Protein AF-A0A7C5MA13-F1 (afdb_monomer)

Structure (mmCIF, N/CA/C/O backbone):
data_AF-A0A7C5MA13-F1
#
_entry.id   AF-A0A7C5MA13-F1
#
loop_
_atom_site.group_PDB
_atom_site.id
_atom_site.type_symbol
_atom_site.label_atom_id
_atom_site.label_alt_id
_atom_site.label_comp_id
_atom_site.label_asym_id
_atom_site.label_entity_id
_atom_site.label_seq_id
_atom_site.pdbx_PDB_ins_code
_atom_site.Cartn_x
_atom_site.Cartn_y
_atom_site.Cartn_z
_atom_site.occupancy
_atom_site.B_iso_or_equiv
_atom_site.auth_seq_id
_atom_site.auth_comp_id
_atom_site.auth_asym_id
_atom_site.auth_atom_id
_atom_site.pdbx_PDB_model_num
ATOM 1 N N . MET A 1 1 ? 4.875 -17.430 -33.909 1.00 28.69 1 MET A N 1
ATOM 2 C CA . MET A 1 1 ? 5.566 -17.852 -35.147 1.00 28.69 1 MET A CA 1
ATOM 3 C C . MET A 1 1 ? 5.713 -16.626 -36.033 1.00 28.69 1 MET A C 1
ATOM 5 O O . MET A 1 1 ? 4.739 -16.219 -36.643 1.00 28.69 1 MET A O 1
ATOM 9 N N . ALA A 1 2 ? 6.877 -15.980 -36.012 1.00 22.02 2 ALA A N 1
ATOM 10 C CA . ALA A 1 2 ? 7.184 -14.814 -36.837 1.00 22.02 2 ALA A CA 1
ATOM 11 C C . ALA A 1 2 ? 8.686 -14.849 -37.143 1.00 22.02 2 ALA A C 1
ATOM 13 O O . ALA A 1 2 ? 9.499 -14.950 -36.224 1.00 22.02 2 ALA A O 1
ATOM 14 N N . SER A 1 3 ? 9.036 -14.857 -38.428 1.00 22.98 3 SER A N 1
ATOM 15 C CA . SER A 1 3 ? 10.414 -14.858 -38.910 1.00 22.98 3 SER A CA 1
ATOM 16 C C . SER A 1 3 ? 11.067 -13.516 -38.585 1.00 22.98 3 SER A C 1
ATOM 18 O O . SER A 1 3 ? 10.696 -12.493 -39.160 1.00 22.98 3 SER A O 1
ATOM 20 N N . ARG A 1 4 ? 12.030 -13.508 -37.660 1.00 25.77 4 ARG A N 1
ATOM 21 C CA . ARG A 1 4 ? 12.893 -12.346 -37.427 1.00 25.77 4 ARG A CA 1
ATOM 22 C C . ARG A 1 4 ? 13.859 -12.235 -38.603 1.00 25.77 4 ARG A C 1
ATOM 24 O O . ARG A 1 4 ? 14.727 -13.087 -38.772 1.00 25.77 4 ARG A O 1
ATOM 31 N N . HIS A 1 5 ? 13.693 -11.203 -39.425 1.00 23.02 5 HIS A N 1
ATOM 32 C CA . HIS A 1 5 ? 14.754 -10.752 -40.316 1.00 23.02 5 HIS A CA 1
ATOM 33 C C . HIS A 1 5 ? 15.848 -10.129 -39.451 1.00 23.02 5 HIS A C 1
ATOM 35 O O . HIS A 1 5 ? 15.813 -8.946 -39.131 1.00 23.02 5 HIS A O 1
ATOM 41 N N . HIS A 1 6 ? 16.795 -10.964 -39.024 1.00 24.28 6 HIS A N 1
ATOM 42 C CA . HIS A 1 6 ? 18.094 -10.483 -38.597 1.00 24.28 6 HIS A CA 1
ATOM 43 C C . HIS A 1 6 ? 18.766 -9.864 -39.820 1.00 24.28 6 HIS A C 1
ATOM 45 O O . HIS A 1 6 ? 19.098 -10.566 -40.775 1.00 24.28 6 HIS A O 1
ATOM 51 N N . VAL A 1 7 ? 18.967 -8.548 -39.789 1.00 26.59 7 VAL A N 1
ATOM 52 C CA . VAL A 1 7 ? 20.072 -7.944 -40.529 1.00 26.59 7 VAL A CA 1
ATOM 53 C C . VAL A 1 7 ? 21.319 -8.329 -39.747 1.00 26.59 7 VAL A C 1
ATOM 55 O O . VAL A 1 7 ? 21.828 -7.579 -38.925 1.00 26.59 7 VAL A O 1
ATOM 58 N N . THR A 1 8 ? 21.752 -9.571 -39.941 1.00 25.64 8 THR A N 1
ATOM 59 C CA . THR A 1 8 ? 23.139 -9.937 -39.716 1.00 25.64 8 THR A CA 1
ATOM 60 C C . THR A 1 8 ? 23.905 -9.012 -40.654 1.00 25.64 8 THR A C 1
ATOM 62 O O . THR A 1 8 ? 23.776 -9.134 -41.876 1.00 25.64 8 THR A O 1
ATOM 65 N N . LEU A 1 9 ? 24.656 -8.051 -40.110 1.00 28.41 9 LEU A N 1
ATOM 66 C CA . LEU A 1 9 ? 25.892 -7.658 -40.769 1.00 28.41 9 LEU A CA 1
ATOM 67 C C . LEU A 1 9 ? 26.631 -8.978 -40.905 1.00 28.41 9 LEU A C 1
ATOM 69 O O . LEU A 1 9 ? 27.165 -9.507 -39.938 1.00 28.41 9 LEU A O 1
ATOM 73 N N . VAL A 1 10 ? 26.491 -9.608 -42.070 1.00 24.98 10 VAL A N 1
ATOM 74 C CA . VAL A 1 10 ? 27.318 -10.740 -42.431 1.00 24.98 10 VAL A CA 1
ATOM 75 C C . VAL A 1 10 ? 28.715 -10.210 -42.172 1.00 24.98 10 VAL A C 1
ATOM 77 O O . VAL A 1 10 ? 29.118 -9.250 -42.831 1.00 24.98 10 VAL A O 1
ATOM 80 N N . SER A 1 11 ? 29.414 -10.778 -41.187 1.00 30.91 11 SER A N 1
ATOM 81 C CA . SER A 1 11 ? 30.868 -10.776 -41.148 1.00 30.91 11 SER A CA 1
ATOM 82 C C . SER A 1 11 ? 31.302 -11.429 -42.456 1.00 30.91 11 SER A C 1
ATOM 84 O O . SER A 1 11 ? 31.596 -12.620 -42.534 1.00 30.91 11 SER A O 1
ATOM 86 N N . MET A 1 12 ? 31.204 -10.671 -43.545 1.00 26.16 12 MET A N 1
ATOM 87 C CA . MET A 1 12 ? 31.807 -10.993 -44.809 1.00 26.16 12 MET A CA 1
ATOM 88 C C . MET A 1 12 ? 33.268 -10.846 -44.474 1.00 26.16 12 MET A C 1
ATOM 90 O O . MET A 1 12 ? 33.753 -9.741 -44.255 1.00 26.16 12 MET A O 1
ATOM 94 N N . ALA A 1 13 ? 33.898 -12.000 -44.293 1.00 32.81 13 ALA A N 1
ATOM 95 C CA . ALA A 1 13 ? 35.306 -12.143 -44.036 1.00 32.81 13 ALA A CA 1
ATOM 96 C C . ALA A 1 13 ? 36.091 -11.148 -44.898 1.00 32.81 13 ALA A C 1
ATOM 98 O O . ALA A 1 13 ? 36.323 -11.390 -46.081 1.00 32.81 13 ALA A O 1
ATOM 99 N N . ILE A 1 14 ? 36.549 -10.055 -44.290 1.00 33.94 14 ILE A N 1
ATOM 100 C CA . ILE A 1 14 ? 37.737 -9.357 -44.760 1.00 33.94 14 ILE A CA 1
ATOM 101 C C . ILE A 1 14 ? 38.908 -10.080 -44.088 1.00 33.94 14 ILE A C 1
ATOM 103 O O . ILE A 1 14 ? 39.575 -9.583 -43.195 1.00 33.94 14 ILE A O 1
ATOM 107 N N . LEU A 1 15 ? 39.106 -11.326 -44.526 1.00 32.91 15 LEU A N 1
ATOM 108 C CA . LEU A 1 15 ? 40.394 -12.021 -44.502 1.00 32.91 15 LEU A CA 1
ATOM 109 C C . LEU A 1 15 ? 41.157 -11.740 -45.813 1.00 32.91 15 LEU A C 1
ATOM 111 O O . LEU A 1 15 ? 42.029 -12.503 -46.211 1.00 32.91 15 LEU A O 1
ATOM 115 N N . ALA A 1 16 ? 40.822 -10.658 -46.521 1.00 30.41 16 ALA A N 1
ATOM 116 C CA . ALA A 1 16 ? 41.568 -10.197 -47.684 1.00 30.41 16 ALA A CA 1
ATOM 117 C C . ALA A 1 16 ? 42.665 -9.233 -47.210 1.00 30.41 16 ALA A C 1
ATOM 119 O O . ALA A 1 16 ? 42.507 -8.020 -47.290 1.00 30.41 16 ALA A O 1
ATOM 120 N N . GLY A 1 17 ? 43.742 -9.784 -46.646 1.00 32.41 17 GLY A N 1
ATOM 121 C CA . GLY A 1 17 ? 44.906 -8.999 -46.220 1.00 32.41 17 GLY A CA 1
ATOM 122 C C . GLY A 1 17 ? 46.042 -9.813 -45.598 1.00 32.41 17 GLY A C 1
ATOM 123 O O . GLY A 1 17 ? 47.199 -9.441 -45.748 1.00 32.41 17 GLY A O 1
ATOM 124 N N . CYS A 1 18 ? 45.750 -10.959 -44.978 1.00 35.47 18 CYS A N 1
ATOM 125 C CA . CYS A 1 18 ? 46.782 -11.853 -44.447 1.00 35.47 18 CYS A CA 1
ATOM 126 C C . CYS A 1 18 ? 46.838 -13.132 -45.295 1.00 35.47 18 CYS A C 1
ATOM 128 O O . CYS A 1 18 ? 46.172 -14.127 -45.011 1.00 35.47 18 CYS A O 1
ATOM 130 N N . ASP A 1 19 ? 47.594 -13.057 -46.398 1.00 29.73 19 ASP A N 1
ATOM 131 C CA . ASP A 1 19 ? 47.860 -14.179 -47.303 1.00 29.73 19 ASP A CA 1
ATOM 132 C C . ASP A 1 19 ? 48.514 -15.344 -46.544 1.00 29.73 19 ASP A C 1
ATOM 134 O O . ASP A 1 19 ? 49.588 -15.224 -45.950 1.00 29.73 19 ASP A O 1
ATOM 138 N N . ALA A 1 20 ? 47.866 -16.507 -46.601 1.00 29.86 20 ALA A N 1
ATOM 139 C CA . ALA A 1 20 ? 48.425 -17.761 -46.128 1.00 29.86 20 ALA A CA 1
ATOM 140 C C . ALA A 1 20 ? 49.632 -18.168 -46.993 1.00 29.86 20 ALA A C 1
ATOM 142 O O . ALA A 1 20 ? 49.561 -18.234 -48.222 1.00 29.86 20 ALA A O 1
ATOM 143 N N . VAL A 1 21 ? 50.746 -18.497 -46.345 1.00 27.47 21 VAL A N 1
ATOM 144 C CA . VAL A 1 21 ? 51.958 -18.996 -47.003 1.00 27.47 21 VAL A CA 1
ATOM 145 C C . VAL A 1 21 ? 51.719 -20.409 -47.577 1.00 27.47 21 VAL A C 1
ATOM 147 O O . VAL A 1 21 ? 51.646 -21.377 -46.823 1.00 27.47 21 VAL A O 1
ATOM 150 N N . GLY A 1 22 ? 51.684 -20.546 -48.912 1.00 27.47 22 GLY A N 1
ATOM 151 C CA . GLY A 1 22 ? 52.005 -21.788 -49.654 1.00 27.47 22 GLY A CA 1
ATOM 152 C C . GLY A 1 22 ? 50.878 -22.441 -50.495 1.00 27.47 22 GLY A C 1
ATOM 153 O O . GLY A 1 22 ? 49.710 -22.364 -50.124 1.00 27.47 22 GLY A O 1
ATOM 154 N N . PRO A 1 23 ? 51.195 -23.106 -51.636 1.00 29.58 23 PRO A N 1
ATOM 155 C CA . PRO A 1 23 ? 50.203 -23.533 -52.630 1.00 29.58 23 PRO A CA 1
ATOM 156 C C . PRO A 1 23 ? 49.520 -24.865 -52.267 1.00 29.58 23 PRO A C 1
ATOM 158 O O . PRO A 1 23 ? 50.173 -25.819 -51.846 1.00 29.58 23 PRO A O 1
ATOM 161 N N . ALA A 1 24 ? 48.207 -24.963 -52.501 1.00 26.47 24 ALA A N 1
ATOM 162 C CA . ALA A 1 24 ? 47.429 -26.194 -52.330 1.00 26.47 24 ALA A CA 1
ATOM 163 C C . ALA A 1 24 ? 47.463 -27.095 -53.589 1.00 26.47 24 ALA A C 1
ATOM 165 O O . ALA A 1 24 ? 47.398 -26.575 -54.707 1.00 26.47 24 ALA A O 1
ATOM 166 N N . PRO A 1 25 ? 47.504 -28.439 -53.455 1.00 30.27 25 PRO A N 1
ATOM 167 C CA . PRO A 1 25 ? 47.326 -29.355 -54.576 1.00 30.27 25 PRO A CA 1
ATOM 168 C C . PRO A 1 25 ? 45.838 -29.594 -54.887 1.00 30.27 25 PRO A C 1
ATOM 170 O O . PRO A 1 25 ? 44.974 -29.593 -54.013 1.00 30.27 25 PRO A O 1
ATOM 173 N N . HIS A 1 26 ? 45.562 -29.818 -56.170 1.00 31.23 26 HIS A N 1
ATOM 174 C CA . HIS A 1 26 ? 44.250 -30.061 -56.768 1.00 31.23 26 HIS A CA 1
ATOM 175 C C . HIS A 1 26 ? 43.435 -31.211 -56.141 1.00 31.23 26 HIS A C 1
ATOM 177 O O . HIS A 1 26 ? 43.958 -32.305 -55.940 1.00 31.23 26 HIS A O 1
ATOM 183 N N . GLY A 1 27 ? 42.108 -31.023 -56.067 1.00 31.20 27 GLY A N 1
ATOM 184 C CA . GLY A 1 27 ? 41.141 -32.092 -56.351 1.00 31.20 27 GLY A CA 1
ATOM 185 C C . GLY A 1 27 ? 39.973 -32.269 -55.372 1.00 31.20 27 GLY A C 1
ATOM 186 O O . GLY A 1 27 ? 40.173 -32.465 -54.183 1.00 31.20 27 GLY A O 1
ATOM 187 N N . VAL A 1 28 ? 38.774 -32.391 -55.963 1.00 26.89 28 VAL A N 1
ATOM 188 C CA . VAL A 1 28 ? 37.491 -32.911 -55.430 1.00 26.89 28 VAL A CA 1
ATOM 189 C C . VAL A 1 28 ? 36.529 -31.875 -54.823 1.00 26.89 28 VAL A C 1
ATOM 191 O O . VAL A 1 28 ? 36.749 -31.314 -53.758 1.00 26.89 28 VAL A O 1
ATOM 194 N N . GLY A 1 29 ? 35.400 -31.672 -55.514 1.00 37.69 29 GLY A N 1
ATOM 195 C CA . GLY A 1 29 ? 34.286 -30.835 -55.066 1.00 37.69 29 GLY A CA 1
ATOM 196 C C . GLY A 1 29 ? 33.321 -31.527 -54.093 1.00 37.69 29 GLY A C 1
ATOM 197 O O . GLY A 1 29 ? 33.104 -32.739 -54.166 1.00 37.69 29 GLY A O 1
ATOM 198 N N . ARG A 1 30 ? 32.702 -30.722 -53.215 1.00 25.41 30 ARG A N 1
ATOM 199 C CA . ARG A 1 30 ? 31.493 -31.036 -52.427 1.00 25.41 30 ARG A CA 1
ATOM 200 C C . ARG A 1 30 ? 30.780 -29.748 -51.954 1.00 25.41 30 ARG A C 1
ATOM 202 O O . ARG A 1 30 ? 31.384 -28.686 -51.920 1.00 25.41 30 ARG A O 1
ATOM 209 N N . ALA A 1 31 ? 29.483 -29.889 -51.664 1.00 26.91 31 ALA A N 1
ATOM 210 C CA . ALA A 1 31 ? 28.424 -28.884 -51.445 1.00 26.91 31 ALA A CA 1
ATOM 211 C C . ALA A 1 31 ? 28.589 -27.951 -50.205 1.00 26.91 31 ALA A C 1
ATOM 213 O O . ALA A 1 31 ? 29.413 -28.254 -49.343 1.00 26.91 31 ALA A O 1
ATOM 214 N N . PRO A 1 32 ? 27.809 -26.843 -50.080 1.00 33.72 32 PRO A N 1
ATOM 215 C CA . PRO A 1 32 ? 28.081 -25.750 -49.146 1.00 33.72 32 PRO A CA 1
ATOM 216 C C . PRO A 1 32 ? 27.565 -26.058 -47.733 1.00 33.72 32 PRO A C 1
ATOM 218 O O . PRO A 1 32 ? 26.365 -26.047 -47.466 1.00 33.72 32 PRO A O 1
ATOM 221 N N . GLY A 1 33 ? 28.500 -26.315 -46.825 1.00 26.80 33 GLY A N 1
ATOM 222 C CA . GLY A 1 33 ? 28.317 -26.296 -45.377 1.00 26.80 33 GLY A CA 1
ATOM 223 C C . GLY A 1 33 ? 29.443 -25.460 -44.775 1.00 26.80 33 GLY A C 1
ATOM 224 O O . GLY A 1 33 ? 30.565 -25.515 -45.274 1.00 26.80 33 GLY A O 1
ATOM 225 N N . ALA A 1 34 ? 29.123 -24.649 -43.767 1.00 33.19 34 ALA A N 1
ATOM 226 C CA . ALA A 1 34 ? 30.021 -23.690 -43.129 1.00 33.19 34 ALA A CA 1
ATOM 227 C C . ALA A 1 34 ? 31.401 -24.295 -42.808 1.00 33.19 34 ALA A C 1
ATOM 229 O O . ALA A 1 34 ? 31.542 -25.127 -41.912 1.00 33.19 34 ALA A O 1
ATOM 230 N N . LEU A 1 35 ? 32.420 -23.860 -43.549 1.00 27.38 35 LEU A N 1
ATOM 231 C CA . LEU A 1 35 ? 33.816 -24.055 -43.185 1.00 27.38 35 LEU A CA 1
ATOM 232 C C . LEU A 1 35 ? 34.147 -23.003 -42.124 1.00 27.38 35 LEU A C 1
ATOM 234 O O . LEU A 1 35 ? 34.286 -21.825 -42.440 1.00 27.38 35 LEU A O 1
ATOM 238 N N . ALA A 1 36 ? 34.243 -23.423 -40.864 1.00 31.95 36 ALA A N 1
ATOM 239 C CA . ALA A 1 36 ? 34.918 -22.628 -39.850 1.00 31.95 36 ALA A CA 1
ATOM 240 C C . ALA A 1 36 ? 36.408 -22.574 -40.218 1.00 31.95 36 ALA A C 1
ATOM 242 O O . ALA A 1 36 ? 37.079 -23.608 -40.239 1.00 31.95 36 ALA A O 1
ATOM 243 N N . CYS A 1 37 ? 36.927 -21.391 -40.544 1.00 31.14 37 CYS A N 1
ATOM 244 C CA . CYS A 1 37 ? 38.364 -21.180 -40.689 1.00 31.14 37 CYS A CA 1
ATOM 245 C C . CYS A 1 37 ? 39.030 -21.363 -39.316 1.00 31.14 37 CYS A C 1
ATOM 247 O O . CYS A 1 37 ? 39.034 -20.454 -38.498 1.00 31.14 37 CYS A O 1
ATOM 249 N N . THR A 1 38 ? 39.588 -22.542 -39.043 1.00 39.16 38 THR A N 1
ATOM 250 C CA . THR A 1 38 ? 40.362 -22.848 -37.824 1.00 39.16 38 THR A CA 1
ATOM 251 C C . THR A 1 38 ? 41.844 -22.483 -37.965 1.00 39.16 38 THR A C 1
ATOM 253 O O . THR A 1 38 ? 42.713 -23.255 -37.557 1.00 39.16 38 THR A O 1
ATOM 256 N N . VAL A 1 39 ? 42.161 -21.339 -38.574 1.00 50.12 39 VAL A N 1
ATOM 257 C CA . VAL A 1 39 ? 43.541 -20.828 -38.604 1.00 50.12 39 VAL A CA 1
ATOM 258 C C . VAL A 1 39 ? 43.689 -19.820 -37.458 1.00 50.12 39 VAL A C 1
ATOM 260 O O . VAL A 1 39 ? 42.862 -18.915 -37.372 1.00 50.12 39 VAL A O 1
ATOM 263 N N . PRO A 1 40 ? 44.677 -19.969 -36.552 1.00 58.16 40 PRO A N 1
ATOM 264 C CA . PRO A 1 40 ? 44.955 -18.962 -35.530 1.00 58.16 40 PRO A CA 1
ATOM 265 C C . PRO A 1 40 ? 45.240 -17.606 -36.184 1.00 58.16 40 PRO A C 1
ATOM 267 O O . PRO A 1 40 ? 45.978 -17.561 -37.168 1.00 58.16 40 PRO A O 1
ATOM 270 N N . PHE A 1 41 ? 44.691 -16.521 -35.636 1.00 69.62 41 PHE A N 1
ATOM 271 C CA . PHE A 1 41 ? 45.044 -15.168 -36.065 1.00 69.62 41 PHE A CA 1
ATOM 272 C C . PHE A 1 41 ? 46.544 -14.942 -35.848 1.00 69.62 41 PHE A C 1
ATOM 274 O O . PHE A 1 41 ? 47.059 -15.200 -34.755 1.00 69.62 41 PHE A O 1
ATOM 281 N N . ASP A 1 42 ? 47.245 -14.482 -36.884 1.00 73.88 42 ASP A N 1
ATOM 282 C CA . ASP A 1 42 ? 48.660 -14.141 -36.772 1.00 73.88 42 ASP A CA 1
ATOM 283 C C . ASP A 1 42 ? 48.791 -12.840 -35.953 1.00 73.88 42 ASP A C 1
ATOM 285 O O . ASP A 1 42 ? 48.273 -11.807 -36.376 1.00 73.88 42 ASP A O 1
ATOM 289 N N . PRO A 1 43 ? 49.444 -12.850 -34.775 1.00 66.50 43 PRO A N 1
ATOM 290 C CA . PRO A 1 43 ? 49.593 -11.658 -33.935 1.00 66.50 43 PRO A CA 1
ATOM 291 C C . PRO A 1 43 ? 50.377 -10.509 -34.601 1.00 66.50 43 PRO A C 1
ATOM 293 O O . PRO A 1 43 ? 50.319 -9.373 -34.106 1.00 66.50 43 PRO A O 1
ATOM 296 N N . ASP A 1 44 ? 51.081 -10.797 -35.700 1.00 69.06 44 ASP A N 1
ATOM 297 C CA . ASP A 1 44 ? 51.777 -9.835 -36.554 1.00 69.06 44 ASP A CA 1
ATOM 298 C C . ASP A 1 44 ? 50.965 -9.404 -37.791 1.00 69.06 44 ASP A C 1
ATOM 300 O O . ASP A 1 44 ? 51.435 -8.566 -38.559 1.00 69.06 44 ASP A O 1
ATOM 304 N N . CYS A 1 45 ? 49.736 -9.904 -37.962 1.00 78.31 45 CYS A N 1
ATOM 305 C CA . CYS A 1 45 ? 48.811 -9.457 -39.003 1.00 78.31 45 CYS A CA 1
ATOM 306 C C . CYS A 1 45 ? 48.368 -8.007 -38.749 1.00 78.31 45 CYS A C 1
ATOM 308 O O . CYS A 1 45 ? 47.948 -7.645 -37.641 1.00 78.31 45 CYS A O 1
ATOM 310 N N . THR A 1 46 ? 48.437 -7.196 -39.804 1.00 84.88 46 THR A N 1
ATOM 311 C CA . THR A 1 46 ? 47.926 -5.824 -39.829 1.00 84.88 46 THR A CA 1
ATOM 312 C C . THR A 1 46 ? 46.609 -5.785 -40.600 1.00 84.88 46 THR A C 1
ATOM 314 O O . THR A 1 46 ? 46.536 -6.267 -41.729 1.00 84.88 46 THR A O 1
ATOM 317 N N . VAL A 1 47 ? 45.562 -5.230 -39.988 1.00 88.69 47 VAL A N 1
ATOM 318 C CA . VAL A 1 47 ? 44.225 -5.091 -40.585 1.00 88.69 47 VAL A CA 1
ATOM 319 C C . VAL A 1 47 ? 44.026 -3.686 -41.156 1.00 88.69 47 VAL A C 1
ATOM 321 O O . VAL A 1 47 ? 44.497 -2.708 -40.581 1.00 88.69 47 VAL A O 1
ATOM 324 N N . SER A 1 48 ? 43.327 -3.573 -42.284 1.00 88.00 48 SER A N 1
ATOM 325 C CA . SER A 1 48 ? 43.035 -2.285 -42.931 1.00 88.00 48 SER A CA 1
ATOM 326 C C . SER A 1 48 ? 41.755 -1.639 -42.394 1.00 88.00 48 SER A C 1
ATOM 328 O O . SER A 1 48 ? 40.883 -2.319 -41.852 1.00 88.00 48 SER A O 1
ATOM 330 N N . LEU A 1 49 ? 41.613 -0.328 -42.604 1.00 89.25 49 LEU A N 1
ATOM 331 C CA . LEU A 1 49 ? 40.375 0.399 -42.326 1.00 89.25 49 LEU A CA 1
ATOM 332 C C . LEU A 1 49 ? 39.288 0.160 -43.405 1.00 89.25 49 LEU A C 1
ATOM 334 O O . LEU A 1 49 ? 39.611 -0.055 -44.578 1.00 89.25 49 LEU A O 1
ATOM 338 N N . PRO A 1 50 ? 37.995 0.274 -43.043 1.00 91.56 50 PRO A N 1
ATOM 339 C CA . PRO A 1 50 ? 37.493 0.301 -41.671 1.00 91.56 50 PRO A CA 1
ATOM 340 C C . PRO A 1 50 ? 37.588 -1.090 -41.027 1.00 91.56 50 PRO A C 1
ATOM 342 O O . PRO A 1 50 ? 37.298 -2.104 -41.664 1.00 91.56 50 PRO A O 1
ATOM 345 N N . TRP A 1 51 ? 37.960 -1.135 -39.750 1.00 91.81 51 TRP A N 1
ATOM 346 C CA . TRP A 1 51 ? 38.018 -2.358 -38.953 1.00 91.81 51 TRP A CA 1
ATOM 347 C C . TRP A 1 51 ? 36.911 -2.356 -37.897 1.00 91.81 51 TRP A C 1
ATOM 349 O O . TRP A 1 51 ? 36.687 -1.349 -37.228 1.00 91.81 51 TRP A O 1
ATOM 359 N N . ALA A 1 52 ? 36.222 -3.486 -37.745 1.00 91.00 52 ALA A N 1
ATOM 360 C CA . ALA A 1 52 ? 35.186 -3.690 -36.741 1.00 91.00 52 ALA A CA 1
ATOM 361 C C . ALA A 1 52 ? 35.291 -5.096 -36.156 1.00 91.00 52 ALA A C 1
ATOM 363 O O . ALA A 1 52 ? 35.405 -6.064 -36.908 1.00 91.00 52 ALA A O 1
ATOM 364 N N . GLU A 1 53 ? 35.183 -5.204 -34.838 1.00 90.81 53 GLU A N 1
ATOM 365 C CA . GLU A 1 53 ? 35.143 -6.468 -34.116 1.00 90.81 53 GLU A CA 1
ATOM 366 C C . GLU A 1 53 ? 33.928 -6.504 -33.186 1.00 90.81 53 GLU A C 1
ATOM 368 O O . GLU A 1 53 ? 33.853 -5.735 -32.227 1.00 90.81 53 GLU A O 1
ATOM 373 N N . GLY A 1 54 ? 32.995 -7.408 -33.493 1.00 86.62 54 GLY A N 1
ATOM 374 C CA . GLY A 1 54 ? 31.800 -7.699 -32.689 1.00 86.62 54 GLY A CA 1
ATOM 375 C C . GLY A 1 54 ? 31.871 -9.045 -31.960 1.00 86.62 54 GLY A C 1
ATOM 376 O O . GLY A 1 54 ? 30.874 -9.518 -31.445 1.00 86.62 54 GLY A O 1
ATOM 377 N N . PHE A 1 55 ? 33.023 -9.726 -31.975 1.00 88.75 55 PHE A N 1
ATOM 378 C CA . PHE A 1 55 ? 33.360 -10.927 -31.198 1.00 88.75 55 PHE A CA 1
ATOM 379 C C . PHE A 1 55 ? 32.530 -12.203 -31.451 1.00 88.75 55 PHE A C 1
ATOM 381 O O . PHE A 1 55 ? 32.908 -13.288 -30.994 1.00 88.75 55 PHE A O 1
ATOM 388 N N . ASP A 1 56 ? 31.461 -12.127 -32.239 1.00 83.69 56 ASP A N 1
ATOM 389 C CA . ASP A 1 56 ? 30.545 -13.216 -32.591 1.00 83.69 56 ASP A CA 1
ATOM 390 C C . ASP A 1 56 ? 31.232 -14.504 -33.055 1.00 83.69 56 ASP A C 1
ATOM 392 O O . ASP A 1 56 ? 30.986 -15.615 -32.553 1.00 83.69 56 ASP A O 1
ATOM 396 N N . ALA A 1 57 ? 32.123 -14.344 -34.034 1.00 79.44 57 ALA A N 1
ATOM 397 C CA . ALA A 1 57 ? 32.797 -15.443 -34.707 1.00 79.44 57 ALA A CA 1
ATOM 398 C C . ALA A 1 57 ? 33.962 -16.026 -33.884 1.00 79.44 57 ALA A C 1
ATOM 400 O O . ALA A 1 57 ? 34.432 -17.125 -34.188 1.00 79.44 57 ALA A O 1
ATOM 401 N N . ALA A 1 58 ? 34.413 -15.336 -32.829 1.00 83.06 58 ALA A N 1
ATOM 402 C CA . ALA A 1 58 ? 35.568 -15.736 -32.032 1.00 83.06 58 ALA A CA 1
ATOM 403 C C . ALA A 1 58 ? 35.227 -16.889 -31.074 1.00 83.06 58 ALA A C 1
ATOM 405 O O . ALA A 1 58 ? 34.193 -16.874 -30.403 1.00 83.06 58 ALA A O 1
ATOM 406 N N . SER A 1 59 ? 36.092 -17.900 -30.953 1.00 84.62 59 SER A N 1
ATOM 407 C CA . SER A 1 59 ? 35.966 -18.922 -29.895 1.00 84.62 59 SER A CA 1
ATOM 408 C C . SER A 1 59 ? 36.817 -18.578 -28.669 1.00 84.62 59 SER A C 1
ATOM 410 O O . SER A 1 59 ? 36.481 -18.955 -27.548 1.00 84.62 59 SER A O 1
ATOM 412 N N . LYS A 1 60 ? 37.900 -17.829 -28.872 1.00 86.81 60 LYS A N 1
ATOM 413 C CA . LYS A 1 60 ? 38.758 -17.217 -27.850 1.00 86.81 60 LYS A CA 1
ATOM 414 C C . LYS A 1 60 ? 39.253 -15.858 -28.351 1.00 86.81 60 LYS A C 1
ATOM 416 O O . LYS A 1 60 ? 39.334 -15.637 -29.552 1.00 86.81 60 LYS A O 1
ATOM 421 N N . LEU A 1 61 ? 39.662 -14.979 -27.436 1.00 87.81 61 LEU A N 1
ATOM 422 C CA . LEU A 1 61 ? 40.149 -13.624 -27.756 1.00 87.81 61 LEU A CA 1
ATOM 423 C C . LEU A 1 61 ? 41.303 -13.618 -28.781 1.00 87.81 61 LEU A C 1
ATOM 425 O O . LEU A 1 61 ? 41.350 -12.775 -29.670 1.00 87.81 61 LEU A O 1
ATOM 429 N N . ALA A 1 62 ? 42.188 -14.615 -28.715 1.00 85.62 62 ALA A N 1
ATOM 430 C CA . ALA A 1 62 ? 43.294 -14.751 -29.660 1.00 85.62 62 ALA A CA 1
ATOM 431 C C . ALA A 1 62 ? 42.855 -15.080 -31.102 1.00 85.62 62 ALA A C 1
ATOM 433 O O . ALA A 1 62 ? 43.647 -14.874 -32.012 1.00 85.62 62 ALA A O 1
ATOM 434 N N . ASP A 1 63 ? 41.632 -15.578 -31.334 1.00 84.31 63 ASP A N 1
ATOM 435 C CA . ASP A 1 63 ? 41.128 -15.864 -32.692 1.00 84.31 63 ASP A CA 1
ATOM 436 C C . ASP A 1 63 ? 40.858 -14.584 -33.495 1.00 84.31 63 ASP A C 1
ATOM 438 O O . ASP A 1 63 ? 40.775 -14.632 -34.717 1.00 84.31 63 ASP A O 1
ATOM 442 N N . VAL A 1 64 ? 40.734 -13.451 -32.805 1.00 85.00 64 VAL A N 1
ATOM 443 C CA . VAL A 1 64 ? 40.459 -12.125 -33.378 1.00 85.00 64 VAL A CA 1
ATOM 444 C C . VAL A 1 64 ? 41.579 -11.127 -33.065 1.00 85.00 64 VAL A C 1
ATOM 446 O O . VAL A 1 64 ? 41.392 -9.915 -33.066 1.00 85.00 64 VAL A O 1
ATOM 449 N N . GLY A 1 65 ? 42.775 -11.639 -32.757 1.00 87.00 65 GLY A N 1
ATOM 450 C CA . GLY A 1 65 ? 43.971 -10.820 -32.554 1.00 87.00 65 GLY A CA 1
ATOM 451 C C . GLY A 1 65 ? 44.041 -10.069 -31.224 1.00 87.00 65 GLY A C 1
ATOM 452 O O . GLY A 1 65 ? 44.958 -9.267 -31.046 1.00 87.00 65 GLY A O 1
ATOM 453 N N . PHE A 1 66 ? 43.134 -10.341 -30.278 1.00 91.25 66 PHE A N 1
ATOM 454 C CA . PHE A 1 66 ? 43.171 -9.723 -28.955 1.00 91.25 66 PHE A CA 1
ATOM 455 C C . PHE A 1 66 ? 44.166 -10.412 -28.017 1.00 91.25 66 PHE A C 1
ATOM 457 O O . PHE A 1 66 ? 44.218 -11.640 -27.905 1.00 91.25 66 PHE A O 1
ATOM 464 N N . GLN A 1 67 ? 44.939 -9.599 -27.301 1.00 90.75 67 GLN A N 1
ATOM 465 C CA . GLN A 1 67 ? 45.991 -10.020 -26.378 1.00 90.75 67 GLN A CA 1
ATOM 466 C C . GLN A 1 67 ? 45.871 -9.272 -25.050 1.00 90.75 67 GLN A C 1
ATOM 468 O O . GLN A 1 67 ? 45.368 -8.152 -25.005 1.00 90.75 67 GLN A O 1
ATOM 473 N N . VAL A 1 68 ? 46.360 -9.876 -23.965 1.00 92.38 68 VAL A N 1
ATOM 474 C CA . VAL A 1 68 ? 46.369 -9.267 -22.626 1.00 92.38 68 VAL A CA 1
ATOM 475 C C . VAL A 1 68 ? 47.804 -9.056 -22.161 1.00 92.38 68 VAL A C 1
ATOM 477 O O . VAL A 1 68 ? 48.659 -9.925 -22.338 1.00 92.38 68 VAL A O 1
ATOM 480 N N . LYS A 1 69 ? 48.058 -7.912 -21.528 1.00 92.12 69 LYS A N 1
ATOM 481 C CA . LYS A 1 69 ? 49.331 -7.562 -20.903 1.00 92.12 69 LYS A CA 1
ATOM 482 C C . LYS A 1 69 ? 49.094 -7.050 -19.487 1.00 92.12 69 LYS A C 1
ATOM 484 O O . LYS A 1 69 ? 48.410 -6.048 -19.285 1.00 92.12 69 LYS A O 1
ATOM 489 N N . ASP A 1 70 ? 49.716 -7.714 -18.522 1.00 92.88 70 ASP A N 1
ATOM 490 C CA . ASP A 1 70 ? 49.683 -7.328 -17.114 1.00 92.88 70 ASP A CA 1
ATOM 491 C C . ASP A 1 70 ? 50.934 -6.509 -16.758 1.00 92.88 70 ASP A C 1
ATOM 493 O O . ASP A 1 70 ? 52.054 -6.858 -17.131 1.00 92.88 70 ASP A O 1
ATOM 497 N N . PHE A 1 71 ? 50.744 -5.408 -16.031 1.00 87.94 71 PHE A N 1
ATOM 498 C CA . PHE A 1 71 ? 51.815 -4.520 -15.547 1.00 87.94 71 PHE A CA 1
ATOM 499 C C . PHE A 1 71 ? 52.053 -4.671 -14.035 1.00 87.94 71 PHE A C 1
ATOM 501 O O . PHE A 1 71 ? 52.907 -3.989 -13.470 1.00 87.94 71 PHE A O 1
ATOM 508 N N . GLY A 1 72 ? 51.288 -5.552 -13.386 1.00 78.06 72 GLY A N 1
ATOM 509 C CA . GLY A 1 72 ? 51.327 -5.846 -11.956 1.00 78.06 72 GLY A CA 1
ATOM 510 C C . GLY A 1 72 ? 51.002 -7.315 -11.689 1.00 78.06 72 GLY A C 1
ATOM 511 O O . GLY A 1 72 ? 51.504 -8.197 -12.384 1.00 78.06 72 GLY A O 1
ATOM 512 N N . ASN A 1 73 ? 50.165 -7.590 -10.685 1.00 85.31 73 ASN A N 1
ATOM 513 C CA . ASN A 1 73 ? 49.718 -8.960 -10.421 1.00 85.31 73 ASN A CA 1
ATOM 514 C C . ASN A 1 73 ? 48.894 -9.516 -11.602 1.00 85.31 73 ASN A C 1
ATOM 516 O O . ASN A 1 73 ? 48.140 -8.746 -12.205 1.00 85.31 73 ASN A O 1
ATOM 520 N N . PRO A 1 74 ? 49.006 -10.823 -11.925 1.00 84.88 74 PRO A N 1
ATOM 521 C CA . PRO A 1 74 ? 48.329 -11.401 -13.082 1.00 84.88 74 PRO A CA 1
ATOM 522 C C . PRO A 1 74 ? 46.807 -11.246 -13.008 1.00 84.88 74 PRO A C 1
ATOM 524 O O . PRO A 1 74 ? 46.197 -11.631 -12.009 1.00 84.88 74 PRO A O 1
ATOM 527 N N . ALA A 1 75 ? 46.207 -10.738 -14.082 1.00 87.31 75 ALA A N 1
ATOM 528 C CA . ALA A 1 75 ? 44.760 -10.588 -14.248 1.00 87.31 75 ALA A CA 1
ATOM 529 C C . ALA A 1 75 ? 44.268 -11.142 -15.598 1.00 87.31 75 ALA A C 1
ATOM 531 O O . ALA A 1 75 ? 43.113 -10.954 -15.971 1.00 87.31 75 ALA A O 1
ATOM 532 N N . LEU A 1 76 ? 45.120 -11.882 -16.321 1.00 89.38 76 LEU A N 1
ATOM 533 C CA . LEU A 1 76 ? 44.766 -12.566 -17.569 1.00 89.38 76 LEU A CA 1
ATOM 534 C C . LEU A 1 76 ? 43.456 -13.366 -17.476 1.00 89.38 76 LEU A C 1
ATOM 536 O O . LEU A 1 76 ? 42.641 -13.308 -18.388 1.00 89.38 76 LEU A O 1
ATOM 540 N N . ALA A 1 77 ? 43.241 -14.093 -16.375 1.00 90.12 77 ALA A N 1
ATOM 541 C CA . ALA A 1 77 ? 42.053 -14.928 -16.185 1.00 90.12 77 ALA A CA 1
ATOM 542 C C . ALA A 1 77 ? 40.756 -14.127 -15.955 1.00 90.12 77 ALA A C 1
ATOM 544 O O . ALA A 1 77 ? 39.671 -14.703 -16.009 1.00 90.12 77 ALA A O 1
ATOM 545 N N . ASN A 1 78 ? 40.861 -12.824 -15.681 1.00 94.50 78 ASN A N 1
ATOM 546 C CA . ASN A 1 78 ? 39.721 -11.937 -15.469 1.00 94.50 78 ASN A CA 1
ATOM 547 C C . ASN A 1 78 ? 39.152 -11.409 -16.789 1.00 94.50 78 ASN A C 1
ATOM 549 O O . ASN A 1 78 ? 37.966 -11.086 -16.840 1.00 94.50 78 ASN A O 1
ATOM 553 N N . TRP A 1 79 ? 39.967 -11.356 -17.848 1.00 94.50 79 TRP A N 1
ATOM 554 C CA . TRP A 1 79 ? 39.527 -11.044 -19.205 1.00 94.50 79 TRP A CA 1
ATOM 555 C C . TRP A 1 79 ? 38.995 -12.295 -19.891 1.00 94.50 79 TRP A C 1
ATOM 557 O O . TRP A 1 79 ? 39.726 -13.256 -20.133 1.00 94.50 79 TRP A O 1
ATOM 567 N N . VAL A 1 80 ? 37.714 -12.276 -20.234 1.00 91.81 80 VAL A N 1
ATOM 568 C CA . VAL A 1 80 ? 37.044 -13.401 -20.880 1.00 91.81 80 VAL A CA 1
ATOM 569 C C . VAL A 1 80 ? 36.240 -12.936 -22.081 1.00 91.81 80 VAL A C 1
ATOM 571 O O . VAL A 1 80 ? 35.712 -11.826 -22.113 1.00 91.81 80 VAL A O 1
ATOM 574 N N . LEU A 1 81 ? 36.121 -13.831 -23.055 1.00 91.56 81 LEU A N 1
ATOM 575 C CA . LEU A 1 81 ? 35.111 -13.740 -24.096 1.00 91.56 81 LEU A CA 1
ATOM 576 C C . LEU A 1 81 ? 33.817 -14.327 -23.526 1.00 91.56 81 LEU A C 1
ATOM 578 O O . LEU A 1 81 ? 33.736 -15.537 -23.302 1.00 91.56 81 LEU A O 1
ATOM 582 N N . ALA A 1 82 ? 32.847 -13.476 -23.208 1.00 88.56 82 ALA A N 1
ATOM 583 C CA . ALA A 1 82 ? 31.602 -13.905 -22.584 1.00 88.56 82 ALA A CA 1
ATOM 584 C C . ALA A 1 82 ? 30.527 -14.139 -23.657 1.00 88.56 82 ALA A C 1
ATOM 586 O O . ALA A 1 82 ? 30.320 -13.252 -24.476 1.00 88.56 82 ALA A O 1
ATOM 587 N N . PRO A 1 83 ? 29.833 -15.294 -23.661 1.00 81.50 83 PRO A N 1
ATOM 588 C CA . PRO A 1 83 ? 28.671 -15.533 -24.521 1.00 81.50 83 PRO A CA 1
ATOM 589 C C . PRO A 1 83 ? 27.365 -14.988 -23.919 1.00 81.50 83 PRO A C 1
ATOM 591 O O . PRO A 1 83 ? 26.299 -15.173 -24.496 1.00 81.50 83 PRO A O 1
ATOM 594 N N . ASP A 1 84 ? 27.437 -14.433 -22.707 1.00 70.44 84 ASP A N 1
ATOM 595 C CA . ASP A 1 84 ? 26.302 -14.042 -21.888 1.00 70.44 84 ASP A CA 1
ATOM 596 C C . ASP A 1 84 ? 26.572 -12.738 -21.120 1.00 70.44 84 ASP A C 1
ATOM 598 O O . ASP A 1 84 ? 27.555 -12.596 -20.377 1.00 70.44 84 ASP A O 1
ATOM 602 N N . GLY A 1 85 ? 25.657 -11.781 -21.267 1.00 68.94 85 GLY A N 1
ATOM 603 C CA . GLY A 1 85 ? 25.676 -10.507 -20.561 1.00 68.94 85 GLY A CA 1
ATOM 604 C C . GLY A 1 85 ? 24.610 -9.555 -21.056 1.00 68.94 85 GLY A C 1
ATOM 605 O O . GLY A 1 85 ? 23.555 -9.971 -21.521 1.00 68.94 85 GLY A O 1
ATOM 606 N N . GLU A 1 86 ? 24.867 -8.269 -20.862 1.00 72.25 86 GLU A N 1
ATOM 607 C CA . GLU A 1 86 ? 23.855 -7.241 -21.055 1.00 72.25 86 GLU A CA 1
ATOM 608 C C . GLU A 1 86 ? 24.046 -6.481 -22.361 1.00 72.25 86 GLU A C 1
ATOM 610 O O . GLU A 1 86 ? 23.054 -5.927 -22.809 1.00 72.25 86 GLU A O 1
ATOM 615 N N . LEU A 1 87 ? 25.239 -6.491 -22.973 1.00 80.50 87 LEU A N 1
ATOM 616 C CA . LEU A 1 87 ? 25.541 -5.787 -24.230 1.00 80.50 87 LEU A CA 1
ATOM 617 C C . LEU A 1 87 ? 25.014 -6.441 -25.517 1.00 80.50 87 LEU A C 1
ATOM 619 O O . LEU A 1 87 ? 25.155 -5.838 -26.572 1.00 80.50 87 LEU A O 1
ATOM 623 N N . GLY A 1 88 ? 24.332 -7.584 -25.442 1.00 61.94 88 GLY A N 1
ATOM 624 C CA . GLY A 1 88 ? 23.686 -8.178 -26.608 1.00 61.94 88 GLY A CA 1
ATOM 625 C C . GLY A 1 88 ? 23.476 -9.689 -26.481 1.00 61.94 88 GLY A C 1
ATOM 626 O O . GLY A 1 88 ? 23.786 -10.277 -25.440 1.00 61.94 88 GLY A O 1
ATOM 627 N N . PRO A 1 89 ? 22.853 -10.328 -27.488 1.00 59.41 89 PRO A N 1
ATOM 628 C CA . PRO A 1 89 ? 22.755 -11.785 -27.590 1.00 59.41 89 PRO A CA 1
ATOM 629 C C . PRO A 1 89 ? 24.036 -12.443 -28.151 1.00 59.41 89 PRO A C 1
ATOM 631 O O . PRO A 1 89 ? 24.083 -13.670 -28.264 1.00 59.41 89 PRO A O 1
ATOM 634 N N . ASP A 1 90 ? 25.010 -11.628 -28.548 1.00 70.94 90 ASP A N 1
ATOM 635 C CA . ASP A 1 90 ? 26.318 -11.928 -29.122 1.00 70.94 90 ASP A CA 1
ATOM 636 C C . ASP A 1 90 ? 27.425 -12.002 -28.059 1.00 70.94 90 ASP A C 1
ATOM 638 O O . ASP A 1 90 ? 27.217 -11.751 -26.867 1.00 70.94 90 ASP A O 1
ATOM 642 N N . LYS A 1 91 ? 28.608 -12.471 -28.471 1.00 87.88 91 LYS A N 1
ATOM 643 C CA . LYS A 1 91 ? 29.766 -12.523 -27.570 1.00 87.88 91 LYS A CA 1
ATOM 644 C C . LYS A 1 91 ? 30.355 -11.132 -27.428 1.00 87.88 91 LYS A C 1
ATOM 646 O O . LYS A 1 91 ? 30.345 -10.373 -28.374 1.00 87.88 91 LYS A O 1
ATOM 651 N N . PHE A 1 92 ? 30.975 -10.858 -26.289 1.00 91.12 92 PHE A N 1
ATOM 652 C CA . PHE A 1 92 ? 31.650 -9.584 -26.052 1.00 91.12 92 PHE A CA 1
ATOM 653 C C . PHE A 1 92 ? 32.835 -9.756 -25.094 1.00 91.12 92 PHE A C 1
ATOM 655 O O . PHE A 1 92 ? 33.009 -10.791 -24.430 1.00 91.12 92 PHE A O 1
ATOM 662 N N . LEU A 1 93 ? 33.669 -8.724 -25.007 1.00 94.06 93 LEU A N 1
ATOM 663 C CA . LEU A 1 93 ? 34.799 -8.665 -24.093 1.00 94.06 93 LEU A CA 1
ATOM 664 C C . LEU A 1 93 ? 34.321 -8.329 -22.675 1.00 94.06 93 LEU A C 1
ATOM 666 O O . LEU A 1 93 ? 33.678 -7.306 -22.444 1.00 94.06 93 LEU A O 1
ATOM 670 N N . ARG A 1 94 ? 34.681 -9.156 -21.691 1.00 94.00 94 ARG A N 1
ATOM 671 C CA . ARG A 1 94 ? 34.267 -8.966 -20.299 1.00 94.00 94 ARG A CA 1
ATOM 672 C C . ARG A 1 94 ? 35.440 -9.049 -19.333 1.00 94.00 94 ARG A C 1
ATOM 674 O O . ARG A 1 94 ? 36.210 -10.004 -19.386 1.00 94.00 94 ARG A O 1
ATOM 681 N N . PHE A 1 95 ? 35.526 -8.103 -18.401 1.00 95.56 95 PHE A N 1
ATOM 682 C CA . PHE A 1 95 ? 36.375 -8.220 -17.216 1.00 95.56 95 PHE A CA 1
ATOM 683 C C . PHE A 1 95 ? 35.517 -8.628 -16.016 1.00 95.56 95 PHE A C 1
ATOM 685 O O . PHE A 1 95 ? 34.624 -7.884 -15.604 1.00 95.56 95 PHE A O 1
ATOM 692 N N . ARG A 1 96 ? 35.766 -9.818 -15.462 1.00 91.38 96 ARG A N 1
ATOM 693 C CA . ARG A 1 96 ? 35.061 -10.352 -14.285 1.00 91.38 96 ARG A CA 1
ATOM 694 C C . ARG A 1 96 ? 35.944 -10.254 -13.046 1.00 91.38 96 ARG A C 1
ATOM 696 O O . ARG A 1 96 ? 37.156 -10.431 -13.124 1.00 91.38 96 ARG A O 1
ATOM 703 N N . TRP A 1 97 ? 35.342 -10.072 -11.874 1.00 90.56 97 TRP A N 1
ATOM 704 C CA . TRP A 1 97 ? 36.101 -10.002 -10.621 1.00 90.56 97 TRP A CA 1
ATOM 705 C C . TRP A 1 97 ? 36.763 -11.321 -10.194 1.00 90.56 97 TRP A C 1
ATOM 707 O O . TRP A 1 97 ? 37.715 -11.290 -9.413 1.00 90.56 97 TRP A O 1
ATOM 717 N N . THR A 1 98 ? 36.272 -12.472 -10.673 1.00 88.00 98 THR A N 1
ATOM 718 C CA . THR A 1 98 ? 36.817 -13.803 -10.354 1.00 88.00 98 THR A CA 1
ATOM 719 C C . THR A 1 98 ? 37.779 -14.300 -11.437 1.00 88.00 98 THR A C 1
ATOM 721 O O . THR A 1 98 ? 37.421 -14.247 -12.613 1.00 88.00 98 THR A O 1
ATOM 724 N N . PRO A 1 99 ? 38.957 -14.846 -11.065 1.00 90.12 99 PRO A N 1
ATOM 725 C CA . PRO A 1 99 ? 39.502 -14.966 -9.704 1.00 90.12 99 PRO A CA 1
ATOM 726 C C . PRO A 1 99 ? 39.935 -13.613 -9.112 1.00 90.12 99 PRO A C 1
ATOM 728 O O . PRO A 1 99 ? 40.272 -12.689 -9.846 1.00 90.12 99 PRO A O 1
ATOM 731 N N . THR A 1 100 ? 39.936 -13.490 -7.781 1.00 91.50 100 THR A N 1
ATOM 732 C CA . THR A 1 100 ? 40.327 -12.237 -7.119 1.00 91.50 100 THR A CA 1
ATOM 733 C C . THR A 1 100 ? 41.839 -12.018 -7.162 1.00 91.50 100 THR A C 1
ATOM 735 O O . THR A 1 100 ? 42.595 -12.868 -6.691 1.00 91.50 100 THR A O 1
ATOM 738 N N . ALA A 1 101 ? 42.276 -10.855 -7.646 1.00 90.75 101 ALA A N 1
ATOM 739 C CA . ALA A 1 101 ? 43.665 -10.399 -7.582 1.00 90.75 101 ALA A CA 1
ATOM 740 C C . ALA A 1 101 ? 43.741 -8.977 -7.005 1.00 90.75 101 ALA A C 1
ATOM 742 O O . ALA A 1 101 ? 42.840 -8.172 -7.216 1.00 90.75 101 ALA A O 1
ATOM 743 N N . ASN A 1 102 ? 44.809 -8.664 -6.265 1.00 92.44 102 ASN A N 1
ATOM 744 C CA . ASN A 1 102 ? 45.026 -7.345 -5.651 1.00 92.44 102 ASN A CA 1
ATOM 745 C C . ASN A 1 102 ? 46.074 -6.545 -6.430 1.00 92.44 102 ASN A C 1
ATOM 747 O O . ASN A 1 102 ? 46.985 -7.142 -6.991 1.00 92.44 102 ASN A O 1
ATOM 751 N N . GLY A 1 103 ? 46.000 -5.214 -6.424 1.00 90.81 103 GLY A N 1
ATOM 752 C CA . GLY A 1 103 ? 46.952 -4.336 -7.115 1.00 90.81 103 GLY A CA 1
ATOM 753 C C . GLY A 1 103 ? 47.004 -4.615 -8.616 1.00 90.81 103 GLY A C 1
ATOM 754 O O . GLY A 1 103 ? 48.068 -4.920 -9.159 1.00 90.81 103 GLY A O 1
ATOM 755 N N . VAL A 1 104 ? 45.839 -4.594 -9.260 1.00 92.69 104 VAL A N 1
ATOM 756 C CA . VAL A 1 104 ? 45.687 -4.994 -10.657 1.00 92.69 104 VAL A CA 1
ATOM 757 C C . VAL A 1 104 ? 45.885 -3.801 -11.567 1.00 92.69 104 VAL A C 1
ATOM 759 O O . VAL A 1 104 ? 45.264 -2.758 -11.381 1.00 92.69 104 VAL A O 1
ATOM 762 N N . LYS A 1 105 ? 46.735 -3.993 -12.576 1.00 94.94 105 LYS A N 1
ATOM 763 C CA . LYS A 1 105 ? 46.889 -3.101 -13.720 1.00 94.94 105 LYS A CA 1
ATOM 764 C C . LYS A 1 105 ? 47.110 -3.947 -14.964 1.00 94.94 105 LYS A C 1
ATOM 766 O O . LYS A 1 105 ? 48.163 -4.568 -15.112 1.00 94.94 105 LYS A O 1
ATOM 771 N N . THR A 1 106 ? 46.112 -3.984 -15.832 1.00 95.56 106 THR A N 1
ATOM 772 C CA . THR A 1 106 ? 46.059 -4.894 -16.982 1.00 95.56 106 THR A CA 1
ATOM 773 C C . THR A 1 106 ? 45.472 -4.191 -18.195 1.00 95.56 106 THR A C 1
ATOM 775 O O . THR A 1 106 ? 44.588 -3.349 -18.042 1.00 95.56 106 THR A O 1
ATOM 778 N N . ILE A 1 107 ? 45.977 -4.511 -19.384 1.00 95.25 107 ILE A N 1
ATOM 779 C CA . ILE A 1 107 ? 45.479 -4.016 -20.670 1.00 95.25 107 ILE A CA 1
ATOM 780 C C . ILE A 1 107 ? 45.087 -5.216 -21.521 1.00 95.25 107 ILE A C 1
ATOM 782 O O . ILE A 1 107 ? 45.884 -6.140 -21.672 1.00 95.25 107 ILE A O 1
ATOM 786 N N . ILE A 1 108 ? 43.911 -5.162 -22.136 1.00 95.38 108 ILE A N 1
ATOM 787 C CA . ILE A 1 108 ? 43.552 -6.011 -23.272 1.00 95.38 108 ILE A CA 1
ATOM 788 C C . ILE A 1 108 ? 43.526 -5.171 -24.543 1.00 95.38 108 ILE A C 1
ATOM 790 O O . ILE A 1 108 ? 42.983 -4.071 -24.535 1.00 95.38 108 ILE A O 1
ATOM 794 N N . PHE A 1 109 ? 44.138 -5.645 -25.621 1.00 94.06 109 PHE A N 1
ATOM 795 C CA . PHE A 1 109 ? 44.304 -4.864 -26.843 1.00 94.06 109 PHE A CA 1
ATOM 796 C C . PHE A 1 109 ? 44.165 -5.705 -28.104 1.00 94.06 109 PHE A C 1
ATOM 798 O O . PHE A 1 109 ? 44.466 -6.895 -28.085 1.00 94.06 109 PHE A O 1
ATOM 805 N N . GLY A 1 110 ? 43.706 -5.065 -29.177 1.00 91.19 110 GLY A N 1
ATOM 806 C CA . GLY A 1 110 ? 43.435 -5.687 -30.472 1.00 91.19 110 GLY A CA 1
ATOM 807 C C . GLY A 1 110 ? 44.660 -5.824 -31.397 1.00 91.19 110 GLY A C 1
ATOM 808 O O . GLY A 1 110 ? 45.803 -5.576 -30.980 1.00 91.19 110 GLY A O 1
ATOM 809 N N . PRO A 1 111 ? 44.433 -6.212 -32.667 1.00 90.94 111 PRO A N 1
ATOM 810 C CA . PRO A 1 111 ? 45.484 -6.401 -33.671 1.00 90.94 111 PRO A CA 1
ATOM 811 C C . PRO A 1 111 ? 46.173 -5.085 -34.071 1.00 90.94 111 PRO A C 1
ATOM 813 O O . PRO A 1 111 ? 45.815 -4.012 -33.585 1.00 90.94 111 PRO A O 1
ATOM 816 N N . ARG A 1 112 ? 47.189 -5.167 -34.947 1.00 90.06 112 ARG A N 1
ATOM 817 C CA . ARG A 1 112 ? 47.751 -3.970 -35.597 1.00 90.06 112 ARG A CA 1
ATOM 818 C C . ARG A 1 112 ? 46.765 -3.476 -36.645 1.00 90.06 112 ARG A C 1
ATOM 820 O O . ARG A 1 112 ? 46.255 -4.288 -37.408 1.00 90.06 112 ARG A O 1
ATOM 827 N N . ILE A 1 113 ? 46.524 -2.176 -36.695 1.00 91.12 113 ILE A N 1
ATOM 828 C CA . ILE A 1 113 ? 45.596 -1.529 -37.617 1.00 91.12 113 ILE A CA 1
ATOM 829 C C . ILE A 1 113 ? 46.394 -0.538 -38.463 1.00 91.12 113 ILE A C 1
ATOM 831 O O . ILE A 1 113 ? 47.065 0.341 -37.918 1.00 91.12 113 ILE A O 1
ATOM 835 N N . ASP A 1 114 ? 46.318 -0.687 -39.783 1.00 90.38 114 ASP A N 1
ATOM 836 C CA . ASP A 1 114 ? 46.918 0.242 -40.735 1.00 90.38 114 ASP A CA 1
ATOM 837 C C . ASP A 1 114 ? 45.964 1.403 -41.012 1.00 90.38 114 ASP A C 1
ATOM 839 O O . ASP A 1 114 ? 45.027 1.297 -41.812 1.00 90.38 114 ASP A O 1
ATOM 843 N N . CYS A 1 115 ? 46.224 2.532 -40.356 1.00 91.38 115 CYS A N 1
ATOM 844 C CA . CYS A 1 115 ? 45.469 3.755 -40.565 1.00 91.38 115 CYS A CA 1
ATOM 845 C C . CYS A 1 115 ? 46.033 4.633 -41.694 1.00 91.38 115 CYS A C 1
ATOM 847 O O . CYS A 1 115 ? 45.471 5.697 -41.944 1.00 91.38 115 CYS A O 1
ATOM 849 N N . HIS A 1 116 ? 47.106 4.236 -42.394 1.00 90.06 116 HIS A N 1
ATOM 850 C CA . HIS A 1 116 ? 47.688 5.031 -43.487 1.00 90.06 116 HIS A CA 1
ATOM 851 C C . HIS A 1 116 ? 46.657 5.356 -44.574 1.00 90.06 116 HIS A C 1
ATOM 853 O O . HIS A 1 116 ? 46.588 6.485 -45.056 1.00 90.06 116 HIS A O 1
ATOM 859 N N . THR A 1 117 ? 45.798 4.383 -44.884 1.00 88.88 117 THR A N 1
ATOM 860 C CA . THR A 1 117 ? 44.718 4.511 -45.873 1.00 88.88 117 THR A CA 1
ATOM 861 C C . THR A 1 117 ? 43.679 5.583 -45.524 1.00 88.88 117 THR A C 1
ATOM 863 O O . THR A 1 117 ? 42.952 6.010 -46.412 1.00 88.88 117 THR A O 1
ATOM 866 N N . ALA A 1 118 ? 43.619 6.081 -44.282 1.00 90.81 118 ALA A N 1
ATOM 867 C CA . ALA A 1 118 ? 42.756 7.209 -43.923 1.00 90.81 118 ALA A CA 1
ATOM 868 C C . ALA A 1 118 ? 43.302 8.572 -44.381 1.00 90.81 118 ALA A C 1
ATOM 870 O O . ALA A 1 118 ? 42.540 9.537 -44.386 1.00 90.81 118 ALA A O 1
ATOM 871 N N . ASP A 1 119 ? 44.595 8.688 -44.717 1.00 92.75 119 ASP A N 1
ATOM 872 C CA . ASP A 1 119 ? 45.227 9.956 -45.102 1.00 92.75 119 ASP A CA 1
ATOM 873 C C . ASP A 1 119 ? 44.796 10.378 -46.514 1.00 92.75 119 ASP A C 1
ATOM 875 O O . ASP A 1 119 ? 45.248 9.766 -47.478 1.00 92.75 119 ASP A O 1
ATOM 879 N N . PRO A 1 120 ? 44.002 11.453 -46.698 1.00 89.00 120 PRO A N 1
ATOM 880 C CA . PRO A 1 120 ? 43.544 11.873 -48.023 1.00 89.00 120 PRO A CA 1
ATOM 881 C C . PRO A 1 120 ? 44.684 12.295 -48.965 1.00 89.00 120 PRO A C 1
ATOM 883 O O . PRO A 1 120 ? 44.443 12.497 -50.156 1.00 89.00 120 PRO A O 1
ATOM 886 N N . MET A 1 121 ? 45.903 12.494 -48.448 1.00 89.44 121 MET A N 1
ATOM 887 C CA . MET A 1 121 ? 47.091 12.845 -49.229 1.00 89.44 121 MET A CA 1
ATOM 888 C C . MET A 1 121 ? 47.942 11.624 -49.621 1.00 89.44 121 MET A C 1
ATOM 890 O O . MET A 1 121 ? 48.885 11.779 -50.404 1.00 89.44 121 MET A O 1
ATOM 894 N N . ALA A 1 122 ? 47.645 10.430 -49.096 1.00 87.38 122 ALA A N 1
ATOM 895 C CA . ALA A 1 122 ? 48.344 9.202 -49.460 1.00 87.38 122 ALA A CA 1
ATOM 896 C C . ALA A 1 122 ? 47.946 8.715 -50.873 1.00 87.38 122 ALA A C 1
ATOM 898 O O . ALA A 1 122 ? 46.826 8.973 -51.321 1.00 87.38 122 ALA A O 1
ATOM 899 N N . PRO A 1 123 ? 48.829 8.004 -51.606 1.00 85.00 123 PRO A N 1
ATOM 900 C CA . PRO A 1 123 ? 48.539 7.526 -52.965 1.00 85.00 123 PRO A CA 1
ATOM 901 C C . PRO A 1 123 ? 47.320 6.593 -53.070 1.00 85.00 123 PRO A C 1
ATOM 903 O O . PRO A 1 123 ? 46.644 6.579 -54.097 1.00 85.00 123 PRO A O 1
ATOM 906 N N . ASP A 1 124 ? 47.060 5.820 -52.020 1.00 85.00 124 ASP A N 1
ATOM 907 C CA . ASP A 1 124 ? 45.932 4.905 -51.815 1.00 85.00 124 ASP A CA 1
ATOM 908 C C . ASP A 1 124 ? 44.971 5.397 -50.715 1.00 85.00 124 ASP A C 1
ATOM 910 O O . ASP A 1 124 ? 44.138 4.642 -50.212 1.00 85.00 124 ASP A O 1
ATOM 914 N N . GLY A 1 125 ? 45.097 6.674 -50.357 1.00 84.38 125 GLY A N 1
ATOM 915 C CA . GLY A 1 125 ? 44.412 7.320 -49.253 1.00 84.38 125 GLY A CA 1
ATOM 916 C C . GLY A 1 125 ? 42.947 7.668 -49.494 1.00 84.38 125 GLY A C 1
ATOM 917 O O . GLY A 1 125 ? 42.486 7.840 -50.629 1.00 84.38 125 GLY A O 1
ATOM 918 N N . ASP A 1 126 ? 42.204 7.825 -48.402 1.00 87.56 126 ASP A N 1
ATOM 919 C CA . ASP A 1 126 ? 40.780 8.113 -48.444 1.00 87.56 126 ASP A CA 1
ATOM 920 C C . ASP A 1 126 ? 40.483 9.587 -48.741 1.00 87.56 126 ASP A C 1
ATOM 922 O O . ASP A 1 126 ? 40.439 10.449 -47.862 1.00 87.56 126 ASP A O 1
ATOM 926 N N . SER A 1 127 ? 40.209 9.888 -50.011 1.00 86.75 127 SER A N 1
ATOM 927 C CA . SER A 1 127 ? 39.836 11.240 -50.439 1.00 86.75 127 SER A CA 1
ATOM 928 C C . SER A 1 127 ? 38.514 11.761 -49.844 1.00 86.75 127 SER A C 1
ATOM 930 O O . SER A 1 127 ? 38.241 12.964 -49.966 1.00 86.75 127 SER A O 1
ATOM 932 N N . TYR A 1 128 ? 37.692 10.902 -49.228 1.00 86.44 128 TYR A N 1
ATOM 933 C CA . TYR A 1 128 ? 36.421 11.254 -48.590 1.00 86.44 128 TYR A CA 1
ATOM 934 C C . TYR A 1 128 ? 36.573 11.592 -47.101 1.00 86.44 128 TYR A C 1
ATOM 936 O O . TYR A 1 128 ? 35.714 12.295 -46.576 1.00 86.44 128 TYR A O 1
ATOM 944 N N . ASN A 1 129 ? 37.694 11.246 -46.460 1.00 89.25 129 ASN A N 1
ATOM 945 C CA . ASN A 1 129 ? 38.012 11.643 -45.084 1.00 89.25 129 ASN A CA 1
ATOM 946 C C . ASN A 1 129 ? 38.419 13.128 -44.982 1.00 89.25 129 ASN A C 1
ATOM 948 O O . ASN A 1 129 ? 39.593 13.481 -44.843 1.00 89.25 129 ASN A O 1
ATOM 952 N N . LYS A 1 130 ? 37.448 14.043 -45.084 1.00 86.50 130 LYS A N 1
ATOM 953 C CA . LYS A 1 130 ? 37.709 15.497 -45.132 1.00 86.50 130 LYS A CA 1
ATOM 954 C C . LYS A 1 130 ? 38.237 16.086 -43.830 1.00 86.50 130 LYS A C 1
ATOM 956 O O . LYS A 1 130 ? 38.874 17.138 -43.867 1.00 86.50 130 LYS A O 1
ATOM 961 N N . LEU A 1 131 ? 37.971 15.427 -42.707 1.00 89.56 131 LEU A N 1
ATOM 962 C CA . LEU A 1 131 ? 38.450 15.855 -41.398 1.00 89.56 131 LEU A CA 1
ATOM 963 C C . LEU A 1 131 ? 39.881 15.394 -41.111 1.00 89.56 131 LEU A C 1
ATOM 965 O O . LEU A 1 131 ? 40.439 15.819 -40.101 1.00 89.56 131 LEU A O 1
ATOM 969 N N . SER A 1 132 ? 40.478 14.573 -41.987 1.00 92.00 132 SER A N 1
ATOM 970 C CA . SER A 1 132 ? 41.819 14.010 -41.799 1.00 92.00 132 SER A CA 1
ATOM 971 C C . SER A 1 132 ? 41.958 13.384 -40.410 1.00 92.00 132 SER A C 1
ATOM 973 O O . SER A 1 132 ? 42.845 13.739 -39.634 1.00 92.00 132 SER A O 1
ATOM 975 N N . THR A 1 133 ? 41.007 12.514 -40.068 1.00 93.19 133 THR A N 1
ATOM 976 C CA . THR A 1 133 ? 40.929 11.874 -38.755 1.00 93.19 133 THR A CA 1
ATOM 977 C C . THR A 1 133 ? 40.491 10.421 -38.877 1.00 93.19 133 THR A C 1
ATOM 979 O O . THR A 1 133 ? 39.860 10.020 -39.851 1.00 93.19 133 THR A O 1
ATOM 982 N N . THR A 1 134 ? 40.819 9.642 -37.861 1.00 94.69 134 THR A N 1
ATOM 983 C CA . THR A 1 134 ? 40.407 8.255 -37.668 1.00 94.69 134 THR A CA 1
ATOM 984 C C . THR A 1 134 ? 39.877 8.188 -36.252 1.00 94.69 134 THR A C 1
ATOM 986 O O . THR A 1 134 ? 40.473 8.772 -35.346 1.00 94.69 134 THR A O 1
ATOM 989 N N . THR A 1 135 ? 38.764 7.502 -36.044 1.00 96.06 135 THR A N 1
ATOM 990 C CA . THR A 1 135 ? 38.095 7.438 -34.744 1.00 96.06 135 THR A CA 1
ATOM 991 C C . THR A 1 135 ? 38.032 6.003 -34.253 1.00 96.06 135 THR A C 1
ATOM 993 O O . THR A 1 135 ? 37.788 5.079 -35.025 1.00 96.06 135 THR A O 1
ATOM 996 N N . VAL A 1 136 ? 38.247 5.820 -32.950 1.00 96.88 136 VAL A N 1
ATOM 997 C CA . VAL A 1 136 ? 37.959 4.564 -32.251 1.00 96.88 136 VAL A CA 1
ATOM 998 C C . VAL A 1 136 ? 36.579 4.680 -31.621 1.00 96.88 136 VAL A C 1
ATOM 1000 O O . VAL A 1 136 ? 36.325 5.639 -30.894 1.00 96.88 136 VAL A O 1
ATOM 1003 N N . GLN A 1 137 ? 35.703 3.711 -31.858 1.00 97.56 137 GLN A N 1
ATOM 1004 C CA . GLN A 1 137 ? 34.378 3.628 -31.253 1.00 97.56 137 GLN A CA 1
ATOM 1005 C C . GLN A 1 137 ? 34.163 2.254 -30.616 1.00 97.56 137 GLN A C 1
ATOM 1007 O O . GLN A 1 137 ? 34.665 1.260 -31.121 1.00 97.56 137 GLN A O 1
ATOM 1012 N N . TRP A 1 138 ? 33.443 2.190 -29.498 1.00 96.00 138 TRP A N 1
ATOM 1013 C CA . TRP A 1 138 ? 33.071 0.927 -28.860 1.00 96.00 138 TRP A CA 1
ATOM 1014 C C . TRP A 1 138 ? 31.818 1.088 -28.000 1.00 96.00 138 TRP A C 1
ATOM 1016 O O . TRP A 1 138 ? 31.480 2.191 -27.559 1.00 96.00 138 TRP A O 1
ATOM 1026 N N . ARG A 1 139 ? 31.142 -0.023 -27.721 1.00 94.62 139 ARG A N 1
ATOM 1027 C CA . ARG A 1 139 ? 30.088 -0.115 -26.706 1.00 94.62 139 ARG A CA 1
ATOM 1028 C C . ARG A 1 139 ? 30.709 -0.461 -25.366 1.00 94.62 139 ARG A C 1
ATOM 1030 O O . ARG A 1 139 ? 31.601 -1.302 -25.296 1.00 94.62 139 ARG A O 1
ATOM 1037 N N . MET A 1 140 ? 30.246 0.171 -24.290 1.00 94.50 140 MET A N 1
ATOM 1038 C CA . MET A 1 140 ? 30.742 -0.134 -22.946 1.00 94.50 140 MET A CA 1
ATOM 1039 C C . MET A 1 140 ? 29.660 -0.010 -21.883 1.00 94.50 140 MET A C 1
ATOM 1041 O O . MET A 1 140 ? 28.780 0.848 -21.950 1.00 94.50 140 MET A O 1
ATOM 1045 N N . ARG A 1 141 ? 29.788 -0.850 -20.856 1.00 93.31 141 ARG A N 1
ATOM 1046 C CA . ARG A 1 141 ? 29.110 -0.717 -19.568 1.00 93.31 141 ARG A CA 1
ATOM 1047 C C . ARG A 1 141 ? 30.075 -1.087 -18.444 1.00 93.31 141 ARG A C 1
ATOM 1049 O O . ARG A 1 141 ? 30.794 -2.077 -18.557 1.00 93.31 141 ARG A O 1
ATOM 1056 N N . PHE A 1 142 ? 30.014 -0.361 -17.330 1.00 95.31 142 PHE A N 1
ATOM 1057 C CA . PHE A 1 142 ? 30.735 -0.703 -16.104 1.00 95.31 142 PHE A CA 1
ATOM 1058 C C . PHE A 1 142 ? 29.795 -0.740 -14.896 1.00 95.31 142 PHE A C 1
ATOM 1060 O O . PHE A 1 142 ? 29.003 0.179 -14.698 1.00 95.31 142 PHE A O 1
ATOM 1067 N N . ARG A 1 143 ? 29.905 -1.786 -14.075 1.00 94.69 143 ARG A N 1
ATOM 1068 C CA . ARG A 1 143 ? 29.313 -1.879 -12.740 1.00 94.69 143 ARG A CA 1
ATOM 1069 C C . ARG A 1 143 ? 30.411 -1.869 -11.686 1.00 94.69 143 ARG A C 1
ATOM 1071 O O . ARG A 1 143 ? 31.330 -2.693 -11.729 1.00 94.69 143 ARG A O 1
ATOM 1078 N N . HIS A 1 144 ? 30.274 -0.976 -10.718 1.00 95.56 144 HIS A N 1
ATOM 1079 C CA . HIS A 1 144 ? 31.154 -0.899 -9.559 1.00 95.56 144 HIS A CA 1
ATOM 1080 C C . HIS A 1 144 ? 30.679 -1.858 -8.459 1.00 95.56 144 HIS A C 1
ATOM 1082 O O . HIS A 1 144 ? 29.479 -2.098 -8.301 1.00 95.56 144 HIS A O 1
ATOM 1088 N N . ALA A 1 145 ? 31.606 -2.459 -7.712 1.00 92.75 145 ALA A N 1
ATOM 1089 C CA . ALA A 1 145 ? 31.235 -3.347 -6.615 1.00 92.75 145 ALA A CA 1
ATOM 1090 C C . ALA A 1 145 ? 30.697 -2.551 -5.420 1.00 92.75 145 ALA A C 1
ATOM 1092 O O . ALA A 1 145 ? 31.321 -1.599 -4.956 1.00 92.75 145 ALA A O 1
ATOM 1093 N N . THR A 1 146 ? 29.551 -2.956 -4.866 1.00 89.06 146 THR A N 1
ATOM 1094 C CA . THR A 1 146 ? 28.945 -2.264 -3.719 1.00 89.06 146 THR A CA 1
ATOM 1095 C C . THR A 1 146 ? 29.911 -2.223 -2.528 1.00 89.06 146 THR A C 1
ATOM 1097 O O . THR A 1 146 ? 30.256 -3.259 -1.966 1.00 89.06 146 THR A O 1
ATOM 1100 N N . GLY A 1 147 ? 30.339 -1.019 -2.132 1.00 87.44 147 GLY A N 1
ATOM 1101 C CA . GLY A 1 147 ? 31.322 -0.817 -1.058 1.00 87.44 147 GLY A CA 1
ATOM 1102 C C . GLY A 1 147 ? 32.786 -1.061 -1.458 1.00 87.44 147 GLY A C 1
ATOM 1103 O O . GLY A 1 147 ? 33.646 -1.085 -0.578 1.00 87.44 147 GLY A O 1
ATOM 1104 N N . GLY A 1 148 ? 33.074 -1.246 -2.751 1.00 89.94 148 GLY A N 1
ATOM 1105 C CA . GLY A 1 148 ? 34.424 -1.408 -3.294 1.00 89.94 148 G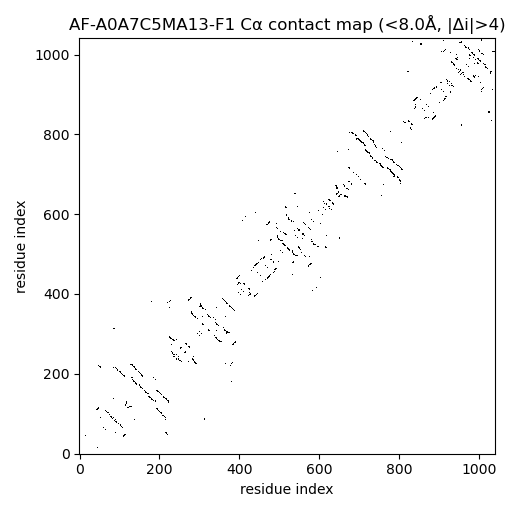LY A CA 1
ATOM 1106 C C . GLY A 1 148 ? 35.245 -0.113 -3.292 1.00 89.94 148 GLY A C 1
ATOM 1107 O O . GLY A 1 148 ? 34.727 0.987 -3.089 1.00 89.94 148 GLY A O 1
ATOM 1108 N N . LYS A 1 149 ? 36.553 -0.237 -3.527 1.00 96.00 149 LYS A N 1
ATOM 1109 C CA . LYS A 1 149 ? 37.464 0.908 -3.690 1.00 96.00 149 LYS A CA 1
ATOM 1110 C C . LYS A 1 149 ? 37.348 1.524 -5.091 1.00 96.00 149 LYS A C 1
ATOM 1112 O O . LYS A 1 149 ? 36.834 0.869 -5.997 1.00 96.00 149 LYS A O 1
ATOM 1117 N N . PRO A 1 150 ? 37.824 2.766 -5.293 1.00 96.56 150 PRO A N 1
ATOM 1118 C CA . PRO A 1 150 ? 37.809 3.384 -6.611 1.00 96.56 150 PRO A CA 1
ATOM 1119 C C . PRO A 1 150 ? 38.569 2.572 -7.674 1.00 96.56 150 PRO A C 1
ATOM 1121 O O . PRO A 1 150 ? 39.628 2.002 -7.398 1.00 96.56 150 PRO A O 1
ATOM 1124 N N . VAL A 1 151 ? 38.029 2.541 -8.894 1.00 96.88 151 VAL A N 1
ATOM 1125 C CA . VAL A 1 151 ? 38.582 1.847 -10.071 1.00 96.88 151 VAL A CA 1
ATOM 1126 C C . VAL A 1 151 ? 38.935 2.871 -11.145 1.00 96.88 151 VAL A C 1
ATOM 1128 O O . VAL A 1 151 ? 38.212 3.839 -11.337 1.00 96.88 151 VAL A O 1
ATOM 1131 N N . THR A 1 152 ? 40.018 2.661 -11.888 1.00 97.69 152 THR A N 1
ATOM 1132 C CA . THR A 1 152 ? 40.335 3.477 -13.066 1.00 97.69 152 THR A CA 1
ATOM 1133 C C . THR A 1 152 ? 40.263 2.660 -14.348 1.00 97.69 152 THR A C 1
ATOM 1135 O O . THR A 1 152 ? 40.898 1.610 -14.462 1.00 97.69 152 THR A O 1
ATOM 1138 N N . LEU A 1 153 ? 39.520 3.168 -15.333 1.00 98.00 153 LEU A N 1
ATOM 1139 C CA . LEU A 1 153 ? 39.424 2.595 -16.679 1.00 98.00 153 LEU A CA 1
ATOM 1140 C C . LEU A 1 153 ? 40.060 3.537 -17.699 1.00 98.00 153 LEU A C 1
ATOM 1142 O O . LEU A 1 153 ? 39.920 4.755 -17.576 1.00 98.00 153 LEU A O 1
ATOM 1146 N N . ARG A 1 154 ? 40.748 3.002 -18.714 1.00 97.44 154 ARG A N 1
ATOM 1147 C CA . ARG A 1 154 ? 41.346 3.827 -19.779 1.00 97.44 154 ARG A CA 1
ATOM 1148 C C . ARG A 1 154 ? 41.194 3.207 -21.161 1.00 97.44 154 ARG A C 1
ATOM 1150 O O . ARG A 1 154 ? 41.365 1.999 -21.309 1.00 97.44 154 ARG A O 1
ATOM 1157 N N . LEU A 1 155 ? 40.979 4.058 -22.162 1.00 97.00 155 LEU A N 1
ATOM 1158 C CA . LEU A 1 155 ? 41.336 3.756 -23.546 1.00 97.00 155 LEU A CA 1
ATOM 1159 C C . LEU A 1 155 ? 42.812 4.107 -23.727 1.00 97.00 155 LEU A C 1
ATOM 1161 O O . LEU A 1 155 ? 43.227 5.237 -23.453 1.00 97.00 155 LEU A O 1
ATOM 1165 N N . VAL A 1 156 ? 43.600 3.146 -24.186 1.00 95.69 156 VAL A N 1
ATOM 1166 C CA . VAL A 1 156 ? 45.034 3.294 -24.425 1.00 95.69 156 VAL A CA 1
ATOM 1167 C C . VAL A 1 156 ? 45.355 2.957 -25.871 1.00 95.69 156 VAL A C 1
ATOM 1169 O O . VAL A 1 156 ? 44.774 2.043 -26.451 1.00 95.69 156 VAL A O 1
ATOM 1172 N N . LEU A 1 157 ? 46.302 3.687 -26.447 1.00 94.06 157 LEU A N 1
ATOM 1173 C CA . LEU A 1 157 ? 46.775 3.465 -27.807 1.00 94.06 157 LEU A CA 1
ATOM 1174 C C . LEU A 1 157 ? 48.262 3.146 -27.815 1.00 94.06 157 LEU A C 1
ATOM 1176 O O . LEU A 1 157 ? 49.009 3.584 -26.938 1.00 94.06 157 LEU A O 1
ATOM 1180 N N . SER A 1 158 ? 48.687 2.428 -28.842 1.00 90.69 158 SER A N 1
ATOM 1181 C CA . SER A 1 158 ? 50.089 2.187 -29.161 1.00 90.69 158 SER A CA 1
ATOM 1182 C C . SER A 1 158 ? 50.278 2.385 -30.664 1.00 90.69 158 SER A C 1
ATOM 1184 O O . SER A 1 158 ? 49.425 1.985 -31.449 1.00 90.69 158 SER A O 1
ATOM 1186 N N . SER A 1 159 ? 51.369 3.040 -31.054 1.00 85.06 159 SER A N 1
ATOM 1187 C CA . SER A 1 159 ? 51.806 3.185 -32.452 1.00 85.06 159 SER A CA 1
ATOM 1188 C C . SER A 1 159 ? 53.057 2.348 -32.742 1.00 85.06 159 SER A C 1
ATOM 1190 O O . SER A 1 159 ? 53.842 2.680 -33.627 1.00 85.06 159 SER A O 1
ATOM 1192 N N . ASP A 1 160 ? 53.316 1.352 -31.895 1.00 79.44 160 ASP A N 1
ATOM 1193 C CA . ASP A 1 160 ? 54.442 0.429 -31.978 1.00 79.44 160 ASP A CA 1
ATOM 1194 C C . ASP A 1 160 ? 53.935 -1.015 -31.804 1.00 79.44 160 ASP A C 1
ATOM 1196 O O . ASP A 1 160 ? 52.739 -1.299 -31.867 1.00 79.44 160 ASP A O 1
ATOM 1200 N N . SER A 1 161 ? 54.829 -1.973 -31.562 1.00 69.75 161 SER A N 1
ATOM 1201 C CA . SER A 1 161 ? 54.469 -3.379 -31.332 1.00 69.75 161 SER A CA 1
ATOM 1202 C C . SER A 1 161 ? 53.698 -3.648 -30.016 1.00 69.75 161 SER A C 1
ATOM 1204 O O . SER A 1 161 ? 53.775 -4.754 -29.487 1.00 69.75 161 SER A O 1
ATOM 1206 N N . GLY A 1 162 ? 52.984 -2.674 -29.436 1.00 73.31 162 GLY A N 1
ATOM 1207 C CA . GLY A 1 162 ? 52.321 -2.797 -28.128 1.00 73.31 162 GLY A CA 1
ATOM 1208 C C . GLY A 1 162 ? 53.292 -2.685 -26.944 1.00 73.31 162 GLY A C 1
ATOM 1209 O O . GLY A 1 162 ? 53.046 -3.204 -25.841 1.00 73.31 162 GLY A O 1
ATOM 1210 N N . THR A 1 163 ? 54.439 -2.040 -27.162 1.00 77.94 163 THR A N 1
ATOM 1211 C CA . THR A 1 163 ? 55.471 -1.818 -26.144 1.00 77.94 163 THR A CA 1
ATOM 1212 C C . THR A 1 163 ? 55.203 -0.560 -25.334 1.00 77.94 163 THR A C 1
ATOM 1214 O O . THR A 1 163 ? 55.329 -0.613 -24.107 1.00 77.94 163 THR A O 1
ATOM 1217 N N . THR A 1 164 ? 54.744 0.507 -25.986 1.00 86.50 164 THR A N 1
ATOM 1218 C CA . THR A 1 164 ? 54.434 1.797 -25.360 1.00 86.50 164 THR A CA 1
ATOM 1219 C C . THR A 1 164 ? 52.937 2.069 -25.441 1.00 86.50 164 THR A C 1
ATOM 1221 O O . THR A 1 164 ? 52.362 1.999 -26.521 1.00 86.50 164 THR A O 1
ATOM 1224 N N . TRP A 1 165 ? 52.310 2.387 -24.304 1.00 91.19 165 TRP A N 1
ATOM 1225 C CA . TRP A 1 165 ? 50.868 2.634 -24.209 1.00 91.19 165 TRP A CA 1
ATOM 1226 C C . TRP A 1 165 ? 50.599 4.054 -23.723 1.00 91.19 165 TRP A C 1
ATOM 1228 O O . TRP A 1 165 ? 51.038 4.436 -22.637 1.00 91.19 165 TRP A O 1
ATOM 1238 N N . THR A 1 166 ? 49.860 4.823 -24.515 1.00 91.38 166 THR A N 1
ATOM 1239 C CA . THR A 1 166 ? 49.457 6.191 -24.190 1.00 91.38 166 THR A CA 1
ATOM 1240 C C . THR A 1 166 ? 47.964 6.218 -23.875 1.00 91.38 166 THR A C 1
ATOM 1242 O O . THR A 1 166 ? 47.168 5.842 -24.736 1.00 91.38 166 THR A O 1
ATOM 1245 N N . PRO A 1 167 ? 47.550 6.641 -22.668 1.00 92.19 167 PRO A N 1
ATOM 1246 C CA . PRO A 1 167 ? 46.140 6.821 -22.361 1.00 92.19 167 PRO A CA 1
ATOM 1247 C C . PRO A 1 167 ? 45.593 8.023 -23.124 1.00 92.19 167 PRO A C 1
ATOM 1249 O O . PRO A 1 167 ? 46.197 9.095 -23.126 1.00 92.19 167 PRO A O 1
ATOM 1252 N N . VAL A 1 168 ? 44.452 7.830 -23.776 1.00 91.69 168 VAL A N 1
ATOM 1253 C CA . VAL A 1 168 ? 43.800 8.866 -24.585 1.00 91.69 168 VAL A CA 1
ATOM 1254 C C . VAL A 1 168 ? 42.397 9.209 -24.084 1.00 91.69 168 VAL A C 1
ATOM 1256 O O . VAL A 1 168 ? 41.969 10.352 -24.207 1.00 91.69 168 VAL A O 1
ATOM 1259 N N . ALA A 1 169 ? 41.728 8.269 -23.412 1.00 93.25 169 ALA A N 1
ATOM 1260 C CA . ALA A 1 169 ? 40.538 8.532 -22.608 1.00 93.25 169 ALA A CA 1
ATOM 1261 C C . ALA A 1 169 ? 40.674 7.842 -21.246 1.00 93.25 169 ALA A C 1
ATOM 1263 O O . ALA A 1 169 ? 41.221 6.741 -21.159 1.00 93.25 169 ALA A O 1
ATOM 1264 N N . GLU A 1 170 ? 40.184 8.483 -20.186 1.00 95.06 170 GLU A N 1
ATOM 1265 C CA . GLU A 1 170 ? 40.332 8.007 -18.810 1.00 95.06 170 GLU A CA 1
ATOM 1266 C C . GLU A 1 170 ? 39.072 8.284 -17.985 1.00 95.06 170 GLU A C 1
ATOM 1268 O O . GLU A 1 170 ? 38.524 9.385 -18.014 1.00 95.06 170 GLU A O 1
ATOM 1273 N N . TRP A 1 171 ? 38.659 7.278 -17.214 1.00 95.88 171 TRP A N 1
ATOM 1274 C CA . TRP A 1 171 ? 37.662 7.366 -16.153 1.00 95.88 171 TRP A CA 1
ATOM 1275 C C . TRP A 1 171 ? 38.362 7.081 -14.821 1.00 95.88 171 TRP A C 1
ATOM 1277 O O . TRP A 1 171 ? 38.465 5.912 -14.432 1.00 95.88 171 TRP A O 1
ATOM 1287 N N . PRO A 1 172 ? 38.913 8.112 -14.159 1.00 95.50 172 PRO A N 1
ATOM 1288 C CA . PRO A 1 172 ? 39.672 7.943 -12.930 1.00 95.50 172 PRO A CA 1
ATOM 1289 C C . PRO A 1 172 ? 38.744 7.840 -11.718 1.00 95.50 172 PRO A C 1
ATOM 1291 O O . PRO A 1 172 ? 37.673 8.446 -11.697 1.00 95.50 172 PRO A O 1
ATOM 1294 N N . GLU A 1 173 ? 39.191 7.121 -10.686 1.00 93.06 173 GLU A N 1
ATOM 1295 C CA . GLU A 1 173 ? 38.550 7.094 -9.359 1.00 93.06 173 GLU A CA 1
ATOM 1296 C C . GLU A 1 173 ? 37.038 6.746 -9.380 1.00 93.06 173 GLU A C 1
ATOM 1298 O O . GLU A 1 173 ? 36.239 7.281 -8.605 1.00 93.06 173 GLU A O 1
ATOM 1303 N N . LEU A 1 174 ? 36.620 5.826 -10.257 1.00 95.19 174 LEU A N 1
ATOM 1304 C CA . LEU A 1 174 ? 35.234 5.367 -10.356 1.00 95.19 174 LEU A CA 1
ATOM 1305 C C . LEU A 1 174 ? 34.798 4.667 -9.071 1.00 95.19 174 LEU A C 1
ATOM 1307 O O . LEU A 1 174 ? 35.320 3.613 -8.713 1.00 95.19 174 LEU A O 1
ATOM 1311 N N . SER A 1 175 ? 33.785 5.237 -8.428 1.00 93.00 175 SER A N 1
ATOM 1312 C CA . SER A 1 175 ? 33.096 4.706 -7.243 1.00 93.00 175 SER A CA 1
ATOM 1313 C C . SER A 1 175 ? 31.620 4.390 -7.520 1.00 93.00 175 SER A C 1
ATOM 1315 O O . SER A 1 175 ? 30.836 4.160 -6.602 1.00 93.00 175 SER A O 1
ATOM 1317 N N . GLY A 1 176 ? 31.233 4.403 -8.797 1.00 92.31 176 GLY A N 1
ATOM 1318 C CA . GLY A 1 176 ? 29.884 4.136 -9.276 1.00 92.31 176 GLY A CA 1
ATOM 1319 C C . GLY A 1 176 ? 29.903 3.625 -10.715 1.00 92.31 176 GLY A C 1
ATOM 1320 O O . GLY A 1 176 ? 30.953 3.565 -11.357 1.00 92.31 176 GLY A O 1
ATOM 1321 N N . ASP A 1 177 ? 28.730 3.236 -11.199 1.00 94.19 177 ASP A N 1
ATOM 1322 C CA . ASP A 1 177 ? 28.554 2.609 -12.508 1.00 94.19 177 ASP A CA 1
ATOM 1323 C C . ASP A 1 177 ? 28.798 3.590 -13.667 1.00 94.19 177 ASP A C 1
ATOM 1325 O O . ASP A 1 177 ? 28.438 4.767 -13.590 1.00 94.19 177 ASP A O 1
ATOM 1329 N N . ILE A 1 178 ? 29.326 3.076 -14.784 1.00 93.06 178 ILE A N 1
ATOM 1330 C CA . ILE A 1 178 ? 29.211 3.745 -16.085 1.00 93.06 178 ILE A CA 1
ATOM 1331 C C . ILE A 1 178 ? 28.035 3.108 -16.805 1.00 93.06 178 ILE A C 1
ATOM 1333 O O . ILE A 1 178 ? 28.020 1.904 -17.086 1.00 93.06 178 ILE A O 1
ATOM 1337 N N . GLU A 1 179 ? 27.040 3.937 -17.097 1.00 90.06 179 GLU A N 1
ATOM 1338 C CA . GLU A 1 179 ? 25.858 3.509 -17.821 1.00 90.06 179 GLU A CA 1
ATOM 1339 C C . GLU A 1 179 ? 26.208 3.001 -19.225 1.00 90.06 179 GLU A C 1
ATOM 1341 O O . GLU A 1 179 ? 27.163 3.464 -19.846 1.00 90.06 179 GLU A O 1
ATOM 1346 N N . TYR A 1 180 ? 25.394 2.082 -19.745 1.00 91.75 180 TYR A N 1
ATOM 1347 C CA . TYR A 1 180 ? 25.534 1.607 -21.113 1.00 91.75 180 TYR A CA 1
ATOM 1348 C C . TYR A 1 180 ? 25.488 2.763 -22.131 1.00 91.75 180 TYR A C 1
ATOM 1350 O O . TYR A 1 180 ? 24.592 3.623 -22.093 1.00 91.75 180 TYR A O 1
ATOM 1358 N N . GLY A 1 181 ? 26.448 2.754 -23.056 1.00 92.62 181 GLY A N 1
ATOM 1359 C CA . GLY A 1 181 ? 26.522 3.702 -24.158 1.00 92.62 181 GLY A CA 1
ATOM 1360 C C . GLY A 1 181 ? 27.514 3.303 -25.250 1.00 92.62 181 GLY A C 1
ATOM 1361 O O . GLY A 1 181 ? 28.270 2.339 -25.106 1.00 92.62 181 GLY A O 1
ATOM 1362 N N . ILE A 1 182 ? 27.503 4.091 -26.328 1.00 94.12 182 ILE A N 1
ATOM 1363 C CA . ILE A 1 182 ? 28.506 4.073 -27.396 1.00 94.12 182 ILE A CA 1
ATOM 1364 C C . ILE A 1 182 ? 29.491 5.210 -27.125 1.00 94.12 182 ILE A C 1
ATOM 1366 O O . ILE A 1 182 ? 29.091 6.364 -26.969 1.00 94.12 182 ILE A O 1
ATOM 1370 N N . PHE A 1 183 ? 30.773 4.878 -27.054 1.00 95.31 183 PHE A N 1
ATOM 1371 C CA . PHE A 1 183 ? 31.865 5.804 -26.777 1.00 95.31 183 PHE A CA 1
ATOM 1372 C C . PHE A 1 183 ? 32.700 5.969 -28.036 1.00 95.31 183 PHE A C 1
ATOM 1374 O O . PHE A 1 183 ? 32.898 5.013 -28.780 1.00 95.31 183 PHE A O 1
ATOM 1381 N N . SER A 1 184 ? 33.166 7.182 -28.314 1.00 95.56 184 SER A N 1
ATOM 1382 C CA . SER A 1 184 ? 33.967 7.470 -29.504 1.00 95.56 184 SER A CA 1
ATOM 1383 C C . SER A 1 184 ? 35.084 8.440 -29.172 1.00 95.56 184 SER A C 1
ATOM 1385 O O . SER A 1 184 ? 34.892 9.374 -28.393 1.00 95.56 184 SER A O 1
ATOM 1387 N N . TYR A 1 185 ? 36.254 8.203 -29.753 1.00 95.94 185 TYR A N 1
ATOM 1388 C CA . TYR A 1 185 ? 37.447 8.994 -29.514 1.00 95.94 185 TYR A CA 1
ATOM 1389 C C . TYR A 1 185 ? 38.224 9.215 -30.823 1.00 95.94 185 TYR A C 1
ATOM 1391 O O . TYR A 1 185 ? 38.853 8.274 -31.323 1.00 95.94 185 TYR A O 1
ATOM 1399 N N . PRO A 1 186 ? 38.181 10.434 -31.393 1.00 95.25 186 PRO A N 1
ATOM 1400 C CA . PRO A 1 186 ? 39.015 10.808 -32.531 1.00 95.25 186 PRO A CA 1
ATOM 1401 C C . PRO A 1 186 ? 40.500 10.765 -32.161 1.00 95.25 186 PRO A C 1
ATOM 1403 O O . PRO A 1 186 ? 40.911 11.282 -31.120 1.00 95.25 186 PRO A O 1
ATOM 1406 N N . LEU A 1 187 ? 41.316 10.140 -33.005 1.00 92.88 187 LEU A N 1
ATOM 1407 C CA . LEU A 1 187 ? 42.731 9.916 -32.732 1.00 92.88 187 LEU A CA 1
ATOM 1408 C C . LEU A 1 187 ? 43.545 11.226 -32.814 1.00 92.88 187 LEU A C 1
ATOM 1410 O O . LEU A 1 187 ? 43.412 11.973 -33.783 1.00 92.88 187 LEU A O 1
ATOM 1414 N N . PRO A 1 188 ? 44.420 11.522 -31.833 1.00 87.56 188 PRO A N 1
ATOM 1415 C CA . PRO A 1 188 ? 45.132 12.792 -31.760 1.00 87.56 188 PRO A CA 1
ATOM 1416 C C . PRO A 1 188 ? 46.432 12.779 -32.578 1.00 87.56 188 PRO A C 1
ATOM 1418 O O . PRO A 1 188 ? 47.041 11.734 -32.816 1.00 87.56 188 PRO A O 1
ATOM 1421 N N . GLY A 1 189 ? 46.926 13.971 -32.926 1.00 86.12 189 GLY A N 1
ATOM 1422 C CA . GLY A 1 189 ? 48.243 14.143 -33.551 1.00 86.12 189 GLY A CA 1
ATOM 1423 C C . GLY A 1 189 ? 48.344 13.454 -34.913 1.00 86.12 189 GLY A C 1
ATOM 1424 O O . GLY A 1 189 ? 47.458 13.616 -35.739 1.00 86.12 189 GLY A O 1
ATOM 1425 N N . ASP A 1 190 ? 49.416 12.694 -35.148 1.00 86.00 190 ASP A N 1
ATOM 1426 C CA . ASP A 1 190 ? 49.601 11.891 -36.369 1.00 86.00 190 ASP A CA 1
ATOM 1427 C C . ASP A 1 190 ? 49.141 10.425 -36.200 1.00 86.00 190 ASP A C 1
ATOM 1429 O O . ASP A 1 190 ? 49.303 9.620 -37.117 1.00 86.00 190 ASP A O 1
ATOM 1433 N N . LEU A 1 191 ? 48.550 10.051 -35.051 1.00 88.69 191 LEU A N 1
ATOM 1434 C CA . LEU A 1 191 ? 48.123 8.666 -34.791 1.00 88.69 191 LEU A CA 1
ATOM 1435 C C . LEU A 1 191 ? 46.979 8.209 -35.698 1.00 88.69 191 LEU A C 1
ATOM 1437 O O . LEU A 1 191 ? 46.854 7.019 -35.974 1.00 88.69 191 LEU A O 1
ATOM 1441 N N . TRP A 1 192 ? 46.159 9.140 -36.183 1.00 90.88 192 TRP A N 1
ATOM 1442 C CA . TRP A 1 192 ? 45.038 8.825 -37.064 1.00 90.88 192 TRP A CA 1
ATOM 1443 C C . TRP A 1 192 ? 45.456 8.269 -38.431 1.00 90.88 192 TRP A C 1
ATOM 1445 O O . TRP A 1 192 ? 44.621 7.679 -39.106 1.00 90.88 192 TRP A O 1
ATOM 1455 N N . LYS A 1 193 ? 46.728 8.423 -38.817 1.00 91.75 193 LYS A N 1
ATOM 1456 C CA . LYS A 1 193 ? 47.332 7.871 -40.042 1.00 91.75 193 LYS A CA 1
ATOM 1457 C C . LYS A 1 193 ? 48.500 6.918 -39.752 1.00 91.75 193 LYS A C 1
ATOM 1459 O O . LYS A 1 193 ? 49.347 6.683 -40.612 1.00 91.75 193 LYS A O 1
ATOM 1464 N N . ALA A 1 194 ? 48.601 6.423 -38.516 1.00 90.44 194 ALA A N 1
ATOM 1465 C CA . ALA A 1 194 ? 49.676 5.525 -38.115 1.00 90.44 194 ALA A CA 1
ATOM 1466 C C . ALA A 1 194 ? 49.527 4.149 -38.798 1.00 90.44 194 ALA A C 1
ATOM 1468 O O . ALA A 1 194 ? 48.434 3.587 -38.766 1.00 90.44 194 ALA A O 1
ATOM 1469 N N . PRO A 1 195 ? 50.607 3.571 -39.352 1.00 87.44 195 PRO A N 1
ATOM 1470 C CA . PRO A 1 195 ? 50.556 2.275 -40.035 1.00 87.44 195 PRO A CA 1
ATOM 1471 C C . PRO A 1 195 ? 50.488 1.069 -39.078 1.00 87.44 195 PRO A C 1
ATOM 1473 O O . PRO A 1 195 ? 50.186 -0.040 -39.502 1.00 87.44 195 PRO A O 1
ATOM 1476 N N . ASP A 1 196 ? 50.778 1.277 -37.789 1.00 87.62 196 ASP A N 1
ATOM 1477 C CA . ASP A 1 196 ? 50.849 0.232 -36.757 1.00 87.62 196 ASP A CA 1
ATOM 1478 C C . ASP A 1 196 ? 50.048 0.638 -35.501 1.00 87.62 196 ASP A C 1
ATOM 1480 O O . ASP A 1 196 ? 50.561 0.616 -34.380 1.00 87.62 196 ASP A O 1
ATOM 1484 N N . LEU A 1 197 ? 48.793 1.070 -35.661 1.00 92.81 197 LEU A N 1
ATOM 1485 C CA . LEU A 1 197 ? 47.951 1.435 -34.519 1.00 92.81 197 LEU A CA 1
ATOM 1486 C C . LEU A 1 197 ? 47.471 0.184 -33.768 1.00 92.81 197 LEU A C 1
ATOM 1488 O O . LEU A 1 197 ? 46.987 -0.770 -34.368 1.00 92.81 197 LEU A O 1
ATOM 1492 N N . ARG A 1 198 ? 47.505 0.212 -32.436 1.00 92.50 198 ARG A N 1
ATOM 1493 C CA . ARG A 1 198 ? 46.788 -0.736 -31.574 1.00 92.50 198 ARG A CA 1
ATOM 1494 C C . ARG A 1 198 ? 45.876 0.001 -30.611 1.00 92.50 198 ARG A C 1
ATOM 1496 O O . ARG A 1 198 ? 46.270 1.000 -30.008 1.00 92.50 198 ARG A O 1
ATOM 1503 N N . VAL A 1 199 ? 44.681 -0.551 -30.425 1.00 95.06 199 VAL A N 1
ATOM 1504 C CA . VAL A 1 199 ? 43.669 -0.067 -29.481 1.00 95.06 199 VAL A CA 1
ATOM 1505 C C . VAL A 1 199 ? 43.598 -1.020 -28.296 1.00 95.06 199 VAL A C 1
ATOM 1507 O O . VAL A 1 199 ? 43.472 -2.229 -28.489 1.00 95.06 199 VAL A O 1
ATOM 1510 N N . GLY A 1 200 ? 43.670 -0.487 -27.077 1.00 95.69 200 GLY A N 1
ATOM 1511 C CA . GLY A 1 200 ? 43.565 -1.267 -25.852 1.00 95.69 200 GLY A CA 1
ATOM 1512 C C . GLY A 1 200 ? 42.679 -0.637 -24.784 1.00 95.69 200 GLY A C 1
ATOM 1513 O O . GLY A 1 200 ? 42.500 0.577 -24.720 1.00 95.69 200 GLY A O 1
ATOM 1514 N N . PHE A 1 201 ? 42.161 -1.491 -23.909 1.00 97.75 201 PHE A N 1
ATOM 1515 C CA . PHE A 1 201 ? 41.347 -1.142 -22.755 1.00 97.75 201 PHE A CA 1
ATOM 1516 C C . PHE A 1 201 ? 42.083 -1.551 -21.485 1.00 97.75 201 PHE A C 1
ATOM 1518 O O . PHE A 1 201 ? 42.449 -2.715 -21.313 1.00 97.75 201 PHE A O 1
ATOM 1525 N N . GLN A 1 202 ? 42.319 -0.585 -20.602 1.00 96.81 202 GLN A N 1
ATOM 1526 C CA . GLN A 1 202 ? 43.048 -0.791 -19.357 1.00 96.81 202 GLN A CA 1
ATOM 1527 C C . GLN A 1 202 ? 42.104 -0.791 -18.156 1.00 96.81 202 GLN A C 1
ATOM 1529 O O . GLN A 1 202 ? 41.275 0.109 -18.024 1.00 96.81 202 GLN A O 1
ATOM 1534 N N . VAL A 1 203 ? 42.321 -1.732 -17.237 1.00 97.00 203 VAL A N 1
ATOM 1535 C CA . VAL A 1 203 ? 41.725 -1.750 -15.896 1.00 97.00 203 VAL A CA 1
ATOM 1536 C C . VAL A 1 203 ? 42.830 -1.569 -14.861 1.00 97.00 203 VAL A C 1
ATOM 1538 O O . VAL A 1 203 ? 43.828 -2.294 -14.872 1.00 97.00 203 VAL A O 1
ATOM 1541 N N . GLU A 1 204 ? 42.650 -0.606 -13.961 1.00 96.00 204 GLU A N 1
ATOM 1542 C CA . GLU A 1 204 ? 43.492 -0.395 -12.786 1.00 96.00 204 GLU A CA 1
ATOM 1543 C C . GLU A 1 204 ? 42.623 -0.348 -11.522 1.00 96.00 204 GLU A C 1
ATOM 1545 O O . GLU A 1 204 ? 41.723 0.483 -11.412 1.00 96.00 204 GLU A O 1
ATOM 1550 N N . ALA A 1 205 ? 42.859 -1.264 -10.582 1.00 95.38 205 ALA A N 1
ATOM 1551 C CA . ALA A 1 205 ? 42.051 -1.404 -9.372 1.00 95.38 205 ALA A CA 1
ATOM 1552 C C . ALA A 1 205 ? 42.880 -1.924 -8.191 1.00 95.38 205 ALA A C 1
ATOM 1554 O O . ALA A 1 205 ? 43.828 -2.701 -8.355 1.00 95.38 205 ALA A O 1
ATOM 1555 N N . ALA A 1 206 ? 42.489 -1.540 -6.973 1.00 95.25 206 ALA A N 1
ATOM 1556 C CA . ALA A 1 206 ? 43.103 -2.070 -5.759 1.00 95.25 206 ALA A CA 1
ATOM 1557 C C . ALA A 1 206 ? 42.848 -3.580 -5.607 1.00 95.25 206 ALA A C 1
ATOM 1559 O O . ALA A 1 206 ? 43.723 -4.300 -5.121 1.00 95.25 206 ALA A O 1
ATOM 1560 N N . SER A 1 207 ? 41.692 -4.063 -6.057 1.00 94.75 207 SER A N 1
ATOM 1561 C CA . SER A 1 207 ? 41.349 -5.471 -6.208 1.00 94.75 207 SER A CA 1
ATOM 1562 C C . SER A 1 207 ? 40.422 -5.673 -7.405 1.00 94.75 207 SER A C 1
ATOM 1564 O O . SER A 1 207 ? 39.585 -4.821 -7.689 1.00 94.75 207 SER A O 1
ATOM 1566 N N . THR A 1 208 ? 40.483 -6.821 -8.084 1.00 94.62 208 THR A N 1
ATOM 1567 C CA . THR A 1 208 ? 39.458 -7.164 -9.088 1.00 94.62 208 THR A CA 1
ATOM 1568 C C . THR A 1 208 ? 38.063 -7.268 -8.474 1.00 94.62 208 THR A C 1
ATOM 1570 O O . THR A 1 208 ? 37.089 -7.074 -9.188 1.00 94.62 208 THR A O 1
ATOM 1573 N N . ALA A 1 209 ? 37.954 -7.513 -7.160 1.00 93.88 209 ALA A N 1
ATOM 1574 C CA . ALA A 1 209 ? 36.691 -7.491 -6.422 1.00 93.88 209 ALA A CA 1
ATOM 1575 C C . ALA A 1 209 ? 36.035 -6.100 -6.356 1.00 93.88 209 ALA A C 1
ATOM 1577 O O . ALA A 1 209 ? 34.851 -6.023 -6.050 1.00 93.88 209 ALA A O 1
ATOM 1578 N N . ASP A 1 210 ? 36.769 -5.022 -6.659 1.00 95.38 210 ASP A N 1
ATOM 1579 C CA . ASP A 1 210 ? 36.217 -3.665 -6.757 1.00 95.38 210 ASP A CA 1
ATOM 1580 C C . ASP A 1 210 ? 35.445 -3.446 -8.080 1.00 95.38 210 ASP A C 1
ATOM 1582 O O . ASP A 1 210 ? 34.635 -2.525 -8.197 1.00 95.38 210 ASP A O 1
ATOM 1586 N N . VAL A 1 211 ? 35.667 -4.312 -9.077 1.00 94.50 211 VAL A N 1
ATOM 1587 C CA . VAL A 1 211 ? 34.995 -4.293 -10.383 1.00 94.50 211 VAL A CA 1
ATOM 1588 C C . VAL A 1 211 ? 33.906 -5.353 -10.396 1.00 94.50 211 VAL A C 1
ATOM 1590 O O . VAL A 1 211 ? 34.197 -6.524 -10.604 1.00 94.50 211 VAL A O 1
ATOM 1593 N N . GLN A 1 212 ? 32.641 -4.971 -10.228 1.00 93.06 212 GLN A N 1
ATOM 1594 C CA . GLN A 1 212 ? 31.553 -5.947 -10.321 1.00 93.06 212 GLN A CA 1
ATOM 1595 C C . GLN A 1 212 ? 31.488 -6.549 -11.729 1.00 93.06 212 GLN A C 1
ATOM 1597 O O . GLN A 1 212 ? 31.352 -7.766 -11.876 1.00 93.06 212 GLN A O 1
ATOM 1602 N N . ASP A 1 213 ? 31.557 -5.690 -12.750 1.00 90.75 213 ASP A N 1
ATOM 1603 C CA . ASP A 1 213 ? 31.477 -6.099 -14.148 1.00 90.75 213 ASP A CA 1
ATOM 1604 C C . ASP A 1 213 ? 31.950 -4.983 -15.095 1.00 90.75 213 ASP A C 1
ATOM 1606 O O . ASP A 1 213 ? 31.492 -3.850 -14.978 1.00 90.75 213 ASP A O 1
ATOM 1610 N N . LEU A 1 214 ? 32.814 -5.284 -16.065 1.00 95.31 214 LEU A N 1
ATOM 1611 C CA . LEU A 1 214 ? 33.084 -4.405 -17.214 1.00 95.31 214 LEU A CA 1
ATOM 1612 C C . LEU A 1 214 ? 32.796 -5.189 -18.489 1.00 95.31 214 LEU A C 1
ATOM 1614 O O . LEU A 1 214 ? 33.349 -6.272 -18.673 1.00 95.31 214 LEU A O 1
ATOM 1618 N N . GLN A 1 215 ? 31.954 -4.638 -19.356 1.00 94.75 215 GLN A N 1
ATOM 1619 C CA . GLN A 1 215 ? 31.612 -5.214 -20.655 1.00 94.75 215 GLN A CA 1
ATOM 1620 C C . GLN A 1 215 ? 31.990 -4.216 -21.750 1.00 94.75 215 GLN A C 1
ATOM 1622 O O . GLN A 1 215 ? 31.705 -3.023 -21.615 1.00 94.75 215 GLN A O 1
ATOM 1627 N N . ILE A 1 216 ? 32.641 -4.705 -22.804 1.00 94.81 216 ILE A N 1
ATOM 1628 C CA . ILE A 1 216 ? 33.071 -3.949 -23.980 1.00 94.81 216 ILE A CA 1
ATOM 1629 C C . ILE A 1 216 ? 32.693 -4.751 -25.216 1.00 94.81 216 ILE A C 1
ATOM 1631 O O . ILE A 1 216 ? 32.951 -5.952 -25.267 1.00 94.81 216 ILE A O 1
ATOM 1635 N N . ASP A 1 217 ? 32.125 -4.087 -26.209 1.00 91.81 217 ASP A N 1
ATOM 1636 C CA . ASP A 1 217 ? 31.703 -4.735 -27.444 1.00 91.81 217 ASP A CA 1
ATOM 1637 C C . ASP A 1 217 ? 31.827 -3.796 -28.645 1.00 91.81 217 ASP A C 1
ATOM 1639 O O . ASP A 1 217 ? 32.044 -2.592 -28.466 1.00 91.81 217 ASP A O 1
ATOM 1643 N N . ASP A 1 218 ? 31.661 -4.334 -29.853 1.00 90.75 218 ASP A N 1
ATOM 1644 C CA . ASP A 1 218 ? 31.522 -3.564 -31.089 1.00 90.75 218 ASP A CA 1
ATOM 1645 C C . ASP A 1 218 ? 32.664 -2.547 -31.288 1.00 90.75 218 ASP A C 1
ATOM 1647 O O . ASP A 1 218 ? 32.448 -1.351 -31.512 1.00 90.75 218 ASP A O 1
ATOM 1651 N N . VAL A 1 219 ? 33.913 -3.007 -31.165 1.00 94.38 219 VAL A N 1
ATOM 1652 C CA . VAL A 1 219 ? 35.087 -2.135 -31.294 1.00 94.38 219 VAL A CA 1
ATOM 1653 C C . VAL A 1 219 ? 35.306 -1.812 -32.768 1.00 94.38 219 VAL A C 1
ATOM 1655 O O . VAL A 1 219 ? 35.505 -2.704 -33.586 1.00 94.38 219 VAL A O 1
ATOM 1658 N N . ARG A 1 220 ? 35.287 -0.527 -33.112 1.00 94.94 220 ARG A N 1
ATOM 1659 C CA . ARG A 1 220 ? 35.377 -0.007 -34.478 1.00 94.94 220 ARG A CA 1
ATOM 1660 C C . ARG A 1 220 ? 36.506 0.999 -34.589 1.00 94.94 220 ARG A C 1
ATOM 1662 O O . ARG A 1 220 ? 36.676 1.845 -33.714 1.00 94.94 220 ARG A O 1
ATOM 1669 N N . VAL A 1 221 ? 37.247 0.929 -35.684 1.00 95.19 221 VAL A N 1
ATOM 1670 C CA . VAL A 1 221 ? 38.246 1.922 -36.073 1.00 95.19 221 VAL A CA 1
ATOM 1671 C C . VAL A 1 221 ? 38.050 2.227 -37.549 1.00 95.19 221 VAL A C 1
ATOM 1673 O O . VAL A 1 221 ? 38.141 1.333 -38.387 1.00 95.19 221 VAL A O 1
ATOM 1676 N N . ALA A 1 222 ? 37.750 3.478 -37.871 1.00 93.88 222 ALA A N 1
ATOM 1677 C CA . ALA A 1 222 ? 37.496 3.915 -39.241 1.00 93.88 222 ALA A CA 1
ATOM 1678 C C . ALA A 1 222 ? 37.901 5.378 -39.440 1.00 93.88 222 ALA A C 1
ATOM 1680 O O . ALA A 1 222 ? 38.057 6.124 -38.469 1.00 93.88 222 ALA A O 1
ATOM 1681 N N . ALA A 1 223 ? 38.088 5.770 -40.698 1.00 91.81 223 ALA A N 1
ATOM 1682 C CA . ALA A 1 223 ? 38.246 7.169 -41.068 1.00 91.81 223 ALA A CA 1
ATOM 1683 C C . ALA A 1 223 ? 36.960 7.945 -40.734 1.00 91.81 223 ALA A C 1
ATOM 1685 O O . ALA A 1 223 ? 35.870 7.385 -40.844 1.00 91.81 223 ALA A O 1
ATOM 1686 N N . GLY A 1 224 ? 37.094 9.207 -40.322 1.00 91.88 224 GLY A N 1
ATOM 1687 C CA . GLY A 1 224 ? 35.946 10.066 -40.027 1.00 91.88 224 GLY A CA 1
ATOM 1688 C C . GLY A 1 224 ? 35.510 10.112 -38.563 1.00 91.88 224 GLY A C 1
ATOM 1689 O O . GLY A 1 224 ? 36.254 9.709 -37.656 1.00 91.88 224 GLY A O 1
ATOM 1690 N N . VAL A 1 225 ? 34.311 10.644 -38.313 1.00 93.00 225 VAL A N 1
ATOM 1691 C CA . VAL A 1 225 ? 33.697 10.745 -36.975 1.00 93.00 225 VAL A CA 1
ATOM 1692 C C . VAL A 1 225 ? 32.220 10.321 -37.003 1.00 93.00 225 VAL A C 1
ATOM 1694 O O . VAL A 1 225 ? 31.599 10.327 -38.053 1.00 93.00 225 VAL A O 1
ATOM 1697 N N . PRO A 1 226 ? 31.605 9.952 -35.863 1.00 93.38 226 PRO A N 1
ATOM 1698 C CA . PRO A 1 226 ? 30.179 9.637 -35.835 1.00 93.38 226 PRO A CA 1
ATOM 1699 C C . PRO A 1 226 ? 29.299 10.861 -36.131 1.00 93.38 226 PRO A C 1
ATOM 1701 O O . PRO A 1 226 ? 29.593 11.973 -35.676 1.00 93.38 226 PRO A O 1
ATOM 1704 N N . ASN A 1 227 ? 28.151 10.628 -36.775 1.00 90.56 227 ASN A N 1
ATOM 1705 C CA . ASN A 1 227 ? 27.092 11.631 -36.907 1.00 90.56 227 ASN A CA 1
ATOM 1706 C C . ASN A 1 227 ? 26.598 12.137 -35.536 1.00 90.56 227 ASN A C 1
ATOM 1708 O O . ASN A 1 227 ? 26.631 11.429 -34.532 1.00 90.56 227 ASN A O 1
ATOM 1712 N N . GLN A 1 228 ? 26.110 13.371 -35.470 1.00 90.00 228 GLN A N 1
ATOM 1713 C CA . GLN A 1 228 ? 25.726 14.028 -34.220 1.00 90.00 228 GLN A CA 1
ATOM 1714 C C . GLN A 1 228 ? 24.237 14.353 -34.205 1.00 90.00 228 GLN A C 1
ATOM 1716 O O . GLN A 1 228 ? 23.722 14.947 -35.149 1.00 90.00 228 GLN A O 1
ATOM 1721 N N . LEU A 1 229 ? 23.536 14.016 -33.115 1.00 90.12 229 LEU A N 1
ATOM 1722 C CA . LEU A 1 229 ? 22.158 14.472 -32.919 1.00 90.12 229 LEU A CA 1
ATOM 1723 C C . LEU A 1 229 ? 22.163 15.976 -32.624 1.00 90.12 229 LEU A C 1
ATOM 1725 O O . LEU A 1 229 ? 22.656 16.410 -31.584 1.00 90.12 229 LEU A O 1
ATOM 1729 N N . VAL A 1 230 ? 21.570 16.766 -33.516 1.00 87.69 230 VAL A N 1
ATOM 1730 C CA . VAL A 1 230 ? 21.498 18.228 -33.378 1.00 87.69 230 VAL A CA 1
ATOM 1731 C C . VAL A 1 230 ? 20.199 18.664 -32.711 1.00 87.69 230 VAL A C 1
ATOM 1733 O O . VAL A 1 230 ? 20.169 19.642 -31.960 1.00 87.69 230 VAL A O 1
ATOM 1736 N N . LYS A 1 231 ? 19.095 17.984 -33.038 1.00 86.69 231 LYS A N 1
ATOM 1737 C CA . LYS A 1 231 ? 17.746 18.420 -32.667 1.00 86.69 231 LYS A CA 1
ATOM 1738 C C . LYS A 1 231 ? 16.746 17.270 -32.744 1.00 86.69 231 LYS A C 1
ATOM 1740 O O . LYS A 1 231 ? 16.912 16.368 -33.555 1.00 86.69 231 LYS A O 1
ATOM 1745 N N . SER A 1 232 ? 15.690 17.316 -31.942 1.00 89.69 232 SER A N 1
ATOM 1746 C CA . SER A 1 232 ? 14.635 16.296 -31.907 1.00 89.69 232 SER A CA 1
ATOM 1747 C C . SER A 1 232 ? 13.259 16.902 -31.594 1.00 89.69 232 SER A C 1
ATOM 1749 O O . SER A 1 232 ? 13.166 17.916 -30.902 1.00 89.69 232 SER A O 1
ATOM 1751 N N . PHE A 1 233 ? 12.185 16.294 -32.109 1.00 86.56 233 PHE A N 1
ATOM 1752 C CA . PHE A 1 233 ? 10.801 16.768 -31.963 1.00 86.56 233 PHE A CA 1
ATOM 1753 C C . PHE A 1 233 ? 9.828 15.626 -31.710 1.00 86.56 233 PHE A C 1
ATOM 1755 O O . PHE A 1 233 ? 9.953 14.560 -32.313 1.00 86.56 233 PHE A O 1
ATOM 1762 N N . LEU A 1 234 ? 8.789 15.897 -30.922 1.00 91.62 234 LEU A N 1
ATOM 1763 C CA . LEU A 1 234 ? 7.665 14.981 -30.737 1.00 91.62 234 LEU A CA 1
ATOM 1764 C C . LEU A 1 234 ? 6.433 15.472 -31.487 1.00 91.62 234 LEU A C 1
ATOM 1766 O O . LEU A 1 234 ? 5.946 16.578 -31.246 1.00 91.62 234 LEU A O 1
ATOM 1770 N N . LEU A 1 235 ? 5.908 14.619 -32.363 1.00 91.50 235 LEU A N 1
ATOM 1771 C CA . LEU A 1 235 ? 4.669 14.844 -33.095 1.00 91.50 235 LEU A CA 1
ATOM 1772 C C . LEU A 1 235 ? 3.612 13.857 -32.598 1.00 91.50 235 LEU A C 1
ATOM 1774 O O . LEU A 1 235 ? 3.851 12.648 -32.593 1.00 91.50 235 LEU A O 1
ATOM 1778 N N . ARG A 1 236 ? 2.438 14.353 -32.204 1.00 94.62 236 ARG A N 1
ATOM 1779 C CA . ARG A 1 236 ? 1.272 13.517 -31.889 1.00 94.62 236 ARG A CA 1
ATOM 1780 C C . ARG A 1 236 ? 0.415 13.398 -33.140 1.00 94.62 236 ARG A C 1
ATOM 1782 O O . ARG A 1 236 ? -0.110 14.398 -33.617 1.00 94.62 236 ARG A O 1
ATOM 1789 N N . CYS A 1 237 ? 0.274 12.195 -33.676 1.00 94.81 237 CYS A N 1
ATOM 1790 C CA . CYS A 1 237 ? -0.533 11.963 -34.869 1.00 94.81 237 CYS A CA 1
ATOM 1791 C C . CYS A 1 237 ? -2.025 12.093 -34.531 1.00 94.81 237 CYS A C 1
ATOM 1793 O O . CYS A 1 237 ? -2.481 11.571 -33.513 1.00 94.81 237 CYS A O 1
ATOM 1795 N N . HIS A 1 238 ? -2.811 12.733 -35.403 1.00 93.00 238 HIS A N 1
ATOM 1796 C CA . HIS A 1 238 ? -4.263 12.876 -35.198 1.00 93.00 238 HIS A CA 1
ATOM 1797 C C . HIS A 1 238 ? -5.029 11.557 -35.359 1.00 93.00 238 HIS A C 1
ATOM 1799 O O . HIS A 1 238 ? -6.147 11.422 -34.867 1.00 93.00 238 HIS A O 1
ATOM 1805 N N . SER A 1 239 ? -4.438 10.582 -36.056 1.00 86.50 239 SER A N 1
ATOM 1806 C CA . SER A 1 239 ? -5.047 9.284 -36.337 1.00 86.50 239 SER A CA 1
ATOM 1807 C C . SER A 1 239 ? -4.123 8.125 -35.973 1.00 86.50 239 SER A C 1
ATOM 1809 O O . SER A 1 239 ? -2.913 8.157 -36.207 1.00 86.50 239 SER A O 1
ATOM 1811 N N . GLN A 1 240 ? -4.737 7.043 -35.491 1.00 84.19 240 GLN A N 1
ATOM 1812 C CA . GLN A 1 240 ? -4.099 5.743 -35.264 1.00 84.19 240 GLN A CA 1
ATOM 1813 C C . GLN A 1 240 ? -3.616 5.068 -36.558 1.00 84.19 240 GLN A C 1
ATOM 1815 O O . GLN A 1 240 ? -2.761 4.188 -36.518 1.00 84.19 240 GLN A O 1
ATOM 1820 N N . THR A 1 241 ? -4.163 5.459 -37.712 1.00 78.94 241 THR A N 1
ATOM 1821 C CA . THR A 1 241 ? -3.826 4.899 -39.031 1.00 78.94 241 THR A CA 1
ATOM 1822 C C . THR A 1 241 ? -3.716 6.002 -40.088 1.00 78.94 241 THR A C 1
ATOM 1824 O O . THR A 1 241 ? -4.335 7.055 -39.951 1.00 78.94 241 THR A O 1
ATOM 1827 N N . GLY A 1 242 ? -2.953 5.775 -41.159 1.00 79.88 242 GLY A N 1
ATOM 1828 C CA . GLY A 1 242 ? -2.806 6.747 -42.252 1.00 79.88 242 GLY A CA 1
ATOM 1829 C C . GLY A 1 242 ? -1.648 7.733 -42.063 1.00 79.88 242 GLY A C 1
ATOM 1830 O O . GLY A 1 242 ? -0.698 7.441 -41.333 1.00 79.88 242 GLY A O 1
ATOM 1831 N N . ASP A 1 243 ? -1.712 8.868 -42.765 1.00 79.81 243 ASP A N 1
ATOM 1832 C CA . ASP A 1 243 ? -0.625 9.854 -42.832 1.00 79.81 243 ASP A CA 1
ATOM 1833 C C . ASP A 1 243 ? -0.331 10.501 -41.465 1.00 79.81 243 ASP A C 1
ATOM 1835 O O . ASP A 1 243 ? -1.243 10.839 -40.716 1.00 79.81 243 ASP A O 1
ATOM 1839 N N . CYS A 1 244 ? 0.958 10.652 -41.162 1.00 84.88 244 CYS A N 1
ATOM 1840 C CA . CYS A 1 244 ? 1.496 11.432 -40.044 1.00 84.88 244 CYS A CA 1
ATOM 1841 C C . CYS A 1 244 ? 2.814 12.105 -40.479 1.00 84.88 244 CYS A C 1
ATOM 1843 O O . CYS A 1 244 ? 3.850 12.033 -39.813 1.00 84.88 244 CYS A O 1
ATOM 1845 N N . SER A 1 245 ? 2.813 12.667 -41.689 1.00 76.50 245 SER A N 1
ATOM 1846 C CA . SER A 1 245 ? 3.976 13.319 -42.304 1.00 76.50 245 SER A CA 1
ATOM 1847 C C . SER A 1 245 ? 3.723 14.773 -42.705 1.00 76.50 245 SER A C 1
ATOM 1849 O O . SER A 1 245 ? 4.675 15.511 -42.952 1.00 76.50 245 SER A O 1
ATOM 1851 N N . SER A 1 246 ? 2.463 15.215 -42.725 1.00 80.19 246 SER A N 1
ATOM 1852 C CA . SER A 1 246 ? 2.073 16.585 -43.069 1.00 80.19 246 SER A CA 1
ATOM 1853 C C . SER A 1 246 ? 1.564 17.351 -41.849 1.00 80.19 246 SER A C 1
ATOM 1855 O O . SER A 1 246 ? 0.926 16.775 -40.971 1.00 80.19 246 SER A O 1
ATOM 1857 N N . SER A 1 247 ? 1.780 18.667 -41.794 1.00 78.69 247 SER A N 1
ATOM 1858 C CA . SER A 1 247 ? 1.348 19.512 -40.663 1.00 78.69 247 SER A CA 1
ATOM 1859 C C . SER A 1 247 ? -0.168 19.549 -40.429 1.00 78.69 247 SER A C 1
ATOM 1861 O O . SER A 1 247 ? -0.610 20.019 -39.389 1.00 78.69 247 SER A O 1
ATOM 1863 N N . ALA A 1 248 ? -0.972 19.042 -41.369 1.00 85.44 248 ALA A N 1
ATOM 1864 C CA . ALA A 1 248 ? -2.413 18.852 -41.207 1.00 85.44 248 ALA A CA 1
ATOM 1865 C C . ALA A 1 248 ? -2.790 17.523 -40.515 1.00 85.44 248 ALA A C 1
ATOM 1867 O O . ALA A 1 248 ? -3.970 17.285 -40.281 1.00 85.44 248 ALA A O 1
ATOM 1868 N N . SER A 1 249 ? -1.814 16.651 -40.237 1.00 88.81 249 SER A N 1
ATOM 1869 C CA . SER A 1 249 ? -2.013 15.277 -39.742 1.00 88.81 249 SER A CA 1
ATOM 1870 C C . SER A 1 249 ? -1.406 15.012 -38.355 1.00 88.81 249 SER A C 1
ATOM 1872 O O . SER A 1 249 ? -1.511 13.896 -37.835 1.00 88.81 249 SER A O 1
ATOM 1874 N N . TYR A 1 250 ? -0.774 16.022 -37.747 1.00 92.25 250 TYR A N 1
ATOM 1875 C CA . TYR A 1 250 ? -0.157 15.926 -36.426 1.00 92.25 250 TYR A CA 1
ATOM 1876 C C . TYR A 1 250 ? -0.220 17.246 -35.648 1.00 92.25 250 TYR A C 1
ATOM 1878 O O . TYR A 1 250 ? -0.287 18.325 -36.234 1.00 92.25 250 TYR A O 1
ATOM 1886 N N . ASP A 1 251 ? -0.087 17.146 -34.326 1.00 91.81 251 ASP A N 1
ATOM 1887 C CA . ASP A 1 251 ? 0.226 18.264 -33.435 1.00 91.81 251 ASP A CA 1
ATOM 1888 C C . ASP A 1 251 ? 1.714 18.227 -33.056 1.00 91.81 251 ASP A C 1
ATOM 1890 O O . ASP A 1 251 ? 2.226 17.193 -32.616 1.00 91.81 251 ASP A O 1
ATOM 1894 N N . LEU A 1 252 ? 2.429 19.346 -33.224 1.00 90.50 252 LEU A N 1
ATOM 1895 C CA . LEU A 1 252 ? 3.796 19.493 -32.713 1.00 90.50 252 LEU A CA 1
ATOM 1896 C C . LEU A 1 252 ? 3.728 19.674 -31.193 1.00 90.50 252 LEU A C 1
ATOM 1898 O O . LEU A 1 252 ? 3.289 20.716 -30.710 1.00 90.50 252 LEU A O 1
ATOM 1902 N N . VAL A 1 253 ? 4.153 18.657 -30.446 1.00 91.56 253 VAL A N 1
ATOM 1903 C CA . VAL A 1 253 ? 4.067 18.638 -28.980 1.00 91.56 253 VAL A CA 1
ATOM 1904 C C . VAL A 1 253 ? 5.187 19.460 -28.364 1.00 91.56 253 VAL A C 1
ATOM 1906 O O . VAL A 1 253 ? 4.941 20.285 -27.485 1.00 91.56 253 VAL A O 1
ATOM 1909 N N . CYS A 1 254 ? 6.418 19.234 -28.820 1.00 90.38 254 CYS A N 1
ATOM 1910 C CA . CYS A 1 254 ? 7.581 19.968 -28.352 1.00 90.38 254 CYS A CA 1
ATOM 1911 C C . CYS A 1 254 ? 8.762 19.857 -29.323 1.00 90.38 254 CYS A C 1
ATOM 1913 O O . CYS A 1 254 ? 8.806 18.990 -30.202 1.00 90.38 254 CYS A O 1
ATOM 1915 N N . ASP A 1 255 ? 9.737 20.730 -29.100 1.00 88.56 255 ASP A N 1
ATOM 1916 C CA . ASP A 1 255 ? 11.022 20.803 -29.785 1.00 88.56 255 ASP A CA 1
ATOM 1917 C C . ASP A 1 255 ? 12.152 20.816 -28.733 1.00 88.56 255 ASP A C 1
ATOM 1919 O O . ASP A 1 255 ? 12.073 21.560 -27.757 1.00 88.56 255 ASP A O 1
ATOM 1923 N N . SER A 1 256 ? 13.204 20.001 -28.866 1.00 86.81 256 SER A N 1
ATOM 1924 C CA . SER A 1 256 ? 14.320 19.998 -27.901 1.00 86.81 256 SER A CA 1
ATOM 1925 C C . SER A 1 256 ? 15.205 21.250 -27.980 1.00 86.81 256 SER A C 1
ATOM 1927 O O . SER A 1 256 ? 15.799 21.668 -26.978 1.00 86.81 256 SER A O 1
ATOM 1929 N N . ASN A 1 257 ? 15.244 21.922 -29.131 1.00 84.06 257 ASN A N 1
ATOM 1930 C CA . ASN A 1 257 ? 16.003 23.150 -29.344 1.00 84.06 257 ASN A CA 1
ATOM 1931 C C . ASN A 1 257 ? 15.242 24.161 -30.237 1.00 84.06 257 ASN A C 1
ATOM 1933 O O . ASN A 1 257 ? 15.663 24.427 -31.373 1.00 84.06 257 ASN A O 1
ATOM 1937 N N . PRO A 1 258 ? 14.116 24.725 -29.751 1.00 82.31 258 PRO A N 1
ATOM 1938 C CA . PRO A 1 258 ? 13.297 25.651 -30.525 1.00 82.31 258 PRO A CA 1
ATOM 1939 C C . PRO A 1 258 ? 14.035 26.967 -30.745 1.00 82.31 258 PRO A C 1
ATOM 1941 O O . PRO A 1 258 ? 14.701 27.477 -29.837 1.00 82.31 258 PRO A O 1
ATOM 1944 N N . LYS A 1 259 ? 13.896 27.566 -31.936 1.00 77.69 259 LYS A N 1
ATOM 1945 C CA . LYS A 1 259 ? 14.378 28.939 -32.116 1.00 77.69 259 LYS A CA 1
ATOM 1946 C C . LYS A 1 259 ? 13.475 29.873 -31.305 1.00 77.69 259 LYS A C 1
ATOM 1948 O O . LYS A 1 259 ? 12.272 29.622 -31.213 1.00 77.69 259 LYS A O 1
ATOM 1953 N N . PRO A 1 260 ? 13.996 31.001 -30.788 1.00 76.25 260 PRO A N 1
ATOM 1954 C CA . PRO A 1 260 ? 13.174 31.978 -30.070 1.00 76.25 260 PRO A CA 1
ATOM 1955 C C . PRO A 1 260 ? 11.947 32.473 -30.858 1.00 76.25 260 PRO A C 1
ATOM 1957 O O . PRO A 1 260 ? 10.959 32.887 -30.261 1.00 76.25 260 PRO A O 1
ATOM 1960 N N . SER A 1 261 ? 12.000 32.421 -32.194 1.00 75.19 261 SER A N 1
ATOM 1961 C CA . SER A 1 261 ? 10.911 32.799 -33.099 1.00 75.19 261 SER A CA 1
ATOM 1962 C C . SER A 1 261 ? 9.760 31.797 -33.181 1.00 75.19 261 SER A C 1
ATOM 1964 O O . SER A 1 261 ? 8.672 32.186 -33.594 1.00 75.19 261 SER A O 1
ATOM 1966 N N . ASP A 1 262 ? 9.983 30.526 -32.837 1.00 73.94 262 ASP A N 1
ATOM 1967 C CA . ASP A 1 262 ? 9.094 29.435 -33.257 1.00 73.94 262 ASP A CA 1
ATOM 1968 C C . ASP A 1 262 ? 7.864 29.279 -32.339 1.00 73.94 262 ASP A C 1
ATOM 1970 O O . ASP A 1 262 ? 6.899 28.629 -32.721 1.00 73.94 262 ASP A O 1
ATOM 1974 N N . GLN A 1 263 ? 7.866 29.897 -31.147 1.00 80.69 263 GLN A N 1
ATOM 1975 C CA . GLN A 1 263 ? 6.792 29.802 -30.136 1.00 80.69 263 GLN A CA 1
ATOM 1976 C C . GLN A 1 263 ? 6.359 28.354 -29.800 1.00 80.69 263 GLN A C 1
ATOM 1978 O O . GLN A 1 263 ? 5.216 28.112 -29.417 1.00 80.69 263 GLN A O 1
ATOM 1983 N N . VAL A 1 264 ? 7.276 27.387 -29.907 1.00 82.00 264 VAL A N 1
ATOM 1984 C CA . VAL A 1 264 ? 7.034 25.965 -29.603 1.00 82.00 264 VAL A CA 1
ATOM 1985 C C . VAL A 1 264 ? 7.519 25.631 -28.184 1.00 82.00 264 VAL A C 1
ATOM 1987 O O . VAL A 1 264 ? 8.588 26.108 -27.789 1.00 82.00 264 VAL A O 1
ATOM 1990 N N . PRO A 1 265 ? 6.791 24.802 -27.407 1.00 88.50 265 PRO A N 1
ATOM 1991 C CA . PRO A 1 265 ? 7.268 24.306 -26.117 1.00 88.50 265 PRO A CA 1
ATOM 1992 C C . PRO A 1 265 ? 8.605 23.564 -26.234 1.00 88.50 265 PRO A C 1
ATOM 1994 O O . PRO A 1 265 ? 8.795 22.744 -27.136 1.00 88.50 265 PRO A O 1
ATOM 1997 N N . ARG A 1 266 ? 9.522 23.808 -25.290 1.00 88.44 266 ARG A N 1
ATOM 1998 C CA . ARG A 1 266 ? 10.772 23.045 -25.210 1.00 88.44 266 ARG A CA 1
ATOM 1999 C C . ARG A 1 266 ? 10.500 21.649 -24.652 1.00 88.44 266 ARG A C 1
ATOM 2001 O O . ARG A 1 266 ? 9.798 21.534 -23.651 1.00 88.44 266 ARG A O 1
ATOM 2008 N N . CYS A 1 267 ? 11.056 20.609 -25.268 1.00 87.06 267 CYS A N 1
ATOM 2009 C CA . CYS A 1 267 ? 10.912 19.252 -24.751 1.00 87.06 267 CYS A CA 1
ATOM 2010 C C . CYS A 1 267 ? 11.629 19.061 -23.410 1.00 87.06 267 CYS A C 1
ATOM 2012 O O . CYS A 1 267 ? 12.725 19.586 -23.197 1.00 87.06 267 CYS A O 1
ATOM 2014 N N . GLU A 1 268 ? 11.037 18.235 -22.549 1.00 82.38 268 GLU A N 1
ATOM 2015 C CA . GLU A 1 268 ? 11.717 17.689 -21.378 1.00 82.38 268 GLU A CA 1
ATOM 2016 C C . GLU A 1 268 ? 12.695 16.603 -21.836 1.00 82.38 268 GLU A C 1
ATOM 2018 O O . GLU A 1 268 ? 12.322 15.649 -22.520 1.00 82.38 268 GLU A O 1
ATOM 2023 N N . VAL A 1 269 ? 13.967 16.793 -21.496 1.00 79.94 269 VAL A N 1
ATOM 2024 C CA . VAL A 1 269 ? 15.062 15.884 -21.830 1.00 79.94 269 VAL A CA 1
ATOM 2025 C C . VAL A 1 269 ? 15.769 15.536 -20.532 1.00 79.94 269 VAL A C 1
ATOM 2027 O O . VAL A 1 269 ? 16.132 16.425 -19.754 1.00 79.94 269 VAL A O 1
ATOM 2030 N N . LYS A 1 270 ? 15.958 14.241 -20.289 1.00 76.31 270 LYS A N 1
ATOM 2031 C CA . LYS A 1 270 ? 16.641 13.761 -19.092 1.00 76.31 270 LYS A CA 1
ATOM 2032 C C . LYS A 1 270 ? 18.090 14.279 -19.064 1.00 76.31 270 LYS A C 1
ATOM 2034 O O . LYS A 1 270 ? 18.744 14.299 -20.108 1.00 76.31 270 LYS A O 1
ATOM 2039 N N . PRO A 1 271 ? 18.634 14.679 -17.898 1.00 70.38 271 PRO A N 1
ATOM 2040 C CA . PRO A 1 271 ? 20.026 15.112 -17.802 1.00 70.38 271 PRO A CA 1
ATOM 2041 C C . PRO A 1 271 ? 20.992 14.070 -18.384 1.00 70.38 271 PRO A C 1
ATOM 2043 O O . PRO A 1 271 ? 20.969 12.910 -17.980 1.00 70.38 271 PRO A O 1
ATOM 2046 N N . GLY A 1 272 ? 21.839 14.492 -19.328 1.00 66.31 272 GLY A N 1
ATOM 2047 C CA . GLY A 1 272 ? 22.795 13.616 -20.016 1.00 66.31 272 GLY A CA 1
ATOM 2048 C C . GLY A 1 272 ? 22.232 12.842 -21.217 1.00 66.31 272 GLY A C 1
ATOM 2049 O O . GLY A 1 272 ? 22.991 12.134 -21.872 1.00 66.31 272 GLY A O 1
ATOM 2050 N N . GLU A 1 273 ? 20.944 12.985 -21.534 1.00 76.69 273 GLU A N 1
ATOM 2051 C CA . GLU A 1 273 ? 20.324 12.471 -22.761 1.00 76.69 273 GLU A CA 1
ATOM 2052 C C . GLU A 1 273 ? 19.993 13.635 -23.718 1.00 76.69 273 GLU A C 1
ATOM 2054 O O . GLU A 1 273 ? 20.105 14.811 -23.365 1.00 76.69 273 GLU A O 1
ATOM 2059 N N . SER A 1 274 ? 19.650 13.314 -24.965 1.00 74.19 274 SER A N 1
ATOM 2060 C CA . SER A 1 274 ? 19.444 14.286 -26.053 1.00 74.19 274 SER A CA 1
ATOM 2061 C C . SER A 1 274 ? 18.105 14.109 -26.787 1.00 74.19 274 SER A C 1
ATOM 2063 O O . SER A 1 274 ? 17.727 14.934 -27.624 1.00 74.19 274 SER A O 1
ATOM 2065 N N . MET A 1 275 ? 17.353 13.060 -26.443 1.00 87.06 275 MET A N 1
ATOM 2066 C CA . MET A 1 275 ? 16.005 12.803 -26.946 1.00 87.06 275 MET A CA 1
ATOM 2067 C C . MET A 1 275 ? 14.953 13.089 -25.868 1.00 87.06 275 MET A C 1
ATOM 2069 O O . MET A 1 275 ? 15.225 12.919 -24.679 1.00 87.06 275 MET A O 1
ATOM 2073 N N . PRO A 1 276 ? 13.754 13.532 -26.274 1.00 87.94 276 PRO A N 1
ATOM 2074 C CA . PRO A 1 276 ? 12.689 13.874 -25.349 1.00 87.94 276 PRO A CA 1
ATOM 2075 C C . PRO A 1 276 ? 12.045 12.629 -24.739 1.00 87.94 276 PRO A C 1
ATOM 2077 O O . PRO A 1 276 ? 11.863 11.616 -25.419 1.00 87.94 276 PRO A O 1
ATOM 2080 N N . GLU A 1 277 ? 11.651 12.724 -23.470 1.00 88.94 277 GLU A N 1
ATOM 2081 C CA . GLU A 1 277 ? 10.819 11.691 -22.852 1.00 88.94 277 GLU A CA 1
ATOM 2082 C C . GLU A 1 277 ? 9.401 11.736 -23.436 1.00 88.94 277 GLU A C 1
ATOM 2084 O O . GLU A 1 277 ? 8.842 12.805 -23.695 1.00 88.94 277 GLU A O 1
ATOM 2089 N N . LEU A 1 278 ? 8.803 10.562 -23.653 1.00 92.00 278 LEU A N 1
ATOM 2090 C CA . LEU A 1 278 ? 7.458 10.436 -24.207 1.00 92.00 278 LEU A CA 1
ATOM 2091 C C . LEU A 1 278 ? 6.540 9.764 -23.192 1.00 92.00 278 LEU A C 1
ATOM 2093 O O . LEU A 1 278 ? 6.744 8.612 -22.828 1.00 92.00 278 LEU A O 1
ATOM 2097 N N . THR A 1 279 ? 5.485 10.465 -22.786 1.00 93.69 279 THR A N 1
ATOM 2098 C CA . THR A 1 279 ? 4.345 9.865 -22.084 1.00 93.69 279 THR A CA 1
ATOM 2099 C C . THR A 1 279 ? 3.125 9.940 -22.987 1.00 93.69 279 THR A C 1
ATOM 2101 O O . THR A 1 279 ? 2.777 11.026 -23.448 1.00 93.69 279 THR A O 1
ATOM 2104 N N . MET A 1 280 ? 2.486 8.800 -23.235 1.00 94.19 280 MET A N 1
ATOM 2105 C CA . MET A 1 280 ? 1.352 8.690 -24.154 1.00 94.19 280 MET A CA 1
ATOM 2106 C C . MET A 1 280 ? 0.324 7.666 -23.675 1.00 94.19 280 MET A C 1
ATOM 2108 O O . MET A 1 280 ? 0.659 6.757 -22.923 1.00 94.19 280 MET A O 1
ATOM 2112 N N . GLY A 1 281 ? -0.919 7.786 -24.127 1.00 94.88 281 GLY A N 1
ATOM 2113 C CA . GLY A 1 281 ? -1.946 6.755 -24.000 1.00 94.88 281 GLY A CA 1
ATOM 2114 C C . GLY A 1 281 ? -1.716 5.585 -24.961 1.00 94.88 281 GLY A C 1
ATOM 2115 O O . GLY A 1 281 ? -1.143 5.738 -26.041 1.00 94.88 281 GLY A O 1
ATOM 2116 N N . VAL A 1 282 ? -2.185 4.394 -24.594 1.00 94.94 282 VAL A N 1
ATOM 2117 C CA . VAL A 1 282 ? -2.061 3.174 -25.412 1.00 94.94 282 VAL A CA 1
ATOM 2118 C C . VAL A 1 282 ? -2.820 3.278 -26.742 1.00 94.94 282 VAL A C 1
ATOM 2120 O O . VAL A 1 282 ? -2.487 2.598 -27.714 1.00 94.94 282 VAL A O 1
ATOM 2123 N N . CYS A 1 283 ? -3.816 4.162 -26.807 1.00 93.44 283 CYS A N 1
ATOM 2124 C CA . CYS A 1 283 ? -4.570 4.487 -28.013 1.00 93.44 283 CYS A CA 1
ATOM 2125 C C . CYS A 1 283 ? -4.068 5.745 -28.729 1.00 93.44 283 CYS A C 1
ATOM 2127 O O . CYS A 1 283 ? -4.777 6.294 -29.574 1.00 93.44 283 CYS A O 1
ATOM 2129 N N . GLU A 1 284 ? -2.862 6.218 -28.419 1.00 94.75 284 GLU A N 1
ATOM 2130 C CA . GLU A 1 284 ? -2.216 7.328 -29.118 1.00 94.75 284 GLU A CA 1
ATOM 2131 C C . GLU A 1 284 ? -1.137 6.827 -30.084 1.00 94.75 284 GLU A C 1
ATOM 2133 O O . GLU A 1 284 ? -0.736 5.663 -30.056 1.00 94.75 284 GLU A O 1
ATOM 2138 N N . ARG A 1 285 ? -0.729 7.683 -31.020 1.00 95.12 285 ARG A N 1
ATOM 2139 C CA . ARG A 1 285 ? 0.328 7.399 -31.994 1.00 95.12 285 ARG A CA 1
ATOM 2140 C C . ARG A 1 285 ? 1.218 8.622 -32.083 1.00 95.12 285 ARG A C 1
ATOM 2142 O O . ARG A 1 285 ? 0.720 9.736 -32.244 1.00 95.12 285 ARG A O 1
ATOM 2149 N N . TYR A 1 286 ? 2.517 8.404 -31.960 1.00 95.06 286 TYR A N 1
ATOM 2150 C CA . TYR A 1 286 ? 3.509 9.467 -31.991 1.00 95.06 286 TYR A CA 1
ATOM 2151 C C . TYR A 1 286 ? 4.560 9.189 -33.048 1.00 95.06 286 TYR A C 1
ATOM 2153 O O . TYR A 1 286 ? 4.884 8.039 -33.344 1.00 95.06 286 TYR A O 1
ATOM 2161 N N . ARG A 1 287 ? 5.122 10.272 -33.572 1.00 91.75 287 ARG A N 1
ATOM 2162 C CA . ARG A 1 287 ? 6.317 10.253 -34.401 1.00 91.75 287 ARG A CA 1
ATOM 2163 C C . ARG A 1 287 ? 7.382 11.109 -33.733 1.00 91.75 287 ARG A C 1
ATOM 2165 O O . ARG A 1 287 ? 7.192 12.308 -33.532 1.00 91.75 287 ARG A O 1
ATOM 2172 N N . LEU A 1 288 ? 8.496 10.482 -33.381 1.00 91.12 288 LEU A N 1
ATOM 2173 C CA . LEU A 1 288 ? 9.698 11.154 -32.909 1.00 91.12 288 LEU A CA 1
ATOM 2174 C C . LEU A 1 288 ? 10.597 11.416 -34.110 1.00 91.12 288 LEU A C 1
ATOM 2176 O O . LEU A 1 288 ? 10.986 10.487 -34.814 1.00 91.12 288 LEU A O 1
ATOM 2180 N N . VAL A 1 289 ? 10.918 12.681 -34.348 1.00 89.38 289 VAL A N 1
ATOM 2181 C CA . VAL A 1 289 ? 11.771 13.107 -35.459 1.00 89.38 289 VAL A CA 1
ATOM 2182 C C . VAL A 1 289 ? 13.100 13.578 -34.891 1.00 89.38 289 VAL A C 1
ATOM 2184 O O . VAL A 1 289 ? 13.112 14.409 -33.988 1.00 89.38 289 VAL A O 1
ATOM 2187 N N . ALA A 1 290 ? 14.207 13.071 -35.421 1.00 90.06 290 ALA A N 1
ATOM 2188 C CA . ALA A 1 290 ? 15.558 13.395 -34.986 1.00 90.06 290 ALA A CA 1
ATOM 2189 C C . ALA A 1 290 ? 16.389 13.913 -36.169 1.00 90.06 290 ALA A C 1
ATOM 2191 O O . ALA A 1 290 ? 16.492 13.255 -37.205 1.00 90.06 290 ALA A O 1
ATOM 2192 N N . CYS A 1 291 ? 16.949 15.111 -36.014 1.00 89.25 291 CYS A N 1
ATOM 2193 C CA . CYS A 1 291 ? 17.859 15.740 -36.962 1.00 89.25 291 CYS A CA 1
ATOM 2194 C C . CYS A 1 291 ? 19.297 15.420 -36.572 1.00 89.25 291 CYS A C 1
ATOM 2196 O O . CYS A 1 291 ? 19.736 15.790 -35.477 1.00 89.25 291 CYS A O 1
ATOM 2198 N N . TYR A 1 292 ? 20.034 14.836 -37.499 1.00 89.75 292 TYR A N 1
ATOM 2199 C CA . TYR A 1 292 ? 21.449 14.558 -37.349 1.00 89.75 292 TYR A CA 1
ATOM 2200 C C . TYR A 1 292 ? 22.265 15.403 -38.323 1.00 89.75 292 TYR A C 1
ATOM 2202 O O . TYR A 1 292 ? 21.765 15.828 -39.367 1.00 89.75 292 TYR A O 1
ATOM 2210 N N . ASP A 1 293 ? 23.513 15.643 -37.953 1.00 89.25 293 ASP A N 1
ATOM 2211 C CA . ASP A 1 293 ? 24.536 16.226 -38.810 1.00 89.25 293 ASP A CA 1
ATOM 2212 C C . ASP A 1 293 ? 25.718 15.264 -38.848 1.00 89.25 293 ASP A C 1
ATOM 2214 O O . ASP A 1 293 ? 26.246 14.890 -37.803 1.00 89.25 293 ASP A O 1
ATOM 2218 N N . ASP A 1 294 ? 26.075 14.816 -40.043 1.00 88.81 294 ASP A N 1
ATOM 2219 C CA . ASP A 1 294 ? 27.305 14.083 -40.330 1.00 88.81 294 ASP A CA 1
ATOM 2220 C C . ASP A 1 294 ? 28.422 15.121 -40.587 1.00 88.81 294 ASP A C 1
ATOM 2222 O O . ASP A 1 294 ? 28.370 15.827 -41.604 1.00 88.81 294 ASP A O 1
ATOM 2226 N N . PRO A 1 295 ? 29.383 15.299 -39.653 1.00 88.00 295 PRO A N 1
ATOM 2227 C CA . PRO A 1 295 ? 30.384 16.363 -39.741 1.00 88.00 295 PRO A CA 1
ATOM 2228 C C . PRO A 1 295 ? 31.373 16.205 -40.903 1.00 88.00 295 PRO A C 1
ATOM 2230 O O . PRO A 1 295 ? 31.995 17.192 -41.308 1.00 88.00 295 PRO A O 1
ATOM 2233 N N . ASP A 1 296 ? 31.548 14.990 -41.415 1.00 85.12 296 ASP A N 1
ATOM 2234 C CA . ASP A 1 296 ? 32.470 14.644 -42.495 1.00 85.12 296 ASP A CA 1
ATOM 2235 C C . ASP A 1 296 ? 31.786 14.246 -43.809 1.00 85.12 296 ASP A C 1
ATOM 2237 O O . ASP A 1 296 ? 32.475 14.103 -44.826 1.00 85.12 296 ASP A O 1
ATOM 2241 N N . ALA A 1 297 ? 30.450 14.220 -43.849 1.00 81.62 297 ALA A N 1
ATOM 2242 C CA . ALA A 1 297 ? 29.680 14.124 -45.086 1.00 81.62 297 ALA A CA 1
ATOM 2243 C C . ALA A 1 297 ? 30.157 15.116 -46.157 1.00 81.62 297 ALA A C 1
ATOM 2245 O O . ALA A 1 297 ? 30.237 16.336 -45.958 1.00 81.62 297 ALA A O 1
ATOM 2246 N N . CYS A 1 298 ? 30.336 14.615 -47.381 1.00 74.31 298 CYS A N 1
ATOM 2247 C CA . CYS A 1 298 ? 30.523 15.453 -48.563 1.00 74.31 298 CYS A CA 1
ATOM 2248 C C . CYS A 1 298 ? 29.612 15.006 -49.716 1.00 74.31 298 CYS A C 1
ATOM 2250 O O . CYS A 1 298 ? 29.164 13.866 -49.754 1.00 74.31 298 CYS A O 1
ATOM 2252 N N . TYR A 1 299 ? 29.350 15.898 -50.687 1.00 60.91 299 TYR A N 1
ATOM 2253 C CA . TYR A 1 299 ? 28.287 15.813 -51.723 1.00 60.91 299 TYR A CA 1
ATOM 2254 C C . TYR A 1 299 ? 28.182 14.492 -52.524 1.00 60.91 299 TYR A C 1
ATOM 2256 O O . TYR A 1 299 ? 27.234 14.299 -53.284 1.00 60.91 299 TYR A O 1
ATOM 2264 N N . SER A 1 300 ? 29.158 13.593 -52.404 1.00 68.69 300 SER A N 1
ATOM 2265 C CA . SER A 1 300 ? 29.184 12.297 -53.081 1.00 68.69 300 SER A CA 1
ATOM 2266 C C . SER A 1 300 ? 29.443 11.095 -52.168 1.00 68.69 300 SER A C 1
ATOM 2268 O O . SER A 1 300 ? 29.219 9.980 -52.632 1.00 68.69 300 SER A O 1
ATOM 2270 N N . SER A 1 301 ? 29.841 11.267 -50.900 1.00 76.88 301 SER A N 1
ATOM 2271 C CA . SER A 1 301 ? 30.222 10.137 -50.036 1.00 76.88 301 SER A CA 1
ATOM 2272 C C . SER A 1 301 ? 29.040 9.189 -49.793 1.00 76.88 301 SER A C 1
ATOM 2274 O O . SER A 1 301 ? 29.145 7.992 -50.058 1.00 76.88 301 SER A O 1
ATOM 2276 N N . TRP A 1 302 ? 27.842 9.727 -49.545 1.00 80.94 302 TRP A N 1
ATOM 2277 C CA . TRP A 1 302 ? 26.617 8.923 -49.430 1.00 80.94 302 TRP A CA 1
ATOM 2278 C C . TRP A 1 302 ? 26.205 8.205 -50.735 1.00 80.94 302 TRP A C 1
ATOM 2280 O O . TRP A 1 302 ? 25.582 7.138 -50.710 1.00 80.94 302 TRP A O 1
ATOM 2290 N N . ASN A 1 303 ? 26.590 8.731 -51.906 1.00 81.50 303 ASN A N 1
ATOM 2291 C CA . ASN A 1 303 ? 26.374 8.038 -53.183 1.00 81.50 303 ASN A CA 1
ATOM 2292 C C . ASN A 1 303 ? 27.315 6.835 -53.342 1.00 81.50 303 ASN A C 1
ATOM 2294 O O . ASN A 1 303 ? 26.914 5.837 -53.947 1.00 81.50 303 ASN A O 1
ATOM 2298 N N . PHE A 1 304 ? 28.532 6.905 -52.799 1.00 82.00 304 PHE A N 1
ATOM 2299 C CA . PHE A 1 304 ? 29.551 5.860 -52.923 1.00 82.00 304 PHE A CA 1
ATOM 2300 C C . PHE A 1 304 ? 29.493 4.799 -51.824 1.00 82.00 304 PHE A C 1
ATOM 2302 O O . PHE A 1 304 ? 29.702 3.626 -52.134 1.00 82.00 304 PHE A O 1
ATOM 2309 N N . PHE A 1 305 ? 29.171 5.185 -50.590 1.00 86.25 305 PHE A N 1
ATOM 2310 C CA . PHE A 1 305 ? 29.245 4.305 -49.417 1.00 86.25 305 PHE A CA 1
ATOM 2311 C C . PHE A 1 305 ? 27.873 3.954 -48.838 1.00 86.25 305 PHE A C 1
ATOM 2313 O O . PHE A 1 305 ? 27.678 2.838 -48.374 1.00 86.25 305 PHE A O 1
ATOM 2320 N N . GLY A 1 306 ? 26.878 4.828 -49.006 1.00 86.94 306 GLY A N 1
ATOM 2321 C CA . GLY A 1 306 ? 25.507 4.573 -48.567 1.00 86.94 306 GLY A CA 1
ATOM 2322 C C . GLY A 1 306 ? 24.889 5.761 -47.847 1.00 86.94 306 GLY A C 1
ATOM 2323 O O . GLY A 1 306 ? 25.593 6.638 -47.362 1.00 86.94 306 GLY A O 1
ATOM 2324 N N . PHE A 1 307 ? 23.559 5.804 -47.806 1.00 86.75 307 PHE A N 1
ATOM 2325 C CA . PHE A 1 307 ? 22.841 6.846 -47.076 1.00 86.75 307 PHE A CA 1
ATOM 2326 C C . PHE A 1 307 ? 22.723 6.438 -45.597 1.00 86.75 307 PHE A C 1
ATOM 2328 O O . PHE A 1 307 ? 22.481 5.257 -45.346 1.00 86.75 307 PHE A O 1
ATOM 2335 N N . PRO A 1 308 ? 22.847 7.360 -44.622 1.00 88.06 308 PRO A N 1
ATOM 2336 C CA . PRO A 1 308 ? 22.678 7.025 -43.210 1.00 88.06 308 PRO A CA 1
ATOM 2337 C C . PRO A 1 308 ? 21.389 6.242 -42.931 1.00 88.06 308 PRO A C 1
ATOM 2339 O O . PRO A 1 308 ? 20.352 6.459 -43.562 1.00 88.06 308 PRO A O 1
ATOM 2342 N N . ALA A 1 309 ? 21.434 5.336 -41.960 1.00 88.44 309 ALA A N 1
ATOM 2343 C CA . ALA A 1 309 ? 20.295 4.502 -41.583 1.00 88.44 309 ALA A CA 1
ATOM 2344 C C . ALA A 1 309 ? 19.997 4.608 -40.087 1.00 88.44 309 ALA A C 1
ATOM 2346 O O . ALA A 1 309 ? 20.805 5.104 -39.309 1.00 88.44 309 ALA A O 1
ATOM 2347 N N . SER A 1 310 ? 18.825 4.128 -39.666 1.00 89.94 310 SER A N 1
ATOM 2348 C CA . SER A 1 310 ? 18.473 4.033 -38.248 1.00 89.94 310 SER A CA 1
ATOM 2349 C C . SER A 1 310 ? 17.907 2.665 -37.897 1.00 89.94 310 SER A C 1
ATOM 2351 O O . SER A 1 310 ? 17.228 2.024 -38.702 1.00 89.94 310 SER A O 1
ATOM 2353 N N . LYS A 1 311 ? 18.194 2.223 -36.675 1.00 91.00 311 LYS A N 1
ATOM 2354 C CA . LYS A 1 311 ? 17.671 0.995 -36.072 1.00 91.00 311 LYS A CA 1
ATOM 2355 C C . LYS A 1 311 ? 17.369 1.223 -34.592 1.00 91.00 311 LYS A C 1
ATOM 2357 O O . LYS A 1 311 ? 17.860 2.178 -33.990 1.00 91.00 311 LYS A O 1
ATOM 2362 N N . LEU A 1 312 ? 16.565 0.339 -34.007 1.00 91.62 312 LEU A N 1
ATOM 2363 C CA . LEU A 1 312 ? 16.480 0.251 -32.552 1.00 91.62 312 LEU A CA 1
ATOM 2364 C C . LEU A 1 312 ? 17.655 -0.556 -32.018 1.00 91.62 312 LEU A C 1
ATOM 2366 O O . LEU A 1 312 ? 18.082 -1.528 -32.644 1.00 91.62 312 LEU A O 1
ATOM 2370 N N . ASP A 1 313 ? 18.151 -0.138 -30.863 1.00 90.75 313 ASP A N 1
ATOM 2371 C CA . ASP A 1 313 ? 19.209 -0.839 -30.162 1.00 90.75 313 ASP A CA 1
ATOM 2372 C C . ASP A 1 313 ? 18.697 -2.103 -29.455 1.00 90.75 313 ASP A C 1
ATOM 2374 O O . ASP A 1 313 ? 17.501 -2.263 -29.189 1.00 90.75 313 ASP A O 1
ATOM 2378 N N . GLY A 1 314 ? 19.620 -3.020 -29.176 1.00 83.88 314 GLY A N 1
ATOM 2379 C CA . GLY A 1 314 ? 19.358 -4.250 -28.436 1.00 83.88 314 GLY A CA 1
ATOM 2380 C C . GLY A 1 314 ? 19.548 -4.100 -26.926 1.00 83.88 314 GLY A C 1
ATOM 2381 O O . GLY A 1 314 ? 19.710 -2.997 -26.402 1.00 83.88 314 GLY A O 1
ATOM 2382 N N . SER A 1 315 ? 19.560 -5.247 -26.235 1.00 82.56 315 SER A N 1
ATOM 2383 C CA . SER A 1 315 ? 19.926 -5.328 -24.814 1.00 82.56 315 SER A CA 1
ATOM 2384 C C . SER A 1 315 ? 21.218 -4.537 -24.557 1.00 82.56 315 SER A C 1
ATOM 2386 O O . SER A 1 315 ? 22.146 -4.664 -25.354 1.00 82.56 315 SER A O 1
ATOM 2388 N N . PRO A 1 316 ? 21.298 -3.727 -23.481 1.00 84.25 316 PRO A N 1
ATOM 2389 C CA . PRO A 1 316 ? 20.384 -3.660 -22.334 1.00 84.25 316 PRO A CA 1
ATOM 2390 C C . PRO A 1 316 ? 19.204 -2.698 -22.519 1.00 84.25 316 PRO A C 1
ATOM 2392 O O . PRO A 1 316 ? 18.446 -2.480 -21.573 1.00 84.25 316 PRO A O 1
ATOM 2395 N N . LEU A 1 317 ? 19.067 -2.095 -23.699 1.00 89.62 317 LEU A N 1
ATOM 2396 C CA . LEU A 1 317 ? 17.915 -1.283 -24.067 1.00 89.62 317 LEU A CA 1
ATOM 2397 C C . LEU A 1 317 ? 16.824 -2.158 -24.694 1.00 89.62 317 LEU A C 1
ATOM 2399 O O . LEU A 1 317 ? 17.026 -3.320 -25.056 1.00 89.62 317 LEU A O 1
ATOM 2403 N N . GLU A 1 318 ? 15.628 -1.598 -24.781 1.00 91.00 318 GLU A N 1
ATOM 2404 C CA . GLU A 1 318 ? 14.447 -2.299 -25.258 1.00 91.00 318 GLU A CA 1
ATOM 2405 C C . GLU A 1 318 ? 14.172 -1.960 -26.726 1.00 91.00 318 GLU A C 1
ATOM 2407 O O . GLU A 1 318 ? 14.251 -0.804 -27.143 1.00 91.00 318 GLU A O 1
ATOM 2412 N N . SER A 1 319 ? 13.761 -2.969 -27.500 1.00 91.00 319 SER A N 1
ATOM 2413 C CA . SER A 1 319 ? 13.296 -2.830 -28.890 1.00 91.00 319 SER A CA 1
ATOM 2414 C C . SER A 1 319 ? 11.868 -3.375 -29.061 1.00 91.00 319 SER A C 1
ATOM 2416 O O . SER A 1 319 ? 11.655 -4.429 -29.671 1.00 91.00 319 SER A O 1
ATOM 2418 N N . PRO A 1 320 ? 10.849 -2.699 -28.494 1.00 92.06 320 PRO A N 1
ATOM 2419 C CA . PRO A 1 320 ? 9.468 -3.153 -28.575 1.00 92.06 320 PRO A CA 1
ATOM 2420 C C . PRO A 1 320 ? 8.952 -3.114 -30.021 1.00 92.06 320 PRO A C 1
ATOM 2422 O O . PRO A 1 320 ? 9.198 -2.144 -30.733 1.00 92.06 320 PRO A O 1
ATOM 2425 N N . PRO A 1 321 ? 8.164 -4.106 -30.470 1.00 90.75 321 PRO A N 1
ATOM 2426 C CA . PRO A 1 321 ? 7.736 -4.210 -31.869 1.00 90.75 321 PRO A CA 1
ATOM 2427 C C . PRO A 1 321 ? 6.747 -3.120 -32.315 1.00 90.75 321 PRO A C 1
ATOM 2429 O O . PRO A 1 321 ? 6.500 -2.976 -33.508 1.00 90.75 321 PRO A O 1
ATOM 2432 N N . PHE A 1 322 ? 6.151 -2.384 -31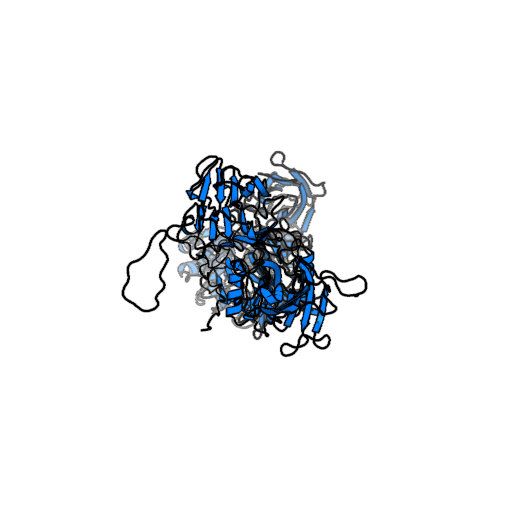.373 1.00 93.19 322 PHE A N 1
ATOM 2433 C CA . PHE A 1 322 ? 5.264 -1.249 -31.653 1.00 93.19 322 PHE A CA 1
ATOM 2434 C C . PHE A 1 322 ? 6.023 0.073 -31.842 1.00 93.19 322 PHE A C 1
ATOM 2436 O O . PHE A 1 322 ? 5.403 1.114 -32.063 1.00 93.19 322 PHE A O 1
ATOM 2443 N N . ILE A 1 323 ? 7.352 0.025 -31.726 1.00 94.25 323 ILE A N 1
ATOM 2444 C CA . ILE A 1 323 ? 8.264 1.128 -31.986 1.00 94.25 323 ILE A CA 1
ATOM 2445 C C . ILE A 1 323 ? 9.036 0.768 -33.249 1.00 94.25 323 ILE A C 1
ATOM 2447 O O . ILE A 1 323 ? 9.727 -0.249 -33.296 1.00 94.25 323 ILE A O 1
ATOM 2451 N N . THR A 1 324 ? 8.898 1.573 -34.295 1.00 91.12 324 THR A N 1
ATOM 2452 C CA . THR A 1 324 ? 9.442 1.244 -35.616 1.00 91.12 324 THR A CA 1
ATOM 2453 C C . THR A 1 324 ? 10.203 2.427 -36.206 1.00 91.12 324 THR A C 1
ATOM 2455 O O . THR A 1 324 ? 9.604 3.485 -36.407 1.00 91.12 324 THR A O 1
ATOM 2458 N N . PRO A 1 325 ? 11.501 2.276 -36.524 1.00 88.25 325 PRO A N 1
ATOM 2459 C CA . PRO A 1 325 ? 12.229 3.252 -37.328 1.00 88.25 325 PRO A CA 1
ATOM 2460 C C . PRO A 1 325 ? 11.618 3.343 -38.734 1.00 88.25 325 PRO A C 1
ATOM 2462 O O . PRO A 1 325 ? 11.405 2.321 -39.384 1.00 88.25 325 PRO A O 1
ATOM 2465 N N . GLU A 1 326 ? 11.356 4.555 -39.220 1.00 84.69 326 GLU A N 1
ATOM 2466 C CA . GLU A 1 326 ? 10.780 4.803 -40.556 1.00 84.69 326 GLU A CA 1
ATOM 2467 C C . GLU A 1 326 ? 11.854 5.040 -41.639 1.00 84.69 326 GLU A C 1
ATOM 2469 O O . GLU A 1 326 ? 11.536 5.363 -42.784 1.00 84.69 326 GLU A O 1
ATOM 2474 N N . GLY A 1 327 ? 13.132 4.868 -41.289 1.00 78.50 327 GLY A N 1
ATOM 2475 C CA . GLY A 1 327 ? 14.275 5.174 -42.147 1.00 78.50 327 GLY A CA 1
ATOM 2476 C C . GLY A 1 327 ? 14.747 6.623 -42.014 1.00 78.50 327 GLY A C 1
ATOM 2477 O O . GLY A 1 327 ? 14.180 7.423 -41.263 1.00 78.50 327 GLY A O 1
ATOM 2478 N N . CYS A 1 328 ? 15.829 6.943 -42.722 1.00 85.50 328 CYS A N 1
ATOM 2479 C CA . CYS A 1 328 ? 16.421 8.275 -42.728 1.00 85.50 328 CYS A CA 1
ATOM 2480 C C . CYS A 1 328 ? 16.345 8.896 -44.127 1.00 85.50 328 CYS A C 1
ATOM 2482 O O . CYS A 1 328 ? 16.405 8.191 -45.134 1.00 85.50 328 CYS A O 1
ATOM 2484 N N . VAL A 1 329 ? 16.215 10.220 -44.192 1.00 83.00 329 VAL A N 1
ATOM 2485 C CA . VAL A 1 329 ? 16.110 10.996 -45.438 1.00 83.00 329 VAL A CA 1
ATOM 2486 C C . VAL A 1 329 ? 16.994 12.240 -45.390 1.00 83.00 329 VAL A C 1
ATOM 2488 O O . VAL A 1 329 ? 17.253 12.785 -44.317 1.00 83.00 329 VAL A O 1
ATOM 2491 N N . SER A 1 330 ? 17.453 12.714 -46.552 1.00 74.25 330 SER A N 1
ATOM 2492 C CA . SER A 1 330 ? 18.308 13.906 -46.650 1.00 74.25 330 SER A CA 1
ATOM 2493 C C . SER A 1 330 ? 17.580 15.156 -46.148 1.00 74.25 330 SER A C 1
ATOM 2495 O O . SER A 1 330 ? 16.437 15.417 -46.545 1.00 74.25 330 SER A O 1
ATOM 2497 N N . GLY A 1 331 ? 18.247 15.944 -45.305 1.00 63.00 331 GLY A N 1
ATOM 2498 C CA . GLY A 1 331 ? 17.697 17.122 -44.644 1.00 63.00 331 GLY A CA 1
ATOM 2499 C C . GLY A 1 331 ? 17.389 18.253 -45.622 1.00 63.00 331 GLY A C 1
ATOM 2500 O O . GLY A 1 331 ? 18.253 19.044 -45.976 1.00 63.00 331 GLY A O 1
ATOM 2501 N N . SER A 1 332 ? 16.131 18.354 -46.051 1.00 51.38 332 SER A N 1
ATOM 2502 C CA . SER A 1 332 ? 15.628 19.495 -46.839 1.00 51.38 332 SER A CA 1
ATOM 2503 C C . SER A 1 332 ? 14.315 20.083 -46.296 1.00 51.38 332 SER A C 1
ATOM 2505 O O . SER A 1 332 ? 13.707 20.945 -46.927 1.00 51.38 332 SER A O 1
ATOM 2507 N N . GLY A 1 333 ? 13.881 19.659 -45.102 1.00 56.22 333 GLY A N 1
ATOM 2508 C CA . GLY A 1 333 ? 12.698 20.195 -44.420 1.00 56.22 333 GLY A CA 1
ATOM 2509 C C . GLY A 1 333 ? 13.041 21.349 -43.473 1.00 56.22 333 GLY A C 1
ATOM 2510 O O . GLY A 1 333 ? 14.011 21.269 -42.727 1.00 56.22 333 GLY A O 1
ATOM 2511 N N . GLY A 1 334 ? 12.214 22.402 -43.447 1.00 59.56 334 GLY A N 1
ATOM 2512 C CA . GLY A 1 334 ? 12.467 23.650 -42.702 1.00 59.56 334 GLY A CA 1
ATOM 2513 C C . GLY A 1 334 ? 12.592 23.556 -41.169 1.00 59.56 334 GLY A C 1
ATOM 2514 O O . GLY A 1 334 ? 12.818 24.582 -40.531 1.00 59.56 334 GLY A O 1
ATOM 2515 N N . MET A 1 335 ? 12.452 22.368 -40.569 1.00 66.38 335 MET A N 1
ATOM 2516 C CA . MET A 1 335 ? 12.584 22.142 -39.121 1.00 66.38 335 MET A CA 1
ATOM 2517 C C . MET A 1 335 ? 14.008 21.727 -38.693 1.00 66.38 335 MET A C 1
ATOM 2519 O O . MET A 1 335 ? 14.412 22.053 -37.576 1.00 66.38 335 MET A O 1
ATOM 2523 N N . CYS A 1 336 ? 14.792 21.081 -39.566 1.00 74.88 336 CYS A N 1
ATOM 2524 C CA . CYS A 1 336 ? 16.170 20.646 -39.290 1.00 74.88 336 CYS A CA 1
ATOM 2525 C C . CYS A 1 336 ? 17.217 21.590 -39.925 1.00 74.88 336 CYS A C 1
ATOM 2527 O O . CYS A 1 336 ? 16.879 22.356 -40.831 1.00 74.88 336 CYS A O 1
ATOM 2529 N N . PRO A 1 337 ? 18.487 21.570 -39.469 1.00 64.44 337 PRO A N 1
ATOM 2530 C CA . PRO A 1 337 ? 19.576 22.308 -40.114 1.00 64.44 337 PRO A CA 1
ATOM 2531 C C . PRO A 1 337 ? 19.750 21.914 -41.592 1.00 64.44 337 PRO A C 1
ATOM 2533 O O . PRO A 1 337 ? 19.559 20.757 -41.951 1.00 64.44 337 PRO A O 1
ATOM 2536 N N . THR A 1 338 ? 20.131 22.870 -42.444 1.00 69.62 338 THR A N 1
ATOM 2537 C CA . THR A 1 338 ? 20.308 22.684 -43.901 1.00 69.62 338 THR A CA 1
ATOM 2538 C C . THR A 1 338 ? 21.778 22.468 -44.295 1.00 69.62 338 THR A C 1
ATOM 2540 O O . THR A 1 338 ? 22.238 23.021 -45.296 1.00 69.62 338 THR A O 1
ATOM 2543 N N . SER A 1 339 ? 22.553 21.763 -43.469 1.00 76.00 339 SER A N 1
ATOM 2544 C CA . SER A 1 339 ? 23.957 21.435 -43.751 1.00 76.00 339 SER A CA 1
ATOM 2545 C C . SER A 1 339 ? 24.073 20.375 -44.852 1.00 76.00 339 SER A C 1
ATOM 2547 O O . SER A 1 339 ? 23.127 19.647 -45.146 1.00 76.00 339 SER A O 1
ATOM 2549 N N . THR A 1 340 ? 25.252 20.275 -45.471 1.00 75.62 340 THR A N 1
ATOM 2550 C CA . THR A 1 340 ? 25.546 19.252 -46.489 1.00 75.62 340 THR A CA 1
ATOM 2551 C C . THR A 1 340 ? 25.526 17.827 -45.935 1.00 75.62 340 THR A C 1
ATOM 2553 O O . THR A 1 340 ? 25.245 16.913 -46.701 1.00 75.62 340 THR A O 1
ATOM 2556 N N . GLY A 1 341 ? 25.783 17.655 -44.634 1.00 82.75 341 GLY A N 1
ATOM 2557 C CA . GLY A 1 341 ? 25.664 16.393 -43.897 1.00 82.75 341 GLY A CA 1
ATOM 2558 C C . GLY A 1 341 ? 24.371 16.248 -43.097 1.00 82.75 341 GLY A C 1
ATOM 2559 O O . GLY A 1 341 ? 24.246 15.335 -42.288 1.00 82.75 341 GLY A O 1
ATOM 2560 N N . GLY A 1 342 ? 23.398 17.142 -43.291 1.00 86.94 342 GLY A N 1
ATOM 2561 C CA . GLY A 1 342 ? 22.146 17.124 -42.545 1.00 86.94 342 GLY A CA 1
ATOM 2562 C C . GLY A 1 342 ? 21.211 16.008 -43.012 1.00 86.94 342 GLY A C 1
ATOM 2563 O O . GLY A 1 342 ? 20.867 15.921 -44.196 1.00 86.94 342 GLY A O 1
ATOM 2564 N N . PHE A 1 343 ? 20.723 15.187 -42.085 1.00 87.38 343 PHE A N 1
ATOM 2565 C CA . PHE A 1 343 ? 19.707 14.170 -42.364 1.00 87.38 343 PHE A CA 1
ATOM 2566 C C . PHE A 1 343 ? 18.701 14.021 -41.222 1.00 87.38 343 PHE A C 1
ATOM 2568 O O . PHE A 1 343 ? 18.900 14.485 -40.101 1.00 87.38 343 PHE A O 1
ATOM 2575 N N . ILE A 1 344 ? 17.563 13.408 -41.537 1.00 88.19 344 ILE A N 1
ATOM 2576 C CA . ILE A 1 344 ? 16.441 13.235 -40.618 1.00 88.19 344 ILE A CA 1
ATOM 2577 C C . ILE A 1 344 ? 16.144 11.754 -40.501 1.00 88.19 344 ILE A C 1
ATOM 2579 O O . ILE A 1 344 ? 15.901 11.112 -41.517 1.00 88.19 344 ILE A O 1
ATOM 2583 N N . CYS A 1 345 ? 16.079 11.240 -39.280 1.00 88.69 345 CYS A N 1
ATOM 2584 C CA . CYS A 1 345 ? 15.538 9.916 -38.994 1.00 88.69 345 CYS A CA 1
ATOM 2585 C C . CYS A 1 345 ? 14.250 10.062 -38.179 1.00 88.69 345 CYS A C 1
ATOM 2587 O O . CYS A 1 345 ? 14.094 11.001 -37.396 1.00 88.69 345 CYS A O 1
ATOM 2589 N N . SER A 1 346 ? 13.290 9.162 -38.383 1.00 88.25 346 SER A N 1
ATOM 2590 C CA . SER A 1 346 ? 12.030 9.156 -37.631 1.00 88.25 346 SER A CA 1
ATOM 2591 C C . SER A 1 346 ? 11.778 7.805 -36.983 1.00 88.25 346 SER A C 1
ATOM 2593 O O . SER A 1 346 ? 12.108 6.766 -37.553 1.00 88.25 346 SER A O 1
ATOM 2595 N N . ILE A 1 347 ? 11.153 7.830 -35.811 1.00 91.38 347 ILE A N 1
ATOM 2596 C CA . ILE A 1 347 ? 10.641 6.647 -35.124 1.00 91.38 347 ILE A CA 1
ATOM 2597 C C . ILE A 1 347 ? 9.146 6.831 -34.929 1.00 91.38 347 ILE A C 1
ATOM 2599 O O . ILE A 1 347 ? 8.700 7.836 -34.374 1.00 91.38 347 ILE A O 1
ATOM 2603 N N . GLU A 1 348 ? 8.379 5.844 -35.360 1.00 92.94 348 GLU A N 1
ATOM 2604 C CA . GLU A 1 348 ? 6.971 5.724 -35.019 1.00 92.94 348 GLU A CA 1
ATOM 2605 C C . GLU A 1 348 ? 6.818 4.962 -33.698 1.00 92.94 348 GLU A C 1
ATOM 2607 O O . GLU A 1 348 ? 7.470 3.943 -33.476 1.00 92.94 348 GLU A O 1
ATOM 2612 N N . VAL A 1 349 ? 5.924 5.449 -32.838 1.00 95.38 349 VAL A N 1
ATOM 2613 C CA . VAL A 1 349 ? 5.474 4.782 -31.613 1.00 95.38 349 VAL A CA 1
ATOM 2614 C C . VAL A 1 349 ? 3.963 4.584 -31.720 1.00 95.38 349 VAL A C 1
ATOM 2616 O O . VAL A 1 349 ? 3.194 5.544 -31.621 1.00 95.38 349 VAL A O 1
ATOM 2619 N N . ALA A 1 350 ? 3.530 3.342 -31.953 1.00 95.44 350 ALA A N 1
ATOM 2620 C CA . ALA A 1 350 ? 2.133 3.006 -32.235 1.00 95.44 350 ALA A CA 1
ATOM 2621 C C . ALA A 1 350 ? 1.681 1.721 -31.506 1.00 95.44 350 ALA A C 1
ATOM 2623 O O . ALA A 1 350 ? 1.639 0.648 -32.117 1.00 95.44 350 ALA A O 1
ATOM 2624 N N . PRO A 1 351 ? 1.278 1.807 -30.221 1.00 95.12 351 PRO A N 1
ATOM 2625 C CA . PRO A 1 351 ? 0.775 0.658 -29.459 1.00 95.12 351 PRO A CA 1
ATOM 2626 C C . PRO A 1 351 ? -0.580 0.121 -29.954 1.00 95.12 351 PRO A C 1
ATOM 2628 O O . PRO A 1 351 ? -0.963 -0.993 -29.605 1.00 95.12 351 PRO A O 1
ATOM 2631 N N . LYS A 1 352 ? -1.313 0.880 -30.786 1.00 93.56 352 LYS A N 1
ATOM 2632 C CA . LYS A 1 352 ? -2.559 0.451 -31.456 1.00 93.56 352 LYS A CA 1
ATOM 2633 C C . LYS A 1 352 ? -3.634 -0.054 -30.486 1.00 93.56 352 LYS A C 1
ATOM 2635 O O . LYS A 1 352 ? -4.283 -1.065 -30.751 1.00 93.56 352 LYS A O 1
ATOM 2640 N N . CYS A 1 353 ? -3.808 0.637 -29.359 1.00 92.56 353 CYS A N 1
ATOM 2641 C CA . CYS A 1 353 ? -4.748 0.271 -28.295 1.00 92.56 353 CYS A CA 1
ATOM 2642 C C . CYS A 1 353 ? -4.505 -1.118 -27.670 1.00 92.56 353 CYS A C 1
ATOM 2644 O O . CYS A 1 353 ? -5.400 -1.671 -27.034 1.00 92.56 353 CYS A O 1
ATOM 2646 N N . GLN A 1 354 ? -3.319 -1.711 -27.835 1.00 93.25 354 GLN A N 1
ATOM 2647 C CA . GLN A 1 354 ? -2.992 -2.992 -27.214 1.00 93.25 354 GLN A CA 1
ATOM 2648 C C . GLN A 1 354 ? -2.567 -2.784 -25.759 1.00 93.25 354 GLN A C 1
ATOM 2650 O O . GLN A 1 354 ? -1.420 -2.463 -25.465 1.00 93.25 354 GLN A O 1
ATOM 2655 N N . GLU A 1 355 ? -3.505 -2.977 -24.837 1.00 90.75 355 GLU A N 1
ATOM 2656 C CA . GLU A 1 355 ? -3.342 -2.724 -23.395 1.00 90.75 355 GLU A CA 1
ATOM 2657 C C . GLU A 1 355 ? -2.165 -3.470 -22.758 1.00 90.75 355 GLU A C 1
ATOM 2659 O O . GLU A 1 355 ? -1.527 -2.963 -21.839 1.00 90.75 355 GLU A O 1
ATOM 2664 N N . ASN A 1 356 ? -1.817 -4.650 -23.276 1.00 89.19 356 ASN A N 1
ATOM 2665 C CA . ASN A 1 356 ? -0.659 -5.418 -22.819 1.00 89.19 356 ASN A CA 1
ATOM 2666 C C . ASN A 1 356 ? 0.692 -4.752 -23.142 1.00 89.19 356 ASN A C 1
ATOM 2668 O O . ASN A 1 356 ? 1.717 -5.244 -22.677 1.00 89.19 356 ASN A O 1
ATOM 2672 N N . LEU A 1 357 ? 0.696 -3.681 -23.943 1.00 92.25 357 LEU A N 1
ATOM 2673 C CA . LEU A 1 357 ? 1.861 -2.847 -24.235 1.00 92.25 357 LEU A CA 1
ATOM 2674 C C . LEU A 1 357 ? 1.965 -1.627 -23.307 1.00 92.25 357 LEU A C 1
ATOM 2676 O O . LEU A 1 357 ? 2.907 -0.851 -23.447 1.00 92.25 357 LEU A O 1
ATOM 2680 N N . ALA A 1 358 ? 1.045 -1.435 -22.360 1.00 93.12 358 ALA A N 1
ATOM 2681 C CA . ALA A 1 358 ? 1.197 -0.407 -21.336 1.00 93.12 358 ALA A CA 1
ATOM 2682 C C . ALA A 1 358 ? 2.389 -0.719 -20.412 1.00 93.12 358 ALA A C 1
ATOM 2684 O O . ALA A 1 358 ? 2.578 -1.857 -19.974 1.00 93.12 358 ALA A O 1
ATOM 2685 N N . GLY A 1 359 ? 3.201 0.294 -20.120 1.00 90.81 359 GLY A N 1
ATOM 2686 C CA . GLY A 1 359 ? 4.460 0.142 -19.397 1.00 90.81 359 GLY A CA 1
ATOM 2687 C C . GLY A 1 359 ? 5.458 1.251 -19.715 1.00 90.81 359 GLY A C 1
ATOM 2688 O O . GLY A 1 359 ? 5.179 2.150 -20.506 1.00 90.81 359 GLY A O 1
ATOM 2689 N N . SER A 1 360 ? 6.626 1.187 -19.082 1.00 90.31 360 SER A N 1
ATOM 2690 C CA . SER A 1 360 ? 7.743 2.094 -19.344 1.00 90.31 360 SER A CA 1
ATOM 2691 C C . SER A 1 360 ? 8.848 1.325 -20.057 1.00 90.31 360 SER A C 1
ATOM 2693 O O . SER A 1 360 ? 9.218 0.247 -19.598 1.00 90.31 360 SER A O 1
ATOM 2695 N N . TYR A 1 361 ? 9.335 1.881 -21.162 1.00 90.69 361 TYR A N 1
ATOM 2696 C CA . TYR A 1 361 ? 10.321 1.277 -22.047 1.00 90.69 361 TYR A CA 1
ATOM 2697 C C . TYR A 1 361 ? 11.513 2.213 -22.180 1.00 90.69 361 TYR A C 1
ATOM 2699 O O . TYR A 1 361 ? 11.342 3.388 -22.524 1.00 90.69 361 TYR A O 1
ATOM 2707 N N . ARG A 1 362 ? 12.723 1.702 -21.953 1.00 89.69 362 ARG A N 1
ATOM 2708 C CA . ARG A 1 362 ? 13.952 2.457 -22.202 1.00 89.69 362 ARG A CA 1
ATOM 2709 C C . ARG A 1 362 ? 14.552 2.044 -23.535 1.00 89.69 362 ARG A C 1
ATOM 2711 O O . ARG A 1 362 ? 15.123 0.966 -23.664 1.00 89.69 362 ARG A O 1
ATOM 2718 N N . VAL A 1 363 ? 14.430 2.918 -24.524 1.00 91.94 363 VAL A N 1
ATOM 2719 C CA . VAL A 1 363 ? 14.728 2.600 -25.922 1.00 91.94 363 VAL A CA 1
ATOM 2720 C C . VAL A 1 363 ? 15.999 3.310 -26.366 1.00 91.94 363 VAL A C 1
ATOM 2722 O O . VAL A 1 363 ? 16.249 4.461 -26.004 1.00 91.94 363 VAL A O 1
ATOM 2725 N N . GLY A 1 364 ? 16.803 2.608 -27.160 1.00 91.38 364 GLY A N 1
ATOM 2726 C CA . GLY A 1 364 ? 17.941 3.169 -27.876 1.00 91.38 364 GLY A CA 1
ATOM 2727 C C . GLY A 1 364 ? 17.624 3.310 -29.352 1.00 91.38 364 GLY A C 1
ATOM 2728 O O . GLY A 1 364 ? 17.182 2.356 -29.985 1.00 91.38 364 GLY A O 1
ATOM 2729 N N . VAL A 1 365 ? 17.863 4.488 -29.905 1.00 91.25 365 VAL A N 1
ATOM 2730 C CA . VAL A 1 365 ? 17.829 4.738 -31.343 1.00 91.25 365 VAL A CA 1
ATOM 2731 C C . VAL A 1 365 ? 19.269 4.852 -31.791 1.00 91.25 365 VAL A C 1
ATOM 2733 O O . VAL A 1 365 ? 19.986 5.742 -31.335 1.00 91.25 365 VAL A O 1
ATOM 2736 N N . VAL A 1 366 ? 19.685 3.950 -32.668 1.00 92.00 366 VAL A N 1
ATOM 2737 C CA . VAL A 1 366 ? 21.019 3.968 -33.257 1.00 92.00 366 VAL A CA 1
ATOM 2738 C C . VAL A 1 366 ? 20.907 4.498 -34.672 1.00 92.00 366 VAL A C 1
ATOM 2740 O O . VAL A 1 366 ? 20.210 3.905 -35.497 1.00 92.00 366 VAL A O 1
ATOM 2743 N N . THR A 1 367 ? 21.604 5.591 -34.955 1.00 91.94 367 THR A N 1
ATOM 2744 C CA . THR A 1 367 ? 21.886 6.016 -36.325 1.00 91.94 367 THR A CA 1
ATOM 2745 C C . THR A 1 367 ? 23.227 5.462 -36.754 1.00 91.94 367 THR A C 1
ATOM 2747 O O . THR A 1 367 ? 24.221 5.613 -36.050 1.00 91.94 367 THR A O 1
ATOM 2750 N N . VAL A 1 368 ? 23.241 4.799 -37.902 1.00 90.25 368 VAL A N 1
ATOM 2751 C CA . VAL A 1 368 ? 24.460 4.317 -38.543 1.00 90.25 368 VAL A CA 1
ATOM 2752 C C . VAL A 1 368 ? 24.823 5.338 -39.600 1.00 90.25 368 VAL A C 1
ATOM 2754 O O . VAL A 1 368 ? 23.971 5.725 -40.409 1.00 90.25 368 VAL A O 1
ATOM 2757 N N . ASP A 1 369 ? 26.064 5.787 -39.550 1.00 87.44 369 ASP A N 1
ATOM 2758 C CA . ASP A 1 369 ? 26.627 6.613 -40.599 1.00 87.44 369 ASP A CA 1
ATOM 2759 C C . ASP A 1 369 ? 26.753 5.827 -41.922 1.00 87.44 369 ASP A C 1
ATOM 2761 O O . ASP A 1 369 ? 26.523 4.620 -41.940 1.00 87.44 369 ASP A O 1
ATOM 2765 N N . GLU A 1 370 ? 27.005 6.516 -43.035 1.00 85.62 370 GLU A N 1
ATOM 2766 C CA . GLU A 1 370 ? 27.271 5.997 -44.390 1.00 85.62 370 GLU A CA 1
ATOM 2767 C C . GLU A 1 370 ? 26.953 4.507 -44.646 1.00 85.62 370 GLU A C 1
ATOM 2769 O O . GLU A 1 370 ? 27.833 3.665 -44.858 1.00 85.62 370 GLU A O 1
ATOM 2774 N N . TYR A 1 371 ? 25.658 4.170 -44.638 1.00 82.94 371 TYR A N 1
ATOM 2775 C CA . TYR A 1 371 ? 25.203 2.783 -44.590 1.00 82.94 371 TYR A CA 1
ATOM 2776 C C . TYR A 1 371 ? 24.560 2.319 -45.901 1.00 82.94 371 TYR A C 1
ATOM 2778 O O . TYR A 1 371 ? 23.486 2.763 -46.306 1.00 82.94 371 TYR A O 1
ATOM 2786 N N . ASP A 1 372 ? 25.172 1.337 -46.556 1.00 83.19 372 ASP A N 1
ATOM 2787 C CA . ASP A 1 372 ? 24.499 0.494 -47.543 1.00 83.19 372 ASP A CA 1
ATOM 2788 C C . ASP A 1 372 ? 25.120 -0.910 -47.503 1.00 83.19 372 ASP A C 1
ATOM 2790 O O . ASP A 1 372 ? 26.297 -1.070 -47.830 1.00 83.19 372 ASP A O 1
ATOM 2794 N N . PRO A 1 373 ? 24.352 -1.960 -47.158 1.00 80.69 373 PRO A N 1
ATOM 2795 C CA . PRO A 1 373 ? 24.881 -3.319 -47.043 1.00 80.69 373 PRO A CA 1
ATOM 2796 C C . PRO A 1 373 ? 25.389 -3.897 -48.376 1.00 80.69 373 PRO A C 1
ATOM 2798 O O . PRO A 1 373 ? 25.959 -4.986 -48.392 1.00 80.69 373 PRO A O 1
ATOM 2801 N N . LYS A 1 374 ? 25.154 -3.217 -49.507 1.00 86.69 374 LYS A N 1
ATOM 2802 C CA . LYS A 1 374 ? 25.635 -3.607 -50.840 1.00 86.69 374 LYS A CA 1
ATOM 2803 C C . LYS A 1 374 ? 26.869 -2.825 -51.294 1.00 86.69 374 LYS A C 1
ATOM 2805 O O . LYS A 1 374 ? 27.388 -3.124 -52.371 1.00 86.69 374 LYS A O 1
ATOM 2810 N N . LYS A 1 375 ? 27.312 -1.820 -50.535 1.00 86.38 375 LYS A N 1
ATOM 2811 C CA . LYS A 1 375 ? 28.461 -0.966 -50.867 1.00 86.38 375 LYS A CA 1
ATOM 2812 C C . LYS A 1 375 ? 29.616 -1.212 -49.900 1.00 86.38 375 LYS A C 1
ATOM 2814 O O . LYS A 1 375 ? 29.489 -1.945 -48.922 1.00 86.38 375 LYS A O 1
ATOM 2819 N N . LYS A 1 376 ? 30.781 -0.646 -50.226 1.00 83.81 376 LYS A N 1
ATOM 2820 C CA . LYS A 1 376 ? 31.966 -0.738 -49.368 1.00 83.81 376 LYS A CA 1
ATOM 2821 C C . LYS A 1 376 ? 31.722 0.096 -48.097 1.00 83.81 376 LYS A C 1
ATOM 2823 O O . LYS A 1 376 ? 31.291 1.237 -48.245 1.00 83.81 376 LYS A O 1
ATOM 2828 N N . PRO A 1 377 ? 32.016 -0.424 -46.893 1.00 85.00 377 PRO A N 1
ATOM 2829 C CA . PRO A 1 377 ? 31.966 0.375 -45.673 1.00 85.00 377 PRO A CA 1
ATOM 2830 C C . PRO A 1 377 ? 33.040 1.477 -45.691 1.00 85.00 377 PRO A C 1
ATOM 2832 O O . PRO A 1 377 ? 34.152 1.243 -46.174 1.00 85.00 377 PRO A O 1
ATOM 2835 N N . HIS A 1 378 ? 32.709 2.649 -45.146 1.00 86.62 378 HIS A N 1
ATOM 2836 C CA . HIS A 1 378 ? 33.629 3.775 -44.944 1.00 86.62 378 HIS A CA 1
ATOM 2837 C C . HIS A 1 378 ? 33.540 4.259 -43.488 1.00 86.62 378 HIS A C 1
ATOM 2839 O O . HIS A 1 378 ? 34.175 3.641 -42.631 1.00 86.62 378 HIS A O 1
ATOM 2845 N N . SER A 1 379 ? 32.702 5.253 -43.173 1.00 85.44 379 SER A N 1
ATOM 2846 C CA . SER A 1 379 ? 32.403 5.638 -41.789 1.00 85.44 379 SER A CA 1
ATOM 2847 C C . SER A 1 379 ? 31.356 4.685 -41.195 1.00 85.44 379 SER A C 1
ATOM 2849 O O . SER A 1 379 ? 30.152 4.842 -41.359 1.00 85.44 379 SER A O 1
ATOM 2851 N N . ILE A 1 380 ? 31.814 3.610 -40.546 1.00 86.88 380 ILE A N 1
ATOM 2852 C CA . ILE A 1 380 ? 30.949 2.571 -39.941 1.00 86.88 380 ILE A CA 1
ATOM 2853 C C . ILE A 1 380 ? 30.429 2.950 -38.544 1.00 86.88 380 ILE A C 1
ATOM 2855 O O . ILE A 1 380 ? 30.066 2.075 -37.752 1.00 86.88 380 ILE A O 1
ATOM 2859 N N . PHE A 1 381 ? 30.472 4.234 -38.194 1.00 94.44 381 PHE A N 1
ATOM 2860 C CA . PHE A 1 381 ? 30.183 4.689 -36.843 1.00 94.44 381 PHE A CA 1
ATOM 2861 C C . PHE A 1 381 ? 28.688 4.736 -36.543 1.00 94.44 381 PHE A C 1
ATOM 2863 O O . PHE A 1 381 ? 27.840 5.012 -37.390 1.00 94.44 381 PHE A O 1
ATOM 2870 N N . GLU A 1 382 ? 28.376 4.477 -35.281 1.00 94.19 382 GLU A N 1
ATOM 2871 C CA . GLU A 1 382 ? 27.032 4.501 -34.731 1.00 94.19 382 GLU A CA 1
ATOM 2872 C C . GLU A 1 382 ? 26.871 5.644 -33.727 1.00 94.19 382 GLU A C 1
ATOM 2874 O O . GLU A 1 382 ? 27.775 5.929 -32.941 1.00 94.19 382 GLU A O 1
ATOM 2879 N N . THR A 1 383 ? 25.682 6.237 -33.682 1.00 93.44 383 THR A N 1
ATOM 2880 C CA . THR A 1 383 ? 25.311 7.226 -32.668 1.00 93.44 383 THR A CA 1
ATOM 2881 C C . THR A 1 383 ? 24.071 6.760 -31.930 1.00 93.44 383 THR A C 1
ATOM 2883 O O . THR A 1 383 ? 23.008 6.572 -32.518 1.00 93.44 383 THR A O 1
ATOM 2886 N N . LEU A 1 384 ? 24.206 6.569 -30.615 1.00 92.19 384 LEU A N 1
ATOM 2887 C CA . LEU A 1 384 ? 23.125 6.116 -29.745 1.00 92.19 384 LEU A CA 1
ATOM 2888 C C . LEU A 1 384 ? 22.418 7.304 -29.093 1.00 92.19 384 LEU A C 1
ATOM 2890 O O . LEU A 1 384 ? 23.004 8.049 -28.311 1.00 92.19 384 LEU A O 1
ATOM 2894 N N . SER A 1 385 ? 21.125 7.431 -29.365 1.00 90.69 385 SER A N 1
ATOM 2895 C CA . SER A 1 385 ? 20.225 8.384 -28.716 1.00 90.69 385 SER A CA 1
ATOM 2896 C C . SER A 1 385 ? 19.216 7.619 -27.856 1.00 90.69 385 SER A C 1
ATOM 2898 O O . SER A 1 385 ? 18.499 6.759 -28.362 1.00 90.69 385 SER A O 1
ATOM 2900 N N . LYS A 1 386 ? 19.173 7.899 -26.551 1.00 90.50 386 LYS A N 1
ATOM 2901 C CA . LYS A 1 386 ? 18.326 7.181 -25.581 1.00 90.50 386 LYS A CA 1
ATOM 2902 C C . LYS A 1 386 ? 17.096 8.000 -25.221 1.00 90.50 386 LYS A C 1
ATOM 2904 O O . LYS A 1 386 ? 17.206 9.215 -25.104 1.00 90.50 386 LYS A O 1
ATOM 2909 N N . LEU A 1 387 ? 15.965 7.327 -25.032 1.00 89.94 387 LEU A N 1
ATOM 2910 C CA . LEU A 1 387 ? 14.746 7.929 -24.500 1.00 89.94 387 LEU A CA 1
ATOM 2911 C C . LEU A 1 387 ? 13.938 6.947 -23.650 1.00 89.94 387 LEU A C 1
ATOM 2913 O O . LEU A 1 387 ? 13.991 5.729 -23.852 1.00 89.94 387 LEU A O 1
ATOM 2917 N N . THR A 1 388 ? 13.137 7.500 -22.744 1.00 90.44 388 THR A N 1
ATOM 2918 C CA . THR A 1 388 ? 12.111 6.765 -21.998 1.00 90.44 388 THR A CA 1
ATOM 2919 C C . THR A 1 388 ? 10.748 6.985 -22.650 1.00 90.44 388 THR A C 1
ATOM 2921 O O . THR A 1 388 ? 10.325 8.126 -22.846 1.00 90.44 388 THR A O 1
ATOM 2924 N N . ILE A 1 389 ? 10.039 5.897 -22.953 1.00 92.50 389 ILE A N 1
ATOM 2925 C CA . ILE A 1 389 ? 8.660 5.924 -23.447 1.00 92.50 389 ILE A CA 1
ATOM 2926 C C . ILE A 1 389 ? 7.762 5.269 -22.402 1.00 92.50 389 ILE A C 1
ATOM 2928 O O . ILE A 1 389 ? 7.896 4.082 -22.124 1.00 92.50 389 ILE A O 1
ATOM 2932 N N . THR A 1 390 ? 6.826 6.027 -21.841 1.00 94.06 390 THR A N 1
ATOM 2933 C CA . THR A 1 390 ? 5.803 5.520 -20.925 1.00 94.06 390 THR A CA 1
ATOM 2934 C C . THR A 1 390 ? 4.449 5.483 -21.626 1.00 94.06 390 THR A C 1
ATOM 2936 O O . THR A 1 390 ? 3.863 6.519 -21.941 1.00 94.06 390 THR A O 1
ATOM 2939 N N . VAL A 1 391 ? 3.952 4.271 -21.862 1.00 95.69 391 VAL A N 1
ATOM 2940 C CA . VAL A 1 391 ? 2.636 3.993 -22.442 1.00 95.69 391 VAL A CA 1
ATOM 2941 C C . VAL A 1 391 ? 1.644 3.751 -21.309 1.00 95.69 391 VAL A C 1
ATOM 2943 O O . VAL A 1 391 ? 1.804 2.818 -20.525 1.00 95.69 391 VAL A O 1
ATOM 2946 N N . LEU A 1 392 ? 0.619 4.593 -21.233 1.00 96.38 392 LEU A N 1
ATOM 2947 C CA . LEU A 1 392 ? -0.411 4.593 -20.205 1.00 96.38 392 LEU A CA 1
ATOM 2948 C C . LEU A 1 392 ? -1.683 3.899 -20.697 1.00 96.38 392 LEU A C 1
ATOM 2950 O O . LEU A 1 392 ? -2.149 4.152 -21.807 1.00 96.38 392 LEU A O 1
ATOM 2954 N N . LEU A 1 393 ? -2.304 3.093 -19.842 1.00 95.75 393 LEU A N 1
ATOM 2955 C CA . LEU A 1 393 ? -3.677 2.632 -20.050 1.00 95.75 393 LEU A CA 1
ATOM 2956 C C . LEU A 1 393 ? -4.668 3.808 -20.146 1.00 95.75 393 LEU A C 1
ATOM 2958 O O . LEU A 1 393 ? -4.432 4.899 -19.613 1.00 95.75 393 LEU A O 1
ATOM 2962 N N . GLU A 1 394 ? -5.799 3.575 -20.816 1.00 93.44 394 GLU A N 1
ATOM 2963 C CA . GLU A 1 394 ? -6.900 4.548 -20.863 1.00 93.44 394 GLU A CA 1
ATOM 2964 C C . GLU A 1 394 ? -7.825 4.477 -19.645 1.00 93.44 394 GLU A C 1
ATOM 2966 O O . GLU A 1 394 ? -8.410 5.488 -19.268 1.00 93.44 394 GLU A O 1
ATOM 2971 N N . ASP A 1 395 ? -7.912 3.313 -19.009 1.00 94.62 395 ASP A N 1
ATOM 2972 C CA . ASP A 1 395 ? -8.743 3.011 -17.848 1.00 94.62 395 ASP A CA 1
ATOM 2973 C C . ASP A 1 395 ? -8.155 1.826 -17.053 1.00 94.62 395 ASP A C 1
ATOM 2975 O O . ASP A 1 395 ? -7.120 1.256 -17.411 1.00 94.62 395 ASP A O 1
ATOM 2979 N N . GLY A 1 396 ? -8.802 1.447 -15.949 1.00 95.38 396 GLY A N 1
ATOM 2980 C CA . GLY A 1 396 ? -8.379 0.328 -15.101 1.00 95.38 396 GLY A CA 1
ATOM 2981 C C . GLY A 1 396 ? -7.512 0.749 -13.917 1.00 95.38 396 GLY A C 1
ATOM 2982 O O . GLY A 1 396 ? -7.672 1.844 -13.383 1.00 95.38 396 GLY A O 1
ATOM 2983 N N . PHE A 1 397 ? -6.622 -0.133 -13.469 1.00 97.38 397 PHE A N 1
ATOM 2984 C CA . PHE A 1 397 ? -5.865 0.038 -12.229 1.00 97.38 397 PHE A CA 1
ATOM 2985 C C . PHE A 1 397 ? -4.407 0.439 -12.463 1.00 97.38 397 PHE A C 1
ATOM 2987 O O . PHE A 1 397 ? -3.749 -0.009 -13.405 1.00 97.38 397 PHE A O 1
ATOM 2994 N N . ILE A 1 398 ? -3.868 1.236 -11.544 1.00 97.69 398 ILE A N 1
ATOM 2995 C CA . ILE A 1 398 ? -2.430 1.495 -11.440 1.00 97.69 398 ILE A CA 1
ATOM 2996 C C . ILE A 1 398 ? -1.901 0.787 -10.198 1.00 97.69 398 ILE A C 1
ATOM 2998 O O . ILE A 1 398 ? -2.391 1.021 -9.100 1.00 97.69 398 ILE A O 1
ATOM 3002 N N . VAL A 1 399 ? -0.854 -0.017 -10.357 1.00 97.44 399 VAL A N 1
ATOM 3003 C CA . VAL A 1 399 ? 0.022 -0.414 -9.251 1.00 97.44 399 VAL A CA 1
ATOM 3004 C C . VAL A 1 399 ? 1.176 0.584 -9.209 1.00 97.44 399 VAL A C 1
ATOM 3006 O O . VAL A 1 399 ? 2.031 0.596 -10.094 1.00 97.44 399 VAL A O 1
ATOM 3009 N N . TRP A 1 400 ? 1.182 1.466 -8.216 1.00 96.88 400 TRP A N 1
ATOM 3010 C CA . TRP A 1 400 ? 2.251 2.442 -8.034 1.00 96.88 400 TRP A CA 1
ATOM 3011 C C . TRP A 1 400 ? 3.365 1.833 -7.182 1.00 96.88 400 TRP A C 1
ATOM 3013 O O . TRP A 1 400 ? 3.152 1.523 -6.016 1.00 96.88 400 TRP A O 1
ATOM 3023 N N . ALA A 1 401 ? 4.548 1.655 -7.766 1.00 94.69 401 ALA A N 1
ATOM 3024 C CA . ALA A 1 401 ? 5.674 0.960 -7.148 1.00 94.69 401 ALA A CA 1
ATOM 3025 C C . ALA A 1 401 ? 6.964 1.794 -7.252 1.00 94.69 401 ALA A C 1
ATOM 3027 O O . ALA A 1 401 ? 7.775 1.582 -8.160 1.00 94.69 401 ALA A O 1
ATOM 3028 N N . PRO A 1 402 ? 7.183 2.766 -6.353 1.00 92.50 402 PRO A N 1
ATOM 3029 C CA . PRO A 1 402 ? 8.297 3.706 -6.468 1.00 92.50 402 PRO A CA 1
ATOM 3030 C C . PRO A 1 402 ? 9.686 3.097 -6.196 1.00 92.50 402 PRO A C 1
ATOM 3032 O O . PRO A 1 402 ? 10.687 3.658 -6.649 1.00 92.50 402 PRO A O 1
ATOM 3035 N N . ASN A 1 403 ? 9.766 1.945 -5.518 1.00 86.44 403 ASN A N 1
ATOM 3036 C CA . ASN A 1 403 ? 11.029 1.258 -5.218 1.00 86.44 403 ASN A CA 1
ATOM 3037 C C . ASN A 1 403 ? 11.662 0.585 -6.444 1.00 86.44 403 ASN A C 1
ATOM 3039 O O . ASN A 1 403 ? 12.853 0.766 -6.698 1.00 86.44 403 ASN A O 1
ATOM 3043 N N . GLY A 1 404 ? 10.876 -0.170 -7.219 1.00 83.81 404 GLY A N 1
ATOM 3044 C CA . GLY A 1 404 ? 11.388 -0.955 -8.351 1.00 83.81 404 GLY A CA 1
ATOM 3045 C C . GLY A 1 404 ? 10.575 -0.862 -9.644 1.00 83.81 404 GLY A C 1
ATOM 3046 O O . GLY A 1 404 ? 10.978 -1.440 -10.655 1.00 83.81 404 GLY A O 1
ATOM 3047 N N . GLY A 1 405 ? 9.447 -0.143 -9.658 1.00 89.19 405 GLY A N 1
ATOM 3048 C CA . GLY A 1 405 ? 8.556 -0.080 -10.816 1.00 89.19 405 GLY A CA 1
ATOM 3049 C C . GLY A 1 405 ? 8.177 -1.480 -11.306 1.00 89.19 405 GLY A C 1
ATOM 3050 O O . GLY A 1 405 ? 7.870 -2.366 -10.512 1.00 89.19 405 GLY A O 1
ATOM 3051 N N . ALA A 1 406 ? 8.262 -1.703 -12.618 1.00 85.69 406 ALA A N 1
ATOM 3052 C CA . ALA A 1 406 ? 7.951 -2.993 -13.238 1.00 85.69 406 ALA A CA 1
ATOM 3053 C C . ALA A 1 406 ? 8.902 -4.147 -12.850 1.00 85.69 406 ALA A C 1
ATOM 3055 O O . ALA A 1 406 ? 8.602 -5.296 -13.161 1.00 85.69 406 ALA A O 1
ATOM 3056 N N . THR A 1 407 ? 10.025 -3.859 -12.181 1.00 86.75 407 THR A N 1
ATOM 3057 C CA . THR A 1 407 ? 10.969 -4.876 -11.680 1.00 86.75 407 THR A CA 1
ATOM 3058 C C . THR A 1 407 ? 10.761 -5.220 -10.207 1.00 86.75 407 THR A C 1
ATOM 3060 O O . THR A 1 407 ? 11.433 -6.110 -9.692 1.00 86.75 407 THR A O 1
ATOM 3063 N N . ASP A 1 408 ? 9.843 -4.532 -9.517 1.00 87.81 408 ASP A N 1
ATOM 3064 C CA . ASP A 1 408 ? 9.543 -4.826 -8.119 1.00 87.81 408 ASP A CA 1
ATOM 3065 C C . ASP A 1 408 ? 8.727 -6.128 -8.006 1.00 87.81 408 ASP A C 1
ATOM 3067 O O . ASP A 1 408 ? 7.600 -6.179 -8.512 1.00 87.81 408 ASP A O 1
ATOM 3071 N N . PRO A 1 409 ? 9.238 -7.176 -7.329 1.00 88.12 409 PRO A N 1
ATOM 3072 C CA . PRO A 1 409 ? 8.518 -8.438 -7.182 1.00 88.12 409 PRO A CA 1
ATOM 3073 C C . PRO A 1 409 ? 7.144 -8.292 -6.511 1.00 88.12 409 PRO A C 1
ATOM 3075 O O . PRO A 1 409 ? 6.216 -9.014 -6.876 1.00 88.12 409 PRO A O 1
ATOM 3078 N N . GLU A 1 410 ? 6.993 -7.358 -5.563 1.00 88.00 410 GLU A N 1
ATOM 3079 C CA . GLU A 1 410 ? 5.727 -7.115 -4.854 1.00 88.00 410 GLU A CA 1
ATOM 3080 C C . GLU A 1 410 ? 4.696 -6.498 -5.806 1.00 88.00 410 GLU A C 1
ATOM 3082 O O . GLU A 1 410 ? 3.568 -6.986 -5.922 1.00 88.00 410 GLU A O 1
ATOM 3087 N N . ALA A 1 411 ? 5.121 -5.501 -6.587 1.00 92.44 411 ALA A N 1
ATOM 3088 C CA . ALA A 1 411 ? 4.285 -4.870 -7.602 1.00 92.44 411 ALA A CA 1
ATOM 3089 C C . ALA A 1 411 ? 3.895 -5.844 -8.719 1.00 92.44 411 ALA A C 1
ATOM 3091 O O . ALA A 1 411 ? 2.746 -5.851 -9.161 1.00 92.44 411 ALA A O 1
ATOM 3092 N N . MET A 1 412 ? 4.825 -6.697 -9.163 1.00 91.88 412 MET A N 1
ATOM 3093 C CA . MET A 1 412 ? 4.558 -7.739 -10.157 1.00 91.88 412 MET A CA 1
ATOM 3094 C C . MET A 1 412 ? 3.540 -8.761 -9.647 1.00 91.88 412 MET A C 1
ATOM 3096 O O . MET A 1 412 ? 2.623 -9.126 -10.387 1.00 91.88 412 MET A O 1
ATOM 3100 N N . ALA A 1 413 ? 3.673 -9.208 -8.394 1.00 90.44 413 ALA A N 1
ATOM 3101 C CA . ALA A 1 413 ? 2.733 -10.138 -7.778 1.00 90.44 413 ALA A CA 1
ATOM 3102 C C . ALA A 1 413 ? 1.323 -9.536 -7.709 1.00 90.44 413 ALA A C 1
ATOM 3104 O O . ALA A 1 413 ? 0.367 -10.172 -8.158 1.00 90.44 413 ALA A O 1
ATOM 3105 N N . LEU A 1 414 ? 1.201 -8.292 -7.236 1.00 93.38 414 LEU A N 1
ATOM 3106 C CA . LEU A 1 414 ? -0.081 -7.593 -7.147 1.00 93.38 414 LEU A CA 1
ATOM 3107 C C . LEU A 1 414 ? -0.692 -7.333 -8.533 1.00 93.38 414 LEU A C 1
ATOM 3109 O O . LEU A 1 414 ? -1.860 -7.643 -8.762 1.00 93.38 414 LEU A O 1
ATOM 3113 N N . ARG A 1 415 ? 0.101 -6.855 -9.499 1.00 94.12 415 ARG A N 1
ATOM 3114 C CA . ARG A 1 415 ? -0.337 -6.642 -10.889 1.00 94.12 415 ARG A CA 1
ATOM 3115 C C . ARG A 1 415 ? -0.838 -7.930 -11.533 1.00 94.12 415 ARG A C 1
ATOM 3117 O O . ARG A 1 415 ? -1.881 -7.920 -12.178 1.00 94.12 415 ARG A O 1
ATOM 3124 N N . ASN A 1 416 ? -0.122 -9.042 -11.374 1.00 92.81 416 ASN A N 1
ATOM 3125 C CA . ASN A 1 416 ? -0.546 -10.327 -11.934 1.00 92.81 416 ASN A CA 1
ATOM 3126 C C . ASN A 1 416 ? -1.825 -10.843 -11.267 1.00 92.81 416 ASN A C 1
ATOM 3128 O O . ASN A 1 416 ? -2.701 -11.368 -11.953 1.00 92.81 416 ASN A O 1
ATOM 3132 N N . ALA A 1 417 ? -1.960 -10.644 -9.955 1.00 93.19 417 ALA A N 1
ATOM 3133 C CA . ALA A 1 417 ? -3.165 -11.001 -9.225 1.00 93.19 417 ALA A CA 1
ATOM 3134 C C . ALA A 1 417 ? -4.375 -10.179 -9.711 1.00 93.19 417 ALA A C 1
ATOM 3136 O O . ALA A 1 417 ? -5.400 -10.764 -10.055 1.00 93.19 417 ALA A O 1
ATOM 3137 N N . ILE A 1 418 ? -4.242 -8.858 -9.879 1.00 95.44 418 ILE A N 1
ATOM 3138 C CA . ILE A 1 418 ? -5.306 -8.006 -10.441 1.00 95.44 418 ILE A CA 1
ATOM 3139 C C . ILE A 1 418 ? -5.662 -8.450 -11.867 1.00 95.44 418 ILE A C 1
ATOM 3141 O O . ILE A 1 418 ? -6.839 -8.671 -12.160 1.00 95.44 418 ILE A O 1
ATOM 3145 N N . ALA A 1 419 ? -4.663 -8.659 -12.731 1.00 93.44 419 ALA A N 1
ATOM 3146 C CA . ALA A 1 419 ? -4.877 -9.089 -14.114 1.00 93.44 419 ALA A CA 1
ATOM 3147 C C . ALA A 1 419 ? -5.626 -10.431 -14.205 1.00 93.44 419 ALA A C 1
ATOM 3149 O O . ALA A 1 419 ? -6.460 -10.616 -15.090 1.00 93.44 419 ALA A O 1
ATOM 3150 N N . SER A 1 420 ? -5.392 -11.352 -13.261 1.00 93.00 420 SER A N 1
ATOM 3151 C CA . SER A 1 420 ? -6.094 -12.642 -13.207 1.00 93.00 420 SER A CA 1
ATOM 3152 C C . SER A 1 420 ? -7.601 -12.523 -12.935 1.00 93.00 420 SER A C 1
ATOM 3154 O O . SER A 1 420 ? -8.348 -13.446 -13.249 1.00 93.00 420 SER A O 1
ATOM 3156 N N . THR A 1 421 ? -8.063 -11.376 -12.422 1.00 93.25 421 THR A N 1
ATOM 3157 C CA . THR A 1 421 ? -9.496 -11.073 -12.242 1.00 93.25 421 THR A CA 1
ATOM 3158 C C . THR A 1 421 ? -10.162 -10.513 -13.507 1.00 93.25 421 THR A C 1
ATOM 3160 O O . THR A 1 421 ? -11.351 -10.211 -13.497 1.00 93.25 421 THR A O 1
ATOM 3163 N N . GLY A 1 422 ? -9.410 -10.352 -14.603 1.00 92.19 422 GLY A N 1
ATOM 3164 C CA . GLY A 1 422 ? -9.890 -9.754 -15.853 1.00 92.19 422 GLY A CA 1
ATOM 3165 C C . GLY A 1 422 ? -9.882 -8.221 -15.866 1.00 92.19 422 GLY A C 1
ATOM 3166 O O . GLY A 1 422 ? -10.322 -7.618 -16.843 1.00 92.19 422 GLY A O 1
ATOM 3167 N N . ARG A 1 423 ? -9.374 -7.578 -14.807 1.00 93.75 423 ARG A N 1
ATOM 3168 C CA . ARG A 1 423 ? -9.219 -6.120 -14.719 1.00 93.75 423 ARG A CA 1
ATOM 3169 C C . ARG A 1 423 ? -7.931 -5.667 -15.403 1.00 93.75 423 ARG A C 1
ATOM 3171 O O . ARG A 1 423 ? -6.877 -6.285 -15.247 1.00 93.75 423 ARG A O 1
ATOM 3178 N N . LYS A 1 424 ? -8.010 -4.550 -16.125 1.00 95.12 424 LYS A N 1
ATOM 3179 C CA . LYS A 1 424 ? -6.847 -3.894 -16.735 1.00 95.12 424 LYS A CA 1
ATOM 3180 C C . LYS A 1 424 ? -5.970 -3.302 -15.643 1.00 95.12 424 LYS A C 1
ATOM 3182 O O . LYS A 1 424 ? -6.485 -2.683 -14.712 1.00 95.12 424 LYS A O 1
ATOM 3187 N N . VAL A 1 425 ? -4.659 -3.484 -15.748 1.00 96.06 425 VAL A N 1
ATOM 3188 C CA . VAL A 1 425 ? -3.719 -3.003 -14.736 1.00 96.06 425 VAL A CA 1
ATOM 3189 C C . VAL A 1 425 ? -2.334 -2.759 -15.322 1.00 96.06 425 VAL A C 1
ATOM 3191 O O . VAL A 1 425 ? -1.832 -3.564 -16.108 1.00 96.06 425 VAL A O 1
ATOM 3194 N N . GLN A 1 426 ? -1.695 -1.668 -14.905 1.00 95.62 426 GLN A N 1
ATOM 3195 C CA . GLN A 1 426 ? -0.311 -1.338 -15.251 1.00 95.62 426 GLN A CA 1
ATOM 3196 C C . GLN A 1 426 ? 0.500 -0.993 -14.001 1.00 95.62 426 GLN A C 1
ATOM 3198 O O . GLN A 1 426 ? -0.053 -0.494 -13.023 1.00 95.62 426 GLN A O 1
ATOM 3203 N N . ILE A 1 427 ? 1.814 -1.227 -14.039 1.00 95.81 427 ILE A N 1
ATOM 3204 C CA . ILE A 1 427 ? 2.728 -0.762 -12.989 1.00 95.81 427 ILE A CA 1
ATOM 3205 C C . ILE A 1 427 ? 3.324 0.575 -13.420 1.00 95.81 427 ILE A C 1
ATOM 3207 O O . ILE A 1 427 ? 3.847 0.681 -14.528 1.00 95.81 427 ILE A O 1
ATOM 3211 N N . LEU A 1 428 ? 3.301 1.565 -12.530 1.00 94.44 428 LEU A N 1
ATOM 3212 C CA . LEU A 1 428 ? 4.006 2.832 -12.706 1.00 94.44 428 LEU A CA 1
ATOM 3213 C C . LEU A 1 428 ? 4.995 3.039 -11.565 1.00 94.44 428 LEU A C 1
ATOM 3215 O O . LEU A 1 428 ? 4.682 2.790 -10.403 1.00 94.44 428 LEU A O 1
ATOM 3219 N N . ARG A 1 429 ? 6.193 3.523 -11.896 1.00 92.75 429 ARG A N 1
ATOM 3220 C CA . ARG A 1 429 ? 7.189 3.899 -10.887 1.00 92.75 429 ARG A CA 1
ATOM 3221 C C . ARG A 1 429 ? 6.878 5.262 -10.271 1.00 92.75 429 ARG A C 1
ATOM 3223 O O . ARG A 1 429 ? 6.979 5.428 -9.061 1.00 92.75 429 ARG A O 1
ATOM 3230 N N . ASP A 1 430 ? 6.489 6.215 -11.106 1.00 92.56 430 ASP A N 1
ATOM 3231 C CA . ASP A 1 430 ? 6.189 7.584 -10.704 1.00 92.56 430 ASP A CA 1
ATOM 3232 C C . ASP A 1 430 ? 4.710 7.891 -10.967 1.00 92.56 430 ASP A C 1
ATOM 3234 O O . ASP A 1 430 ? 4.229 7.815 -12.099 1.00 92.56 430 ASP A O 1
ATOM 3238 N N . ILE A 1 431 ? 3.983 8.210 -9.896 1.00 94.62 431 ILE A N 1
ATOM 3239 C CA . ILE A 1 431 ? 2.550 8.508 -9.943 1.00 94.62 431 ILE A CA 1
ATOM 3240 C C . ILE A 1 431 ? 2.248 9.906 -10.496 1.00 94.62 431 ILE A C 1
ATOM 3242 O O . ILE A 1 431 ? 1.098 10.214 -10.813 1.00 94.62 431 ILE A O 1
ATOM 3246 N N . LEU A 1 432 ? 3.266 10.757 -10.642 1.00 94.44 432 LEU A N 1
ATOM 3247 C CA . LEU A 1 432 ? 3.131 12.083 -11.232 1.00 94.44 432 LEU A CA 1
ATOM 3248 C C . LEU A 1 432 ? 3.092 12.040 -12.769 1.00 94.44 432 LEU A C 1
ATOM 3250 O O . LEU A 1 432 ? 2.591 12.991 -13.371 1.00 94.44 432 LEU A O 1
ATOM 3254 N N . VAL A 1 433 ? 3.545 10.938 -13.387 1.00 91.88 433 VAL A N 1
ATOM 3255 C CA . VAL A 1 433 ? 3.644 10.770 -14.850 1.00 91.88 433 VAL A CA 1
ATOM 3256 C C . VAL A 1 433 ? 2.290 10.865 -15.570 1.00 91.88 433 VAL A C 1
ATOM 3258 O O . VAL A 1 433 ? 2.173 11.664 -16.504 1.00 91.88 433 VAL A O 1
ATOM 3261 N N . PRO A 1 434 ? 1.226 10.125 -15.188 1.00 92.94 434 PRO A N 1
ATOM 3262 C CA . PRO A 1 434 ? -0.099 10.389 -15.743 1.00 92.94 434 PRO A CA 1
ATOM 3263 C C . PRO A 1 434 ? -0.508 11.814 -15.376 1.00 92.94 434 PRO A C 1
ATOM 3265 O O . PRO A 1 434 ? -0.351 12.190 -14.224 1.00 92.94 434 PRO A O 1
ATOM 3268 N N . LYS A 1 435 ? -1.061 12.615 -16.296 1.00 88.88 435 LYS A N 1
ATOM 3269 C CA . LYS A 1 435 ? -1.557 13.982 -15.995 1.00 88.88 435 LYS A CA 1
ATOM 3270 C C . LYS A 1 435 ? -2.995 14.015 -15.481 1.00 88.88 435 LYS A C 1
ATOM 3272 O O . LYS A 1 435 ? -3.356 14.898 -14.711 1.00 88.88 435 LYS A O 1
ATOM 3277 N N . ASP A 1 436 ? -3.781 13.010 -15.839 1.00 92.38 436 ASP A N 1
ATOM 3278 C CA . ASP A 1 436 ? -5.142 12.814 -15.355 1.00 92.38 436 ASP A CA 1
ATOM 3279 C C . ASP A 1 436 ? -5.246 11.431 -14.708 1.00 92.38 436 ASP A C 1
ATOM 3281 O O . ASP A 1 436 ? -5.048 10.414 -15.374 1.00 92.38 436 ASP A O 1
ATOM 3285 N N . LEU A 1 437 ? -5.502 11.408 -13.396 1.00 95.94 437 LEU A N 1
ATOM 3286 C CA . LEU A 1 437 ? -5.723 10.165 -12.655 1.00 95.94 437 LEU A CA 1
ATOM 3287 C C . LEU A 1 437 ? -7.205 9.771 -12.612 1.00 95.94 437 LEU A C 1
ATOM 3289 O O . LEU A 1 437 ? -7.511 8.623 -12.313 1.00 95.94 437 LEU A O 1
ATOM 3293 N N . SER A 1 438 ? -8.126 10.687 -12.933 1.00 93.12 438 SER A N 1
ATOM 3294 C CA . SER A 1 438 ? -9.571 10.465 -12.786 1.00 93.12 438 SER A CA 1
ATOM 3295 C C . SER A 1 438 ? -10.128 9.390 -13.724 1.00 93.12 438 SER A C 1
ATOM 3297 O O . SER A 1 438 ? -11.202 8.852 -13.468 1.00 93.12 438 SER A O 1
ATOM 3299 N N . LYS A 1 439 ? -9.381 9.033 -14.777 1.00 92.81 439 LYS A N 1
ATOM 3300 C CA . LYS A 1 439 ? -9.729 7.951 -15.706 1.00 92.81 439 LYS A CA 1
ATOM 3301 C C . LYS A 1 439 ? -9.457 6.536 -15.169 1.00 92.81 439 LYS A C 1
ATOM 3303 O O . LYS A 1 439 ? -9.966 5.570 -15.730 1.00 92.81 439 LYS A O 1
ATOM 3308 N N . TYR A 1 440 ? -8.677 6.394 -14.095 1.00 96.50 440 TYR A N 1
ATOM 3309 C CA . TYR A 1 440 ? -8.344 5.088 -13.517 1.00 96.50 440 TYR A CA 1
ATOM 3310 C C . TYR A 1 440 ? -9.343 4.684 -12.427 1.00 96.50 440 TYR A C 1
ATOM 3312 O O . TYR A 1 440 ? -9.712 5.483 -11.565 1.00 96.50 440 TYR A O 1
ATOM 3320 N N . SER A 1 441 ? -9.736 3.411 -12.440 1.00 95.69 441 SER A N 1
ATOM 3321 C CA . SER A 1 441 ? -10.671 2.789 -11.495 1.00 95.69 441 SER A CA 1
ATOM 3322 C C . SER A 1 441 ? -10.112 2.690 -10.075 1.00 95.69 441 SER A C 1
ATOM 3324 O O . SER A 1 441 ? -10.875 2.709 -9.114 1.00 95.69 441 SER A O 1
ATOM 3326 N N . GLY A 1 442 ? -8.790 2.582 -9.936 1.00 97.69 442 GLY A N 1
ATOM 3327 C CA . GLY A 1 442 ? -8.135 2.554 -8.636 1.00 97.69 442 GLY A CA 1
ATOM 3328 C C . GLY A 1 442 ? -6.615 2.600 -8.729 1.00 97.69 442 GLY A C 1
ATOM 3329 O O . GLY A 1 442 ? -6.018 2.206 -9.733 1.00 97.69 442 GLY A O 1
ATOM 3330 N N . ILE A 1 443 ? -5.984 3.063 -7.657 1.00 98.56 443 ILE A N 1
ATOM 3331 C CA . ILE A 1 443 ? -4.530 3.089 -7.495 1.00 98.56 443 ILE A CA 1
ATOM 3332 C C . ILE A 1 443 ? -4.179 2.217 -6.291 1.00 98.56 443 ILE A C 1
ATOM 3334 O O . ILE A 1 443 ? -4.782 2.361 -5.232 1.00 98.56 443 ILE A O 1
ATOM 3338 N N . LEU A 1 444 ? -3.212 1.316 -6.446 1.00 98.06 444 LEU A N 1
ATOM 3339 C CA . LEU A 1 444 ? -2.667 0.484 -5.379 1.00 98.06 444 LEU A CA 1
ATOM 3340 C C . LEU A 1 444 ? -1.188 0.834 -5.194 1.00 98.06 444 LEU A C 1
ATOM 3342 O O . LEU A 1 444 ? -0.369 0.538 -6.062 1.00 98.06 444 LEU A O 1
ATOM 3346 N N . ALA A 1 445 ? -0.854 1.507 -4.098 1.00 96.75 445 ALA A N 1
ATOM 3347 C CA . ALA A 1 445 ? 0.493 1.978 -3.802 1.00 96.75 445 ALA A CA 1
ATOM 3348 C C . ALA A 1 445 ? 1.277 0.942 -2.992 1.00 96.75 445 ALA A C 1
ATOM 3350 O O . ALA A 1 445 ? 0.907 0.656 -1.859 1.00 96.75 445 ALA A O 1
ATOM 3351 N N . VAL A 1 446 ? 2.367 0.430 -3.566 1.00 94.19 446 VAL A N 1
ATOM 3352 C CA . VAL A 1 446 ? 3.294 -0.551 -2.987 1.00 94.19 446 VAL A CA 1
ATOM 3353 C C . VAL A 1 446 ? 4.519 0.190 -2.449 1.00 94.19 446 VAL A C 1
ATOM 3355 O O . VAL A 1 446 ? 5.489 0.416 -3.176 1.00 94.19 446 VAL A O 1
ATOM 3358 N N . LEU A 1 447 ? 4.462 0.637 -1.191 1.00 92.06 447 LEU A N 1
ATOM 3359 C CA . LEU A 1 447 ? 5.525 1.455 -0.583 1.00 92.06 447 LEU A CA 1
ATOM 3360 C C . LEU A 1 447 ? 6.604 0.622 0.129 1.00 92.06 447 LEU A C 1
ATOM 3362 O O . LEU A 1 447 ? 7.684 1.142 0.426 1.00 92.06 447 LEU A O 1
ATOM 3366 N N . GLY A 1 448 ? 6.341 -0.670 0.345 1.00 86.25 448 GLY A N 1
ATOM 3367 C CA . GLY A 1 448 ? 7.244 -1.623 0.994 1.00 86.25 448 GLY A CA 1
ATOM 3368 C C . GLY A 1 448 ? 7.210 -1.576 2.527 1.00 86.25 448 GLY A C 1
ATOM 3369 O O . GLY A 1 448 ? 6.479 -0.798 3.137 1.00 86.25 448 GLY A O 1
ATOM 3370 N N . SER A 1 449 ? 8.010 -2.435 3.157 1.00 82.75 449 SER A N 1
ATOM 3371 C CA . SER A 1 449 ? 8.190 -2.517 4.613 1.00 82.75 449 SER A CA 1
ATOM 3372 C C . SER A 1 449 ? 9.648 -2.248 5.009 1.00 82.75 449 SER A C 1
ATOM 3374 O O . SER A 1 449 ? 10.524 -2.085 4.145 1.00 82.75 449 SER A O 1
ATOM 3376 N N . ARG A 1 450 ? 9.927 -2.173 6.317 1.00 77.81 450 ARG A N 1
ATOM 3377 C CA . ARG A 1 450 ? 11.215 -1.708 6.847 1.00 77.81 450 ARG A CA 1
ATOM 3378 C C . ARG A 1 450 ? 12.409 -2.423 6.209 1.00 77.81 450 ARG A C 1
ATOM 3380 O O . ARG A 1 450 ? 12.493 -3.650 6.181 1.00 77.81 450 ARG A O 1
ATOM 3387 N N . GLY A 1 451 ? 13.386 -1.633 5.758 1.00 75.38 451 GLY A N 1
ATOM 3388 C CA . GLY A 1 451 ? 14.551 -2.102 4.992 1.00 75.38 451 GLY A CA 1
ATOM 3389 C C . GLY A 1 451 ? 14.378 -1.968 3.476 1.00 75.38 451 GLY A C 1
ATOM 3390 O O . GLY A 1 451 ? 15.363 -2.054 2.745 1.00 75.38 451 GLY A O 1
ATOM 3391 N N . ARG A 1 452 ? 13.151 -1.698 3.014 1.00 78.62 452 ARG A N 1
ATOM 3392 C CA . ARG A 1 452 ? 12.820 -1.420 1.612 1.00 78.62 452 ARG A CA 1
ATOM 3393 C C . ARG A 1 452 ? 11.686 -0.390 1.458 1.00 78.62 452 ARG A C 1
ATOM 3395 O O . ARG A 1 452 ? 11.042 -0.353 0.417 1.00 78.62 452 ARG A O 1
ATOM 3402 N N . THR A 1 453 ? 11.432 0.427 2.482 1.00 84.38 453 THR A N 1
ATOM 3403 C CA . THR A 1 453 ? 10.355 1.428 2.506 1.00 84.38 453 THR A CA 1
ATOM 3404 C C . THR A 1 453 ? 10.687 2.659 1.662 1.00 84.38 453 THR A C 1
ATOM 3406 O O . THR A 1 453 ? 11.791 3.204 1.747 1.00 84.38 453 THR A O 1
ATOM 3409 N N . ARG A 1 454 ? 9.695 3.171 0.928 1.00 89.25 454 ARG A N 1
ATOM 3410 C CA . ARG A 1 454 ? 9.717 4.497 0.302 1.00 89.25 454 ARG A CA 1
ATOM 3411 C C . ARG A 1 454 ? 8.716 5.428 0.979 1.00 89.25 454 ARG A C 1
ATOM 3413 O O . ARG A 1 454 ? 7.517 5.183 0.951 1.00 89.25 454 ARG A O 1
ATOM 3420 N N . LEU A 1 455 ? 9.221 6.541 1.510 1.00 90.75 455 LEU A N 1
ATOM 3421 C CA . LEU A 1 455 ? 8.380 7.630 2.016 1.00 90.75 455 LEU A CA 1
ATOM 3422 C C . LEU A 1 455 ? 7.569 8.258 0.879 1.00 90.75 455 LEU A C 1
ATOM 3424 O O . LEU A 1 455 ? 8.049 8.305 -0.245 1.00 90.75 455 LEU A O 1
ATOM 3428 N N . VAL A 1 456 ? 6.391 8.797 1.153 1.00 94.44 456 VAL A N 1
ATOM 3429 C CA . VAL A 1 456 ? 5.592 9.559 0.184 1.00 94.44 456 VAL A CA 1
ATOM 3430 C C . VAL A 1 456 ? 5.891 11.044 0.351 1.00 94.44 456 VAL A C 1
ATOM 3432 O O . VAL A 1 456 ? 5.843 11.583 1.460 1.00 94.44 456 VAL A O 1
ATOM 3435 N N . THR A 1 457 ? 6.218 11.718 -0.750 1.00 95.06 457 THR A N 1
ATOM 3436 C CA . THR A 1 457 ? 6.414 13.173 -0.772 1.00 95.06 457 THR A CA 1
ATOM 3437 C C . THR A 1 457 ? 5.077 13.904 -0.737 1.00 95.06 457 THR A C 1
ATOM 3439 O O . THR A 1 457 ? 4.045 13.375 -1.144 1.00 95.06 457 THR A O 1
ATOM 3442 N N . GLU A 1 458 ? 5.088 15.166 -0.312 1.00 94.50 458 GLU A N 1
ATOM 3443 C CA . GLU A 1 458 ? 3.861 15.966 -0.289 1.00 94.50 458 GLU A CA 1
ATOM 3444 C C . GLU A 1 458 ? 3.281 16.196 -1.699 1.00 94.50 458 GLU A C 1
ATOM 3446 O O . GLU A 1 458 ? 2.067 16.230 -1.854 1.00 94.50 458 GLU A O 1
ATOM 3451 N N . ALA A 1 459 ? 4.111 16.265 -2.748 1.00 96.00 459 ALA A N 1
ATOM 3452 C CA . ALA A 1 459 ? 3.628 16.378 -4.128 1.00 96.00 459 ALA A CA 1
ATOM 3453 C C . ALA A 1 459 ? 2.870 15.115 -4.588 1.00 96.00 459 ALA A C 1
ATOM 3455 O O . ALA A 1 459 ? 1.795 15.216 -5.181 1.00 96.00 459 ALA A O 1
ATOM 3456 N N . GLU A 1 460 ? 3.398 13.927 -4.276 1.00 97.38 460 GLU A N 1
ATOM 3457 C CA . GLU A 1 460 ? 2.725 12.644 -4.528 1.00 97.38 460 GLU A CA 1
ATOM 3458 C C . GLU A 1 460 ? 1.425 12.544 -3.706 1.00 97.38 460 GLU A C 1
ATOM 3460 O O . GLU A 1 460 ? 0.379 12.171 -4.237 1.00 97.38 460 GLU A O 1
ATOM 3465 N N . ALA A 1 461 ? 1.452 12.954 -2.434 1.00 97.06 461 ALA A N 1
ATOM 3466 C CA . ALA A 1 461 ? 0.279 12.940 -1.561 1.00 97.06 461 ALA A CA 1
ATOM 3467 C C . ALA A 1 461 ? -0.833 13.887 -2.039 1.00 97.06 461 ALA A C 1
ATOM 3469 O O . ALA A 1 461 ? -1.989 13.473 -2.115 1.00 97.06 461 ALA A O 1
ATOM 3470 N N . GLN A 1 462 ? -0.496 15.117 -2.438 1.00 96.81 462 GLN A N 1
ATOM 3471 C CA . GLN A 1 462 ? -1.458 16.073 -3.000 1.00 96.81 462 GLN A CA 1
ATOM 3472 C C . GLN A 1 462 ? -2.082 15.541 -4.283 1.00 96.81 462 GLN A C 1
ATOM 3474 O O . GLN A 1 462 ? -3.278 15.724 -4.523 1.00 96.81 462 GLN A O 1
ATOM 3479 N N . ARG A 1 463 ? -1.285 14.840 -5.096 1.00 96.94 463 ARG A N 1
ATOM 3480 C CA . ARG A 1 463 ? -1.766 14.222 -6.325 1.00 96.94 463 ARG A CA 1
ATOM 3481 C C . ARG A 1 463 ? -2.806 13.137 -6.052 1.00 96.94 463 ARG A C 1
ATOM 3483 O O . ARG A 1 463 ? -3.845 13.108 -6.711 1.00 96.94 463 ARG A O 1
ATOM 3490 N N . LEU A 1 464 ? -2.545 12.281 -5.068 1.00 98.19 464 LEU A N 1
ATOM 3491 C CA . LEU A 1 464 ? -3.464 11.229 -4.639 1.00 98.19 464 LEU A CA 1
ATOM 3492 C C . LEU A 1 464 ? -4.707 11.792 -3.938 1.00 98.19 464 LEU A C 1
ATOM 3494 O O . LEU A 1 464 ? -5.815 11.334 -4.203 1.00 98.19 464 LEU A O 1
ATOM 3498 N N . ALA A 1 465 ? -4.554 12.827 -3.110 1.00 97.31 465 ALA A N 1
ATOM 3499 C CA . ALA A 1 465 ? -5.675 13.516 -2.476 1.00 97.31 465 ALA A CA 1
ATOM 3500 C C . ALA A 1 465 ? -6.608 14.152 -3.520 1.00 97.31 465 ALA A C 1
ATOM 3502 O O . ALA A 1 465 ? -7.821 13.986 -3.440 1.00 97.31 465 ALA A O 1
ATOM 3503 N N . ALA A 1 466 ? -6.063 14.804 -4.554 1.00 96.75 466 ALA A N 1
ATOM 3504 C CA . ALA A 1 466 ? -6.859 15.343 -5.659 1.00 96.75 466 ALA A CA 1
ATOM 3505 C C . ALA A 1 466 ? -7.605 14.244 -6.439 1.00 96.75 466 ALA A C 1
ATOM 3507 O O . ALA A 1 466 ? -8.748 14.442 -6.853 1.00 96.75 466 ALA A O 1
ATOM 3508 N N . TYR A 1 467 ? -6.987 13.071 -6.610 1.00 98.00 467 TYR A N 1
ATOM 3509 C CA . TYR A 1 467 ? -7.644 11.907 -7.202 1.00 98.00 467 TYR A CA 1
ATOM 3510 C C . TYR A 1 467 ? -8.817 11.412 -6.341 1.00 98.00 467 TYR A C 1
ATOM 3512 O O . TYR A 1 467 ? -9.915 11.216 -6.867 1.00 98.00 467 TYR A O 1
ATOM 3520 N N . LEU A 1 468 ? -8.643 11.307 -5.022 1.00 98.25 468 LEU A N 1
ATOM 3521 C CA . LEU A 1 468 ? -9.728 10.959 -4.098 1.00 98.25 468 LEU A CA 1
ATOM 3522 C C . LEU A 1 468 ? -10.841 12.017 -4.091 1.00 98.25 468 LEU A C 1
ATOM 3524 O O . LEU A 1 468 ? -12.012 11.667 -4.196 1.00 98.25 468 LEU A O 1
ATOM 3528 N N . GLU A 1 469 ? -10.508 13.310 -4.105 1.00 96.38 469 GLU A N 1
ATOM 3529 C CA . GLU A 1 469 ? -11.499 14.391 -4.239 1.00 96.38 469 GLU A CA 1
ATOM 3530 C C . GLU A 1 469 ? -12.308 14.310 -5.542 1.00 96.38 469 GLU A C 1
ATOM 3532 O O . GLU A 1 469 ? -13.435 14.805 -5.619 1.00 96.38 469 GLU A O 1
ATOM 3537 N N . SER A 1 470 ? -11.760 13.664 -6.574 1.00 95.31 470 SER A N 1
ATOM 3538 C CA . SER A 1 470 ? -12.449 13.419 -7.841 1.00 95.31 470 SER A CA 1
ATOM 3539 C C . SER A 1 470 ? -13.342 12.167 -7.847 1.00 95.31 470 SER A C 1
ATOM 3541 O O . SER A 1 470 ? -14.014 11.934 -8.856 1.00 95.31 470 SER A O 1
ATOM 3543 N N . GLY A 1 471 ? -13.411 11.429 -6.730 1.00 96.25 471 GLY A N 1
ATOM 3544 C CA . GLY A 1 471 ? -14.161 10.176 -6.563 1.00 96.25 471 GLY A CA 1
ATOM 3545 C C . GLY A 1 471 ? -13.340 8.909 -6.829 1.00 96.25 471 GLY A C 1
ATOM 3546 O O . GLY A 1 471 ? -13.908 7.866 -7.138 1.00 96.25 471 GLY A O 1
ATOM 3547 N N . GLY A 1 472 ? -12.009 9.015 -6.784 1.00 97.62 472 GLY A N 1
ATOM 3548 C CA . GLY A 1 472 ? -11.094 7.900 -7.008 1.00 97.62 472 GLY A CA 1
ATOM 3549 C C . GLY A 1 472 ? -11.028 6.902 -5.849 1.00 97.62 472 GLY A C 1
ATOM 3550 O O . GLY A 1 472 ? -11.557 7.1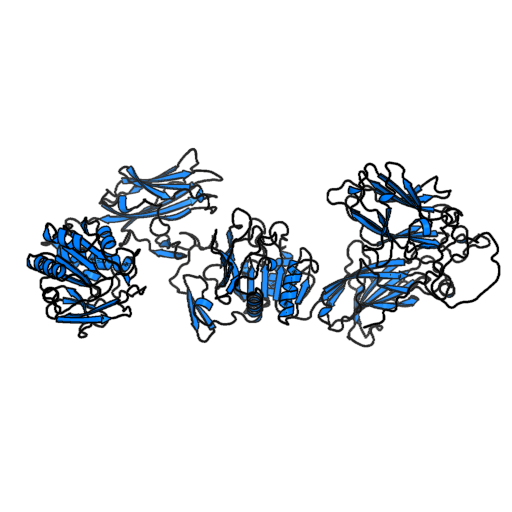44 -4.759 1.00 97.62 472 GLY A O 1
ATOM 3551 N N . SER A 1 473 ? -10.310 5.802 -6.083 1.00 98.38 473 SER A N 1
ATOM 3552 C CA . SER A 1 473 ? -10.138 4.724 -5.107 1.00 98.38 473 SER A CA 1
ATOM 3553 C C . SER A 1 473 ? -8.664 4.404 -4.872 1.00 98.38 473 SER A C 1
ATOM 3555 O O . SER A 1 473 ? -7.933 4.121 -5.820 1.00 98.38 473 SER A O 1
ATOM 3557 N N . LEU A 1 474 ? -8.211 4.422 -3.618 1.00 98.56 474 LEU A N 1
ATOM 3558 C CA . LEU A 1 474 ? -6.794 4.291 -3.272 1.00 98.56 474 LEU A CA 1
ATOM 3559 C C . LEU A 1 474 ? -6.548 3.202 -2.223 1.00 98.56 474 LEU A C 1
ATOM 3561 O O . LEU A 1 474 ? -7.006 3.293 -1.090 1.00 98.56 474 LEU A O 1
ATOM 3565 N N . TYR A 1 475 ? -5.752 2.207 -2.584 1.00 98.12 475 TYR A N 1
ATOM 3566 C CA . TYR A 1 475 ? -5.138 1.271 -1.652 1.00 98.12 475 TYR A CA 1
ATOM 3567 C C . TYR A 1 475 ? -3.698 1.716 -1.391 1.00 98.12 475 TYR A C 1
ATOM 3569 O O . TYR A 1 475 ? -2.975 2.024 -2.340 1.00 98.12 475 TYR A O 1
ATOM 3577 N N . VAL A 1 476 ? -3.271 1.749 -0.132 1.00 96.50 476 VAL A N 1
ATOM 3578 C CA . VAL A 1 476 ? -1.871 2.006 0.234 1.00 96.50 476 VAL A CA 1
ATOM 3579 C C . VAL A 1 476 ? -1.403 0.901 1.162 1.00 96.50 476 VAL A C 1
ATOM 3581 O O . VAL A 1 476 ? -1.997 0.694 2.217 1.00 96.50 476 VAL A O 1
ATOM 3584 N N . GLU A 1 477 ? -0.325 0.222 0.778 1.00 91.06 477 GLU A N 1
ATOM 3585 C CA . GLU A 1 477 ? 0.433 -0.650 1.668 1.00 91.06 477 GLU A CA 1
ATOM 3586 C C . GLU A 1 477 ? 1.778 -0.026 2.017 1.00 91.06 477 GLU A C 1
ATOM 3588 O O . GLU A 1 477 ? 2.485 0.493 1.149 1.00 91.06 477 GLU A O 1
AT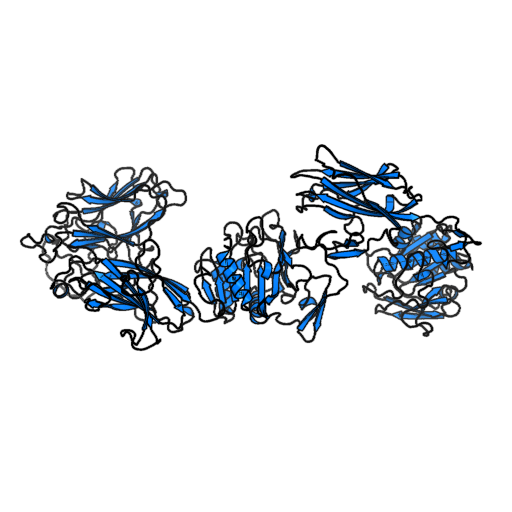OM 3593 N N . GLY A 1 478 ? 2.148 -0.110 3.290 1.00 79.81 478 GLY A N 1
ATOM 3594 C CA . GLY A 1 478 ? 3.475 0.280 3.734 1.00 79.81 478 GLY A CA 1
ATOM 3595 C C . GLY A 1 478 ? 3.609 0.225 5.244 1.00 79.81 478 GLY A C 1
ATOM 3596 O O . GLY A 1 478 ? 2.909 0.949 5.944 1.00 79.81 478 GLY A O 1
ATOM 3597 N N . GLY A 1 479 ? 4.532 -0.606 5.726 1.00 73.50 479 GLY A N 1
ATOM 3598 C CA . GLY A 1 479 ? 4.703 -0.858 7.158 1.00 73.50 479 GLY A CA 1
ATOM 3599 C C . GLY A 1 479 ? 5.224 0.331 7.960 1.00 73.50 479 GLY A C 1
ATOM 3600 O O . GLY A 1 479 ? 5.041 0.320 9.160 1.00 73.50 479 GLY A O 1
ATOM 3601 N N . ASP A 1 480 ? 5.835 1.330 7.310 1.00 81.75 480 ASP A N 1
ATOM 3602 C CA . ASP A 1 480 ? 6.279 2.585 7.945 1.00 81.75 480 ASP A CA 1
ATOM 3603 C C . ASP A 1 480 ? 5.469 3.810 7.458 1.00 81.75 480 ASP A C 1
ATOM 3605 O O . ASP A 1 480 ? 5.775 4.944 7.832 1.00 81.75 480 ASP A O 1
ATOM 3609 N N . PHE A 1 481 ? 4.497 3.632 6.551 1.00 88.69 481 PHE A N 1
ATOM 3610 C CA . PHE A 1 481 ? 3.742 4.764 5.998 1.00 88.69 481 PHE A CA 1
ATOM 3611 C C . PHE A 1 481 ? 2.795 5.368 7.038 1.00 88.69 481 PHE A C 1
ATOM 3613 O O . PHE A 1 481 ? 2.546 6.570 7.003 1.00 88.69 481 PHE A O 1
ATOM 3620 N N . TRP A 1 482 ? 2.289 4.557 7.968 1.00 87.62 482 TRP A N 1
ATOM 3621 C CA . TRP A 1 482 ? 1.322 4.997 8.970 1.00 87.62 482 TRP A CA 1
ATOM 3622 C C . TRP A 1 482 ? 2.014 5.530 10.233 1.00 87.62 482 TRP A C 1
ATOM 3624 O O . TRP A 1 482 ? 1.443 6.338 10.968 1.00 87.62 482 TRP A O 1
ATOM 3634 N N . SER A 1 483 ? 3.264 5.144 10.486 1.00 81.75 483 SER A N 1
ATOM 3635 C CA . SER A 1 483 ? 4.074 5.650 11.596 1.00 81.75 483 SER A CA 1
ATOM 3636 C C . SER A 1 483 ? 4.540 7.099 11.401 1.00 81.75 483 SER A C 1
ATOM 3638 O O . SER A 1 483 ? 5.434 7.385 10.602 1.00 81.75 483 SER A O 1
ATOM 3640 N N . GLU A 1 484 ? 4.038 8.026 12.226 1.00 74.00 484 GLU A N 1
ATOM 3641 C CA . GLU A 1 484 ? 4.487 9.433 12.232 1.00 74.00 484 GLU A CA 1
ATOM 3642 C C . GLU A 1 484 ? 5.977 9.601 12.567 1.00 74.00 484 GLU A C 1
ATOM 3644 O O . GLU A 1 484 ? 6.600 10.598 12.201 1.00 74.00 484 GLU A O 1
ATOM 3649 N N . ALA A 1 485 ? 6.574 8.615 13.243 1.00 75.06 485 ALA A N 1
ATOM 3650 C CA . ALA A 1 485 ? 8.005 8.603 13.527 1.00 75.06 485 ALA A CA 1
ATOM 3651 C C . ALA A 1 485 ? 8.860 8.381 12.263 1.00 75.06 485 ALA A C 1
ATOM 3653 O O . ALA A 1 485 ? 10.068 8.640 12.281 1.00 75.06 485 ALA A O 1
ATOM 3654 N N . ARG A 1 486 ? 8.255 7.883 11.178 1.00 82.31 486 ARG A N 1
ATOM 3655 C CA . ARG A 1 486 ? 8.922 7.512 9.923 1.00 82.31 486 ARG A CA 1
ATOM 3656 C C . ARG A 1 486 ? 8.436 8.348 8.746 1.00 82.31 486 ARG A C 1
ATOM 3658 O O . ARG A 1 486 ? 9.260 8.890 8.011 1.00 82.31 486 ARG A O 1
ATOM 3665 N N . GLN A 1 487 ? 7.123 8.482 8.597 1.00 87.50 487 GLN A N 1
ATOM 3666 C CA . GLN A 1 487 ? 6.457 9.258 7.563 1.00 87.50 487 GLN A CA 1
ATOM 3667 C C . GLN A 1 487 ? 5.767 10.471 8.202 1.00 87.50 487 GLN A C 1
ATOM 3669 O O . GLN A 1 487 ? 4.797 10.315 8.940 1.00 87.50 487 GLN A O 1
ATOM 3674 N N . PRO A 1 488 ? 6.199 11.708 7.897 1.00 87.19 488 PRO A N 1
ATOM 3675 C CA . PRO A 1 488 ? 5.434 12.887 8.279 1.00 87.19 488 PRO A CA 1
ATOM 3676 C C . PRO A 1 488 ? 4.020 12.815 7.693 1.00 87.19 488 PRO A C 1
ATOM 3678 O O . PRO A 1 488 ? 3.865 12.476 6.514 1.00 87.19 488 PRO A O 1
ATOM 3681 N N . LYS A 1 489 ? 3.008 13.176 8.493 1.00 86.25 489 LYS A N 1
ATOM 3682 C CA . LYS A 1 489 ? 1.611 13.277 8.047 1.00 86.25 489 LYS A CA 1
ATOM 3683 C C . LYS A 1 489 ? 1.518 14.134 6.782 1.00 86.25 489 LYS A C 1
ATOM 3685 O O . LYS A 1 489 ? 1.836 15.321 6.799 1.00 86.25 489 LYS A O 1
ATOM 3690 N N . THR A 1 490 ? 1.060 13.518 5.698 1.00 93.19 490 THR A N 1
ATOM 3691 C CA . THR A 1 490 ? 0.846 14.164 4.394 1.00 93.19 490 THR A CA 1
ATOM 3692 C C . THR A 1 490 ? -0.634 14.435 4.144 1.00 93.19 490 THR A C 1
ATOM 3694 O O . THR A 1 490 ? -1.508 13.888 4.824 1.00 93.19 490 THR A O 1
ATOM 3697 N N . SER A 1 491 ? -0.934 15.222 3.111 1.00 94.50 491 SER A N 1
ATOM 3698 C CA . SER A 1 491 ? -2.308 15.570 2.716 1.00 94.50 491 SER A CA 1
ATOM 3699 C C . SER A 1 491 ? -3.232 14.387 2.384 1.00 94.50 491 SER A C 1
ATOM 3701 O O . SER A 1 491 ? -4.450 14.560 2.428 1.00 94.50 491 SER A O 1
ATOM 3703 N N . VAL A 1 492 ? -2.706 13.187 2.102 1.00 96.12 492 VAL A N 1
ATOM 3704 C CA . VAL A 1 492 ? -3.531 12.002 1.787 1.00 96.12 492 VAL A CA 1
ATOM 3705 C C . VAL A 1 492 ? -3.970 11.208 3.028 1.00 96.12 492 VAL A C 1
ATOM 3707 O O . VAL A 1 492 ? -4.992 10.527 2.985 1.00 96.12 492 VAL A O 1
ATOM 3710 N N . HIS A 1 493 ? -3.265 11.323 4.161 1.00 92.12 493 HIS A N 1
ATOM 3711 C CA . HIS A 1 493 ? -3.564 10.547 5.377 1.00 92.12 493 HIS A CA 1
ATOM 3712 C C . HIS A 1 493 ? -5.012 10.718 5.888 1.00 92.12 493 HIS A C 1
ATOM 3714 O O . HIS A 1 493 ? -5.651 9.709 6.197 1.00 92.12 493 HIS A O 1
ATOM 3720 N N . PRO A 1 494 ? -5.601 11.936 5.923 1.00 91.19 494 PRO A N 1
ATOM 3721 C CA . PRO A 1 494 ? -6.958 12.136 6.446 1.00 91.19 494 PRO A CA 1
ATOM 3722 C C . PRO A 1 494 ? -8.074 11.406 5.681 1.00 91.19 494 PRO A C 1
ATOM 3724 O O . PRO A 1 494 ? -9.198 11.315 6.192 1.00 91.19 494 PRO A O 1
ATOM 3727 N N . TYR A 1 495 ? -7.793 10.910 4.469 1.00 95.88 495 TYR A N 1
ATOM 3728 C CA . TYR A 1 495 ? -8.753 10.174 3.646 1.00 95.88 495 TYR A CA 1
ATOM 3729 C C . TYR A 1 495 ? -8.895 8.705 4.056 1.00 95.88 495 TYR A C 1
ATOM 3731 O O . TYR A 1 495 ? -9.896 8.092 3.702 1.00 95.88 495 TYR A O 1
ATOM 3739 N N . PHE A 1 496 ? -7.938 8.136 4.792 1.00 94.62 496 PHE A N 1
ATOM 3740 C CA . PHE A 1 496 ? -7.977 6.724 5.189 1.00 94.62 496 PHE A CA 1
ATOM 3741 C C . PHE A 1 496 ? -8.757 6.463 6.472 1.00 94.62 496 PHE A C 1
ATOM 3743 O O . PHE A 1 496 ? -9.180 5.336 6.682 1.00 94.62 496 PHE A O 1
ATOM 3750 N N . LYS A 1 497 ? -8.960 7.493 7.307 1.00 91.00 497 LYS A N 1
ATOM 3751 C CA . LYS A 1 497 ? -9.642 7.356 8.606 1.00 91.00 497 LYS A CA 1
ATOM 3752 C C . LYS A 1 497 ? -9.026 6.243 9.460 1.00 91.00 497 LYS A C 1
ATOM 3754 O O . LYS A 1 497 ? -9.732 5.418 10.022 1.00 91.00 497 LYS 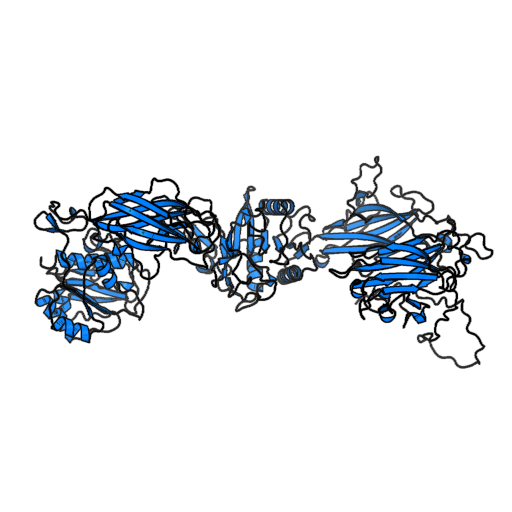A O 1
ATOM 3759 N N . VAL A 1 498 ? -7.700 6.245 9.553 1.00 87.56 498 VAL A N 1
ATOM 3760 C CA . VAL A 1 498 ? -6.930 5.333 10.406 1.00 87.56 498 VAL A CA 1
ATOM 3761 C C . VAL A 1 498 ? -5.967 6.108 11.290 1.00 87.56 498 VAL A C 1
ATOM 3763 O O . VAL A 1 498 ? -5.607 7.248 10.984 1.00 87.56 498 VAL A O 1
ATOM 3766 N N . PHE A 1 499 ? -5.520 5.458 12.355 1.00 81.19 499 PHE A N 1
ATOM 3767 C CA . PHE A 1 499 ? -4.387 5.875 13.170 1.00 81.19 499 PHE A CA 1
ATOM 3768 C C . PHE A 1 499 ? -3.511 4.657 13.495 1.00 81.19 499 PHE A C 1
ATOM 3770 O O . PHE A 1 499 ? -3.922 3.508 13.317 1.00 81.19 499 PHE A O 1
ATOM 3777 N N . THR A 1 500 ? -2.295 4.913 13.966 1.00 79.81 500 THR A N 1
ATOM 3778 C CA . THR A 1 500 ? -1.303 3.869 14.253 1.00 79.81 500 THR A CA 1
ATOM 3779 C C . THR A 1 500 ? -1.359 3.497 15.729 1.00 79.81 500 THR A C 1
ATOM 3781 O O . THR A 1 500 ? -1.153 4.350 16.589 1.00 79.81 500 THR A O 1
ATOM 3784 N N . LEU A 1 501 ? -1.644 2.227 16.023 1.00 74.38 501 LEU A N 1
ATOM 3785 C CA . LEU A 1 501 ? -1.675 1.667 17.377 1.00 74.38 501 LEU A CA 1
ATOM 3786 C C . LEU A 1 501 ? -0.268 1.353 17.894 1.00 74.38 501 LEU A C 1
ATOM 3788 O O . LEU A 1 501 ? 0.037 1.601 19.059 1.00 74.38 501 LEU A O 1
ATOM 3792 N N . ALA A 1 502 ? 0.579 0.777 17.038 1.00 70.56 502 ALA A N 1
ATOM 3793 C CA . ALA A 1 502 ? 1.938 0.372 17.385 1.00 70.56 502 ALA A CA 1
ATOM 3794 C C . ALA A 1 502 ? 2.819 0.212 16.135 1.00 70.56 502 ALA A C 1
ATOM 3796 O O . ALA A 1 502 ? 2.326 -0.182 15.083 1.00 70.56 502 ALA A O 1
ATOM 3797 N N . ASP A 1 503 ? 4.130 0.415 16.296 1.00 68.06 503 ASP A N 1
ATOM 3798 C CA . ASP A 1 503 ? 5.195 0.190 15.291 1.00 68.06 503 ASP A CA 1
ATOM 3799 C C . ASP A 1 503 ? 5.578 -1.313 15.187 1.00 68.06 503 ASP A C 1
ATOM 3801 O O . ASP A 1 503 ? 6.752 -1.697 15.176 1.00 68.06 503 ASP A O 1
ATOM 3805 N N . GLY A 1 504 ? 4.564 -2.191 15.215 1.00 65.62 504 GLY A N 1
ATOM 3806 C CA . GLY A 1 504 ? 4.694 -3.653 15.200 1.00 65.62 504 GLY A CA 1
ATOM 3807 C C . GLY A 1 504 ? 5.293 -4.293 16.475 1.00 65.62 504 GLY A C 1
ATOM 3808 O O . GLY A 1 504 ? 5.780 -3.609 17.378 1.00 65.62 504 GLY A O 1
ATOM 3809 N N . PRO A 1 505 ? 5.255 -5.635 16.601 1.00 62.56 505 PRO A N 1
ATOM 3810 C CA . PRO A 1 505 ? 5.772 -6.352 17.768 1.00 62.56 505 PRO A CA 1
ATOM 3811 C C . PRO A 1 505 ? 7.308 -6.319 17.870 1.00 62.56 505 PRO A C 1
ATOM 3813 O O . PRO A 1 505 ? 8.036 -6.328 16.869 1.00 62.56 505 PRO A O 1
ATOM 3816 N N . ALA A 1 506 ? 7.821 -6.352 19.106 1.00 51.06 506 ALA A N 1
ATOM 3817 C CA . ALA A 1 506 ? 9.252 -6.441 19.396 1.00 51.06 506 ALA A CA 1
ATOM 3818 C C . ALA A 1 506 ? 9.839 -7.750 18.829 1.00 51.06 506 ALA A C 1
ATOM 3820 O O . ALA A 1 506 ? 9.636 -8.826 19.378 1.00 51.06 506 ALA A O 1
ATOM 3821 N N . GLY A 1 507 ? 10.556 -7.655 17.707 1.00 57.53 507 GLY A N 1
ATOM 3822 C CA . GLY A 1 507 ? 11.006 -8.813 16.917 1.00 57.53 507 GLY A CA 1
ATOM 3823 C C . GLY A 1 507 ? 10.750 -8.655 15.416 1.00 57.53 507 GLY A C 1
ATOM 3824 O O . GLY A 1 507 ? 11.341 -9.373 14.613 1.00 57.53 507 GLY A O 1
ATOM 3825 N N . GLY A 1 508 ? 9.938 -7.664 15.038 1.00 69.12 508 GLY A N 1
ATOM 3826 C CA . GLY A 1 508 ? 9.821 -7.172 13.674 1.00 69.12 508 GLY A CA 1
ATOM 3827 C C . GLY A 1 508 ? 8.886 -7.965 12.772 1.00 69.12 508 GLY A C 1
ATOM 3828 O O . GLY A 1 508 ? 8.737 -7.564 11.638 1.00 69.12 508 GLY A O 1
ATOM 3829 N N . LYS A 1 509 ? 8.224 -9.046 13.186 1.00 82.25 509 LYS A N 1
ATOM 3830 C CA . LYS A 1 509 ? 7.288 -9.764 12.297 1.00 82.25 509 LYS A CA 1
ATOM 3831 C C . LYS A 1 509 ? 5.940 -9.938 12.958 1.00 82.25 509 LYS A C 1
ATOM 3833 O O . LYS A 1 509 ? 5.879 -10.263 14.138 1.00 82.25 509 LYS A O 1
ATOM 3838 N N . LEU A 1 510 ? 4.876 -9.736 12.188 1.00 81.50 510 LEU A N 1
ATOM 3839 C CA . LEU A 1 510 ? 3.527 -10.057 12.635 1.00 81.50 510 LEU A CA 1
ATOM 3840 C C . LEU A 1 510 ? 3.321 -11.573 12.613 1.00 81.50 510 LEU A C 1
ATOM 3842 O O . LEU A 1 510 ? 3.675 -12.240 11.631 1.00 81.50 510 LEU A O 1
ATOM 3846 N N . GLU A 1 511 ? 2.728 -12.096 13.680 1.00 83.62 511 GLU A N 1
ATOM 3847 C CA . GLU A 1 511 ? 2.308 -13.490 13.776 1.00 83.62 511 GLU A CA 1
ATOM 3848 C C . GLU A 1 511 ? 0.825 -13.614 13.403 1.00 83.62 511 GLU A C 1
ATOM 3850 O O . GLU A 1 511 ? 0.027 -12.697 13.594 1.00 83.62 511 GLU A O 1
ATOM 3855 N N . GLY A 1 512 ? 0.481 -14.721 12.742 1.00 80.06 512 GLY A N 1
ATOM 3856 C CA . GLY A 1 512 ? -0.878 -14.992 12.280 1.00 80.06 512 GLY A CA 1
ATOM 3857 C C . GLY A 1 512 ? -1.695 -15.815 13.285 1.00 80.06 512 GLY A C 1
ATOM 3858 O O . GLY A 1 512 ? -1.177 -16.215 14.324 1.00 80.06 512 GLY A O 1
ATOM 3859 N N . PRO A 1 513 ? -2.948 -16.158 12.938 1.00 91.19 513 PRO A N 1
ATOM 3860 C CA . PRO A 1 513 ? -3.579 -15.914 11.641 1.00 91.19 513 PRO A CA 1
ATOM 3861 C C . PRO A 1 513 ? -4.072 -14.470 11.471 1.00 91.19 513 PRO A C 1
ATOM 3863 O O . PRO A 1 513 ? -4.500 -13.830 12.427 1.00 91.19 513 PRO A O 1
ATOM 3866 N N . ALA A 1 514 ? -4.065 -13.989 10.227 1.00 92.94 514 ALA A N 1
ATOM 3867 C CA . ALA A 1 514 ? -4.799 -12.790 9.842 1.00 92.94 514 ALA A CA 1
ATOM 3868 C C . ALA A 1 514 ? -6.253 -13.182 9.537 1.00 92.94 514 ALA A C 1
ATOM 3870 O O . ALA A 1 514 ? -6.510 -13.986 8.636 1.00 92.94 514 ALA A O 1
ATOM 3871 N N . VAL A 1 515 ? -7.197 -12.660 10.313 1.00 94.19 515 VAL A N 1
ATOM 3872 C CA . VAL A 1 515 ? -8.620 -13.017 10.275 1.00 94.19 515 VAL A CA 1
ATOM 3873 C C . VAL A 1 515 ? -9.408 -11.907 9.593 1.00 94.19 515 VAL A C 1
ATOM 3875 O O . VAL A 1 515 ? -9.217 -10.729 9.893 1.00 94.19 515 VAL A O 1
ATOM 3878 N N . GLY A 1 516 ? -10.259 -12.287 8.644 1.00 94.00 516 GLY A N 1
ATOM 3879 C CA . GLY A 1 516 ? -11.132 -11.383 7.913 1.00 94.00 516 GLY A CA 1
ATOM 3880 C C . GLY A 1 516 ? -12.348 -10.972 8.736 1.00 94.00 516 GLY A C 1
ATOM 3881 O O . GLY A 1 516 ? -12.966 -11.803 9.398 1.00 94.00 516 GLY A O 1
ATOM 3882 N N . TYR A 1 517 ? -12.681 -9.689 8.658 1.00 92.75 517 TYR A N 1
ATOM 3883 C CA . TYR A 1 517 ? -13.847 -9.058 9.274 1.00 92.75 517 TYR A CA 1
ATOM 3884 C C . TYR A 1 517 ? -14.661 -8.329 8.203 1.00 92.75 517 TYR A C 1
ATOM 3886 O O . TYR A 1 517 ? -14.197 -8.153 7.068 1.00 92.75 517 TYR A O 1
ATOM 3894 N N . ASN A 1 518 ? -15.878 -7.911 8.555 1.00 93.12 518 ASN A N 1
ATOM 3895 C CA . ASN A 1 518 ? -16.755 -7.151 7.671 1.00 93.12 518 ASN A CA 1
ATOM 3896 C C . ASN A 1 518 ? -16.952 -7.882 6.323 1.00 93.12 518 ASN A C 1
ATOM 3898 O O . ASN A 1 518 ? -17.232 -9.081 6.295 1.00 93.12 518 ASN A O 1
ATOM 3902 N N . PHE A 1 519 ? -16.743 -7.236 5.174 1.00 94.12 519 PHE A N 1
ATOM 3903 C CA . PHE A 1 519 ? -16.880 -7.916 3.885 1.00 94.12 519 PHE A CA 1
ATOM 3904 C C . PHE A 1 519 ? -15.837 -9.022 3.612 1.00 94.12 519 PHE A C 1
ATOM 3906 O O . PHE A 1 519 ? -16.000 -9.761 2.630 1.00 94.12 519 PHE A O 1
ATOM 3913 N N . LEU A 1 520 ? -14.794 -9.172 4.441 1.00 94.81 520 LEU A N 1
ATOM 3914 C CA . LEU A 1 520 ? -13.880 -10.324 4.453 1.00 94.81 520 LEU A CA 1
ATOM 3915 C C . LEU A 1 520 ? -14.253 -11.394 5.504 1.00 94.81 520 LEU A C 1
ATOM 3917 O O . LEU A 1 520 ? -13.487 -12.345 5.663 1.00 94.81 520 LEU A O 1
ATOM 3921 N N . ASP A 1 521 ? -15.394 -11.280 6.196 1.00 93.19 521 ASP A N 1
ATOM 3922 C CA . ASP A 1 521 ? -15.858 -12.269 7.183 1.00 93.19 521 ASP A CA 1
ATOM 3923 C C . ASP A 1 521 ? -15.798 -13.708 6.636 1.00 93.19 521 ASP A C 1
ATOM 3925 O O . ASP A 1 521 ? -16.092 -13.984 5.466 1.00 93.19 521 ASP A O 1
ATOM 3929 N N . GLY A 1 522 ? -15.366 -14.628 7.499 1.00 92.00 522 GLY A N 1
ATOM 3930 C CA . GLY A 1 522 ? -15.149 -16.038 7.172 1.00 92.00 522 GLY A CA 1
ATOM 3931 C C . GLY A 1 522 ? -13.840 -16.353 6.437 1.00 92.00 522 GLY A C 1
ATOM 3932 O O . GLY A 1 522 ? -13.575 -17.526 6.165 1.00 92.00 522 GLY A O 1
ATOM 3933 N N . LEU A 1 523 ? -13.007 -15.355 6.122 1.00 94.94 523 LEU A N 1
ATOM 3934 C CA . LEU A 1 523 ? -11.700 -15.567 5.495 1.00 94.94 523 LEU A CA 1
ATOM 3935 C C . LEU A 1 523 ? -10.572 -15.567 6.532 1.00 94.94 523 LEU A C 1
ATOM 3937 O O . LEU A 1 523 ? -10.596 -14.815 7.502 1.00 94.94 523 LEU A O 1
ATOM 3941 N N . SER A 1 524 ? -9.555 -16.402 6.324 1.00 95.50 524 SER A N 1
ATOM 3942 C CA . SER A 1 524 ? -8.382 -16.461 7.199 1.00 95.50 524 SER A CA 1
ATOM 3943 C C . SER A 1 524 ? -7.113 -16.785 6.417 1.00 95.50 524 SER A C 1
ATOM 3945 O O . SER A 1 524 ? -7.112 -17.626 5.510 1.00 95.50 524 SER A O 1
ATOM 3947 N N . TYR A 1 525 ? -6.024 -16.116 6.785 1.00 95.56 525 TYR A N 1
ATOM 3948 C CA . TYR A 1 525 ? -4.760 -16.123 6.061 1.00 95.56 525 TYR A CA 1
ATOM 3949 C C . TYR A 1 525 ? -3.575 -16.324 7.000 1.00 95.56 525 TYR A C 1
ATOM 3951 O O . TYR A 1 525 ? -3.615 -15.986 8.185 1.00 95.56 525 TYR A O 1
ATOM 3959 N N . ALA A 1 526 ? -2.492 -16.853 6.441 1.00 93.69 526 ALA A N 1
ATOM 3960 C CA . ALA A 1 526 ? -1.193 -16.842 7.092 1.00 93.69 526 ALA A CA 1
ATOM 3961 C C . ALA A 1 526 ? -0.435 -15.559 6.718 1.00 93.69 526 ALA A C 1
ATOM 3963 O O . ALA A 1 526 ? -0.710 -14.934 5.694 1.00 93.69 526 ALA A O 1
ATOM 3964 N N . LEU A 1 527 ? 0.551 -15.185 7.531 1.00 90.94 527 LEU A N 1
ATOM 3965 C CA . LEU A 1 527 ? 1.450 -14.068 7.244 1.00 90.94 527 LEU A CA 1
ATOM 3966 C C . LEU A 1 527 ? 2.850 -14.595 6.949 1.00 90.94 527 LEU A C 1
ATOM 3968 O O . LEU A 1 527 ? 3.360 -15.477 7.646 1.00 90.94 527 LEU A O 1
ATOM 3972 N N . SER A 1 528 ? 3.473 -14.046 5.908 1.00 89.88 528 SER A N 1
ATOM 3973 C CA . SER A 1 528 ? 4.841 -14.376 5.519 1.00 89.88 528 SER A CA 1
ATOM 3974 C C . SER A 1 528 ? 5.788 -14.173 6.688 1.00 89.88 528 SER A C 1
ATOM 3976 O O . SER A 1 528 ? 5.719 -13.166 7.372 1.00 89.88 528 SER A O 1
ATOM 3978 N N . GLN A 1 529 ? 6.707 -15.107 6.904 1.00 88.94 529 GLN A N 1
ATOM 3979 C CA . GLN A 1 529 ? 7.802 -14.934 7.864 1.00 88.94 529 GLN A CA 1
ATOM 3980 C C . GLN A 1 529 ? 9.104 -14.525 7.156 1.00 88.94 529 GLN A C 1
ATOM 3982 O O . GLN A 1 529 ? 10.187 -14.571 7.742 1.00 88.94 529 GLN A O 1
ATOM 3987 N N . GLY A 1 530 ? 9.012 -14.140 5.879 1.00 84.69 530 GLY A N 1
ATOM 3988 C CA . GLY A 1 530 ? 10.103 -13.576 5.090 1.00 84.69 530 GLY A CA 1
ATOM 3989 C C . GLY A 1 530 ? 10.318 -12.076 5.344 1.00 84.69 530 GLY A C 1
ATOM 3990 O O . GLY A 1 530 ? 9.664 -11.493 6.205 1.00 84.69 530 GLY A O 1
ATOM 3991 N N . PRO A 1 531 ? 11.224 -11.430 4.588 1.00 80.38 531 PRO A N 1
ATOM 3992 C CA . PRO A 1 531 ? 11.583 -10.021 4.786 1.00 80.38 531 PRO A CA 1
ATOM 3993 C C . PRO A 1 531 ? 10.466 -9.027 4.434 1.00 80.38 531 PRO A C 1
ATOM 3995 O O . PRO A 1 531 ? 10.556 -7.873 4.823 1.00 80.38 531 PRO A O 1
ATOM 3998 N N . VAL A 1 532 ? 9.426 -9.458 3.714 1.00 81.81 532 VAL A N 1
ATOM 3999 C CA . VAL A 1 532 ? 8.289 -8.603 3.329 1.00 81.81 532 VAL A CA 1
ATOM 4000 C C . VAL A 1 532 ? 7.360 -8.288 4.511 1.00 81.81 532 VAL A C 1
ATOM 4002 O O . VAL A 1 532 ? 6.748 -7.226 4.541 1.00 81.81 532 VAL A O 1
ATOM 4005 N N . ASN A 1 533 ? 7.293 -9.167 5.518 1.00 86.00 533 ASN A N 1
ATOM 4006 C CA . ASN A 1 533 ? 6.590 -8.922 6.780 1.00 86.00 533 ASN A CA 1
ATOM 4007 C C . ASN A 1 533 ? 7.615 -8.450 7.811 1.00 86.00 533 ASN A C 1
ATOM 4009 O O . ASN A 1 533 ? 8.220 -9.282 8.487 1.00 86.00 533 ASN A O 1
ATOM 4013 N N . ASN A 1 534 ? 7.883 -7.145 7.852 1.00 82.81 534 ASN A N 1
ATOM 4014 C CA . ASN A 1 534 ? 8.964 -6.603 8.665 1.00 82.81 534 ASN A CA 1
ATOM 4015 C C . ASN A 1 534 ? 8.627 -5.216 9.234 1.00 82.81 534 ASN A C 1
ATOM 4017 O O . ASN A 1 534 ? 8.550 -4.251 8.481 1.00 82.81 534 ASN A O 1
ATOM 4021 N N . TYR A 1 535 ? 8.485 -5.130 10.558 1.00 81.25 535 TYR A N 1
ATOM 4022 C CA . TYR A 1 535 ? 8.062 -3.968 11.344 1.00 81.25 535 TYR A CA 1
ATOM 4023 C C . TYR A 1 535 ? 6.848 -3.292 10.716 1.00 81.25 535 TYR A C 1
ATOM 4025 O O . TYR A 1 535 ? 6.878 -2.119 10.380 1.00 81.25 535 TYR A O 1
ATOM 4033 N N . ASN A 1 536 ? 5.812 -4.089 10.473 1.00 84.75 536 ASN A N 1
ATOM 4034 C CA . ASN A 1 536 ? 4.555 -3.578 9.960 1.00 84.75 536 ASN A CA 1
ATOM 4035 C C . ASN A 1 536 ? 3.790 -2.899 11.095 1.00 84.75 536 ASN A C 1
ATOM 4037 O O . ASN A 1 536 ? 3.612 -3.506 12.157 1.00 84.75 536 ASN A O 1
ATOM 4041 N N . ASP A 1 537 ? 3.315 -1.684 10.835 1.00 83.69 537 ASP A N 1
ATOM 4042 C CA . ASP A 1 537 ? 2.400 -0.960 11.710 1.00 83.69 537 ASP A CA 1
ATOM 4043 C C . ASP A 1 537 ? 1.179 -1.829 12.101 1.00 83.69 537 ASP A C 1
ATOM 4045 O O . ASP A 1 537 ? 0.715 -2.702 11.360 1.00 83.69 537 ASP A O 1
ATOM 4049 N N . LEU A 1 538 ? 0.622 -1.590 13.284 1.00 82.25 538 LEU A N 1
ATOM 4050 C CA . LEU A 1 538 ? -0.727 -2.034 13.640 1.00 82.25 538 LEU A CA 1
ATOM 4051 C C . LEU A 1 538 ? -1.654 -0.828 13.567 1.00 82.25 538 LEU A C 1
ATOM 4053 O O . LEU A 1 538 ? -1.343 0.223 14.126 1.00 82.25 538 LEU A O 1
ATOM 4057 N N . LEU A 1 539 ? -2.782 -0.976 12.877 1.00 87.00 539 LEU A N 1
ATOM 4058 C CA . LEU A 1 539 ? -3.722 0.112 12.621 1.00 87.00 539 LEU A CA 1
ATOM 4059 C C . LEU A 1 539 ? -4.956 -0.007 13.511 1.00 87.00 539 LEU A C 1
ATOM 4061 O O . LEU A 1 539 ? -5.356 -1.105 13.896 1.00 87.00 539 LEU A O 1
ATOM 4065 N N . GLY A 1 540 ? -5.577 1.134 13.782 1.00 82.62 540 GLY A N 1
ATOM 4066 C CA . GLY A 1 540 ? -6.957 1.231 14.246 1.00 82.62 540 GLY A CA 1
ATOM 4067 C C . GLY A 1 540 ? -7.775 2.090 13.286 1.00 82.62 540 GLY A C 1
ATOM 4068 O O . GLY A 1 540 ? -7.238 2.999 12.641 1.00 82.62 540 GLY A O 1
ATOM 4069 N N . HIS A 1 541 ? -9.069 1.800 13.169 1.00 85.81 541 HIS A N 1
ATOM 4070 C CA . HIS A 1 541 ? -10.000 2.666 12.450 1.00 85.81 541 HIS A CA 1
ATOM 4071 C C . HIS A 1 541 ? -10.315 3.917 13.281 1.00 85.81 541 HIS A C 1
ATOM 4073 O O . HIS A 1 541 ? -10.408 3.854 14.501 1.00 85.81 541 HIS A O 1
ATOM 4079 N N . ALA A 1 542 ? -10.482 5.074 12.643 1.00 79.44 542 ALA A N 1
ATOM 4080 C CA . ALA A 1 542 ? -10.855 6.291 13.351 1.00 79.44 542 ALA A CA 1
ATOM 4081 C C . ALA A 1 542 ? -12.286 6.146 13.922 1.00 79.44 542 ALA A C 1
ATOM 4083 O O . ALA A 1 542 ? -13.202 5.879 13.135 1.00 79.44 542 ALA A O 1
ATOM 4084 N N . PRO A 1 543 ? -12.491 6.363 15.232 1.00 69.81 543 PRO A N 1
ATOM 4085 C CA . PRO A 1 543 ? -13.798 6.239 15.886 1.00 69.81 543 PRO A CA 1
ATOM 4086 C C . PRO A 1 543 ? -14.885 7.087 15.210 1.00 69.81 543 PRO A C 1
ATOM 4088 O O . PRO A 1 543 ? -14.588 8.182 14.710 1.00 69.81 543 PRO A O 1
ATOM 4091 N N . ALA A 1 544 ? -16.120 6.579 15.146 1.00 70.00 544 ALA A N 1
ATOM 4092 C CA . ALA A 1 544 ? -17.287 7.222 14.526 1.00 70.00 544 ALA A CA 1
ATOM 4093 C C . ALA A 1 544 ? -17.082 7.729 13.083 1.00 70.00 544 ALA A C 1
ATOM 4095 O O . ALA A 1 544 ? -17.852 8.563 12.590 1.00 70.00 544 ALA A O 1
ATOM 4096 N N . SER A 1 545 ? -16.043 7.263 12.385 1.00 77.00 545 SER A N 1
ATOM 4097 C CA . SER A 1 545 ? -15.763 7.702 11.019 1.00 77.00 545 SER A CA 1
ATOM 4098 C C . SER A 1 545 ? -16.531 6.900 9.975 1.00 77.00 545 SER A C 1
ATOM 4100 O O . SER A 1 545 ? -16.730 7.410 8.877 1.00 77.00 545 SER A O 1
ATOM 4102 N N . GLY A 1 546 ? -16.976 5.681 10.305 1.00 82.19 546 GLY A N 1
ATOM 4103 C CA . GLY A 1 546 ? -17.509 4.706 9.347 1.00 82.19 546 GLY A CA 1
ATOM 4104 C C . GLY A 1 546 ? -16.423 3.926 8.595 1.00 82.19 546 GLY A C 1
ATOM 4105 O O . GLY A 1 546 ? -16.697 3.338 7.550 1.00 82.19 546 GLY A O 1
ATOM 4106 N N . ALA A 1 547 ? -15.177 3.966 9.075 1.00 89.12 547 ALA A N 1
ATOM 4107 C CA . ALA A 1 547 ? -14.105 3.104 8.596 1.00 89.12 547 ALA A CA 1
ATOM 4108 C C . ALA A 1 547 ? -14.281 1.678 9.125 1.00 89.12 547 ALA A C 1
ATOM 4110 O O . ALA A 1 547 ? -14.653 1.472 10.271 1.00 89.12 547 ALA A O 1
ATOM 4111 N N . LEU A 1 548 ? -14.017 0.706 8.261 1.00 91.31 548 LEU A N 1
ATOM 4112 C CA . LEU A 1 548 ? -14.328 -0.700 8.453 1.00 91.31 548 LEU A CA 1
ATOM 4113 C C . LEU A 1 548 ? -13.025 -1.478 8.552 1.00 91.31 548 LEU A C 1
ATOM 4115 O O . LEU A 1 548 ? -12.247 -1.527 7.596 1.00 91.31 548 LEU A O 1
ATOM 4119 N N . GLU A 1 549 ? -12.775 -2.117 9.683 1.00 92.44 549 GLU A N 1
ATOM 4120 C CA . GLU A 1 549 ? -11.657 -3.044 9.779 1.00 92.44 549 GLU A CA 1
ATOM 4121 C C . GLU A 1 549 ? -11.986 -4.345 9.051 1.00 92.44 549 GLU A C 1
ATOM 4123 O O . GLU A 1 549 ? -12.976 -5.012 9.337 1.00 92.44 549 GLU A O 1
ATOM 4128 N N . VAL A 1 550 ? -11.151 -4.712 8.082 1.00 95.12 550 VAL A N 1
ATOM 4129 C CA . VAL A 1 550 ? -11.438 -5.836 7.177 1.00 95.12 550 VAL A CA 1
ATOM 4130 C C . VAL A 1 550 ? -10.482 -7.001 7.379 1.00 95.12 550 VAL A C 1
ATOM 4132 O O . VAL A 1 550 ? -10.803 -8.129 7.017 1.00 95.12 550 VAL A O 1
ATOM 4135 N N . LEU A 1 551 ? -9.319 -6.768 7.987 1.00 94.19 551 LEU A N 1
ATOM 4136 C CA . LEU A 1 551 ? -8.360 -7.818 8.317 1.00 94.19 551 LEU A CA 1
ATOM 4137 C C . LEU A 1 551 ? -7.667 -7.493 9.640 1.00 94.19 551 LEU A C 1
ATOM 4139 O O . LEU A 1 551 ? -7.181 -6.375 9.801 1.00 94.19 551 LEU A O 1
ATOM 4143 N N . ARG A 1 552 ? -7.589 -8.453 10.566 1.00 91.94 552 ARG A N 1
ATOM 4144 C CA . ARG A 1 552 ? -7.027 -8.265 11.917 1.00 91.94 552 ARG A CA 1
ATOM 4145 C C . ARG A 1 552 ? -6.112 -9.410 12.342 1.00 91.94 552 ARG A C 1
ATOM 4147 O O . ARG A 1 552 ? -6.215 -10.518 11.823 1.00 91.94 552 ARG A O 1
ATOM 4154 N N . VAL A 1 553 ? -5.260 -9.146 13.328 1.00 87.81 553 VAL A N 1
ATOM 4155 C CA . VAL A 1 553 ? -4.498 -10.152 14.095 1.00 87.81 553 VAL A CA 1
ATOM 4156 C C . VAL A 1 553 ? -4.838 -10.046 15.578 1.00 87.81 553 VAL A C 1
ATOM 4158 O O . VAL A 1 553 ? -5.328 -9.008 16.027 1.00 87.81 553 VAL A O 1
ATOM 4161 N N . SER A 1 554 ? -4.602 -11.120 16.335 1.00 78.38 554 SER A N 1
ATOM 4162 C CA . SER A 1 554 ? -4.974 -11.221 17.757 1.00 78.38 554 SER A CA 1
ATOM 4163 C C . SER A 1 554 ? -3.795 -11.481 18.710 1.00 78.38 554 SER A C 1
ATOM 4165 O O . SER A 1 554 ? -3.977 -11.351 19.915 1.00 78.38 554 SER A O 1
ATOM 4167 N N . ASP A 1 555 ? -2.604 -11.822 18.209 1.00 61.00 555 ASP A N 1
ATOM 4168 C CA . ASP A 1 555 ? -1.424 -12.209 19.006 1.00 61.00 555 ASP A CA 1
ATOM 4169 C C . ASP A 1 555 ? -0.147 -11.683 18.311 1.00 61.00 555 ASP A C 1
ATOM 4171 O O . ASP A 1 555 ? -0.089 -11.727 17.078 1.00 61.00 555 ASP A O 1
ATOM 4175 N N . PRO A 1 556 ? 0.863 -11.134 19.019 1.00 58.94 556 PRO A N 1
ATOM 4176 C CA . PRO A 1 556 ? 0.911 -10.782 20.450 1.00 58.94 556 PRO A CA 1
ATOM 4177 C C . PRO A 1 556 ? 0.303 -9.424 20.790 1.00 58.94 556 PRO A C 1
ATOM 4179 O O . PRO A 1 556 ? 0.231 -9.043 21.958 1.00 58.94 556 PRO A O 1
ATOM 4182 N N . THR A 1 557 ? -0.141 -8.661 19.793 1.00 63.69 557 THR A N 1
ATOM 4183 C CA . THR A 1 557 ? -0.845 -7.395 20.006 1.00 63.69 557 THR A CA 1
ATOM 4184 C C . THR A 1 557 ? -2.005 -7.311 19.019 1.00 63.69 557 THR A C 1
ATOM 4186 O O . THR A 1 557 ? -1.758 -7.237 17.815 1.00 63.69 557 THR A O 1
ATOM 4189 N N . PRO A 1 558 ? -3.262 -7.370 19.494 1.00 74.00 558 PRO A N 1
ATOM 4190 C CA . PRO A 1 558 ? -4.423 -7.251 18.627 1.00 74.00 558 PRO A CA 1
ATOM 4191 C C . PRO A 1 558 ? -4.441 -5.919 17.870 1.00 74.00 558 PRO A C 1
ATOM 4193 O O . PRO A 1 558 ? -4.164 -4.873 18.453 1.00 74.00 558 PRO A O 1
ATOM 4196 N N . GLY A 1 559 ? -4.818 -5.945 16.593 1.00 80.56 559 GLY A N 1
ATOM 4197 C CA . GLY A 1 559 ? -4.941 -4.731 15.782 1.00 80.56 559 GLY A CA 1
ATOM 4198 C C . GLY A 1 559 ? -5.398 -5.005 14.354 1.00 80.56 559 GLY A C 1
ATOM 4199 O O . GLY A 1 559 ? -5.407 -6.158 13.903 1.00 80.56 559 GLY A O 1
ATOM 4200 N N . ALA A 1 560 ? -5.772 -3.940 13.645 1.00 89.19 560 ALA A N 1
ATOM 4201 C CA . ALA A 1 560 ? -6.114 -4.003 12.234 1.00 89.19 560 ALA A CA 1
ATOM 4202 C C . ALA A 1 560 ? -4.849 -4.087 11.378 1.00 89.19 560 ALA A C 1
ATOM 4204 O O . ALA A 1 560 ? -3.890 -3.336 11.554 1.00 89.19 560 ALA A O 1
ATOM 4205 N N . LEU A 1 561 ? -4.876 -5.002 10.416 1.00 91.31 561 LEU A N 1
ATOM 4206 C CA . LEU A 1 561 ? -3.916 -5.081 9.323 1.00 91.31 561 LEU A CA 1
ATOM 4207 C C . LEU A 1 561 ? -4.408 -4.353 8.082 1.00 91.31 561 LEU A C 1
ATOM 4209 O O . LEU A 1 561 ? -3.599 -3.881 7.289 1.00 91.31 561 LEU A O 1
ATOM 4213 N N . ALA A 1 562 ? -5.726 -4.289 7.896 1.00 94.94 562 ALA A N 1
ATOM 4214 C CA . ALA A 1 562 ? -6.320 -3.516 6.827 1.00 94.94 562 ALA A CA 1
ATOM 4215 C C . ALA A 1 562 ? -7.635 -2.871 7.260 1.00 94.94 562 ALA A C 1
ATOM 4217 O O . ALA A 1 562 ? -8.474 -3.512 7.899 1.00 94.94 562 ALA A O 1
ATOM 4218 N N . VAL A 1 563 ? -7.810 -1.612 6.864 1.00 95.06 563 VAL A N 1
ATOM 4219 C CA . VAL A 1 563 ? -8.997 -0.801 7.147 1.00 95.06 563 VAL A CA 1
ATOM 4220 C C . VAL A 1 563 ? -9.495 -0.196 5.843 1.00 95.06 563 VAL A C 1
ATOM 4222 O O . VAL A 1 563 ? -8.739 0.464 5.130 1.00 95.06 563 VAL A O 1
ATOM 4225 N N . ALA A 1 564 ? -10.756 -0.435 5.515 1.00 96.50 564 ALA A N 1
ATOM 4226 C CA . ALA A 1 564 ? -11.433 0.109 4.351 1.00 96.50 564 ALA A CA 1
ATOM 4227 C C . ALA A 1 564 ? -12.297 1.309 4.753 1.00 96.50 564 ALA A C 1
ATOM 4229 O O . ALA A 1 564 ? -12.874 1.331 5.833 1.00 96.50 564 ALA A O 1
ATOM 4230 N N . TYR A 1 565 ? -12.430 2.304 3.886 1.00 95.62 565 TYR A N 1
ATOM 4231 C CA . TYR A 1 565 ? -13.274 3.461 4.155 1.00 95.62 565 TYR A CA 1
ATOM 4232 C C . TYR A 1 565 ? -13.941 3.972 2.878 1.00 95.62 565 TYR A C 1
ATOM 4234 O O . TYR A 1 565 ? -13.316 4.063 1.820 1.00 95.62 565 TYR A O 1
ATOM 4242 N N . GLU A 1 566 ? -15.231 4.289 2.977 1.00 94.88 566 GLU A N 1
ATOM 4243 C CA . GLU A 1 566 ? -16.007 4.951 1.931 1.00 94.88 566 GLU A CA 1
ATOM 4244 C C . GLU A 1 566 ? -16.428 6.329 2.444 1.00 94.88 566 GLU A C 1
ATOM 4246 O O . GLU A 1 566 ? -17.153 6.448 3.429 1.00 94.88 566 GLU A O 1
ATOM 4251 N N . GLY A 1 567 ? -15.949 7.381 1.784 1.00 92.56 567 GLY A N 1
ATOM 4252 C CA . GLY A 1 567 ? -16.155 8.758 2.215 1.00 92.56 567 GLY A CA 1
ATOM 4253 C C . GLY A 1 567 ? -16.791 9.627 1.146 1.00 92.56 567 GLY A C 1
ATOM 4254 O O . GLY A 1 567 ? -16.770 9.308 -0.041 1.00 92.56 567 GLY A O 1
ATOM 4255 N N . LEU A 1 568 ? -17.318 10.774 1.568 1.00 94.31 568 LEU A N 1
ATOM 4256 C CA . LEU A 1 568 ? -17.776 11.823 0.665 1.00 94.31 568 LEU A CA 1
ATOM 4257 C C . LEU A 1 568 ? -16.692 12.899 0.538 1.00 94.31 568 LEU A C 1
ATOM 4259 O O . LEU A 1 568 ? -16.301 13.521 1.527 1.00 94.31 568 LEU A O 1
ATOM 4263 N N . ALA A 1 569 ? -16.199 13.111 -0.679 1.00 92.62 569 ALA A N 1
ATOM 4264 C CA . ALA A 1 569 ? -15.273 14.187 -1.008 1.00 92.62 569 ALA A CA 1
ATOM 4265 C C . ALA A 1 569 ? -15.952 15.556 -0.857 1.00 92.62 569 ALA A C 1
ATOM 4267 O O . ALA A 1 569 ? -17.181 15.668 -0.906 1.00 92.62 569 ALA A O 1
ATOM 4268 N N . LYS A 1 570 ? -15.164 16.636 -0.782 1.00 89.69 570 LYS A N 1
ATOM 4269 C CA . LYS A 1 570 ? -15.707 18.010 -0.763 1.00 89.69 570 LYS A CA 1
ATOM 4270 C C . LYS A 1 570 ? -16.477 18.333 -2.042 1.00 89.69 570 LYS A C 1
ATOM 4272 O O . LYS A 1 570 ? -17.383 19.160 -2.027 1.00 89.69 570 LYS A O 1
ATOM 4277 N N . SER A 1 571 ? -16.130 17.663 -3.139 1.00 87.12 571 SER A N 1
ATOM 4278 C CA . SER A 1 571 ? -16.839 17.731 -4.418 1.00 87.12 571 SER A CA 1
ATOM 4279 C C . SER A 1 571 ? -18.231 17.077 -4.402 1.00 87.12 571 SER A C 1
ATOM 4281 O O . SER A 1 571 ? -18.962 17.197 -5.384 1.00 87.12 571 SER A O 1
ATOM 4283 N N . GLY A 1 572 ? -18.601 16.369 -3.327 1.00 91.81 572 GLY A N 1
ATOM 4284 C CA . GLY A 1 572 ? -19.831 15.579 -3.231 1.00 91.81 572 GLY A CA 1
ATOM 4285 C C . GLY A 1 572 ? -19.750 14.213 -3.918 1.00 91.81 572 GLY A C 1
ATOM 4286 O O . GLY A 1 572 ? -20.758 13.516 -4.003 1.00 91.81 572 GLY A O 1
ATOM 4287 N N . LYS A 1 573 ? -18.575 13.817 -4.421 1.00 94.62 573 LYS A N 1
ATOM 4288 C CA . LYS A 1 573 ? -18.348 12.482 -4.985 1.00 94.62 573 LYS A CA 1
ATOM 4289 C C . LYS A 1 573 ? -17.918 11.498 -3.904 1.00 94.62 573 LYS A C 1
ATOM 4291 O O . LYS A 1 573 ? -17.145 11.850 -3.017 1.00 94.62 573 LYS A O 1
ATOM 4296 N N . THR A 1 574 ? -18.378 10.259 -4.002 1.00 96.69 574 THR A N 1
ATOM 4297 C CA . THR A 1 574 ? -17.899 9.176 -3.138 1.00 96.69 574 THR A CA 1
ATOM 4298 C C . THR A 1 574 ? -16.484 8.774 -3.541 1.00 96.69 574 THR A C 1
ATOM 4300 O O . THR A 1 574 ? -16.230 8.562 -4.724 1.00 96.69 574 THR A O 1
ATOM 4303 N N . TYR A 1 575 ? -15.583 8.657 -2.570 1.00 97.81 575 TYR A N 1
ATOM 4304 C CA . TYR A 1 575 ? -14.231 8.124 -2.738 1.00 97.81 575 TYR A CA 1
ATOM 4305 C C . TYR A 1 575 ? -14.031 6.918 -1.829 1.00 97.81 575 TYR A C 1
ATOM 4307 O O . TYR A 1 575 ? -14.759 6.749 -0.846 1.00 97.81 575 TYR A O 1
ATOM 4315 N N . ARG A 1 576 ? -13.033 6.086 -2.139 1.00 98.19 576 ARG A N 1
ATOM 4316 C CA . ARG A 1 576 ? -12.771 4.867 -1.365 1.00 98.19 576 ARG A CA 1
ATOM 4317 C C . ARG A 1 576 ? -11.305 4.681 -1.065 1.00 98.19 576 ARG A C 1
ATOM 4319 O O . ARG A 1 576 ? -10.449 4.959 -1.901 1.00 98.19 576 ARG A O 1
ATOM 4326 N N . THR A 1 577 ? -11.011 4.182 0.120 1.00 98.44 577 THR A N 1
ATOM 4327 C CA . THR A 1 577 ? -9.643 3.933 0.551 1.00 98.44 577 THR A CA 1
ATOM 4328 C C . THR A 1 577 ? -9.519 2.583 1.239 1.00 98.44 577 THR A C 1
ATOM 4330 O O . THR A 1 577 ? -10.464 2.106 1.860 1.00 98.44 577 THR A O 1
ATOM 4333 N N . ILE A 1 578 ? -8.360 1.944 1.098 1.00 98.12 578 ILE A N 1
ATOM 4334 C CA . ILE A 1 578 ? -7.970 0.777 1.892 1.00 98.12 578 ILE A CA 1
ATOM 4335 C C . ILE A 1 578 ? -6.556 1.030 2.412 1.00 98.12 578 ILE A C 1
ATOM 4337 O O . ILE A 1 578 ? -5.600 1.079 1.636 1.00 98.12 578 ILE A O 1
ATOM 4341 N N . ALA A 1 579 ? -6.428 1.215 3.719 1.00 96.56 579 ALA A N 1
ATOM 4342 C CA . ALA A 1 579 ? -5.145 1.229 4.402 1.00 96.56 579 ALA A CA 1
ATOM 4343 C C . ALA A 1 579 ? -4.712 -0.216 4.648 1.00 96.56 579 ALA A C 1
ATOM 4345 O O . ALA A 1 579 ? -5.503 -0.991 5.177 1.00 96.56 579 ALA A O 1
ATOM 4346 N N . SER A 1 580 ? -3.482 -0.576 4.287 1.00 94.31 580 SER A N 1
ATOM 4347 C CA . SER A 1 580 ? -2.870 -1.862 4.624 1.00 94.31 580 SER A CA 1
ATOM 4348 C C . SER A 1 580 ? -1.556 -1.634 5.357 1.00 94.31 580 SER A C 1
ATOM 4350 O O . SER A 1 580 ? -0.706 -0.850 4.923 1.00 94.31 580 SER A O 1
ATOM 4352 N N . SER A 1 581 ? -1.373 -2.332 6.469 1.00 88.31 581 SER A N 1
ATOM 4353 C CA . SER A 1 581 ? -0.164 -2.227 7.275 1.00 88.31 581 SER A CA 1
ATOM 4354 C C . SER A 1 581 ? 0.972 -3.125 6.798 1.00 88.31 581 SER A C 1
ATOM 4356 O O . SER A 1 581 ? 2.122 -2.941 7.184 1.00 88.31 581 SER A O 1
ATOM 4358 N N . PHE A 1 582 ? 0.671 -4.078 5.919 1.00 86.19 582 PHE A N 1
ATOM 4359 C CA . PHE A 1 582 ? 1.627 -5.033 5.380 1.00 86.19 582 PHE A CA 1
ATOM 4360 C C . PHE A 1 582 ? 1.561 -5.046 3.839 1.00 86.19 582 PHE A C 1
ATOM 4362 O O . PHE A 1 582 ? 0.493 -4.789 3.269 1.00 86.19 582 PHE A O 1
ATOM 4369 N N . PRO A 1 583 ? 2.672 -5.357 3.142 1.00 87.75 583 PRO A N 1
ATOM 4370 C CA . PRO A 1 583 ? 2.661 -5.522 1.690 1.00 87.75 583 PRO A CA 1
ATOM 4371 C C . PRO A 1 583 ? 1.810 -6.719 1.260 1.00 87.75 583 PRO A C 1
ATOM 4373 O O . PRO A 1 583 ? 1.836 -7.749 1.929 1.00 87.75 583 PRO A O 1
ATOM 4376 N N . TRP A 1 584 ? 1.143 -6.670 0.106 1.00 89.69 584 TRP A N 1
ATOM 4377 C CA . TRP A 1 584 ? 0.303 -7.762 -0.404 1.00 89.69 584 TRP A CA 1
ATOM 4378 C C . TRP A 1 584 ? 1.051 -9.101 -0.471 1.00 89.69 584 TRP A C 1
ATOM 4380 O O . TRP A 1 584 ? 0.504 -10.150 -0.132 1.00 89.69 584 TRP A O 1
ATOM 4390 N N . ALA A 1 585 ? 2.339 -9.067 -0.830 1.00 86.38 585 ALA A N 1
ATOM 4391 C CA . ALA A 1 585 ? 3.221 -10.238 -0.847 1.00 86.38 585 ALA A CA 1
ATOM 4392 C C . ALA A 1 585 ? 3.458 -10.868 0.545 1.00 86.38 585 ALA A C 1
ATOM 4394 O O . ALA A 1 585 ? 3.953 -11.992 0.649 1.00 86.38 585 ALA A O 1
ATOM 4395 N N . GLY A 1 586 ? 3.127 -10.146 1.615 1.00 88.56 586 GLY A N 1
ATOM 4396 C CA . GLY A 1 586 ? 3.116 -10.617 2.993 1.00 88.56 586 GLY A CA 1
ATOM 4397 C C . GLY A 1 586 ? 1.896 -11.470 3.348 1.00 88.56 586 GLY A C 1
ATOM 4398 O O . GLY A 1 586 ? 1.992 -12.246 4.299 1.00 88.56 586 GLY A O 1
ATOM 4399 N N . LEU A 1 587 ? 0.794 -11.397 2.588 1.00 91.94 587 LEU A N 1
ATOM 4400 C CA . LEU A 1 587 ? -0.361 -12.279 2.775 1.00 91.94 587 LEU A CA 1
ATOM 4401 C C . LEU A 1 587 ? -0.085 -13.635 2.132 1.00 91.94 587 LEU A C 1
ATOM 4403 O O . LEU A 1 587 ? 0.134 -13.736 0.924 1.00 91.94 587 LEU A O 1
ATOM 4407 N N . LEU A 1 588 ? -0.146 -14.698 2.923 1.00 93.19 588 LEU A N 1
ATOM 4408 C CA . LEU A 1 588 ? -0.034 -16.064 2.436 1.00 93.19 588 LEU A CA 1
ATOM 4409 C C . LEU A 1 588 ? -1.385 -16.767 2.523 1.00 93.19 588 LEU A C 1
ATOM 4411 O O . LEU A 1 588 ? -2.193 -16.512 3.419 1.00 93.19 588 LEU A O 1
ATOM 4415 N N . ALA A 1 589 ? -1.620 -17.696 1.597 1.00 93.25 589 ALA A N 1
ATOM 4416 C CA . ALA A 1 589 ? -2.783 -18.564 1.683 1.00 93.25 589 ALA A CA 1
ATOM 4417 C C . ALA A 1 589 ? -2.750 -19.327 3.017 1.00 93.25 589 ALA A C 1
ATOM 4419 O O . ALA A 1 589 ? -1.735 -19.923 3.380 1.00 93.25 589 ALA A O 1
ATOM 4420 N N . GLY A 1 590 ? -3.861 -19.267 3.743 1.00 89.69 590 GLY A N 1
ATOM 4421 C CA . GLY A 1 590 ? -4.114 -20.077 4.928 1.00 89.69 590 GLY A CA 1
ATOM 4422 C C . GLY A 1 590 ? -5.233 -21.069 4.608 1.00 89.69 590 GLY A C 1
ATOM 4423 O O . GLY A 1 590 ? -5.184 -21.729 3.567 1.00 89.69 590 GLY A O 1
ATOM 4424 N N . PRO A 1 591 ? -6.287 -21.129 5.437 1.00 93.69 591 PRO A N 1
ATOM 4425 C CA . PRO A 1 591 ? -7.546 -21.770 5.060 1.00 93.69 591 PRO A CA 1
ATOM 4426 C C . PRO A 1 591 ? -8.204 -21.143 3.818 1.00 93.69 591 PRO A C 1
ATOM 4428 O O . PRO A 1 591 ? -8.951 -21.820 3.113 1.00 93.69 591 PRO A O 1
ATOM 4431 N N . SER A 1 592 ? -7.935 -19.862 3.541 1.00 96.25 592 SER A N 1
ATOM 4432 C CA . SER A 1 592 ? -8.487 -19.129 2.398 1.00 96.25 592 SER A CA 1
ATOM 4433 C C . SER A 1 592 ? -7.415 -18.784 1.350 1.00 96.25 592 SER A C 1
ATOM 4435 O O . SER A 1 592 ? -6.278 -18.456 1.709 1.00 96.25 592 SER A O 1
ATOM 4437 N N . PRO A 1 593 ? -7.751 -18.808 0.043 1.00 94.81 593 PRO A N 1
ATOM 4438 C CA . PRO A 1 593 ? -6.853 -18.340 -1.009 1.00 94.81 593 PRO A CA 1
ATOM 4439 C C . PRO A 1 593 ? -6.768 -16.809 -0.996 1.00 94.81 593 PRO A C 1
ATOM 4441 O O . PRO A 1 593 ? -7.794 -16.137 -0.924 1.00 94.81 593 PRO A O 1
ATOM 4444 N N . THR A 1 594 ? -5.568 -16.239 -1.139 1.00 93.69 594 THR A N 1
ATOM 4445 C CA . THR A 1 594 ? -5.353 -14.774 -1.123 1.00 93.69 594 THR A CA 1
ATOM 4446 C C . THR A 1 594 ? -6.178 -14.036 -2.181 1.00 93.69 594 THR A C 1
ATOM 4448 O O . THR A 1 594 ? -6.639 -12.922 -1.948 1.00 93.69 594 THR A O 1
ATOM 4451 N N . MET A 1 595 ? -6.466 -14.687 -3.311 1.00 92.62 595 MET A N 1
ATOM 4452 C CA . MET A 1 595 ? -7.335 -14.142 -4.358 1.00 92.62 595 MET A CA 1
ATOM 4453 C C . MET A 1 595 ? -8.755 -13.801 -3.882 1.00 92.62 595 MET A C 1
ATOM 4455 O O . MET A 1 595 ? -9.363 -12.894 -4.443 1.00 92.62 595 MET A O 1
ATOM 4459 N N . ALA A 1 596 ? -9.274 -14.470 -2.844 1.00 93.44 596 ALA A N 1
ATOM 4460 C CA . ALA A 1 596 ? -10.588 -14.152 -2.286 1.00 93.44 596 ALA A CA 1
ATOM 4461 C C . ALA A 1 596 ? -10.610 -12.765 -1.618 1.00 93.44 596 ALA A C 1
ATOM 4463 O O . ALA A 1 596 ? -11.584 -12.031 -1.779 1.00 93.44 596 ALA A O 1
ATOM 4464 N N . ALA A 1 597 ? -9.536 -12.383 -0.915 1.00 94.50 597 ALA A N 1
ATOM 4465 C CA . ALA A 1 597 ? -9.394 -11.033 -0.370 1.00 94.50 597 ALA A CA 1
ATOM 4466 C C . ALA A 1 597 ? -9.216 -9.997 -1.483 1.00 94.50 597 ALA A C 1
ATOM 4468 O O . ALA A 1 597 ? -9.891 -8.970 -1.461 1.00 94.50 597 ALA A O 1
ATOM 4469 N N . LEU A 1 598 ? -8.361 -10.275 -2.477 1.00 95.12 598 LEU A N 1
ATOM 4470 C CA . LEU A 1 598 ? -8.084 -9.307 -3.540 1.00 95.12 598 LEU A CA 1
ATOM 4471 C C . LEU A 1 598 ? -9.343 -8.953 -4.327 1.00 95.12 598 LEU A C 1
ATOM 4473 O O . LEU A 1 598 ? -9.604 -7.779 -4.560 1.00 95.12 598 LEU A O 1
ATOM 4477 N N . ASP A 1 599 ? -10.141 -9.947 -4.720 1.00 93.38 599 ASP A N 1
ATOM 4478 C CA . ASP A 1 599 ? -11.358 -9.679 -5.486 1.00 93.38 599 ASP A CA 1
ATOM 4479 C C . ASP A 1 599 ? -12.371 -8.843 -4.687 1.00 93.38 599 ASP A C 1
ATOM 4481 O O . ASP A 1 599 ? -13.004 -7.935 -5.232 1.00 93.38 599 ASP A O 1
ATOM 4485 N N . LYS A 1 600 ? -12.460 -9.069 -3.370 1.00 94.81 600 LYS A N 1
ATOM 4486 C CA . LYS A 1 600 ? -13.284 -8.262 -2.462 1.00 94.81 600 LYS A CA 1
ATOM 4487 C C . LYS A 1 600 ? -12.736 -6.842 -2.284 1.00 94.81 600 LYS A C 1
ATOM 4489 O O . LYS A 1 600 ? -13.530 -5.907 -2.317 1.00 94.81 600 LYS A O 1
ATOM 4494 N N . TYR A 1 601 ? -11.417 -6.653 -2.185 1.00 96.44 601 TYR A N 1
ATOM 4495 C CA . TYR A 1 601 ? -10.786 -5.323 -2.167 1.00 96.44 601 TYR A CA 1
ATOM 4496 C C . TYR A 1 601 ? -11.052 -4.551 -3.457 1.00 96.44 601 TYR A C 1
ATOM 4498 O O . TYR A 1 601 ? -11.501 -3.409 -3.407 1.00 96.44 601 TYR A O 1
ATOM 4506 N N . LEU A 1 602 ? -10.841 -5.175 -4.617 1.00 96.75 602 LEU A N 1
ATOM 4507 C CA . LEU A 1 602 ? -11.076 -4.531 -5.909 1.00 96.75 602 LEU A CA 1
ATOM 4508 C C . LEU A 1 602 ? -12.563 -4.209 -6.108 1.00 96.75 602 LEU A C 1
ATOM 4510 O O . LEU A 1 602 ? -12.897 -3.112 -6.549 1.00 96.75 602 LEU A O 1
ATOM 4514 N N . THR A 1 603 ? -13.460 -5.112 -5.703 1.00 95.19 603 THR A N 1
ATOM 4515 C CA . THR A 1 603 ? -14.908 -4.857 -5.727 1.00 95.19 603 THR A CA 1
ATOM 4516 C C . THR A 1 603 ? -15.287 -3.700 -4.805 1.00 95.19 603 THR A C 1
ATOM 4518 O O . THR A 1 603 ? -16.065 -2.839 -5.217 1.00 95.19 603 THR A O 1
ATOM 4521 N N . PHE A 1 604 ? -14.707 -3.634 -3.599 1.00 96.62 604 PHE A N 1
ATOM 4522 C CA . PHE A 1 604 ? -14.892 -2.507 -2.690 1.00 96.62 604 PHE A CA 1
ATOM 4523 C C . PHE A 1 604 ? -14.444 -1.198 -3.335 1.00 96.62 604 PHE A C 1
ATOM 4525 O O . PHE A 1 604 ? -15.217 -0.251 -3.389 1.00 96.62 604 PHE A O 1
ATOM 4532 N N . MET A 1 605 ? -13.241 -1.149 -3.905 1.00 97.25 605 MET A N 1
ATOM 4533 C CA . MET A 1 605 ? -12.728 0.049 -4.575 1.00 97.25 605 MET A CA 1
ATOM 4534 C C . MET A 1 605 ? -13.624 0.501 -5.739 1.00 97.25 605 MET A C 1
ATOM 4536 O O . MET A 1 605 ? -13.850 1.696 -5.916 1.00 97.25 605 MET A O 1
ATOM 4540 N N . GLU A 1 606 ? -14.187 -0.423 -6.513 1.00 95.06 606 GLU A N 1
ATOM 4541 C CA . GLU A 1 606 ? -15.050 -0.093 -7.654 1.00 95.06 606 GLU A CA 1
ATOM 4542 C C . GLU A 1 606 ? -16.459 0.348 -7.228 1.00 95.06 606 GLU A C 1
ATOM 4544 O O . GLU A 1 606 ? -17.011 1.301 -7.785 1.00 95.06 606 GLU A O 1
ATOM 4549 N N . LYS A 1 607 ? -17.063 -0.348 -6.257 1.00 93.50 607 LYS A N 1
ATOM 4550 C CA . LYS A 1 607 ? -18.516 -0.301 -6.008 1.00 93.50 607 LYS A CA 1
ATOM 4551 C C . LYS A 1 607 ? -18.917 0.008 -4.567 1.00 93.50 607 LYS A C 1
ATOM 4553 O O . LYS A 1 607 ? -20.095 0.263 -4.336 1.00 93.50 607 LYS A O 1
ATOM 4558 N N . GLY A 1 608 ? -17.978 0.023 -3.630 1.00 93.19 608 GLY A N 1
ATOM 4559 C CA . GLY A 1 608 ? -18.252 0.118 -2.198 1.00 93.19 608 GLY A CA 1
ATOM 4560 C C . GLY A 1 608 ? -18.510 -1.252 -1.587 1.00 93.19 608 GLY A C 1
ATOM 4561 O O . GLY A 1 608 ? -18.187 -2.282 -2.181 1.00 93.19 608 GLY A O 1
ATOM 4562 N N . HIS A 1 609 ? -19.084 -1.276 -0.386 1.00 91.44 609 HIS A N 1
ATOM 4563 C CA . HIS A 1 609 ? -19.322 -2.517 0.350 1.00 91.44 609 HIS A CA 1
ATOM 4564 C C . HIS A 1 609 ? -20.041 -3.573 -0.532 1.00 91.44 609 HIS A C 1
ATOM 4566 O O . HIS A 1 609 ? -21.146 -3.311 -1.011 1.00 91.44 609 HIS A O 1
ATOM 4572 N N . PRO A 1 610 ? -19.469 -4.778 -0.747 1.00 87.69 610 PRO A N 1
ATOM 4573 C CA . PRO A 1 610 ? -19.971 -5.756 -1.727 1.00 87.69 610 PRO A CA 1
ATOM 4574 C C . PRO A 1 610 ? -21.283 -6.451 -1.314 1.00 87.69 610 PRO A C 1
ATOM 4576 O O . PRO A 1 610 ? -21.819 -7.265 -2.065 1.00 87.69 610 PRO A O 1
ATOM 4579 N N . GLY A 1 611 ? -21.790 -6.134 -0.125 1.00 85.75 611 GLY A N 1
ATOM 4580 C CA . GLY A 1 611 ? -22.990 -6.706 0.481 1.00 85.75 611 GLY A CA 1
ATOM 4581 C C . GLY A 1 611 ? -22.658 -7.676 1.613 1.00 85.75 611 GLY A C 1
ATOM 4582 O O . GLY A 1 611 ? -21.514 -8.094 1.776 1.00 85.75 611 GLY A O 1
ATOM 4583 N N . CYS A 1 612 ? -23.660 -8.007 2.420 1.00 89.69 612 CYS A N 1
ATOM 4584 C CA . CYS A 1 612 ? -23.534 -8.858 3.604 1.00 89.69 612 CYS A CA 1
ATOM 4585 C C . CYS A 1 612 ? -24.518 -10.038 3.532 1.00 89.69 612 CYS A C 1
ATOM 4587 O O . CYS A 1 612 ? -25.535 -9.972 2.840 1.00 89.69 612 CYS A O 1
ATOM 4589 N N . GLN A 1 613 ? -24.227 -11.124 4.255 1.00 87.19 613 GLN A N 1
ATOM 4590 C CA . GLN A 1 613 ? -25.160 -12.253 4.430 1.00 87.19 613 GLN A CA 1
ATOM 4591 C C . GLN A 1 613 ? -25.676 -12.407 5.867 1.00 87.19 613 GLN A C 1
ATOM 4593 O O . GLN A 1 613 ? -26.620 -13.151 6.110 1.00 87.19 613 GLN A O 1
ATOM 4598 N N . GLY A 1 614 ? -25.084 -11.687 6.816 1.00 87.75 614 GLY A N 1
ATOM 4599 C CA . GLY A 1 614 ? -25.450 -11.685 8.227 1.00 87.75 614 GLY A CA 1
ATOM 4600 C C . GLY A 1 614 ? -24.703 -10.573 8.958 1.00 87.75 614 GLY A C 1
ATOM 4601 O O . GLY A 1 614 ? -23.872 -9.897 8.352 1.00 87.75 614 GLY A O 1
ATOM 4602 N N . GLN A 1 615 ? -24.998 -10.396 10.246 1.00 86.94 615 GLN A N 1
ATOM 4603 C CA . GLN A 1 615 ? -24.427 -9.327 11.074 1.00 86.94 615 GLN A CA 1
ATOM 4604 C C . GLN A 1 615 ? -22.892 -9.334 11.097 1.00 86.94 615 GLN A C 1
ATOM 4606 O O . GLN A 1 615 ? -22.285 -8.281 10.982 1.00 86.94 615 GLN A O 1
ATOM 4611 N N . LYS A 1 616 ? -22.251 -10.511 11.130 1.00 87.31 616 LYS A N 1
ATOM 4612 C CA . LYS A 1 616 ? -20.779 -10.618 11.090 1.00 87.31 616 LYS A CA 1
ATOM 4613 C C . LYS A 1 616 ? -20.145 -10.009 9.838 1.00 87.31 616 LYS A C 1
ATOM 4615 O O . LYS A 1 616 ? -19.051 -9.468 9.905 1.00 87.31 616 LYS A O 1
ATOM 4620 N N . GLY A 1 617 ? -20.859 -10.039 8.712 1.00 87.69 617 GLY A N 1
ATOM 4621 C CA . GLY A 1 617 ? -20.431 -9.380 7.478 1.00 87.69 617 GLY A CA 1
ATOM 4622 C C . GLY A 1 617 ? -20.545 -7.853 7.520 1.00 87.69 617 GLY A C 1
ATOM 4623 O O . GLY A 1 617 ? -20.244 -7.216 6.517 1.00 87.69 617 GLY A O 1
ATOM 4624 N N . CYS A 1 618 ? -21.023 -7.299 8.636 1.00 88.44 618 CYS A N 1
ATOM 4625 C CA . CYS A 1 618 ? -21.183 -5.874 8.900 1.00 88.44 618 CYS A CA 1
ATOM 4626 C C . CYS A 1 618 ? -20.397 -5.344 10.085 1.00 88.44 618 CYS A C 1
ATOM 4628 O O . CYS A 1 618 ? -20.199 -4.137 10.131 1.00 88.44 618 CYS A O 1
ATOM 4630 N N . GLU A 1 619 ? -19.928 -6.243 10.951 1.00 88.00 619 GLU A N 1
ATOM 4631 C CA . GLU A 1 619 ? -19.064 -5.946 12.090 1.00 88.00 619 GLU A CA 1
ATOM 4632 C C . GLU A 1 619 ? -18.002 -4.910 11.714 1.00 88.00 619 GLU A C 1
ATOM 4634 O O . GLU A 1 619 ? -17.126 -5.192 10.884 1.00 88.00 619 GLU A O 1
ATOM 4639 N N . ASP A 1 620 ? -18.132 -3.701 12.259 1.00 80.38 620 ASP A N 1
ATOM 4640 C CA . ASP A 1 620 ? -17.170 -2.611 12.086 1.00 80.38 620 ASP A CA 1
ATOM 4641 C C . ASP A 1 620 ? -16.309 -2.369 13.323 1.00 80.38 620 ASP A C 1
ATOM 4643 O O . ASP A 1 620 ? -15.351 -1.600 13.244 1.00 80.38 620 ASP A O 1
ATOM 4647 N N . LEU A 1 621 ? -16.569 -3.107 14.411 1.00 80.44 621 LEU A N 1
ATOM 4648 C CA . LEU A 1 621 ? -15.855 -3.020 15.681 1.00 80.44 621 LEU A CA 1
ATOM 4649 C C . LEU A 1 621 ? -15.946 -1.624 16.315 1.00 80.44 621 LEU A C 1
ATOM 4651 O O . LEU A 1 621 ? -15.144 -1.310 17.200 1.00 80.44 621 LEU A O 1
ATOM 4655 N N . ASP A 1 622 ? -16.921 -0.813 15.889 1.00 79.88 622 ASP A N 1
ATOM 4656 C CA . ASP A 1 622 ? -17.315 0.428 16.542 1.00 79.88 622 ASP A CA 1
ATOM 4657 C C . ASP A 1 622 ? -18.361 0.075 17.620 1.00 79.88 622 ASP A C 1
ATOM 4659 O O . ASP A 1 622 ? -19.506 -0.268 17.316 1.00 79.88 622 ASP A O 1
ATOM 4663 N N . PRO A 1 623 ? -18.010 0.156 18.917 1.00 78.88 623 PRO A N 1
ATOM 4664 C CA . PRO A 1 623 ? -18.921 -0.213 20.001 1.00 78.88 623 PRO A CA 1
ATOM 4665 C C . PRO A 1 623 ? -20.145 0.712 20.106 1.00 78.88 623 PRO A C 1
ATOM 4667 O O . PRO A 1 623 ? -21.063 0.436 20.883 1.00 78.88 623 PRO A O 1
ATOM 4670 N N . CYS A 1 624 ? -20.153 1.828 19.373 1.00 82.44 624 CYS A N 1
ATOM 4671 C CA . CYS A 1 624 ? -21.249 2.775 19.299 1.00 82.44 624 CYS A CA 1
ATOM 4672 C C . CYS A 1 624 ? -22.130 2.596 18.062 1.00 82.44 624 CYS A C 1
ATOM 4674 O O . CYS A 1 624 ? -23.048 3.403 17.872 1.00 82.44 624 CYS A O 1
ATOM 4676 N N . THR A 1 625 ? -21.916 1.573 17.234 1.00 84.94 625 THR A N 1
ATOM 4677 C CA . THR A 1 625 ? -22.825 1.227 16.141 1.00 84.94 625 THR A CA 1
ATOM 4678 C C . THR A 1 625 ? -23.537 -0.097 16.418 1.00 84.94 625 THR A C 1
ATOM 4680 O O . THR A 1 625 ? -23.059 -0.988 17.116 1.00 84.94 625 THR A O 1
ATOM 4683 N N . ALA A 1 626 ? -24.763 -0.204 15.911 1.00 85.25 626 ALA A N 1
ATOM 4684 C CA . ALA A 1 626 ? -25.480 -1.464 15.836 1.00 85.25 626 ALA A CA 1
ATOM 4685 C C . ALA A 1 626 ? -25.337 -2.025 14.421 1.00 85.25 626 ALA A C 1
ATOM 4687 O O . ALA A 1 626 ? -25.917 -1.475 13.474 1.00 85.25 626 ALA A O 1
ATOM 4688 N N . ASP A 1 627 ? -24.600 -3.125 14.298 1.00 88.44 627 ASP A N 1
ATOM 4689 C CA . ASP A 1 627 ? -24.388 -3.812 13.029 1.00 88.44 627 ASP A CA 1
ATOM 4690 C C . ASP A 1 627 ? -25.606 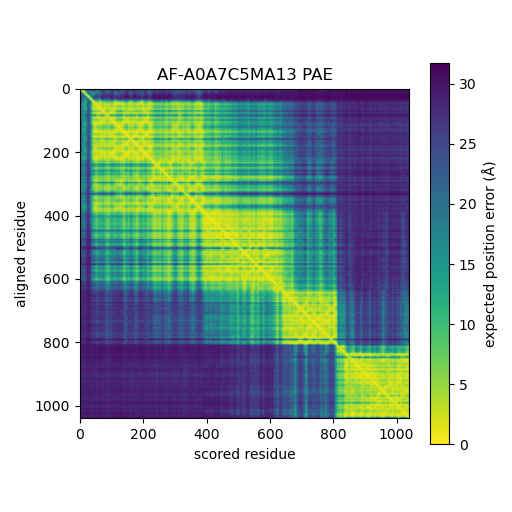-4.630 12.621 1.00 88.44 627 ASP A C 1
ATOM 4692 O O . ASP A 1 627 ? -26.104 -5.493 13.349 1.00 88.44 627 ASP A O 1
ATOM 4696 N N . ALA A 1 628 ? -26.075 -4.403 11.403 1.00 89.56 628 ALA A N 1
ATOM 4697 C CA . ALA A 1 628 ? -27.179 -5.144 10.831 1.00 89.56 628 ALA A CA 1
ATOM 4698 C C . ALA A 1 628 ? -26.973 -5.369 9.336 1.00 89.56 628 ALA A C 1
ATOM 4700 O O . ALA A 1 628 ? -26.668 -4.460 8.563 1.00 89.56 628 ALA A O 1
ATOM 4701 N N . CYS A 1 629 ? -27.246 -6.598 8.902 1.00 91.62 629 CYS A N 1
ATOM 4702 C CA . CYS A 1 629 ? -27.369 -6.897 7.487 1.00 91.62 629 CYS A CA 1
ATOM 4703 C C . CYS A 1 629 ? -28.836 -6.808 7.058 1.00 91.62 629 CYS A C 1
ATOM 4705 O O . CYS A 1 629 ? -29.629 -7.709 7.332 1.00 91.62 629 CYS A O 1
ATOM 4707 N N . VAL A 1 630 ? -29.206 -5.727 6.370 1.00 90.50 630 VAL A N 1
ATOM 4708 C CA . VAL A 1 630 ? -30.593 -5.454 5.971 1.00 90.50 630 VAL A CA 1
ATOM 4709 C C . VAL A 1 630 ? -30.727 -5.588 4.460 1.00 90.50 630 VAL A C 1
ATOM 4711 O O . VAL A 1 630 ? -30.183 -4.787 3.703 1.00 90.50 630 VAL A O 1
ATOM 4714 N N . ALA A 1 631 ? -31.460 -6.611 4.009 1.00 88.06 631 ALA A N 1
ATOM 4715 C CA . ALA A 1 631 ? -31.662 -6.912 2.585 1.00 88.06 631 ALA A CA 1
ATOM 4716 C C . ALA A 1 631 ? -30.342 -6.998 1.782 1.00 88.06 631 ALA A C 1
ATOM 4718 O O . ALA A 1 631 ? -30.244 -6.496 0.663 1.00 88.06 631 ALA A O 1
ATOM 4719 N N . GLY A 1 632 ? -29.305 -7.599 2.378 1.00 86.56 632 GLY A N 1
ATOM 4720 C CA . GLY A 1 632 ? -27.974 -7.737 1.777 1.00 86.56 632 GLY A CA 1
ATOM 4721 C C . GLY A 1 632 ? -27.124 -6.462 1.791 1.00 86.56 632 GLY A C 1
ATOM 4722 O O . GLY A 1 632 ? -25.983 -6.493 1.336 1.00 86.56 632 GLY A O 1
ATOM 4723 N N . SER A 1 633 ? -27.649 -5.353 2.320 1.00 88.06 633 SER A N 1
ATOM 4724 C CA . SER A 1 633 ? -26.920 -4.099 2.512 1.00 88.06 633 SER A CA 1
ATOM 4725 C C . SER A 1 633 ? -26.472 -3.956 3.954 1.00 88.06 633 SER A C 1
ATOM 4727 O O . SER A 1 633 ? -27.253 -4.184 4.881 1.00 88.06 633 SER A O 1
ATOM 4729 N N . CYS A 1 634 ? -25.231 -3.526 4.128 1.00 88.81 634 CYS A N 1
ATOM 4730 C CA . CYS A 1 634 ? -24.688 -3.324 5.451 1.00 88.81 634 CYS A CA 1
ATOM 4731 C C . CYS A 1 634 ? -25.189 -2.025 6.091 1.00 88.81 634 CYS A C 1
ATOM 4733 O O . CYS A 1 634 ? -25.320 -1.005 5.402 1.00 88.81 634 CYS A O 1
ATOM 4735 N N . LYS A 1 635 ? -25.534 -2.079 7.380 1.00 87.12 635 LYS A N 1
ATOM 4736 C CA . LYS A 1 635 ? -26.064 -0.963 8.167 1.00 87.12 635 LYS A CA 1
ATOM 4737 C C . LYS A 1 635 ? -25.414 -0.955 9.545 1.00 87.12 635 LYS A C 1
ATOM 4739 O O . LYS A 1 635 ? -25.708 -1.837 10.337 1.00 87.12 635 LYS A O 1
ATOM 4744 N N . ASN A 1 636 ? -24.644 0.093 9.824 1.00 85.75 636 ASN A N 1
ATOM 4745 C CA . ASN A 1 636 ? -23.987 0.292 11.113 1.00 85.75 636 ASN A CA 1
ATOM 4746 C C . ASN A 1 636 ? -24.615 1.540 11.738 1.00 85.75 636 ASN A C 1
ATOM 4748 O O . ASN A 1 636 ? -24.240 2.680 11.449 1.00 85.75 636 ASN A O 1
ATOM 4752 N N . GLN A 1 637 ? -25.724 1.342 12.455 1.00 84.00 637 GLN A N 1
ATOM 4753 C CA . GLN A 1 637 ? -26.530 2.452 12.960 1.00 84.00 637 GLN A CA 1
ATOM 4754 C C . GLN A 1 637 ? -25.915 2.996 14.248 1.00 84.00 637 GLN A C 1
ATOM 4756 O O . GLN A 1 637 ? -25.953 2.328 15.275 1.00 84.00 637 GLN A O 1
ATOM 4761 N N . ARG A 1 638 ? -25.398 4.226 14.204 1.00 83.38 638 ARG A N 1
ATOM 4762 C CA . ARG A 1 638 ? -24.780 4.874 15.366 1.00 83.38 638 ARG A CA 1
ATOM 4763 C C . ARG A 1 638 ? -25.793 5.168 16.478 1.00 83.38 638 ARG A C 1
ATOM 4765 O O . ARG A 1 638 ? -26.827 5.789 16.215 1.00 83.38 638 ARG A O 1
ATOM 4772 N N . ASP A 1 639 ? -25.454 4.813 17.714 1.00 82.94 639 ASP A N 1
ATOM 4773 C CA . ASP A 1 639 ? -26.121 5.280 18.930 1.00 82.94 639 ASP A CA 1
ATOM 4774 C C . ASP A 1 639 ? -25.690 6.733 19.232 1.00 82.94 639 ASP A C 1
ATOM 4776 O O . ASP A 1 639 ? -24.509 7.002 19.479 1.00 82.94 639 ASP A O 1
ATOM 4780 N N . PRO A 1 640 ? -26.616 7.709 19.224 1.00 78.75 640 PRO A N 1
ATOM 4781 C CA . PRO A 1 640 ? -26.298 9.101 19.529 1.00 78.75 640 PRO A CA 1
ATOM 4782 C C . PRO A 1 640 ? -25.772 9.339 20.952 1.00 78.75 640 PRO A C 1
ATOM 4784 O O . PRO A 1 640 ? -25.129 10.362 21.179 1.00 78.75 640 PRO A O 1
ATOM 4787 N N . GLN A 1 641 ? -26.068 8.451 21.908 1.00 80.94 641 GLN A N 1
ATOM 4788 C CA . GLN A 1 641 ? -25.673 8.597 23.316 1.00 80.94 641 GLN A CA 1
ATOM 4789 C C . GLN A 1 641 ? -24.333 7.931 23.636 1.00 80.94 641 GLN A C 1
ATOM 4791 O O . GLN A 1 641 ? -23.784 8.135 24.719 1.00 80.94 641 GLN A O 1
ATOM 4796 N N . CYS A 1 642 ? -23.795 7.163 22.694 1.00 84.62 642 CYS A N 1
ATOM 4797 C CA . CYS A 1 642 ? -22.542 6.463 22.862 1.00 84.62 642 CYS A CA 1
ATOM 4798 C C . CYS A 1 642 ? -21.350 7.370 22.505 1.00 84.62 642 CYS A C 1
ATOM 4800 O O . CYS A 1 642 ? -21.296 7.998 21.438 1.00 84.62 642 CYS A O 1
ATOM 4802 N N . ILE A 1 643 ? -20.404 7.467 23.442 1.00 85.81 643 ILE A N 1
ATOM 4803 C CA . ILE A 1 643 ? -19.166 8.239 23.312 1.00 85.81 643 ILE A CA 1
ATOM 4804 C C . ILE A 1 643 ? -18.013 7.242 23.342 1.00 85.81 643 ILE A C 1
ATOM 4806 O O . ILE A 1 643 ? -17.783 6.601 24.366 1.00 85.81 643 ILE A O 1
ATOM 4810 N N . GLU A 1 644 ? -17.298 7.108 22.232 1.00 85.06 644 GLU A N 1
ATOM 4811 C CA . GLU A 1 644 ? -16.118 6.247 22.142 1.00 85.06 644 GLU A CA 1
ATOM 4812 C C . GLU A 1 644 ? -14.935 6.868 22.887 1.00 85.06 644 GLU A C 1
ATOM 4814 O O . GLU A 1 644 ? -14.812 8.092 23.010 1.00 85.06 644 GLU A O 1
ATOM 4819 N N . CYS A 1 645 ? -14.034 6.023 23.374 1.00 84.50 645 CYS A N 1
ATOM 4820 C CA . CYS A 1 645 ? -12.850 6.453 24.097 1.00 84.50 645 CYS A CA 1
ATOM 4821 C C . CYS A 1 645 ? -11.713 5.435 23.983 1.00 84.50 645 CYS A C 1
ATOM 4823 O O . CYS A 1 645 ? -11.930 4.226 23.954 1.00 84.50 645 CYS A O 1
ATOM 4825 N N . MET A 1 646 ? -10.481 5.939 23.967 1.00 82.75 646 MET A N 1
ATOM 4826 C CA . MET A 1 646 ? -9.271 5.140 24.192 1.00 82.75 646 MET A CA 1
ATOM 4827 C C . MET A 1 646 ? -8.819 5.246 25.651 1.00 82.75 646 MET A C 1
ATOM 4829 O O . MET A 1 646 ? -8.320 4.288 26.247 1.00 82.75 646 MET A O 1
ATOM 4833 N N . ASP A 1 647 ? -8.992 6.436 26.220 1.00 88.88 647 ASP A N 1
ATOM 4834 C CA . ASP A 1 647 ? -8.716 6.751 27.610 1.00 88.88 647 ASP A CA 1
ATOM 4835 C C . ASP A 1 647 ? -9.731 7.787 28.132 1.00 88.88 647 ASP A C 1
ATOM 4837 O O . ASP A 1 647 ? -10.617 8.229 27.396 1.00 88.88 647 ASP A O 1
ATOM 4841 N N . ASP A 1 648 ? -9.639 8.162 29.410 1.00 91.69 648 ASP A N 1
ATOM 4842 C CA . ASP A 1 648 ? -10.592 9.075 30.063 1.00 91.69 648 ASP A CA 1
ATOM 4843 C C . ASP A 1 648 ? -10.623 10.495 29.468 1.00 91.69 648 ASP A C 1
ATOM 4845 O O . ASP A 1 648 ? -11.448 11.307 29.886 1.00 91.69 648 ASP A O 1
ATOM 4849 N N . LEU A 1 649 ? -9.696 10.856 28.578 1.00 89.94 649 LEU A N 1
ATOM 4850 C CA . LEU A 1 649 ? -9.674 12.176 27.959 1.00 89.94 649 LEU A CA 1
ATOM 4851 C C . LEU A 1 649 ? -9.806 12.136 26.448 1.00 89.9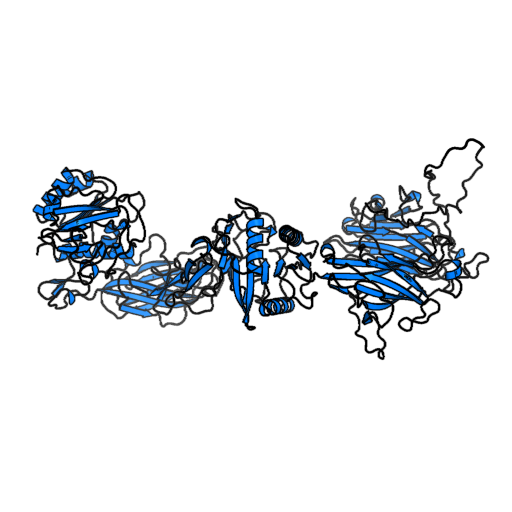4 649 LEU A C 1
ATOM 4853 O O . LEU A 1 649 ? -10.388 13.075 25.913 1.00 89.94 649 LEU A O 1
ATOM 4857 N N . PHE A 1 650 ? -9.252 11.134 25.772 1.00 86.50 650 PHE A N 1
ATOM 4858 C CA . PHE A 1 650 ? -9.187 11.117 24.319 1.00 86.50 650 PHE A CA 1
ATOM 4859 C C . PHE A 1 650 ? -9.857 9.903 23.684 1.00 86.50 650 PHE A C 1
ATOM 4861 O O . PHE A 1 650 ? -9.906 8.795 24.230 1.00 86.50 650 PHE A O 1
ATOM 4868 N N . MET A 1 651 ? -10.373 10.139 22.481 1.00 82.12 651 MET A N 1
ATOM 4869 C CA . MET A 1 651 ? -10.690 9.093 21.520 1.00 82.12 651 MET A CA 1
ATOM 4870 C C . MET A 1 651 ? -9.395 8.438 21.020 1.00 82.12 651 MET A C 1
ATOM 4872 O O . MET A 1 651 ? -8.285 8.858 21.354 1.00 82.12 651 MET A O 1
ATOM 4876 N N . ALA A 1 652 ? -9.526 7.397 20.203 1.00 67.31 652 ALA A N 1
ATOM 4877 C CA . ALA A 1 652 ? -8.383 6.635 19.707 1.00 67.31 652 ALA A CA 1
ATOM 4878 C C . ALA A 1 652 ? -7.433 7.427 18.785 1.00 67.31 652 ALA A C 1
ATOM 4880 O O . ALA A 1 652 ? -6.288 7.035 18.594 1.00 67.31 652 ALA A O 1
ATOM 4881 N N . ASP A 1 653 ? -7.856 8.597 18.294 1.00 64.38 653 ASP A N 1
ATOM 4882 C CA . ASP A 1 653 ? -6.987 9.535 17.573 1.00 64.38 653 ASP A CA 1
ATOM 4883 C C . ASP A 1 653 ? -5.973 10.278 18.472 1.00 64.38 653 ASP A C 1
ATOM 4885 O O . ASP A 1 653 ? -5.101 10.986 17.963 1.00 64.38 653 ASP A O 1
ATOM 4889 N N . GLY A 1 654 ? -6.090 10.144 19.798 1.00 70.44 654 GLY A N 1
ATOM 4890 C CA . GLY A 1 654 ? -5.207 10.757 20.790 1.00 70.44 654 GLY A CA 1
ATOM 4891 C C . GLY A 1 654 ? -5.341 12.277 20.936 1.00 70.44 654 GLY A C 1
ATOM 4892 O O . GLY A 1 654 ? -4.549 12.881 21.660 1.00 70.44 654 GLY A O 1
ATOM 4893 N N . VAL A 1 655 ? -6.309 12.913 20.265 1.00 73.50 655 VAL A N 1
ATOM 4894 C CA . VAL A 1 655 ? -6.470 14.380 20.253 1.00 73.50 655 VAL A CA 1
ATOM 4895 C C . VAL A 1 655 ? -7.904 14.849 20.470 1.00 73.50 655 VAL A C 1
ATOM 4897 O O . VAL A 1 655 ? -8.102 15.912 21.062 1.00 73.50 655 VAL A O 1
ATOM 4900 N N . THR A 1 656 ? -8.906 14.091 20.026 1.00 78.12 656 THR A N 1
ATOM 4901 C CA . THR A 1 656 ? -10.314 14.463 20.180 1.00 78.12 656 THR A CA 1
ATOM 4902 C C . THR A 1 656 ? -10.782 14.135 21.595 1.00 78.12 656 THR A C 1
ATOM 4904 O O . THR A 1 656 ? -10.646 12.986 22.018 1.00 78.12 656 THR A O 1
ATOM 4907 N N . PRO A 1 657 ? -11.334 15.107 22.350 1.00 88.56 657 PRO A N 1
ATOM 4908 C CA . PRO A 1 657 ? -11.869 14.843 23.679 1.00 88.56 657 PRO A CA 1
ATOM 4909 C C . PRO A 1 657 ? -12.960 13.757 23.668 1.00 88.56 657 PRO A C 1
ATOM 4911 O O . PRO A 1 657 ? -13.890 13.847 22.868 1.00 88.56 657 PRO A O 1
ATOM 4914 N N . SER A 1 658 ? -12.863 12.767 24.559 1.00 88.50 658 SER A N 1
ATOM 4915 C CA . SER A 1 658 ? -13.837 11.678 24.726 1.00 88.50 658 SER A CA 1
ATOM 4916 C C . SER A 1 658 ? -14.723 11.902 25.958 1.00 88.50 658 SER A C 1
ATOM 4918 O O . SER A 1 658 ? -15.769 12.545 25.873 1.00 88.50 658 SER A O 1
ATOM 4920 N N . CYS A 1 659 ? -14.308 11.388 27.117 1.00 91.25 659 CYS A N 1
ATOM 4921 C CA . CYS A 1 659 ? -15.153 11.275 28.291 1.00 91.25 659 CYS A CA 1
ATOM 4922 C C . CYS A 1 659 ? -15.280 12.613 29.033 1.00 91.25 659 CYS A C 1
ATOM 4924 O O . CYS A 1 659 ? -14.276 13.257 29.367 1.00 91.25 659 CYS A O 1
ATOM 4926 N N . PRO A 1 660 ? -16.515 13.038 29.353 1.00 90.44 660 PRO A N 1
ATOM 4927 C CA . PRO A 1 660 ? -16.745 14.094 30.328 1.00 90.44 660 PRO A CA 1
ATOM 4928 C C . PRO A 1 660 ? -16.098 13.765 31.689 1.00 90.44 660 PRO A C 1
ATOM 4930 O O . PRO A 1 660 ? -15.901 12.593 32.007 1.00 90.44 660 PRO A O 1
ATOM 4933 N N . PRO A 1 661 ? -15.792 14.762 32.544 1.00 86.50 661 PRO A N 1
ATOM 4934 C CA . PRO A 1 661 ? -15.098 14.531 33.819 1.00 86.50 661 PRO A CA 1
ATOM 4935 C C . PRO A 1 661 ? -15.792 13.563 34.792 1.00 86.50 661 PRO A C 1
ATOM 4937 O O . PRO A 1 661 ? -15.149 13.035 35.699 1.00 86.50 661 PRO A O 1
ATOM 4940 N N . ASP A 1 662 ? -17.105 13.384 34.674 1.00 87.69 662 ASP A N 1
ATOM 4941 C CA . ASP A 1 662 ? -17.949 12.471 35.450 1.00 87.69 662 ASP A CA 1
ATOM 4942 C C . ASP A 1 662 ? -18.134 11.093 34.800 1.00 87.69 662 ASP A C 1
ATOM 4944 O O . ASP A 1 662 ? -18.860 10.260 35.341 1.00 87.69 662 ASP A O 1
ATOM 4948 N N . GLN A 1 663 ? -17.442 10.830 33.693 1.00 92.25 663 GLN A N 1
ATOM 4949 C CA . GLN A 1 663 ? -17.406 9.543 33.015 1.00 92.25 663 GLN A CA 1
ATOM 4950 C C . GLN A 1 663 ? -15.984 8.969 32.998 1.00 92.25 663 GLN A C 1
ATOM 4952 O O . GLN A 1 663 ? -14.992 9.697 33.073 1.00 92.25 663 GLN A O 1
ATOM 4957 N N . ALA A 1 664 ? -15.899 7.647 32.919 1.00 91.44 664 ALA A N 1
ATOM 4958 C CA . ALA A 1 664 ? -14.666 6.895 32.759 1.00 91.44 664 ALA A CA 1
ATOM 4959 C C . ALA A 1 664 ? -14.692 6.155 31.429 1.00 91.44 664 ALA A C 1
ATOM 4961 O O . ALA A 1 664 ? -15.743 5.658 31.015 1.00 91.44 664 ALA A O 1
ATOM 4962 N N . CYS A 1 665 ? -13.531 6.042 30.795 1.00 90.75 665 CYS A N 1
ATOM 4963 C CA . CYS A 1 665 ? -13.386 5.165 29.655 1.00 90.75 665 CYS A CA 1
ATOM 4964 C C . CYS A 1 665 ? -13.317 3.719 30.136 1.00 90.75 665 CYS A C 1
ATOM 4966 O O . CYS A 1 665 ? -12.349 3.323 30.789 1.00 90.75 665 CYS A O 1
ATOM 4968 N N . VAL A 1 666 ? -14.337 2.922 29.819 1.00 86.69 666 VAL A N 1
ATOM 4969 C CA . VAL A 1 666 ? -14.306 1.484 30.088 1.00 86.69 666 VAL A CA 1
ATOM 4970 C C . VAL A 1 666 ? -13.519 0.834 28.965 1.00 86.69 666 VAL A C 1
ATOM 4972 O O . VAL A 1 666 ? -14.064 0.570 27.896 1.00 86.69 666 VAL A O 1
ATOM 4975 N N . GLN A 1 667 ? -12.228 0.583 29.195 1.00 76.50 667 GLN A N 1
ATOM 4976 C CA . GLN A 1 667 ? -11.313 0.139 28.135 1.00 76.50 667 GLN A CA 1
ATOM 4977 C C . GLN A 1 667 ? -11.754 -1.166 27.467 1.00 76.50 667 GLN A C 1
ATOM 4979 O O . GLN A 1 667 ? -11.541 -1.339 26.273 1.00 76.50 667 GLN A O 1
ATOM 4984 N N . ALA A 1 668 ? -12.408 -2.061 28.211 1.00 67.06 668 ALA A N 1
ATOM 4985 C CA . ALA A 1 668 ? -12.950 -3.304 27.662 1.00 67.06 668 ALA A CA 1
ATOM 4986 C C . ALA A 1 668 ? -14.093 -3.081 26.654 1.00 67.06 668 ALA A C 1
ATOM 4988 O O . ALA A 1 668 ? -14.320 -3.930 25.801 1.00 67.06 668 ALA A O 1
ATOM 4989 N N . LEU A 1 669 ? -14.809 -1.957 26.764 1.00 72.88 669 LEU A N 1
ATOM 4990 C CA . LEU A 1 669 ? -15.941 -1.600 25.907 1.00 72.88 669 LEU A CA 1
ATOM 4991 C C . LEU A 1 669 ? -15.600 -0.501 24.894 1.00 72.88 669 LEU A C 1
ATOM 4993 O O . LEU A 1 669 ? -16.418 -0.225 24.027 1.00 72.88 669 LEU A O 1
ATOM 4997 N N . GLY A 1 670 ? -14.465 0.188 25.045 1.00 78.94 670 GLY A N 1
ATOM 4998 C CA . GLY A 1 670 ? -14.083 1.326 24.202 1.00 78.94 670 GLY A CA 1
ATOM 4999 C C . GLY A 1 670 ? -15.033 2.527 24.290 1.00 78.94 670 GLY A C 1
ATOM 5000 O O . GLY A 1 670 ? -15.062 3.347 23.377 1.00 78.94 670 GLY A O 1
ATOM 5001 N N . THR A 1 671 ? -15.841 2.632 25.353 1.00 85.94 671 THR A N 1
ATOM 5002 C CA . THR A 1 671 ? -16.872 3.675 25.493 1.00 85.94 671 THR A CA 1
ATOM 5003 C C . THR A 1 671 ? -16.876 4.317 26.876 1.00 85.94 671 THR A C 1
ATOM 5005 O O . THR A 1 671 ? -16.548 3.688 27.888 1.00 85.94 671 THR A O 1
ATOM 5008 N N . CYS A 1 672 ? -17.255 5.592 26.927 1.00 89.19 672 CYS A N 1
ATOM 5009 C CA . CYS A 1 672 ? -17.406 6.334 28.168 1.00 89.19 672 CYS A CA 1
ATOM 5010 C C . CYS A 1 672 ? -18.668 5.889 28.910 1.00 89.19 672 CYS A C 1
ATOM 5012 O O . CYS A 1 672 ? -19.755 5.807 28.332 1.00 89.19 672 CYS A O 1
ATOM 5014 N N . LYS A 1 673 ? -18.530 5.631 30.212 1.00 88.56 673 LYS A N 1
ATOM 5015 C CA . LYS A 1 673 ? -19.642 5.307 31.114 1.00 88.56 673 LYS A CA 1
ATOM 5016 C C . LYS A 1 673 ? -19.628 6.230 32.335 1.00 88.56 673 LYS A C 1
ATOM 5018 O O . LYS A 1 673 ? -18.545 6.612 32.781 1.00 88.56 673 LYS A O 1
ATOM 5023 N N . PRO A 1 674 ? -20.792 6.602 32.899 1.00 87.81 674 PRO A N 1
ATOM 5024 C CA . PRO A 1 674 ? -20.844 7.411 34.116 1.00 87.81 674 PRO A CA 1
ATOM 5025 C C . PRO A 1 674 ? -20.105 6.749 35.285 1.00 87.81 674 PRO A C 1
ATOM 5027 O O . PRO A 1 674 ? -20.229 5.544 35.495 1.00 87.81 674 PRO A O 1
ATOM 5030 N N . ILE A 1 675 ? -19.355 7.540 36.059 1.00 87.69 675 ILE A N 1
ATOM 5031 C CA . ILE A 1 675 ? -18.581 7.027 37.193 1.00 87.69 675 ILE A CA 1
ATOM 5032 C C . ILE A 1 675 ? -19.491 6.766 38.396 1.00 87.69 675 ILE A C 1
ATOM 5034 O O . ILE A 1 675 ? -20.040 7.694 38.994 1.00 87.69 675 ILE A O 1
ATOM 5038 N N . PHE A 1 676 ? -19.556 5.503 38.818 1.00 78.62 676 PHE A N 1
ATOM 5039 C CA . PHE A 1 676 ? -20.259 5.048 40.019 1.00 78.62 676 PHE A CA 1
ATOM 5040 C C . PHE A 1 676 ? -19.296 4.488 41.067 1.00 78.62 676 PHE A C 1
ATOM 5042 O O . PHE A 1 676 ? -18.286 3.861 40.759 1.00 78.62 676 PHE A O 1
ATOM 5049 N N . CYS A 1 677 ? -19.628 4.688 42.338 1.00 78.50 677 CYS A N 1
ATOM 5050 C CA . CYS A 1 677 ? -18.874 4.169 43.468 1.00 78.50 677 CYS A CA 1
ATOM 5051 C C . CYS A 1 677 ? -19.518 2.849 43.895 1.00 78.50 677 CYS A C 1
ATOM 5053 O O . CYS A 1 677 ? -20.365 2.807 44.790 1.00 78.50 677 CYS A O 1
ATOM 5055 N N . GLY A 1 678 ? -19.134 1.773 43.206 1.00 66.06 678 GLY A N 1
ATOM 5056 C CA . GLY A 1 678 ? -19.824 0.489 43.288 1.00 66.06 678 GLY A CA 1
ATOM 5057 C C . GLY A 1 678 ? -21.215 0.594 42.643 1.00 66.06 678 GLY A C 1
ATOM 5058 O O . GLY A 1 678 ? -21.321 1.140 41.551 1.00 66.06 678 GLY A O 1
ATOM 5059 N N . PRO A 1 679 ? -22.290 0.120 43.293 1.00 54.03 679 PRO A N 1
ATOM 5060 C CA . PRO A 1 679 ? -23.651 0.152 42.742 1.00 54.03 679 PRO A CA 1
ATOM 5061 C C . PRO A 1 679 ? -24.364 1.510 42.881 1.00 54.03 679 PRO A C 1
ATOM 5063 O O . PRO A 1 679 ? -25.526 1.631 42.507 1.00 54.03 679 PRO A O 1
ATOM 5066 N N . VAL A 1 680 ? -23.733 2.509 43.508 1.00 60.09 680 VAL A N 1
ATOM 5067 C CA . VAL A 1 680 ? -24.368 3.794 43.838 1.00 60.09 680 VAL A CA 1
ATOM 5068 C C . VAL A 1 680 ? -23.604 4.974 43.245 1.00 60.09 680 VAL A C 1
ATOM 5070 O O . VAL A 1 680 ? -22.388 4.884 43.040 1.00 60.09 680 VAL A O 1
ATOM 5073 N N . PRO A 1 681 ? -24.274 6.116 43.004 1.00 71.56 681 PRO A N 1
ATOM 5074 C CA . PRO A 1 681 ? -23.591 7.343 42.619 1.00 71.56 681 PRO A CA 1
ATOM 5075 C C . PRO A 1 681 ? -22.536 7.743 43.654 1.00 71.56 681 PRO A C 1
ATOM 5077 O O . PRO A 1 681 ? -22.737 7.619 44.865 1.00 71.56 681 PRO A O 1
ATOM 5080 N N . CYS A 1 682 ? -21.404 8.260 43.186 1.00 82.81 682 CYS A N 1
ATOM 5081 C CA . CYS A 1 682 ? -20.413 8.853 44.073 1.00 82.81 682 CYS A CA 1
ATOM 5082 C C . CYS A 1 682 ? -20.948 10.180 44.633 1.00 82.81 682 CYS A C 1
ATOM 5084 O O . CYS A 1 682 ? -21.132 11.141 43.889 1.00 82.81 682 CYS A O 1
ATOM 5086 N N . THR A 1 683 ? -21.174 10.254 45.943 1.00 86.06 683 THR A N 1
ATOM 5087 C CA . THR A 1 683 ? -21.729 11.445 46.609 1.00 86.06 683 THR A CA 1
ATOM 5088 C C . THR A 1 683 ? -20.662 12.435 47.071 1.00 86.06 683 THR A C 1
ATOM 5090 O O . THR A 1 683 ? -20.962 13.597 47.336 1.00 86.06 683 THR A O 1
ATOM 5093 N N . VAL A 1 684 ? -19.400 12.006 47.138 1.00 89.50 684 VAL A N 1
ATOM 5094 C CA . VAL A 1 684 ? -18.248 12.858 47.443 1.00 89.50 684 VAL A CA 1
ATOM 5095 C C . VAL A 1 684 ? -17.277 12.814 46.280 1.00 89.50 684 VAL A C 1
ATOM 5097 O O . VAL A 1 684 ? -16.896 11.745 45.814 1.00 89.50 684 VAL A O 1
ATOM 5100 N N . THR A 1 685 ? -16.849 13.989 45.828 1.00 93.94 685 THR A N 1
ATOM 5101 C CA . THR A 1 685 ? -15.784 14.145 44.837 1.00 93.94 685 THR A CA 1
ATOM 5102 C C . THR A 1 685 ? -14.758 15.121 45.390 1.00 93.94 685 THR A C 1
ATOM 5104 O O . THR A 1 685 ? -15.099 16.239 45.768 1.00 93.94 685 THR A O 1
ATOM 5107 N N . ALA A 1 686 ? -13.499 14.703 45.438 1.00 94.56 686 ALA A N 1
ATOM 5108 C CA . ALA A 1 686 ? -12.382 15.526 45.867 1.00 94.56 686 ALA A CA 1
ATOM 5109 C C . ALA A 1 686 ? -11.264 15.412 44.828 1.00 94.56 686 ALA A C 1
ATOM 5111 O O . ALA A 1 686 ? -10.859 14.314 44.462 1.00 94.56 686 ALA A O 1
ATOM 5112 N N . THR A 1 687 ? -10.767 16.547 44.343 1.00 95.38 687 THR A N 1
ATOM 5113 C CA . THR A 1 687 ? -9.739 16.596 43.292 1.00 95.38 687 THR A CA 1
ATOM 5114 C C . THR A 1 687 ? -8.500 17.290 43.816 1.00 95.38 687 THR A C 1
ATOM 5116 O O . THR A 1 687 ? -8.607 18.341 44.450 1.00 95.38 687 THR A O 1
ATOM 5119 N N . TYR A 1 688 ? -7.329 16.727 43.532 1.00 95.12 688 TYR A N 1
ATOM 5120 C CA . TYR A 1 688 ? -6.042 17.331 43.855 1.00 95.12 688 TYR A CA 1
ATOM 5121 C C . TYR A 1 688 ? -5.891 18.700 43.176 1.00 95.12 688 TYR A C 1
ATOM 5123 O O . TYR A 1 688 ? -5.982 18.797 41.957 1.00 95.12 688 TYR A O 1
ATOM 5131 N N . GLN A 1 689 ? -5.667 19.748 43.977 1.00 88.00 689 GLN A N 1
ATOM 5132 C CA . GLN A 1 689 ? -5.539 21.144 43.519 1.00 88.00 689 GLN A CA 1
ATOM 5133 C C . GLN A 1 689 ? -4.089 21.666 43.547 1.00 88.00 689 GLN A C 1
ATOM 5135 O O . GLN A 1 689 ? -3.864 22.869 43.436 1.00 88.00 689 GLN A O 1
ATOM 5140 N N . GLY A 1 690 ? -3.099 20.801 43.787 1.00 87.94 690 GLY A N 1
ATOM 5141 C CA . GLY A 1 690 ? -1.693 21.214 43.828 1.00 87.94 690 GLY A CA 1
ATOM 5142 C C . GLY A 1 690 ? -1.045 21.291 42.438 1.00 87.94 690 GLY A C 1
ATOM 5143 O O . GLY A 1 690 ? -1.664 20.903 41.447 1.00 87.94 690 GLY A O 1
ATOM 5144 N N . PRO A 1 691 ? 0.201 21.794 42.346 1.00 91.94 691 PRO A N 1
ATOM 5145 C CA . PRO A 1 691 ? 0.951 21.803 41.091 1.00 91.94 691 PRO A CA 1
ATOM 5146 C C . PRO A 1 691 ? 1.287 20.377 40.635 1.00 91.94 691 PRO A C 1
ATOM 5148 O O . PRO A 1 691 ? 1.346 19.461 41.456 1.00 91.94 691 PRO A O 1
ATOM 5151 N N . ALA A 1 692 ? 1.577 20.204 39.342 1.00 93.50 692 ALA A N 1
ATOM 5152 C CA . ALA A 1 692 ? 2.061 18.929 38.822 1.00 93.50 692 ALA A CA 1
ATOM 5153 C C . ALA A 1 692 ? 3.327 18.481 39.579 1.00 93.50 692 ALA A C 1
ATOM 5155 O O . ALA A 1 692 ? 4.243 19.277 39.812 1.00 93.50 692 ALA A O 1
ATOM 5156 N N . LEU A 1 693 ? 3.362 17.216 40.007 1.00 94.81 693 LEU A N 1
ATOM 5157 C CA . LEU A 1 693 ? 4.438 16.687 40.847 1.00 94.81 693 LEU A CA 1
ATOM 5158 C C . LEU A 1 693 ? 5.368 15.774 40.044 1.00 94.81 693 LEU A C 1
ATOM 5160 O O . LEU A 1 693 ? 4.942 14.680 39.660 1.00 94.81 693 LEU A O 1
ATOM 5164 N N . PRO A 1 694 ? 6.642 16.157 39.841 1.00 93.75 694 PRO A N 1
ATOM 5165 C CA . PRO A 1 694 ? 7.590 15.311 39.139 1.00 93.75 694 PRO A CA 1
ATOM 5166 C C . PRO A 1 694 ? 8.049 14.129 40.000 1.00 93.75 694 PRO A C 1
ATOM 5168 O O . PRO A 1 694 ? 8.306 14.280 41.200 1.00 93.75 694 PRO A O 1
ATOM 5171 N N . PHE A 1 695 ? 8.228 12.967 39.373 1.00 93.38 695 PHE A N 1
ATOM 5172 C CA . PHE A 1 695 ? 8.788 11.768 40.002 1.00 93.38 695 PHE A CA 1
ATOM 5173 C C . PHE A 1 695 ? 9.841 11.091 39.118 1.00 93.38 695 PHE A C 1
ATOM 5175 O O . PHE A 1 695 ? 10.046 11.439 37.963 1.00 93.38 695 PHE A O 1
ATOM 5182 N N . SER A 1 696 ? 10.600 10.161 39.689 1.00 90.31 696 SER A N 1
ATOM 5183 C CA . SER A 1 696 ? 11.647 9.406 38.994 1.00 90.31 696 SER A CA 1
ATOM 5184 C C . SER A 1 696 ? 11.929 8.092 39.729 1.00 90.31 696 SER A C 1
ATOM 5186 O O . SER A 1 696 ? 11.526 7.958 40.888 1.00 90.31 696 SER A O 1
ATOM 5188 N N . PRO A 1 697 ? 12.706 7.158 39.146 1.00 87.38 697 PRO A N 1
ATOM 5189 C CA . PRO A 1 697 ? 13.071 5.921 39.840 1.00 87.38 697 PRO A CA 1
ATOM 5190 C C . PRO A 1 697 ? 13.804 6.132 41.172 1.00 87.38 697 PRO A C 1
ATOM 5192 O O . PRO A 1 697 ? 13.795 5.262 42.035 1.00 87.38 697 PRO A O 1
ATOM 5195 N N . LYS A 1 698 ? 14.434 7.300 41.367 1.00 87.81 698 LYS A N 1
ATOM 5196 C CA . LYS A 1 698 ? 15.123 7.662 42.617 1.00 87.81 698 LYS A CA 1
ATOM 5197 C C . LYS A 1 698 ? 14.266 8.494 43.574 1.00 87.81 698 LYS A C 1
ATOM 5199 O O . LYS A 1 698 ? 14.669 8.696 44.716 1.00 87.81 698 LYS A O 1
ATOM 5204 N N . LYS A 1 699 ? 13.137 9.036 43.112 1.00 91.06 699 LYS A N 1
ATOM 5205 C CA . LYS A 1 699 ? 12.316 9.986 43.869 1.00 91.06 699 LYS A CA 1
ATOM 5206 C C . LYS A 1 699 ? 10.836 9.802 43.512 1.00 91.06 699 LYS A C 1
ATOM 5208 O O . LYS A 1 699 ? 10.414 10.363 42.501 1.00 91.06 699 LYS A O 1
ATOM 5213 N N . PRO A 1 700 ? 10.058 9.046 44.306 1.00 92.81 700 PRO A N 1
ATOM 5214 C CA . PRO A 1 700 ? 8.616 8.955 44.107 1.00 92.81 700 PRO A CA 1
ATOM 5215 C C . PRO A 1 700 ? 7.937 10.302 44.401 1.00 92.81 700 PRO A C 1
ATOM 5217 O O . PRO A 1 700 ? 8.478 11.128 45.144 1.00 92.81 700 PRO A O 1
ATOM 5220 N N . ALA A 1 701 ? 6.747 10.510 43.839 1.00 94.69 701 ALA A N 1
ATOM 5221 C CA . ALA A 1 701 ? 5.877 11.635 44.185 1.00 94.69 701 ALA A CA 1
ATOM 5222 C C . ALA A 1 701 ? 4.693 11.151 45.024 1.00 94.69 701 ALA A C 1
ATOM 5224 O O . ALA A 1 701 ? 4.150 10.077 44.776 1.00 94.69 701 ALA A O 1
ATOM 5225 N N . GLU A 1 702 ? 4.268 11.970 45.986 1.00 96.00 702 GLU A N 1
ATOM 5226 C CA . GLU A 1 702 ? 3.033 11.762 46.742 1.00 96.00 702 GLU A CA 1
ATOM 5227 C C . GLU A 1 702 ? 2.144 13.005 46.629 1.00 96.00 702 GLU A C 1
ATOM 5229 O O . GLU A 1 702 ? 2.440 14.057 47.197 1.00 96.00 702 GLU A O 1
ATOM 5234 N N . ALA A 1 703 ? 1.045 12.880 45.888 1.00 95.94 703 ALA A N 1
ATOM 5235 C CA . ALA A 1 703 ? 0.051 13.933 45.724 1.00 95.94 703 ALA A CA 1
ATOM 5236 C C . ALA A 1 703 ? -1.003 13.824 46.835 1.00 95.94 703 ALA A C 1
ATOM 5238 O O . ALA A 1 703 ? -1.839 12.920 46.812 1.00 95.94 703 ALA A O 1
ATOM 5239 N N . ALA A 1 704 ? -0.957 14.726 47.819 1.00 95.75 704 ALA A N 1
ATOM 5240 C CA . ALA A 1 704 ? -1.871 14.729 48.962 1.00 95.75 704 ALA A CA 1
ATOM 5241 C C . ALA A 1 704 ? -3.181 15.484 48.674 1.00 95.75 704 ALA A C 1
ATOM 5243 O O . ALA A 1 704 ? -3.162 16.618 48.198 1.00 95.75 704 ALA A O 1
ATOM 5244 N N . LEU A 1 705 ? -4.311 14.870 49.022 1.00 96.00 705 LEU A N 1
ATOM 5245 C CA . LEU A 1 705 ? -5.673 15.372 48.854 1.00 96.00 705 LEU A CA 1
ATOM 5246 C C . LEU A 1 705 ? -6.408 15.334 50.199 1.00 96.00 705 LEU A C 1
ATOM 5248 O O . LEU A 1 705 ? -6.508 14.280 50.824 1.00 96.00 705 LEU A O 1
ATOM 5252 N N . SER A 1 706 ? -6.945 16.468 50.642 1.00 94.00 706 SER A N 1
ATOM 5253 C CA . SER A 1 706 ? -7.712 16.551 51.892 1.00 94.00 706 SER A CA 1
ATOM 5254 C C . SER A 1 706 ? -9.210 16.410 51.633 1.00 94.00 706 SER A C 1
ATOM 5256 O O . SER A 1 706 ? -9.764 17.135 50.810 1.00 94.00 706 SER A O 1
ATOM 5258 N N . VAL A 1 707 ? -9.868 15.522 52.379 1.00 94.56 707 VAL A N 1
ATOM 5259 C CA . VAL A 1 707 ? -11.324 15.321 52.355 1.00 94.56 707 VAL A CA 1
ATOM 5260 C C . VAL A 1 707 ? -11.899 15.725 53.710 1.00 94.56 707 VAL A C 1
ATOM 5262 O O . VAL A 1 707 ? -11.482 15.198 54.740 1.00 94.56 707 VAL A O 1
ATOM 5265 N N . SER A 1 708 ? -12.840 16.672 53.721 1.00 88.69 708 SER A N 1
ATOM 5266 C CA . SER A 1 708 ? -13.492 17.167 54.946 1.00 88.69 708 SER A CA 1
ATOM 5267 C C . SER A 1 708 ? -14.804 16.451 55.274 1.00 88.69 708 SER A C 1
ATOM 5269 O O . SER A 1 708 ? -15.257 16.510 56.416 1.00 88.69 708 SER A O 1
ATOM 5271 N N . THR A 1 709 ? -15.416 15.770 54.301 1.00 83.31 709 THR A N 1
ATOM 5272 C CA . THR A 1 709 ? -16.681 15.053 54.491 1.00 83.31 709 THR A CA 1
ATOM 5273 C C . THR A 1 709 ? -16.503 13.872 55.445 1.00 83.31 709 THR A C 1
ATOM 5275 O O . THR A 1 709 ? -15.746 12.943 55.161 1.00 83.31 709 THR A O 1
ATOM 5278 N N . GLY A 1 710 ? -17.208 13.912 56.579 1.00 76.62 710 GLY A N 1
ATOM 5279 C CA . GLY A 1 710 ? -17.250 12.823 57.557 1.00 76.62 710 GLY A CA 1
ATOM 5280 C C . GLY A 1 710 ? -18.101 11.633 57.101 1.00 76.62 710 GLY A C 1
ATOM 5281 O O . GLY A 1 710 ? -18.874 11.731 56.149 1.00 76.62 710 GLY A O 1
ATOM 5282 N N . GLY A 1 711 ? -17.967 10.513 57.813 1.00 79.44 711 GLY A N 1
ATOM 5283 C CA . GLY A 1 711 ? -18.651 9.250 57.521 1.00 79.44 711 GLY A CA 1
ATOM 5284 C C . GLY A 1 711 ? -17.674 8.123 57.195 1.00 79.44 711 GLY A C 1
ATOM 5285 O O . GLY A 1 711 ? -16.452 8.303 57.248 1.00 79.44 711 GLY A O 1
ATOM 5286 N N . THR A 1 712 ? -18.220 6.951 56.872 1.00 81.81 712 THR A N 1
ATOM 5287 C CA . THR A 1 712 ? -17.420 5.786 56.474 1.00 81.81 712 THR A CA 1
ATOM 5288 C C . THR A 1 712 ? -17.529 5.529 54.977 1.00 81.81 712 THR A C 1
ATOM 5290 O O . THR A 1 712 ? -18.570 5.756 54.356 1.00 81.81 712 THR A O 1
ATOM 5293 N N . VAL A 1 713 ? -16.424 5.084 54.383 1.00 87.06 713 VAL A N 1
ATOM 5294 C CA . VAL A 1 713 ? -16.333 4.738 52.965 1.00 87.06 713 VAL A CA 1
ATOM 5295 C C . VAL A 1 713 ? -17.268 3.563 52.671 1.00 87.06 713 VAL A C 1
ATOM 5297 O O . VAL A 1 713 ? -17.129 2.500 53.271 1.00 87.06 713 VAL A O 1
ATOM 5300 N N . ARG A 1 714 ? -18.200 3.735 51.727 1.00 81.94 714 ARG A N 1
ATOM 5301 C CA . ARG A 1 714 ? -19.017 2.646 51.163 1.00 81.94 714 ARG A CA 1
ATOM 5302 C C . ARG A 1 714 ? -18.379 2.064 49.904 1.00 81.94 714 ARG A C 1
ATOM 5304 O O . ARG A 1 714 ? -18.423 0.858 49.715 1.00 81.94 714 ARG A O 1
ATOM 5311 N N . ALA A 1 715 ? -17.802 2.918 49.067 1.00 85.75 715 ALA A N 1
ATOM 5312 C CA . ALA A 1 715 ? -17.058 2.553 47.864 1.00 85.75 715 ALA A CA 1
ATOM 5313 C C . ALA A 1 715 ? -16.261 3.767 47.373 1.00 85.75 715 ALA A C 1
ATOM 5315 O O . ALA A 1 715 ? -16.614 4.903 47.702 1.00 85.75 715 ALA A O 1
ATOM 5316 N N . VAL A 1 716 ? -15.211 3.536 46.584 1.00 91.88 716 VAL A N 1
ATOM 5317 C CA . VAL A 1 716 ? -14.378 4.596 46.002 1.00 91.88 716 VAL A CA 1
ATOM 5318 C C . VAL A 1 716 ? -14.046 4.305 44.543 1.00 91.88 716 VAL A C 1
ATOM 5320 O O . VAL A 1 716 ? -13.954 3.148 44.157 1.00 91.88 716 VAL A O 1
ATOM 5323 N N . GLN A 1 717 ? -13.827 5.362 43.768 1.00 94.25 717 GLN A N 1
ATOM 5324 C CA . GLN A 1 717 ? -13.241 5.336 42.429 1.00 94.25 717 GLN A CA 1
ATOM 5325 C C . GLN A 1 717 ? -12.099 6.352 42.371 1.00 94.25 717 GLN A C 1
ATOM 5327 O O . GLN A 1 717 ? -12.156 7.398 43.032 1.00 94.25 717 GLN A O 1
ATOM 5332 N N . VAL A 1 718 ? -11.060 6.052 41.589 1.00 96.44 718 VAL A N 1
ATOM 5333 C CA . VAL A 1 718 ? -9.868 6.904 41.496 1.00 96.44 718 VAL A CA 1
ATOM 5334 C C . VAL A 1 718 ? -9.558 7.221 40.046 1.00 96.44 718 VAL A C 1
ATOM 5336 O O . VAL A 1 718 ? -9.093 6.360 39.304 1.00 96.44 718 VAL A O 1
ATOM 5339 N N . GLN A 1 719 ? -9.760 8.477 39.668 1.00 96.06 719 GLN A N 1
ATOM 5340 C CA . GLN A 1 719 ? -9.397 8.988 38.352 1.00 96.06 719 GLN A CA 1
ATOM 5341 C C . GLN A 1 719 ? -8.019 9.648 38.418 1.00 96.06 719 GLN A C 1
ATOM 5343 O O . GLN A 1 719 ? -7.767 10.462 39.307 1.00 96.06 719 GLN A O 1
ATOM 5348 N N . VAL A 1 720 ? -7.109 9.301 37.507 1.00 96.62 720 VAL A N 1
ATOM 5349 C CA . VAL A 1 720 ? -5.697 9.709 37.555 1.00 96.62 720 VAL A CA 1
ATOM 5350 C C . VAL A 1 720 ? -5.221 10.230 36.201 1.00 96.62 720 VAL A C 1
ATOM 5352 O O . VAL A 1 720 ? -5.498 9.629 35.162 1.00 96.62 720 VAL A O 1
ATOM 5355 N N . ARG A 1 721 ? -4.444 11.322 36.231 1.00 95.31 721 ARG A N 1
ATOM 5356 C CA . ARG A 1 721 ? -3.713 11.871 35.083 1.00 95.31 721 ARG A CA 1
ATOM 5357 C C . ARG A 1 721 ? -2.214 11.978 35.371 1.00 95.31 721 ARG A C 1
ATOM 5359 O O . ARG A 1 721 ? -1.801 12.708 36.275 1.00 95.31 721 ARG A O 1
ATOM 5366 N N . VAL A 1 722 ? -1.404 11.276 34.581 1.00 94.00 722 VAL A N 1
ATOM 5367 C CA . VAL A 1 722 ? 0.068 11.295 34.638 1.00 94.00 722 VAL A CA 1
ATOM 5368 C C . VAL A 1 722 ? 0.627 11.530 33.243 1.00 94.00 722 VAL A C 1
ATOM 5370 O O . VAL A 1 722 ? 0.211 10.860 32.301 1.00 94.00 722 VAL A O 1
ATOM 5373 N N . THR A 1 723 ? 1.599 12.430 33.130 1.00 92.44 723 THR A N 1
ATOM 5374 C CA . THR A 1 723 ? 2.380 12.615 31.904 1.00 92.44 723 THR A CA 1
ATOM 5375 C C . THR A 1 723 ? 3.603 11.707 31.944 1.00 92.44 723 THR A C 1
ATOM 5377 O O . THR A 1 723 ? 4.342 11.709 32.932 1.00 92.44 723 THR A O 1
ATOM 5380 N N . THR A 1 724 ? 3.809 10.915 30.893 1.00 87.94 724 THR A N 1
ATOM 5381 C CA . THR A 1 724 ? 4.962 10.013 30.750 1.00 87.94 724 THR A CA 1
ATOM 5382 C C . THR A 1 724 ? 5.138 9.611 29.289 1.00 87.94 724 THR A C 1
ATOM 5384 O O . THR A 1 724 ? 4.151 9.298 28.637 1.00 87.94 724 THR A O 1
ATOM 5387 N N . PRO A 1 725 ? 6.356 9.523 28.736 1.00 84.38 725 PRO A N 1
ATOM 5388 C CA . PRO A 1 725 ? 6.530 8.938 27.409 1.00 84.38 725 PRO A CA 1
ATOM 5389 C C . PRO A 1 725 ? 6.578 7.402 27.438 1.00 84.38 725 PRO A C 1
ATOM 5391 O O . PRO A 1 725 ? 6.680 6.788 26.385 1.00 84.38 725 PRO A O 1
ATOM 5394 N N . TYR A 1 726 ? 6.520 6.782 28.622 1.00 84.69 726 TYR A N 1
ATOM 5395 C CA . TYR A 1 726 ? 6.435 5.333 28.788 1.00 84.69 726 TYR A CA 1
ATOM 5396 C C . TYR A 1 726 ? 5.606 4.975 30.030 1.00 84.69 726 TYR A C 1
ATOM 5398 O O . TYR A 1 726 ? 6.083 5.022 31.171 1.00 84.69 726 TYR A O 1
ATOM 5406 N N . ARG A 1 727 ? 4.330 4.643 29.834 1.00 88.94 727 ARG A N 1
ATOM 5407 C CA . ARG A 1 727 ? 3.377 4.374 30.922 1.00 88.94 727 ARG A CA 1
ATOM 5408 C C . ARG A 1 727 ? 3.521 2.980 31.529 1.00 88.94 727 ARG A C 1
ATOM 5410 O O . ARG A 1 727 ? 3.182 2.797 32.700 1.00 88.94 727 ARG A O 1
ATOM 5417 N N . GLY A 1 728 ? 4.100 2.025 30.798 1.00 85.94 728 GLY A N 1
ATOM 5418 C CA . GLY A 1 728 ? 4.452 0.698 31.305 1.00 85.94 728 GLY A CA 1
ATOM 5419 C C . GLY A 1 728 ? 5.425 0.723 32.487 1.00 85.94 728 GLY A C 1
ATOM 5420 O O . GLY A 1 728 ? 5.399 -0.166 33.336 1.00 85.94 728 GLY A O 1
ATOM 5421 N N . GLY A 1 729 ? 6.239 1.776 32.609 1.00 87.88 729 GLY A N 1
ATOM 5422 C CA . GLY A 1 729 ? 7.208 1.952 33.694 1.00 87.88 729 GLY A CA 1
ATOM 5423 C C . GLY A 1 729 ? 6.668 2.600 34.974 1.00 87.88 729 GLY A C 1
ATOM 5424 O O . GLY A 1 729 ? 7.454 2.805 35.903 1.00 87.88 729 GLY A O 1
ATOM 5425 N N . VAL A 1 730 ? 5.378 2.952 35.034 1.00 93.38 730 VAL A N 1
ATOM 5426 C CA . VAL A 1 730 ? 4.770 3.707 36.144 1.00 93.38 730 VAL A CA 1
ATOM 5427 C C . VAL A 1 730 ? 3.972 2.796 37.074 1.00 93.38 730 VAL A C 1
ATOM 5429 O O . VAL A 1 730 ? 3.181 1.968 36.629 1.00 93.38 730 VAL A O 1
ATOM 5432 N N . VAL A 1 731 ? 4.136 3.014 38.378 1.00 95.62 731 VAL A N 1
ATOM 5433 C CA . VAL A 1 731 ? 3.416 2.320 39.450 1.00 95.62 731 VAL A CA 1
ATOM 5434 C C . VAL A 1 731 ? 2.600 3.334 40.246 1.00 95.62 731 VAL A C 1
ATOM 5436 O O . VAL A 1 731 ? 3.129 4.371 40.650 1.00 95.62 731 VAL A O 1
ATOM 5439 N N . LEU A 1 732 ? 1.320 3.041 40.491 1.00 97.56 732 LEU A N 1
ATOM 5440 C CA . LEU A 1 732 ? 0.398 3.940 41.199 1.00 97.56 732 LEU A CA 1
ATOM 5441 C C . LEU A 1 732 ? -0.223 3.256 42.414 1.00 97.56 732 LEU A C 1
ATOM 5443 O O . LEU A 1 732 ? -0.685 2.119 42.331 1.00 97.56 732 LEU A O 1
ATOM 5447 N N . THR A 1 733 ? -0.259 3.964 43.544 1.00 98.00 733 THR A N 1
ATOM 5448 C CA . THR A 1 733 ? -0.794 3.455 44.818 1.00 98.00 733 THR A CA 1
ATOM 5449 C C . THR A 1 733 ? -1.645 4.512 45.503 1.00 98.00 733 THR A C 1
ATOM 5451 O O . THR A 1 733 ? -1.163 5.614 45.763 1.00 98.00 733 THR A O 1
ATOM 5454 N N . LEU A 1 734 ? -2.888 4.176 45.840 1.00 98.06 734 LEU A N 1
ATOM 5455 C CA . LEU A 1 734 ? -3.730 4.999 46.703 1.00 98.06 734 LEU A CA 1
ATOM 5456 C C . LEU A 1 734 ? -3.424 4.683 48.170 1.00 98.06 734 LEU A C 1
ATOM 5458 O O . LEU A 1 734 ? -3.324 3.515 48.539 1.00 98.06 734 LEU A O 1
ATOM 5462 N N . ILE A 1 735 ? -3.312 5.710 49.009 1.00 97.56 735 ILE A N 1
ATOM 5463 C CA . ILE A 1 735 ? -3.089 5.602 50.454 1.00 97.56 735 ILE A CA 1
ATOM 5464 C C . ILE A 1 735 ? -4.192 6.383 51.180 1.00 97.56 735 ILE A C 1
ATOM 5466 O O . ILE A 1 735 ? -4.344 7.591 50.979 1.00 97.56 735 ILE A O 1
ATOM 5470 N N . ALA A 1 736 ? -4.952 5.689 52.023 1.00 95.75 736 ALA A N 1
ATOM 5471 C CA . ALA A 1 736 ? -6.015 6.241 52.857 1.00 95.75 736 ALA A CA 1
ATOM 5472 C C . ALA A 1 736 ? -5.466 7.016 54.075 1.00 95.75 736 ALA A C 1
ATOM 5474 O O . ALA A 1 736 ? -4.300 6.831 54.442 1.00 95.75 736 ALA A O 1
ATOM 5475 N N . PRO A 1 737 ? -6.286 7.847 54.753 1.00 95.44 737 PRO A N 1
ATOM 5476 C CA . PRO A 1 737 ? -5.851 8.641 55.906 1.00 95.44 737 PRO A CA 1
ATOM 5477 C C . PRO A 1 737 ? -5.303 7.810 57.070 1.00 95.44 737 PRO A C 1
ATOM 5479 O O . PRO A 1 737 ? -4.426 8.271 57.796 1.00 95.44 737 PRO A O 1
ATOM 5482 N N . ASP A 1 738 ? -5.789 6.577 57.223 1.00 91.12 738 ASP A N 1
ATOM 5483 C CA . ASP A 1 738 ? -5.336 5.628 58.244 1.00 91.12 738 ASP A CA 1
ATOM 5484 C C . ASP A 1 738 ? -4.103 4.801 57.829 1.00 91.12 738 ASP A C 1
ATOM 5486 O O . ASP A 1 738 ? -3.668 3.914 58.562 1.00 91.12 738 ASP A O 1
ATOM 5490 N N . GLY A 1 739 ? -3.525 5.090 56.659 1.00 92.88 739 GLY A N 1
ATOM 5491 C CA . GLY A 1 739 ? -2.324 4.443 56.137 1.00 92.88 739 GLY A CA 1
ATOM 5492 C C . GLY A 1 739 ? -2.574 3.159 55.342 1.00 92.88 739 GLY A C 1
ATOM 5493 O O . GLY A 1 739 ? -1.624 2.620 54.769 1.00 92.88 739 GLY A O 1
ATOM 5494 N N . LYS A 1 740 ? -3.817 2.664 55.245 1.00 95.31 740 LYS A N 1
ATOM 5495 C CA . LYS A 1 740 ? -4.126 1.531 54.358 1.00 95.31 740 LYS A CA 1
ATOM 5496 C C . LYS A 1 740 ? -3.901 1.929 52.904 1.00 95.31 740 LYS A C 1
ATOM 5498 O O . LYS A 1 740 ? -4.309 3.008 52.486 1.00 95.31 740 LYS A O 1
ATOM 5503 N N . SER A 1 741 ? -3.271 1.052 52.131 1.00 95.69 741 SER A N 1
ATOM 5504 C CA . SER A 1 741 ? -2.966 1.303 50.726 1.00 95.69 741 SER A CA 1
ATOM 5505 C C . SER A 1 741 ? -3.539 0.238 49.800 1.00 95.69 741 SER A C 1
ATOM 5507 O O . SER A 1 741 ? -3.702 -0.917 50.199 1.00 95.69 741 SER A O 1
ATOM 5509 N N . VAL A 1 742 ? -3.848 0.659 48.573 1.00 96.69 742 VAL A N 1
ATOM 5510 C CA . VAL A 1 742 ? -4.303 -0.182 47.460 1.00 96.69 742 VAL A CA 1
ATOM 5511 C C . VAL A 1 742 ? -3.476 0.176 46.232 1.00 96.69 742 VAL A C 1
ATOM 5513 O O . VAL A 1 742 ? -3.345 1.354 45.885 1.00 96.69 742 VAL A O 1
ATOM 5516 N N . ARG A 1 743 ? -2.896 -0.828 45.575 1.00 97.00 743 ARG A N 1
ATOM 5517 C CA . ARG A 1 743 ? -2.171 -0.628 44.318 1.00 97.00 743 ARG A CA 1
ATOM 5518 C C . ARG A 1 743 ? -3.187 -0.484 43.184 1.00 97.00 743 ARG A C 1
ATOM 5520 O O . ARG A 1 743 ? -4.049 -1.336 43.019 1.00 97.00 743 ARG A O 1
ATOM 5527 N N . LEU A 1 744 ? -3.078 0.606 42.427 1.00 97.06 744 LEU A N 1
ATOM 5528 C CA . LEU A 1 744 ? -3.951 0.902 41.287 1.00 97.06 744 LEU A CA 1
ATOM 5529 C C . LEU A 1 744 ? -3.352 0.412 39.969 1.00 97.06 744 LEU A C 1
ATOM 5531 O O . LEU A 1 744 ? -4.080 -0.020 39.089 1.00 97.06 744 LEU A O 1
ATOM 5535 N N . LYS A 1 745 ? -2.023 0.467 39.836 1.00 95.25 745 LYS A N 1
ATOM 5536 C CA . LYS A 1 745 ? -1.313 0.041 38.628 1.00 95.25 745 LYS A CA 1
ATOM 5537 C C . LYS A 1 745 ? 0.028 -0.587 38.969 1.00 95.25 745 LYS A C 1
ATOM 5539 O O . LYS A 1 745 ? 0.799 0.004 39.728 1.00 95.25 745 LYS A O 1
ATOM 5544 N N . ASP A 1 746 ? 0.296 -1.723 38.334 1.00 92.75 746 ASP A N 1
ATOM 5545 C CA . ASP A 1 746 ? 1.588 -2.403 38.313 1.00 92.75 746 ASP A CA 1
ATOM 5546 C C . ASP A 1 746 ? 2.409 -2.030 37.063 1.00 92.75 746 ASP A C 1
ATOM 5548 O O . ASP A 1 746 ? 1.849 -1.571 36.051 1.00 92.75 746 ASP A O 1
ATOM 5552 N N . PRO A 1 747 ? 3.742 -2.214 37.114 1.00 88.81 747 PRO A N 1
ATOM 5553 C CA . PRO A 1 747 ? 4.582 -2.028 35.942 1.00 88.81 747 PRO A CA 1
ATOM 5554 C C . PRO A 1 747 ? 4.274 -3.109 34.896 1.00 88.81 747 PRO A C 1
ATOM 5556 O O . PRO A 1 747 ? 4.145 -4.286 35.225 1.00 88.81 747 PRO A O 1
ATOM 5559 N N . ASN A 1 748 ? 4.195 -2.709 33.629 1.00 82.94 748 ASN A N 1
ATOM 5560 C CA . ASN A 1 748 ? 3.973 -3.602 32.496 1.00 82.94 748 ASN A CA 1
ATOM 5561 C C . ASN A 1 748 ? 5.014 -3.317 31.396 1.00 82.94 748 ASN A C 1
ATOM 5563 O O . ASN A 1 748 ? 4.895 -2.299 30.716 1.00 82.94 748 ASN A O 1
ATOM 5567 N N . PRO A 1 749 ? 6.020 -4.190 31.197 1.00 75.69 749 PRO A N 1
ATOM 5568 C CA . PRO A 1 749 ? 7.087 -3.971 30.223 1.00 75.69 749 PRO A CA 1
ATOM 5569 C C . PRO A 1 749 ? 6.634 -4.015 28.753 1.00 75.69 749 PRO A C 1
ATOM 5571 O O . PRO A 1 749 ? 7.388 -3.606 27.874 1.00 75.69 749 PRO A O 1
ATOM 5574 N N . SER A 1 750 ? 5.425 -4.508 28.478 1.00 72.25 750 SER A N 1
ATOM 5575 C CA . SER A 1 750 ? 4.850 -4.557 27.129 1.00 72.25 750 SER A CA 1
ATOM 5576 C C . SER A 1 750 ? 4.003 -3.325 26.790 1.00 72.25 750 SER A C 1
ATOM 5578 O O . SER A 1 750 ? 3.574 -3.181 25.651 1.00 72.25 750 SER A O 1
ATOM 5580 N N . ASP A 1 751 ? 3.748 -2.433 27.752 1.00 75.88 751 ASP A N 1
ATOM 5581 C CA . ASP A 1 751 ? 2.900 -1.252 27.563 1.00 75.88 751 ASP A CA 1
ATOM 5582 C C . ASP A 1 751 ? 3.741 -0.012 27.223 1.00 75.88 751 ASP A C 1
ATOM 5584 O O . ASP A 1 751 ? 4.100 0.790 28.090 1.00 75.88 751 ASP A O 1
ATOM 5588 N N . TRP A 1 752 ? 4.064 0.127 25.934 1.00 74.88 752 TRP A N 1
ATOM 5589 C CA . TRP A 1 752 ? 4.902 1.203 25.387 1.00 74.88 752 TRP A CA 1
ATOM 5590 C C . TRP A 1 752 ? 4.171 2.533 25.167 1.00 74.88 752 TRP A C 1
ATOM 5592 O O . TRP A 1 752 ? 4.765 3.473 24.644 1.00 74.88 752 TRP A O 1
ATOM 5602 N N . GLY A 1 753 ? 2.901 2.631 25.570 1.00 75.50 753 GLY A N 1
ATOM 5603 C CA . GLY A 1 753 ? 2.118 3.853 25.413 1.00 75.50 753 GLY A CA 1
ATOM 5604 C C . GLY A 1 753 ? 2.656 5.023 26.241 1.00 75.50 753 GLY A C 1
ATOM 5605 O O . GLY A 1 753 ? 3.348 4.840 27.245 1.00 75.50 753 GLY A O 1
ATOM 5606 N N . SER A 1 754 ? 2.292 6.239 25.847 1.00 85.06 754 SER A N 1
ATOM 5607 C CA . SER A 1 754 ? 2.494 7.449 26.643 1.00 85.06 754 SER A CA 1
ATOM 5608 C C . SER A 1 754 ? 1.264 7.766 27.493 1.00 85.06 754 SER A C 1
ATOM 5610 O O . SER A 1 754 ? 0.155 7.328 27.192 1.00 85.06 754 SER A O 1
ATOM 5612 N N . ASP A 1 755 ? 1.491 8.557 28.539 1.00 90.19 755 ASP A N 1
ATOM 5613 C CA . ASP A 1 755 ? 0.527 9.107 29.486 1.00 90.19 755 ASP A CA 1
ATOM 5614 C C . ASP A 1 755 ? -0.383 8.076 30.182 1.00 90.19 755 ASP A C 1
ATOM 5616 O O . ASP A 1 755 ? -0.553 6.928 29.785 1.00 90.19 755 ASP A O 1
ATOM 5620 N N . ILE A 1 756 ? -0.968 8.477 31.305 1.00 93.00 756 ILE A N 1
ATOM 5621 C CA . ILE A 1 756 ? -2.012 7.709 31.988 1.00 93.00 756 ILE A CA 1
ATOM 5622 C C . ILE A 1 756 ? -3.179 8.651 32.187 1.00 93.00 756 ILE A C 1
ATOM 5624 O O . ILE A 1 756 ? -3.018 9.694 32.816 1.00 93.00 756 ILE A O 1
ATOM 5628 N N . ARG A 1 757 ? -4.341 8.284 31.652 1.00 94.12 757 ARG A N 1
ATOM 5629 C CA . ARG A 1 757 ? -5.595 9.039 31.736 1.00 94.12 757 ARG A CA 1
ATOM 5630 C C . ARG A 1 757 ? -6.701 8.025 32.017 1.00 94.12 757 ARG A C 1
ATOM 5632 O O . ARG A 1 757 ? -7.330 7.526 31.097 1.00 94.12 757 ARG A O 1
ATOM 5639 N N . ALA A 1 758 ? -6.844 7.616 33.273 1.00 94.88 758 ALA A N 1
ATOM 5640 C CA . ALA A 1 758 ? -7.631 6.428 33.600 1.00 94.88 758 ALA A CA 1
ATOM 5641 C C . ALA A 1 758 ? -8.372 6.550 34.929 1.00 94.88 758 ALA A C 1
ATOM 5643 O O . ALA A 1 758 ? -7.840 7.107 35.896 1.00 94.88 758 ALA A O 1
ATOM 5644 N N . THR A 1 759 ? -9.548 5.928 34.989 1.00 95.62 759 THR A N 1
ATOM 5645 C CA . THR A 1 759 ? -10.288 5.665 36.223 1.00 95.62 759 THR A CA 1
ATOM 5646 C C . THR A 1 759 ? -10.123 4.200 36.607 1.00 95.62 759 THR A C 1
ATOM 5648 O O . THR A 1 759 ? -10.545 3.304 35.882 1.00 95.62 759 THR A O 1
ATOM 5651 N N . TYR A 1 760 ? -9.479 3.954 37.744 1.00 93.94 760 TYR A N 1
ATOM 5652 C CA . TYR A 1 760 ? -9.153 2.609 38.218 1.00 93.94 760 TYR A CA 1
ATOM 5653 C C . TYR A 1 760 ? -10.319 1.963 38.958 1.00 93.94 760 TYR A C 1
ATOM 5655 O O . TYR A 1 760 ? -10.961 2.649 39.750 1.00 93.94 760 TYR A O 1
ATOM 5663 N N . ASP A 1 761 ? -10.473 0.647 38.761 1.00 86.25 761 ASP A N 1
ATOM 5664 C CA . ASP A 1 761 ? -11.616 -0.219 39.102 1.00 86.25 761 ASP A CA 1
ATOM 5665 C C . ASP A 1 761 ? -12.686 -0.228 38.001 1.00 86.25 761 ASP A C 1
ATOM 5667 O O . ASP A 1 761 ? -12.824 -1.233 37.309 1.00 86.25 761 ASP A O 1
ATOM 5671 N N . MET A 1 762 ? -13.371 0.895 37.758 1.00 85.06 762 MET A N 1
ATOM 5672 C CA . MET A 1 762 ? -14.413 0.961 36.722 1.00 85.06 762 MET A CA 1
ATOM 5673 C C . MET A 1 762 ? -13.883 0.997 35.279 1.00 85.06 762 MET A C 1
ATOM 5675 O O . MET A 1 762 ? -14.400 0.289 34.418 1.00 85.06 762 MET A O 1
ATOM 5679 N N . GLY A 1 763 ? -12.925 1.878 34.983 1.00 85.38 763 GLY A N 1
ATOM 5680 C CA . GLY A 1 763 ? -12.444 2.091 33.613 1.00 85.38 763 GLY A CA 1
ATOM 5681 C C . GLY A 1 763 ? -11.342 1.107 33.226 1.00 85.38 763 GLY A C 1
ATOM 5682 O O . GLY A 1 763 ? -11.378 0.482 32.164 1.00 85.38 763 GLY A O 1
ATOM 5683 N N . VAL A 1 764 ? -10.378 0.952 34.135 1.00 88.38 764 VAL A N 1
ATOM 5684 C CA . VAL A 1 764 ? -9.234 0.043 34.020 1.00 88.38 764 VAL A CA 1
ATOM 5685 C C . VAL A 1 764 ? -9.201 -0.871 35.247 1.00 88.38 764 VAL A C 1
ATOM 5687 O O . VAL A 1 764 ? -9.277 -0.361 36.372 1.00 88.38 764 VAL A O 1
ATOM 5690 N N . PRO A 1 765 ? -9.056 -2.198 35.075 1.00 86.06 765 PRO A N 1
ATOM 5691 C CA . PRO A 1 765 ? -9.031 -3.123 36.199 1.00 86.06 765 PRO A CA 1
ATOM 5692 C C . PRO A 1 765 ? -7.818 -2.883 37.105 1.00 86.06 765 PRO A C 1
ATOM 5694 O O . PRO A 1 765 ? -6.742 -2.471 36.664 1.00 86.06 765 PRO A O 1
ATOM 5697 N N . LEU A 1 766 ? -7.994 -3.179 38.392 1.00 90.12 766 LEU A N 1
ATOM 5698 C CA . LEU A 1 766 ? -6.908 -3.173 39.369 1.00 90.12 766 LEU A CA 1
ATOM 5699 C C . LEU A 1 766 ? -5.983 -4.390 39.167 1.00 90.12 766 LEU A C 1
ATOM 5701 O O . LEU A 1 766 ? -6.410 -5.402 38.603 1.00 90.12 766 LEU A O 1
ATOM 5705 N N . PRO A 1 767 ? -4.728 -4.340 39.653 1.00 91.00 767 PRO A N 1
ATOM 5706 C CA . PRO A 1 767 ? -3.845 -5.495 39.640 1.00 91.00 767 PRO A CA 1
ATOM 5707 C C . PRO A 1 767 ? -4.440 -6.696 40.376 1.00 91.00 767 PRO A C 1
ATOM 5709 O O . PRO A 1 767 ? -5.231 -6.549 41.311 1.00 91.00 767 PRO A O 1
ATOM 5712 N N . LYS A 1 768 ? -4.004 -7.895 39.979 1.00 78.31 768 LYS A N 1
ATOM 5713 C CA . LYS A 1 768 ? -4.412 -9.154 40.609 1.00 78.31 768 LYS A CA 1
ATOM 5714 C C . LYS A 1 768 ? -4.188 -9.074 42.128 1.00 78.31 768 LYS A C 1
ATOM 5716 O O . LYS A 1 768 ? -3.146 -8.605 42.580 1.00 78.31 768 LYS A O 1
ATOM 5721 N N . ASP A 1 769 ? -5.189 -9.494 42.900 1.00 84.94 769 ASP A N 1
ATOM 5722 C CA . ASP A 1 769 ? -5.224 -9.464 44.374 1.00 84.94 769 ASP A CA 1
ATOM 5723 C C . ASP A 1 769 ? -5.371 -8.069 45.025 1.00 84.94 769 ASP A C 1
ATOM 5725 O O . ASP A 1 769 ? -5.301 -7.942 46.250 1.00 84.94 769 ASP A O 1
ATOM 5729 N N . GLN A 1 770 ? -5.609 -7.011 44.244 1.00 90.19 770 GLN A N 1
ATOM 5730 C CA . GLN A 1 770 ? -5.932 -5.678 44.761 1.00 90.19 770 GLN A CA 1
ATOM 5731 C C . GLN A 1 770 ? -7.431 -5.409 44.683 1.00 90.19 770 GLN A C 1
ATOM 5733 O O . GLN A 1 770 ? -8.110 -5.811 43.744 1.00 90.19 770 GLN A O 1
ATOM 5738 N N . SER A 1 771 ? -7.957 -4.691 45.675 1.00 88.88 771 SER A N 1
ATOM 5739 C CA . SER A 1 771 ? -9.354 -4.268 45.668 1.00 88.88 771 SER A CA 1
ATOM 5740 C C . SER A 1 771 ? -9.549 -2.980 46.457 1.00 88.88 771 SER A C 1
ATOM 5742 O O . SER A 1 771 ? -9.119 -2.862 47.613 1.00 88.88 771 SER A O 1
ATOM 5744 N N . LEU A 1 772 ? -10.263 -2.027 45.854 1.00 89.00 772 LEU A N 1
ATOM 5745 C CA . LEU A 1 772 ? -10.726 -0.824 46.545 1.00 89.00 772 LEU A CA 1
ATOM 5746 C C . LEU A 1 772 ? -11.740 -1.150 47.657 1.00 89.00 772 LEU A C 1
ATOM 5748 O O . LEU A 1 772 ? -11.877 -0.365 48.595 1.00 89.00 772 LEU A O 1
ATOM 5752 N N . ALA A 1 773 ? -12.362 -2.338 47.642 1.00 82.56 773 ALA A N 1
ATOM 5753 C CA . ALA A 1 773 ? -13.246 -2.803 48.713 1.00 82.56 773 ALA A CA 1
ATOM 5754 C C . ALA A 1 773 ? -12.533 -2.898 50.078 1.00 82.56 773 ALA A C 1
ATOM 5756 O O . ALA A 1 773 ? -13.162 -2.769 51.125 1.00 82.56 773 ALA A O 1
ATOM 5757 N N . THR A 1 774 ? -11.201 -3.031 50.096 1.00 85.69 774 THR A N 1
ATOM 5758 C CA . THR A 1 774 ? -10.401 -3.028 51.339 1.00 85.69 774 THR A CA 1
ATOM 5759 C C . THR A 1 774 ? -10.451 -1.701 52.112 1.00 85.69 774 THR A C 1
ATOM 5761 O O . THR A 1 774 ? -9.994 -1.625 53.263 1.00 85.69 774 THR A O 1
ATOM 5764 N N . LEU A 1 775 ? -10.988 -0.650 51.484 1.00 88.31 775 LEU A N 1
ATOM 5765 C CA . LEU A 1 775 ? -11.183 0.670 52.070 1.00 88.31 775 LEU A CA 1
ATOM 5766 C C . LEU A 1 775 ? -12.581 0.861 52.677 1.00 88.31 775 LEU A C 1
ATOM 5768 O O . LEU A 1 775 ? -12.789 1.835 53.397 1.00 88.31 775 LEU A O 1
ATOM 5772 N N . VAL A 1 776 ? -13.521 -0.056 52.428 1.00 84.62 776 VAL A N 1
ATOM 5773 C CA . VAL A 1 776 ? -14.900 0.020 52.931 1.00 84.62 776 VAL A CA 1
ATOM 5774 C C . VAL A 1 776 ? -14.932 -0.037 54.462 1.00 84.62 776 VAL A C 1
ATOM 5776 O O . VAL A 1 776 ? -14.159 -0.754 55.094 1.00 84.62 776 VAL A O 1
ATOM 5779 N N . GLY A 1 777 ? -15.810 0.765 55.070 1.00 76.38 777 GLY A N 1
ATOM 5780 C CA . GLY A 1 777 ? -15.968 0.891 56.523 1.00 76.38 777 GLY A CA 1
ATOM 5781 C C . GLY A 1 777 ? -14.931 1.791 57.206 1.00 76.38 777 GLY A C 1
ATOM 5782 O O . GLY A 1 777 ? -15.092 2.119 58.381 1.00 76.38 777 GLY A O 1
ATOM 5783 N N . ARG A 1 778 ? -13.890 2.240 56.493 1.00 86.12 778 ARG A N 1
ATOM 5784 C CA . ARG A 1 778 ? -12.886 3.176 57.027 1.00 86.12 778 ARG A CA 1
ATOM 5785 C C . ARG A 1 778 ? -13.401 4.612 57.014 1.00 86.12 778 ARG A C 1
ATOM 5787 O O . ARG A 1 778 ? -14.304 4.948 56.252 1.00 86.12 778 ARG A O 1
ATOM 5794 N N . GLY A 1 779 ? -12.812 5.472 57.844 1.00 84.50 779 GLY A N 1
ATOM 5795 C CA . GLY A 1 779 ? -13.144 6.898 57.869 1.00 84.50 779 GLY A CA 1
ATOM 5796 C C . GLY A 1 779 ? -12.788 7.587 56.549 1.00 84.50 779 GLY A C 1
ATOM 5797 O O . GLY A 1 779 ? -11.668 7.446 56.060 1.00 84.50 779 GLY A O 1
ATOM 5798 N N . LEU A 1 780 ? -13.735 8.334 55.976 1.00 91.56 780 LEU A N 1
ATOM 5799 C CA . LEU A 1 780 ? -13.516 9.067 54.725 1.00 91.56 780 LEU A CA 1
ATOM 5800 C C . LEU A 1 780 ? -12.729 10.371 54.935 1.00 91.56 780 LEU A C 1
ATOM 5802 O O . LEU A 1 780 ? -11.871 10.714 54.118 1.00 91.56 780 LEU A O 1
ATOM 5806 N N . ALA A 1 781 ? -13.024 11.095 56.018 1.00 91.44 781 ALA A N 1
ATOM 5807 C CA . ALA A 1 781 ? -12.386 12.370 56.322 1.00 91.44 781 ALA A CA 1
ATOM 5808 C C . ALA A 1 781 ? -10.893 12.191 56.644 1.00 91.44 781 ALA A C 1
ATOM 5810 O O . ALA A 1 781 ? -10.510 11.314 57.419 1.00 91.44 781 ALA A O 1
ATOM 5811 N N . GLY A 1 782 ? -10.052 13.060 56.083 1.00 93.25 782 GLY A N 1
ATOM 5812 C CA . GLY A 1 782 ? -8.608 13.066 56.305 1.00 93.25 782 GLY A CA 1
ATOM 5813 C C . GLY A 1 782 ? -7.797 13.282 55.028 1.00 93.25 782 GLY A C 1
ATOM 5814 O O . GLY A 1 782 ? -8.329 13.653 53.980 1.00 93.25 782 GLY A O 1
ATOM 5815 N N . THR A 1 783 ? -6.483 13.078 55.124 1.00 96.88 783 THR A N 1
ATOM 5816 C CA . THR A 1 783 ? -5.557 13.259 53.998 1.00 96.88 783 THR A CA 1
ATOM 5817 C C . THR A 1 783 ? -5.318 11.941 53.274 1.00 96.88 783 THR A C 1
ATOM 5819 O O . THR A 1 783 ? -4.623 11.061 53.781 1.00 96.88 783 THR A O 1
ATOM 5822 N N . TRP A 1 784 ? -5.846 11.847 52.062 1.00 97.50 784 TRP A N 1
ATOM 5823 C CA . TRP A 1 784 ? -5.558 10.786 51.107 1.00 97.50 784 TRP A CA 1
ATOM 5824 C C . TRP A 1 784 ? -4.303 11.130 50.299 1.00 97.50 784 TRP A C 1
ATOM 5826 O O . TRP A 1 784 ? -4.007 12.306 50.080 1.00 97.50 784 TRP A O 1
ATOM 5836 N N . ARG A 1 785 ? -3.544 10.131 49.845 1.00 97.75 785 ARG A N 1
ATOM 5837 C CA . ARG A 1 785 ? -2.359 10.347 48.995 1.00 97.75 785 ARG A CA 1
ATOM 5838 C C . ARG A 1 785 ? -2.368 9.401 47.804 1.00 97.75 785 ARG A C 1
ATOM 5840 O O . ARG A 1 785 ? -2.598 8.208 47.978 1.00 97.75 785 ARG A O 1
ATOM 5847 N N . LEU A 1 786 ? -2.051 9.919 46.621 1.00 98.06 786 LEU A N 1
ATOM 5848 C CA . LEU A 1 786 ? -1.667 9.103 45.473 1.00 98.06 786 LEU A CA 1
ATOM 5849 C C . LEU A 1 786 ? -0.141 9.087 45.377 1.00 98.06 786 LEU A C 1
ATOM 5851 O O . LEU A 1 786 ? 0.479 10.132 45.171 1.00 98.06 786 LEU A O 1
ATOM 5855 N N . ARG A 1 787 ? 0.460 7.908 45.535 1.00 97.31 787 ARG A N 1
ATOM 5856 C CA . ARG A 1 787 ? 1.900 7.691 45.386 1.00 97.31 787 ARG A CA 1
ATOM 5857 C C . ARG A 1 787 ? 2.214 7.166 43.987 1.00 97.31 787 ARG A C 1
ATOM 5859 O O . ARG A 1 787 ? 1.686 6.124 43.597 1.00 97.31 787 ARG A O 1
ATOM 5866 N N . ALA A 1 788 ? 3.091 7.871 43.275 1.00 96.19 788 ALA A N 1
ATOM 5867 C CA . ALA A 1 788 ? 3.591 7.508 41.952 1.00 96.19 788 ALA A CA 1
ATOM 5868 C C . ALA A 1 788 ? 5.083 7.148 42.007 1.00 96.19 788 ALA A C 1
ATOM 5870 O O . ALA A 1 788 ? 5.901 7.902 42.545 1.00 96.19 788 ALA A O 1
ATOM 5871 N N . GLU A 1 789 ? 5.433 5.993 41.444 1.00 94.81 789 GLU A N 1
ATOM 5872 C CA . GLU A 1 789 ? 6.795 5.451 41.403 1.00 94.81 789 GLU A CA 1
ATOM 5873 C C . GLU A 1 789 ? 7.158 5.060 39.961 1.00 94.81 789 GLU A C 1
ATOM 5875 O O . GLU A 1 789 ? 6.279 4.762 39.153 1.00 94.81 789 GLU A O 1
ATOM 5880 N N . ALA A 1 790 ? 8.451 5.059 39.631 1.00 90.19 790 ALA A N 1
ATOM 5881 C CA . ALA A 1 790 ? 8.948 4.685 38.306 1.00 90.19 790 ALA A CA 1
ATOM 5882 C C . ALA A 1 790 ? 9.976 3.552 38.408 1.00 90.19 790 ALA A C 1
ATOM 5884 O O . ALA A 1 790 ? 10.814 3.571 39.309 1.00 90.19 790 ALA A O 1
ATOM 5885 N N . VAL A 1 791 ? 9.933 2.586 37.486 1.00 85.69 791 VAL A N 1
ATOM 5886 C CA . VAL A 1 791 ? 10.778 1.376 37.548 1.00 85.69 791 VAL A CA 1
ATOM 5887 C C . VAL A 1 791 ? 11.976 1.426 36.583 1.00 85.69 791 VAL A C 1
ATOM 5889 O O . VAL A 1 791 ? 13.082 1.101 37.003 1.00 85.69 791 VAL A O 1
ATOM 5892 N N . ALA A 1 792 ? 11.814 1.858 35.324 1.00 67.38 792 ALA A N 1
ATOM 5893 C CA . ALA A 1 792 ? 12.889 1.956 34.311 1.00 67.38 792 ALA A CA 1
ATOM 5894 C C . ALA A 1 792 ? 12.417 2.746 33.048 1.00 67.38 792 ALA A C 1
ATOM 5896 O O . ALA A 1 792 ? 11.205 2.850 32.870 1.00 67.38 792 ALA A O 1
ATOM 5897 N N . PRO A 1 793 ? 13.322 3.345 32.224 1.00 66.19 793 PRO A N 1
ATOM 5898 C CA . PRO A 1 793 ? 13.176 4.697 31.614 1.00 66.19 793 PRO A CA 1
ATOM 5899 C C . PRO A 1 793 ? 12.754 4.711 30.114 1.00 66.19 793 PRO A C 1
ATOM 5901 O O . PRO A 1 793 ? 12.831 3.640 29.511 1.00 66.19 793 PRO A O 1
ATOM 5904 N N . PRO A 1 794 ? 12.339 5.854 29.479 1.00 59.09 794 PRO A N 1
ATOM 5905 C CA . PRO A 1 794 ? 12.818 7.260 29.597 1.00 59.09 794 PRO A CA 1
ATOM 5906 C C . PRO A 1 794 ? 11.748 8.338 29.922 1.00 59.09 794 PRO A C 1
ATOM 5908 O O . PRO A 1 794 ? 10.565 8.037 29.949 1.00 59.09 794 PRO A O 1
ATOM 5911 N N . GLY A 1 795 ? 12.166 9.601 30.164 1.00 64.06 795 GLY A N 1
ATOM 5912 C CA . GLY A 1 795 ? 11.296 10.795 30.057 1.00 64.06 795 GLY A CA 1
ATOM 5913 C C . GLY A 1 795 ? 11.014 11.655 31.296 1.00 64.06 795 GLY A C 1
ATOM 5914 O O . GLY A 1 795 ? 11.386 11.310 32.416 1.00 64.06 795 GLY A O 1
ATOM 5915 N N . ALA A 1 796 ? 10.343 12.793 31.072 1.00 79.19 796 ALA A N 1
ATOM 5916 C CA . ALA A 1 796 ? 9.740 13.609 32.127 1.00 79.19 796 ALA A CA 1
ATOM 5917 C C . ALA A 1 796 ? 8.461 12.926 32.633 1.00 79.19 796 ALA A C 1
ATOM 5919 O O . ALA A 1 796 ? 7.608 12.538 31.837 1.00 79.19 796 ALA A O 1
ATOM 5920 N N . LEU A 1 797 ? 8.363 12.758 33.950 1.00 88.94 797 LEU A N 1
ATOM 5921 C CA . LEU A 1 797 ? 7.303 12.015 34.626 1.00 88.94 797 LEU A CA 1
ATOM 5922 C C . LEU A 1 797 ? 6.636 12.935 35.638 1.00 88.94 797 LEU A C 1
ATOM 5924 O O . LEU A 1 797 ? 7.297 13.360 36.588 1.00 88.94 797 LEU A O 1
ATOM 5928 N N . GLU A 1 798 ? 5.350 13.227 35.463 1.00 93.19 798 GLU A N 1
ATOM 5929 C CA . GLU A 1 798 ? 4.627 14.156 36.337 1.00 93.19 798 GLU A CA 1
ATOM 5930 C C . GLU A 1 798 ? 3.215 13.662 36.648 1.00 93.19 798 GLU A C 1
ATOM 5932 O O . GLU A 1 798 ? 2.454 13.310 35.748 1.00 93.19 798 GLU A O 1
ATOM 5937 N N . VAL A 1 799 ? 2.835 13.671 37.928 1.00 94.06 799 VAL A N 1
ATOM 5938 C CA . VAL A 1 799 ? 1.428 13.536 38.328 1.00 94.06 799 VAL A CA 1
ATOM 5939 C C . VAL A 1 799 ? 0.760 14.886 38.106 1.00 94.06 799 VAL A C 1
ATOM 5941 O O . VAL A 1 799 ? 1.065 15.837 38.823 1.00 94.06 799 VAL A O 1
ATOM 5944 N N . VAL A 1 800 ? -0.134 14.971 37.121 1.00 92.75 800 VAL A N 1
ATOM 5945 C CA . VAL A 1 800 ? -0.800 16.224 36.733 1.00 92.75 800 VAL A CA 1
ATOM 5946 C C . VAL A 1 800 ? -2.021 16.477 37.611 1.00 92.75 800 VAL A C 1
ATOM 5948 O O . VAL A 1 800 ? -2.176 17.561 38.165 1.00 92.75 800 VAL A O 1
ATOM 5951 N N . SER A 1 801 ? -2.888 15.474 37.762 1.00 94.50 801 SER A N 1
ATOM 5952 C CA . SER A 1 801 ? -4.059 15.550 38.636 1.00 94.50 801 SER A CA 1
ATOM 5953 C C . SER A 1 801 ? -4.552 14.161 39.028 1.00 94.50 801 SER A C 1
ATOM 5955 O O . SER A 1 801 ? -4.244 13.159 38.382 1.00 94.50 801 SER A O 1
ATOM 5957 N N . TRP A 1 802 ? -5.334 14.097 40.102 1.00 96.81 802 TRP A N 1
ATOM 5958 C CA . TRP A 1 802 ? -6.124 12.918 40.431 1.00 96.81 802 TRP A CA 1
ATOM 5959 C C . TRP A 1 802 ? -7.358 13.307 41.241 1.00 96.81 802 TRP A C 1
ATOM 5961 O O . TRP A 1 802 ? -7.358 14.314 41.959 1.00 96.81 802 TRP A O 1
ATOM 5971 N N . THR A 1 803 ? -8.404 12.501 41.120 1.00 96.69 803 THR A N 1
ATOM 5972 C CA . THR A 1 803 ? -9.701 12.719 41.750 1.00 96.69 803 THR A CA 1
ATOM 5973 C C . THR A 1 803 ? -10.115 11.460 42.493 1.00 96.69 803 THR A C 1
ATOM 5975 O O . THR A 1 803 ? -10.177 10.374 41.919 1.00 96.69 803 THR A O 1
ATOM 5978 N N . LEU A 1 804 ? -10.417 11.624 43.778 1.00 96.31 804 LEU A N 1
ATOM 5979 C CA . LEU A 1 804 ? -11.080 10.623 44.594 1.00 96.31 804 LEU A CA 1
ATOM 5980 C C . LEU A 1 804 ? -12.585 10.860 44.519 1.00 96.31 804 LEU A C 1
ATOM 5982 O O . LEU A 1 804 ? -13.074 11.934 44.879 1.00 96.31 804 LEU A O 1
ATOM 5986 N N . ARG A 1 805 ? -13.320 9.839 44.097 1.00 94.94 805 ARG A N 1
ATOM 5987 C CA . ARG A 1 805 ? -14.776 9.802 44.191 1.00 94.94 805 ARG A CA 1
ATOM 5988 C C . ARG A 1 805 ? -15.154 8.745 45.215 1.00 94.94 805 ARG A C 1
ATOM 5990 O O . ARG A 1 805 ? -14.552 7.677 45.233 1.00 94.94 805 ARG A O 1
ATOM 5997 N N . ALA A 1 806 ? -16.105 9.044 46.088 1.00 91.25 806 ALA A N 1
ATOM 5998 C CA . ALA A 1 806 ? -16.534 8.128 47.133 1.00 91.25 806 ALA A CA 1
ATOM 5999 C C . ALA A 1 806 ? -18.053 8.147 47.304 1.00 91.25 806 ALA A C 1
ATOM 6001 O O . ALA A 1 806 ? -18.687 9.199 47.218 1.00 91.25 806 ALA A O 1
ATOM 6002 N N . ALA A 1 807 ? -18.620 6.984 47.605 1.00 84.94 807 ALA A N 1
ATOM 6003 C CA . ALA A 1 807 ? -19.923 6.878 48.240 1.00 84.94 807 ALA A CA 1
ATOM 6004 C C . ALA A 1 807 ? -19.720 6.775 49.753 1.00 84.94 807 ALA A C 1
ATOM 6006 O O . ALA A 1 807 ? -18.828 6.062 50.226 1.00 84.94 807 ALA A O 1
ATOM 6007 N N . VAL A 1 808 ? -20.548 7.485 50.513 1.00 77.56 808 VAL A N 1
ATOM 6008 C CA . VAL A 1 808 ? -20.461 7.548 51.977 1.00 77.56 808 VAL A CA 1
ATOM 6009 C C . VAL A 1 808 ? -21.636 6.805 52.588 1.00 77.56 808 VAL A C 1
ATOM 6011 O O . VAL A 1 808 ? -22.763 6.942 52.120 1.00 77.56 808 VAL A O 1
ATOM 6014 N N . ARG A 1 809 ? -21.392 6.047 53.656 1.00 65.81 809 ARG A N 1
ATOM 6015 C CA . ARG A 1 809 ? -22.451 5.570 54.550 1.00 65.81 809 ARG A CA 1
ATOM 6016 C C . ARG A 1 809 ? -22.669 6.644 55.626 1.00 65.81 809 ARG A C 1
ATOM 6018 O O . ARG A 1 809 ? -21.767 6.877 56.434 1.00 65.81 809 ARG A O 1
ATOM 6025 N N . GLN A 1 810 ? -23.819 7.327 55.601 1.00 56.09 810 GLN A N 1
ATOM 6026 C CA . GLN A 1 810 ? -24.164 8.412 56.543 1.00 56.09 810 GLN A CA 1
ATOM 6027 C C . GLN A 1 810 ? -25.343 8.096 57.493 1.00 56.09 810 GLN A C 1
ATOM 6029 O O . GLN A 1 810 ? -25.736 8.969 58.255 1.00 56.09 810 GLN A O 1
ATOM 6034 N N . GLU A 1 811 ? -25.909 6.886 57.489 1.00 55.00 811 GLU A N 1
ATOM 6035 C CA . GLU A 1 811 ? -27.360 6.751 57.742 1.00 55.00 811 GLU A CA 1
ATOM 6036 C C . GLU A 1 811 ? -27.836 6.141 59.077 1.00 55.00 811 GLU A C 1
ATOM 6038 O O . GLU A 1 811 ? -29.044 6.129 59.306 1.00 55.00 811 GLU A O 1
ATOM 6043 N N . ASP A 1 812 ? -26.977 5.677 59.990 1.00 52.44 812 ASP A N 1
ATOM 6044 C CA . ASP A 1 812 ? -27.487 5.112 61.254 1.00 52.44 812 ASP A CA 1
ATOM 6045 C C . ASP A 1 812 ? -28.066 6.223 62.165 1.00 52.44 812 ASP A C 1
ATOM 6047 O O . ASP A 1 812 ? -27.320 7.033 62.720 1.00 52.44 812 ASP A O 1
ATOM 6051 N N . GLY A 1 813 ? -29.400 6.249 62.336 1.00 52.47 813 GLY A N 1
ATOM 6052 C CA . GLY A 1 813 ? -30.104 7.128 63.290 1.00 52.47 813 GLY A CA 1
ATOM 6053 C C . GLY A 1 813 ? -31.028 8.212 62.711 1.00 52.47 813 GLY A C 1
ATOM 6054 O O . GLY A 1 813 ? -31.536 9.029 63.481 1.00 52.47 813 GLY A O 1
ATOM 6055 N N . LEU A 1 814 ? -31.274 8.239 61.395 1.00 61.97 814 LEU A N 1
ATOM 6056 C CA . LEU A 1 814 ? -32.292 9.110 60.778 1.00 61.97 814 LEU A CA 1
ATOM 6057 C C . LEU A 1 814 ? -33.712 8.676 61.169 1.00 61.97 814 LEU A C 1
ATOM 6059 O O . LEU A 1 814 ? -33.989 7.485 61.234 1.00 61.97 814 LEU A O 1
ATOM 6063 N N . SER A 1 815 ? -34.621 9.622 61.417 1.00 70.19 815 SER A N 1
ATOM 6064 C CA . SER A 1 815 ? -36.043 9.321 61.636 1.00 70.19 815 SER A CA 1
ATOM 6065 C C . SER A 1 815 ? -36.747 8.993 60.320 1.00 70.19 815 SER A C 1
ATOM 6067 O O . SER A 1 815 ? -36.481 9.666 59.327 1.00 70.19 815 SER A O 1
ATOM 6069 N N . CYS A 1 816 ? -37.686 8.052 60.337 1.00 71.06 816 CYS A N 1
ATOM 6070 C CA . CYS A 1 816 ? -38.494 7.666 59.178 1.00 71.06 816 CYS A CA 1
ATOM 6071 C C . CYS A 1 816 ? -39.941 7.325 59.579 1.00 71.06 816 CYS A C 1
ATOM 6073 O O . CYS A 1 816 ? -40.240 7.136 60.761 1.00 71.06 816 CYS A O 1
ATOM 6075 N N . GLN A 1 817 ? -40.851 7.252 58.611 1.00 75.88 817 GLN A N 1
ATOM 6076 C CA . GLN A 1 817 ? -42.219 6.731 58.746 1.00 75.88 817 GLN A CA 1
ATOM 6077 C C . GLN A 1 817 ? -42.447 5.462 57.920 1.00 75.88 817 GLN A C 1
ATOM 6079 O O . GLN A 1 817 ? -43.290 4.644 58.287 1.00 75.88 817 GLN A O 1
ATOM 6084 N N . ALA A 1 818 ? -41.694 5.291 56.837 1.00 68.94 818 ALA A N 1
ATOM 6085 C CA . ALA A 1 818 ? -41.754 4.136 55.957 1.00 68.94 818 ALA A CA 1
ATOM 6086 C C . ALA A 1 818 ? -40.376 3.857 55.340 1.00 68.94 818 ALA A C 1
ATOM 6088 O O . ALA A 1 818 ? -39.476 4.701 55.368 1.00 68.94 818 ALA A O 1
ATOM 6089 N N . ASP A 1 819 ? -40.200 2.643 54.819 1.00 63.34 819 ASP A N 1
ATOM 6090 C CA . ASP A 1 819 ? -38.938 2.180 54.231 1.00 63.34 819 ASP A CA 1
ATOM 6091 C C . ASP A 1 819 ? -38.494 3.031 53.044 1.00 63.34 819 ASP A C 1
ATOM 6093 O O . ASP A 1 819 ? -37.299 3.128 52.766 1.00 63.34 819 ASP A O 1
ATOM 6097 N N . ASP A 1 820 ? -39.438 3.678 52.359 1.00 66.94 820 ASP A N 1
ATOM 6098 C CA . ASP A 1 820 ? -39.153 4.532 51.220 1.00 66.94 820 ASP A CA 1
ATOM 6099 C C . ASP A 1 820 ? -38.345 5.792 51.595 1.00 66.94 820 ASP A C 1
ATOM 6101 O O . ASP A 1 820 ? -37.565 6.276 50.768 1.00 66.94 820 ASP A O 1
ATOM 6105 N N . GLU A 1 821 ? -38.422 6.228 52.857 1.00 66.50 821 GLU A N 1
ATOM 6106 C CA . GLU A 1 821 ? -37.646 7.327 53.451 1.00 66.50 821 GLU A CA 1
ATOM 6107 C C . GLU A 1 821 ? -36.208 6.925 53.841 1.00 66.50 821 GLU A C 1
ATOM 6109 O O . GLU A 1 821 ? -35.376 7.787 54.133 1.00 66.50 821 GLU A O 1
ATOM 6114 N N . CYS A 1 822 ? -35.883 5.627 53.811 1.00 64.06 822 CYS A N 1
ATOM 6115 C CA . CYS A 1 822 ? -34.563 5.089 54.135 1.00 64.06 822 CYS A CA 1
ATOM 6116 C C . CYS A 1 822 ? -33.860 4.585 52.863 1.00 64.06 822 CYS A C 1
ATOM 6118 O O . CYS A 1 822 ? -34.259 3.587 52.270 1.00 64.06 822 CYS A O 1
ATOM 6120 N N . ALA A 1 823 ? -32.798 5.265 52.413 1.00 60.66 823 ALA A N 1
ATOM 6121 C CA . ALA A 1 823 ? -32.189 4.979 51.107 1.00 60.66 823 ALA A CA 1
ATOM 6122 C C . ALA A 1 823 ? -31.573 3.569 51.013 1.00 60.66 823 ALA A C 1
ATOM 6124 O O . ALA A 1 823 ? -31.816 2.851 50.045 1.00 60.66 823 ALA A O 1
ATOM 6125 N N . SER A 1 824 ? -30.776 3.165 52.011 1.00 52.81 824 SER A N 1
ATOM 6126 C CA . SER A 1 824 ? -30.112 1.846 52.063 1.00 52.81 824 SER A CA 1
ATOM 6127 C C . SER A 1 824 ? -30.408 1.038 53.333 1.00 52.81 824 SER A C 1
ATOM 6129 O O . SER A 1 824 ? -29.748 0.041 53.621 1.00 52.81 824 SER A O 1
ATOM 6131 N N . ALA A 1 825 ? -31.400 1.493 54.091 1.00 61.00 825 ALA A N 1
ATOM 6132 C CA . ALA A 1 825 ? -31.837 0.979 55.381 1.00 61.00 825 ALA A CA 1
ATOM 6133 C C . ALA A 1 825 ? -33.352 0.715 55.332 1.00 61.00 825 ALA A C 1
ATOM 6135 O O . ALA A 1 825 ? -33.998 1.016 54.333 1.00 61.00 825 ALA A O 1
ATOM 6136 N N . TRP A 1 826 ? -33.918 0.165 56.399 1.00 64.44 826 TRP A N 1
ATOM 6137 C CA . TRP A 1 826 ? -35.367 0.024 56.554 1.00 64.44 826 TRP A CA 1
ATOM 6138 C C . TRP A 1 826 ? -35.839 0.823 57.764 1.00 64.44 826 TRP A C 1
ATOM 6140 O O . TRP A 1 826 ? -35.047 1.143 58.660 1.00 64.44 826 TRP A O 1
ATOM 6150 N N . CYS A 1 827 ? -37.117 1.174 57.774 1.00 67.88 827 CYS A N 1
ATOM 6151 C CA . CYS A 1 827 ? -37.706 1.949 58.839 1.00 67.88 827 CYS A CA 1
ATOM 6152 C C . CYS A 1 827 ? -38.105 1.053 60.013 1.00 67.88 827 CYS A C 1
ATOM 6154 O O . CYS A 1 827 ? -39.211 0.519 60.074 1.00 67.88 827 CYS A O 1
ATOM 6156 N N . ASP A 1 828 ? -37.204 0.925 60.986 1.00 70.12 828 ASP A N 1
ATOM 6157 C CA . ASP A 1 828 ? -37.449 0.176 62.216 1.00 70.12 828 ASP A CA 1
ATOM 6158 C C . ASP A 1 828 ? -37.876 1.118 63.336 1.00 70.12 828 ASP A C 1
ATOM 6160 O O . ASP A 1 828 ? -37.098 1.965 63.798 1.00 70.12 828 ASP A O 1
ATOM 6164 N N . ALA A 1 829 ? -39.123 0.969 63.785 1.00 71.44 829 ALA A N 1
ATOM 6165 C CA . ALA A 1 829 ? -39.694 1.743 64.884 1.00 71.44 829 ALA A CA 1
ATOM 6166 C C . ALA A 1 829 ? -39.492 3.269 64.730 1.00 71.44 829 ALA A C 1
ATOM 6168 O O . ALA A 1 829 ? -39.234 3.976 65.706 1.00 71.44 829 ALA A O 1
ATOM 6169 N N . GLY A 1 830 ? -39.600 3.771 63.496 1.00 71.56 830 GLY A N 1
ATOM 6170 C CA . GLY A 1 830 ? -39.456 5.190 63.172 1.00 71.56 830 GLY A CA 1
ATOM 6171 C C . GLY A 1 830 ? -38.012 5.678 63.012 1.00 71.56 830 GLY A C 1
ATOM 6172 O O . GLY A 1 830 ? -37.775 6.886 63.007 1.00 71.56 830 GLY A O 1
ATOM 6173 N N . THR A 1 831 ? -37.045 4.764 62.892 1.00 71.12 831 THR A N 1
ATOM 6174 C CA . THR A 1 831 ? -35.634 5.075 62.622 1.00 71.12 831 THR A CA 1
ATOM 6175 C C . THR A 1 831 ? -35.069 4.218 61.496 1.00 71.12 831 THR A C 1
ATOM 6177 O O . THR A 1 831 ? -35.248 3.004 61.500 1.00 71.12 831 THR A O 1
ATOM 6180 N N . CYS A 1 832 ? -34.340 4.829 60.562 1.00 66.94 832 CYS A N 1
ATOM 6181 C CA . CYS A 1 832 ? -33.614 4.106 59.529 1.00 66.94 832 CYS A CA 1
ATOM 6182 C C . CYS A 1 832 ? -32.520 3.258 60.180 1.00 66.94 832 CYS A C 1
ATOM 6184 O O . CYS A 1 832 ? -31.597 3.785 60.811 1.00 66.94 832 CYS A O 1
ATOM 6186 N N . ARG A 1 833 ? -32.637 1.936 60.033 1.00 63.44 833 ARG A N 1
ATOM 6187 C CA . ARG A 1 833 ? -31.655 0.956 60.500 1.00 63.44 833 ARG A CA 1
ATOM 6188 C C . ARG A 1 833 ? -31.196 0.081 59.352 1.00 63.44 833 ARG A C 1
ATOM 6190 O O . ARG A 1 833 ? -31.994 -0.409 58.558 1.00 63.44 833 ARG A O 1
ATOM 6197 N N . THR A 1 834 ? -29.895 -0.150 59.274 1.00 62.84 834 THR A N 1
ATOM 6198 C CA . THR A 1 834 ? -29.354 -1.168 58.374 1.00 62.84 834 THR A CA 1
ATOM 6199 C C . THR A 1 834 ? -29.627 -2.564 58.957 1.00 62.84 834 THR A C 1
ATOM 6201 O O . THR A 1 834 ? -29.503 -2.752 60.174 1.00 62.84 834 THR A O 1
ATOM 6204 N N . PRO A 1 835 ? -30.045 -3.558 58.148 1.00 66.75 835 PRO A N 1
ATOM 6205 C CA . PRO A 1 835 ? -30.244 -4.911 58.653 1.00 66.75 835 PRO A CA 1
ATOM 6206 C C . PRO A 1 835 ? -28.931 -5.499 59.166 1.00 66.75 835 PRO A C 1
ATOM 6208 O O . PRO A 1 835 ? -27.885 -5.387 58.524 1.00 66.75 835 PRO A O 1
ATOM 6211 N N . GLN A 1 836 ? -29.002 -6.156 60.323 1.00 70.00 836 GLN A N 1
ATOM 6212 C CA . GLN A 1 836 ? -27.883 -6.944 60.826 1.00 70.00 836 GLN A CA 1
ATOM 6213 C C . GLN A 1 836 ? -27.658 -8.148 59.898 1.00 70.00 836 GLN A C 1
ATOM 6215 O O . GLN A 1 836 ? -28.638 -8.800 59.522 1.00 70.00 836 GLN A O 1
ATOM 6220 N N . PRO A 1 837 ? -26.399 -8.466 59.543 1.00 78.19 837 PRO A N 1
ATOM 6221 C CA . PRO A 1 837 ? -26.090 -9.667 58.782 1.00 78.19 837 PRO A CA 1
ATOM 6222 C C . PRO A 1 837 ? -26.642 -10.912 59.477 1.00 78.19 837 PRO A C 1
ATOM 6224 O O . PRO A 1 837 ? -26.441 -11.104 60.677 1.00 78.19 837 PRO A O 1
ATOM 6227 N N . LEU A 1 838 ? -27.325 -11.759 58.713 1.00 84.00 838 LEU A N 1
ATOM 6228 C CA . LEU A 1 838 ? -27.844 -13.036 59.195 1.00 84.00 838 LEU A CA 1
ATOM 6229 C C . LEU A 1 838 ? -26.773 -14.117 59.135 1.00 84.00 838 LEU A C 1
ATOM 6231 O O . LEU A 1 838 ? -25.986 -14.154 58.184 1.00 84.00 838 LEU A O 1
ATOM 6235 N N . SER A 1 839 ? -26.790 -15.053 60.090 1.00 89.88 839 SER A N 1
ATOM 6236 C CA . SER A 1 839 ? -25.988 -16.268 59.954 1.00 89.88 839 SER A CA 1
ATOM 6237 C C . SER A 1 839 ? -26.490 -17.047 58.737 1.00 89.88 839 SER A C 1
ATOM 6239 O O . SER A 1 839 ? -27.604 -17.574 58.747 1.00 89.88 839 SER A O 1
ATOM 6241 N N . THR A 1 840 ? -25.698 -17.066 57.663 1.00 95.25 840 THR A N 1
ATOM 6242 C CA . THR A 1 840 ? -26.150 -17.523 56.341 1.00 95.25 840 THR A CA 1
ATOM 6243 C C . THR A 1 840 ? -25.424 -18.794 55.910 1.00 95.25 840 THR A C 1
ATOM 6245 O O . THR A 1 840 ? -24.191 -18.835 55.922 1.00 95.25 840 THR A O 1
ATOM 6248 N N . LEU A 1 841 ? -26.180 -19.814 55.493 1.00 96.94 841 LEU A N 1
ATOM 6249 C CA . LEU A 1 841 ? -25.664 -21.004 54.808 1.00 96.94 841 LEU A CA 1
ATOM 6250 C C . LEU A 1 841 ? -25.994 -20.920 53.313 1.00 96.94 841 LEU A C 1
ATOM 6252 O O . LEU A 1 841 ? -27.165 -20.930 52.932 1.00 96.94 841 LEU A O 1
ATOM 6256 N N . LEU A 1 842 ? -24.958 -20.862 52.478 1.00 95.81 842 LEU A N 1
ATOM 6257 C CA . LEU A 1 842 ? -25.046 -20.838 51.021 1.00 95.81 842 LEU A CA 1
ATOM 6258 C C . LEU A 1 842 ? -24.723 -22.221 50.448 1.00 95.81 842 LEU A C 1
ATOM 6260 O O . LEU A 1 842 ? -23.660 -22.787 50.717 1.00 95.81 842 LEU A O 1
ATOM 6264 N N . TYR A 1 843 ? -25.620 -22.736 49.615 1.00 93.75 843 TYR A N 1
ATOM 6265 C CA . TYR A 1 843 ? -25.350 -23.828 48.692 1.00 93.75 843 TYR A CA 1
ATOM 6266 C C . TYR A 1 843 ? -25.754 -23.400 47.287 1.00 93.75 843 TYR A C 1
ATOM 6268 O O . TYR A 1 843 ? -26.926 -23.125 47.041 1.00 93.75 843 TYR A O 1
ATOM 6276 N N . GLU A 1 844 ? -24.777 -23.336 46.389 1.00 89.25 844 GLU A N 1
ATOM 6277 C CA . GLU A 1 844 ? -24.953 -22.883 45.012 1.00 89.25 844 GLU A CA 1
ATOM 6278 C C . GLU A 1 844 ? -24.239 -23.855 44.066 1.00 89.25 844 GLU A C 1
ATOM 6280 O O . GLU A 1 844 ? -23.050 -24.131 44.228 1.00 89.25 844 GLU A O 1
ATOM 6285 N N . GLU A 1 845 ? -24.984 -24.414 43.113 1.00 86.19 845 GLU A N 1
ATOM 6286 C CA . GLU A 1 845 ? -24.478 -25.276 42.041 1.00 86.19 845 GLU A CA 1
ATOM 6287 C C . GLU A 1 845 ? -24.849 -24.678 40.675 1.00 86.19 845 GLU A C 1
ATOM 6289 O O . GLU A 1 845 ? -26.023 -24.396 40.411 1.00 86.19 845 GLU A O 1
ATOM 6294 N N . ASP A 1 846 ? -23.841 -24.526 39.812 1.00 78.31 846 ASP A N 1
ATOM 6295 C CA . ASP A 1 846 ? -23.961 -24.059 38.428 1.00 78.31 846 ASP A CA 1
ATOM 6296 C C . ASP A 1 846 ? -24.433 -25.156 37.453 1.00 78.31 846 ASP A C 1
ATOM 6298 O O . ASP A 1 846 ? -24.453 -26.347 37.768 1.00 78.31 846 ASP A O 1
ATOM 6302 N N . CYS A 1 847 ? -24.794 -24.763 36.229 1.00 74.69 847 CYS A N 1
ATOM 6303 C CA . CYS A 1 847 ? -25.088 -25.709 35.147 1.00 74.69 847 CYS A CA 1
ATOM 6304 C C . CYS A 1 847 ? -23.816 -26.372 34.588 1.00 74.69 847 CYS A C 1
ATOM 6306 O O . CYS A 1 847 ? -23.814 -27.583 34.349 1.00 74.69 847 CYS A O 1
ATOM 6308 N N . TRP A 1 848 ? -22.720 -25.614 34.458 1.00 69.94 848 TRP A N 1
ATOM 6309 C CA . TRP A 1 848 ? -21.425 -26.047 33.918 1.00 69.94 848 TRP A CA 1
ATOM 6310 C C . TRP A 1 848 ? -20.280 -25.482 34.760 1.00 69.94 848 TRP A C 1
ATOM 6312 O O . TRP A 1 848 ? -20.357 -24.337 35.183 1.00 69.94 848 TRP A O 1
ATOM 6322 N N . THR A 1 849 ? -19.218 -26.265 34.978 1.00 57.62 849 THR A N 1
ATOM 6323 C CA . THR A 1 849 ? -18.071 -25.845 35.802 1.00 57.62 849 THR A CA 1
ATOM 6324 C C . THR A 1 849 ? -17.391 -24.603 35.215 1.00 57.62 849 THR A C 1
ATOM 6326 O O . THR A 1 849 ? -17.177 -24.570 34.006 1.00 57.62 849 THR A O 1
ATOM 6329 N N . ASP A 1 850 ? -17.013 -23.655 36.081 1.00 58.50 850 ASP A N 1
ATOM 6330 C CA . ASP A 1 850 ? -16.270 -22.398 35.819 1.00 58.50 850 ASP A CA 1
ATOM 6331 C C . ASP A 1 850 ? -17.110 -21.118 35.617 1.00 58.50 850 ASP A C 1
ATOM 6333 O O . ASP A 1 850 ? -16.613 -20.127 35.079 1.00 58.50 850 ASP A O 1
ATOM 6337 N N . TRP A 1 851 ? -18.359 -21.090 36.093 1.00 61.88 851 TRP A N 1
ATOM 6338 C CA . TRP A 1 851 ? -19.228 -19.910 35.982 1.00 61.88 851 TRP A CA 1
ATOM 6339 C C . TRP A 1 851 ? -19.266 -19.050 37.264 1.00 61.88 851 TRP A C 1
ATOM 6341 O O . TRP A 1 851 ? -18.952 -19.548 38.348 1.00 61.88 851 TRP A O 1
ATOM 6351 N N . PRO A 1 852 ? -19.617 -17.747 37.162 1.00 62.66 852 PRO A N 1
ATOM 6352 C CA . PRO A 1 852 ? -19.700 -16.839 38.311 1.00 62.66 852 PRO A CA 1
ATOM 6353 C C . PRO A 1 852 ? -20.663 -17.373 39.370 1.00 62.66 852 PRO A C 1
ATOM 6355 O O . PRO A 1 852 ? -21.641 -18.015 39.027 1.00 62.66 852 PRO A O 1
ATOM 6358 N N . THR A 1 853 ? -20.433 -17.085 40.646 1.00 77.81 853 THR A N 1
ATOM 6359 C CA . THR A 1 853 ? -21.301 -17.504 41.763 1.00 77.81 853 THR A CA 1
ATOM 6360 C C . THR A 1 853 ? -22.185 -16.326 42.194 1.00 77.81 853 THR A C 1
ATOM 6362 O O . THR A 1 853 ? -21.758 -15.532 43.039 1.00 77.81 853 THR A O 1
ATOM 6365 N N . PRO A 1 854 ? -23.374 -16.122 41.595 1.00 85.62 854 PRO A N 1
ATOM 6366 C CA . PRO A 1 854 ? -24.091 -14.854 41.693 1.00 85.62 854 PRO A CA 1
ATOM 6367 C C . PRO A 1 854 ? -24.634 -14.562 43.101 1.00 85.62 854 PRO A C 1
ATOM 6369 O O . PRO A 1 854 ? -24.621 -13.402 43.518 1.00 85.62 854 PRO A O 1
ATOM 6372 N N . TYR A 1 855 ? -25.043 -15.570 43.886 1.00 90.06 855 TYR A N 1
ATOM 6373 C CA . TYR A 1 855 ? -25.426 -15.328 45.287 1.00 90.06 855 TYR A CA 1
ATOM 6374 C C . TYR A 1 855 ? -24.221 -15.073 46.193 1.00 90.06 855 TYR A C 1
ATOM 6376 O O . TYR A 1 855 ? -24.329 -14.298 47.148 1.00 90.06 855 TYR A O 1
ATOM 6384 N N . LYS A 1 856 ? -23.063 -15.667 45.885 1.00 87.75 856 LYS A N 1
ATOM 6385 C CA . LYS A 1 856 ? -21.801 -15.312 46.545 1.00 87.75 856 LYS A CA 1
ATOM 6386 C C . LYS A 1 856 ? -21.461 -13.837 46.301 1.00 87.75 856 LYS A C 1
ATOM 6388 O O . LYS A 1 856 ? -21.202 -13.107 47.254 1.00 87.75 856 LYS A O 1
ATOM 6393 N N . ASP A 1 857 ? -21.541 -13.383 45.052 1.00 85.12 857 ASP A N 1
ATOM 6394 C CA . ASP A 1 857 ? -21.272 -11.990 44.678 1.00 85.12 857 ASP A CA 1
ATOM 6395 C C . ASP A 1 857 ? -22.282 -11.022 45.310 1.00 85.12 857 ASP A C 1
ATOM 6397 O O . ASP A 1 857 ? -21.921 -9.913 45.703 1.00 85.12 857 ASP A O 1
ATOM 6401 N N . ALA A 1 858 ? -23.543 -11.439 45.456 1.00 88.56 858 ALA A N 1
ATOM 6402 C CA . ALA A 1 858 ? -24.577 -10.674 46.148 1.00 88.56 858 ALA A CA 1
ATOM 6403 C C . ALA A 1 858 ? -24.292 -10.522 47.655 1.00 88.56 858 ALA A C 1
ATOM 6405 O O . ALA A 1 858 ? -24.408 -9.423 48.201 1.00 88.56 858 ALA A O 1
ATOM 6406 N N . LEU A 1 859 ? -23.878 -11.599 48.332 1.00 87.38 859 LEU A N 1
ATOM 6407 C CA . LEU A 1 859 ? -23.478 -11.560 49.744 1.00 87.38 859 LEU A CA 1
ATOM 6408 C C . LEU A 1 859 ? -22.214 -10.718 49.955 1.00 87.38 859 LEU A C 1
ATOM 6410 O O . LEU A 1 859 ? -22.154 -9.923 50.897 1.00 87.38 859 LEU A O 1
ATOM 6414 N N . ASP A 1 860 ? -21.241 -10.835 49.050 1.00 82.69 860 ASP A N 1
ATOM 6415 C CA . ASP A 1 860 ? -20.025 -10.021 49.055 1.00 82.69 860 ASP A CA 1
ATOM 6416 C C . ASP A 1 860 ? -20.356 -8.534 48.819 1.00 82.69 860 ASP A C 1
ATOM 6418 O O . ASP A 1 860 ? -19.816 -7.666 49.507 1.00 82.69 860 ASP A O 1
ATOM 6422 N N . ALA A 1 861 ? -21.308 -8.223 47.927 1.00 75.25 861 ALA A N 1
ATOM 6423 C CA . ALA A 1 861 ? -21.789 -6.859 47.682 1.00 75.25 861 ALA A CA 1
ATOM 6424 C C . ALA A 1 861 ? -22.502 -6.241 48.896 1.00 75.25 861 ALA A C 1
ATOM 6426 O O . ALA A 1 861 ? -22.424 -5.028 49.110 1.00 75.25 861 ALA A O 1
ATOM 6427 N N . LEU A 1 862 ? -23.175 -7.061 49.708 1.00 77.00 862 LEU A N 1
ATOM 6428 C CA . LEU A 1 862 ? -23.748 -6.649 50.993 1.00 77.00 862 LEU A CA 1
ATOM 6429 C C . LEU A 1 862 ? -22.693 -6.549 52.109 1.00 77.00 862 LEU A C 1
ATOM 6431 O O . LEU A 1 862 ? -22.937 -5.910 53.136 1.00 77.00 862 LEU A O 1
ATOM 6435 N N . GLY A 1 863 ? -21.522 -7.163 51.923 1.00 75.25 863 GLY A N 1
ATOM 6436 C CA . GLY A 1 863 ? -20.477 -7.286 52.938 1.00 75.25 863 GLY A CA 1
ATOM 6437 C C . GLY A 1 863 ? -20.836 -8.264 54.060 1.00 75.25 863 GLY A C 1
ATOM 6438 O O . GLY A 1 863 ? -20.398 -8.079 55.197 1.00 75.25 863 GLY A O 1
ATOM 6439 N N . TRP A 1 864 ? -21.676 -9.264 53.782 1.00 81.75 864 TRP A N 1
ATOM 6440 C CA . TRP A 1 864 ? -22.161 -10.214 54.784 1.00 81.75 864 TRP A CA 1
ATOM 6441 C C . TRP A 1 864 ? -21.268 -11.446 54.860 1.00 81.75 864 TRP A C 1
ATOM 6443 O O . TRP A 1 864 ? -20.725 -11.905 53.863 1.00 81.75 864 TRP A O 1
ATOM 6453 N N . GLN A 1 865 ? -21.112 -11.990 56.066 1.00 81.31 865 GLN A N 1
ATOM 6454 C CA . GLN A 1 865 ? -20.388 -13.240 56.281 1.00 81.31 865 GLN A CA 1
ATOM 6455 C C . GLN A 1 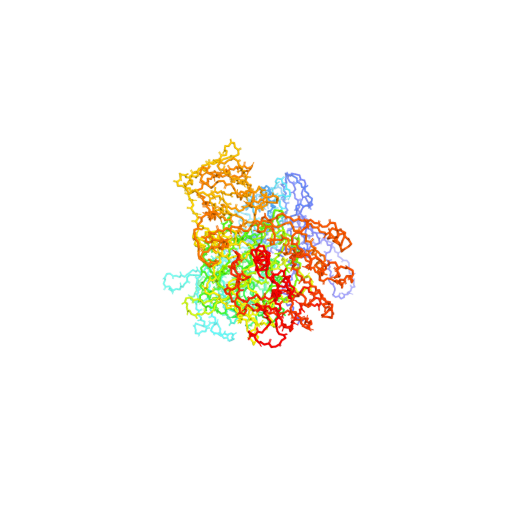865 ? -21.337 -14.427 56.093 1.00 81.31 865 GLN A C 1
ATOM 6457 O O . GLN A 1 865 ? -22.480 -14.392 56.547 1.00 81.31 865 GLN A O 1
ATOM 6462 N N . TYR A 1 866 ? -20.853 -15.488 55.455 1.00 92.69 866 TYR A N 1
ATOM 6463 C CA . TYR A 1 866 ? -21.636 -16.686 55.160 1.00 92.69 866 TYR A CA 1
ATOM 6464 C C . TYR A 1 866 ? -20.759 -17.939 55.196 1.00 92.69 866 TYR A C 1
ATOM 6466 O O . TYR A 1 866 ? -19.541 -17.884 55.028 1.00 92.69 866 TYR A O 1
ATOM 6474 N N . SER A 1 867 ? -21.399 -19.084 55.420 1.00 93.06 867 SER A N 1
ATOM 6475 C CA . SER A 1 867 ? -20.790 -20.406 55.272 1.00 93.06 867 SER A CA 1
ATOM 6476 C C . SER A 1 867 ? -21.193 -21.003 53.930 1.00 93.06 867 SER A C 1
ATOM 6478 O O . SER A 1 867 ? -22.378 -21.033 53.611 1.00 93.06 867 SER A O 1
ATOM 6480 N N . VAL A 1 868 ? -20.227 -21.505 53.161 1.00 92.69 868 VAL A N 1
ATOM 6481 C CA . VAL A 1 868 ? -20.482 -22.165 51.872 1.00 92.69 868 VAL A CA 1
ATOM 6482 C C . VAL A 1 868 ? -20.412 -23.676 52.045 1.00 92.69 868 VAL A C 1
ATOM 6484 O O . VAL A 1 868 ? -19.427 -24.202 52.564 1.00 92.69 868 VAL A O 1
ATOM 6487 N N . ALA A 1 869 ? -21.437 -24.383 51.581 1.00 91.12 869 ALA A N 1
ATOM 6488 C CA . ALA A 1 869 ? -21.388 -25.824 51.397 1.00 91.12 869 ALA A CA 1
ATOM 6489 C C . ALA A 1 869 ? -20.931 -26.147 49.967 1.00 91.12 869 ALA A C 1
ATOM 6491 O O . ALA A 1 869 ? -21.514 -25.672 49.001 1.00 91.12 869 ALA A O 1
ATOM 6492 N N . THR A 1 870 ? -19.909 -26.986 49.820 1.00 86.50 870 THR A N 1
ATOM 6493 C CA . THR A 1 870 ? -19.325 -27.352 48.513 1.00 86.50 870 THR A CA 1
ATOM 6494 C C . THR A 1 870 ? -20.027 -28.530 47.833 1.00 86.50 870 THR A C 1
ATOM 6496 O O . THR A 1 870 ? -19.653 -28.940 46.739 1.00 86.50 870 THR A O 1
ATOM 6499 N N . GLY A 1 871 ? -21.035 -29.112 48.484 1.00 88.38 871 GLY A N 1
ATOM 6500 C CA . GLY A 1 871 ? -21.780 -30.260 47.984 1.00 88.38 871 GLY A CA 1
ATOM 6501 C C . GLY A 1 871 ? -23.041 -30.514 48.802 1.00 88.38 871 GLY A C 1
ATOM 6502 O O . GLY A 1 871 ? -23.130 -30.141 49.969 1.00 88.38 871 GLY A O 1
ATOM 6503 N N . GLU A 1 872 ? -24.016 -31.194 48.205 1.00 89.44 872 GLU A N 1
ATOM 6504 C CA . GLU A 1 872 ? -25.339 -31.397 48.808 1.00 89.44 872 GLU A CA 1
ATOM 6505 C C . GLU A 1 872 ? -25.303 -32.182 50.132 1.00 89.44 872 GLU A C 1
ATOM 6507 O O . GLU A 1 872 ? -26.054 -31.894 51.064 1.00 89.44 872 GLU A O 1
ATOM 6512 N N . LYS A 1 873 ? -24.386 -33.151 50.255 1.00 90.75 873 LYS A N 1
ATOM 6513 C CA . LYS A 1 873 ? -24.181 -33.902 51.506 1.00 90.75 873 LYS A CA 1
ATOM 6514 C C . LYS A 1 873 ? -23.627 -33.014 52.621 1.00 90.75 873 LYS A C 1
ATOM 6516 O O . LYS A 1 873 ? -24.057 -33.142 53.769 1.00 90.75 873 LYS A O 1
ATOM 6521 N N . ASP A 1 874 ? -22.699 -32.122 52.284 1.00 92.25 874 ASP A N 1
ATOM 6522 C CA . ASP A 1 874 ? -22.110 -31.175 53.232 1.00 92.25 874 ASP A CA 1
ATOM 6523 C C . ASP A 1 874 ? -23.134 -30.113 53.634 1.00 92.25 874 ASP A C 1
ATOM 6525 O O . ASP A 1 874 ? -23.250 -29.788 54.815 1.00 92.25 874 ASP A O 1
ATOM 6529 N N . PHE A 1 875 ? -23.950 -29.666 52.676 1.00 96.00 875 PHE A N 1
ATOM 6530 C CA . PHE A 1 875 ? -25.083 -28.783 52.919 1.00 96.00 875 PHE A CA 1
ATOM 6531 C C . PHE A 1 875 ? -26.075 -29.399 53.908 1.00 96.00 875 PHE A C 1
ATOM 6533 O O . PHE A 1 875 ? -26.369 -28.798 54.938 1.00 96.00 875 PHE A O 1
ATOM 6540 N N . LEU A 1 876 ? -26.547 -30.625 53.652 1.00 95.75 876 LEU A N 1
ATOM 6541 C CA . LEU A 1 876 ? -27.507 -31.297 54.528 1.00 95.75 876 LEU A CA 1
ATOM 6542 C C . LEU A 1 876 ? -26.951 -31.497 55.943 1.00 95.75 876 LEU A C 1
ATOM 6544 O O . LEU A 1 876 ? -27.682 -31.376 56.928 1.00 95.75 876 LEU A O 1
ATOM 6548 N N . LYS A 1 877 ? -25.655 -31.804 56.051 1.00 94.50 877 LYS A N 1
ATOM 6549 C CA . LYS A 1 877 ? -24.963 -31.931 57.334 1.00 94.50 877 LYS A CA 1
ATOM 6550 C C . LYS A 1 877 ? -24.909 -30.594 58.078 1.00 94.50 877 LYS A C 1
ATOM 6552 O O . LYS A 1 877 ? -25.213 -30.574 59.268 1.00 94.50 877 LYS A O 1
ATOM 6557 N N . ALA A 1 878 ? -24.549 -29.505 57.397 1.00 94.50 878 ALA A N 1
ATOM 6558 C CA . ALA A 1 878 ? -24.499 -28.164 57.978 1.00 94.50 878 ALA A CA 1
ATOM 6559 C C . ALA A 1 878 ? -25.892 -27.680 58.405 1.00 94.50 878 ALA A C 1
ATOM 6561 O O . ALA A 1 878 ? -26.066 -27.243 59.539 1.00 94.50 878 ALA A O 1
ATOM 6562 N N . LEU A 1 879 ? -26.906 -27.859 57.554 1.00 96.31 879 LEU A N 1
ATOM 6563 C CA . LEU A 1 879 ? -28.286 -27.484 57.859 1.00 96.31 879 LEU A CA 1
ATOM 6564 C C . LEU A 1 879 ? -28.817 -28.215 59.100 1.00 96.31 879 LEU A C 1
ATOM 6566 O O . LEU A 1 879 ? -29.412 -27.596 59.978 1.00 96.31 879 LEU A O 1
ATOM 6570 N N . LYS A 1 880 ? -28.553 -29.525 59.217 1.00 92.88 880 LYS A N 1
ATOM 6571 C CA . LYS A 1 880 ? -28.942 -30.327 60.392 1.00 92.88 880 LYS A CA 1
ATOM 6572 C C . LYS A 1 880 ? -28.170 -29.965 61.661 1.00 92.88 880 LYS A C 1
ATOM 6574 O O . LYS A 1 880 ? -28.685 -30.196 62.751 1.00 92.88 880 LYS A O 1
ATOM 6579 N N . ALA A 1 881 ? -26.952 -29.435 61.537 1.00 91.88 881 ALA A N 1
ATOM 6580 C CA . ALA A 1 881 ? -26.197 -28.934 62.683 1.00 91.88 881 ALA A CA 1
ATOM 6581 C C . ALA A 1 881 ? -26.808 -27.642 63.261 1.00 91.88 881 ALA A C 1
ATOM 6583 O O . ALA A 1 881 ? -26.626 -27.370 64.447 1.00 91.88 881 ALA A O 1
ATOM 6584 N N . GLY A 1 882 ? -27.579 -26.899 62.457 1.00 89.12 882 GLY A N 1
ATOM 6585 C CA . GLY A 1 882 ? -28.262 -25.670 62.861 1.00 89.12 882 GLY A CA 1
ATOM 6586 C C . GLY A 1 882 ? -27.323 -24.464 62.984 1.00 89.12 882 GLY A C 1
ATOM 6587 O O . GLY A 1 882 ? -26.157 -24.524 62.603 1.00 89.12 882 GLY A O 1
ATOM 6588 N N . GLY A 1 883 ? -27.844 -23.355 63.519 1.00 89.06 883 GLY A N 1
ATOM 6589 C CA . GLY A 1 883 ? -27.078 -22.116 63.732 1.00 89.06 883 GLY A CA 1
ATOM 6590 C C . GLY A 1 883 ? -27.127 -21.106 62.581 1.00 89.06 883 GLY A C 1
ATOM 6591 O O . GLY A 1 883 ? -26.340 -20.161 62.578 1.00 89.06 883 GLY A O 1
ATOM 6592 N N . PHE A 1 884 ? -28.038 -21.289 61.625 1.00 94.62 884 PHE A N 1
ATOM 6593 C CA . PHE A 1 884 ? -28.262 -20.370 60.509 1.00 94.62 884 PHE A CA 1
ATOM 6594 C C . PHE A 1 884 ? -29.648 -19.735 60.615 1.00 94.62 884 PHE A C 1
ATOM 6596 O O . PHE A 1 884 ? -30.616 -20.422 60.934 1.00 94.62 884 PHE A O 1
ATOM 6603 N N . ASP A 1 885 ? -29.738 -18.442 60.324 1.00 93.56 885 ASP A N 1
ATOM 6604 C CA . ASP A 1 885 ? -30.994 -17.690 60.247 1.00 93.56 885 ASP A CA 1
ATOM 6605 C C . ASP A 1 885 ? -31.518 -17.635 58.803 1.00 93.56 885 ASP A C 1
ATOM 6607 O O . ASP A 1 885 ? -32.728 -17.558 58.573 1.00 93.56 885 ASP A O 1
ATOM 6611 N N . LEU A 1 886 ? -30.602 -17.692 57.827 1.00 95.75 886 LEU A N 1
ATOM 6612 C CA . LEU A 1 886 ? -30.876 -17.675 56.392 1.00 95.75 886 LEU A CA 1
ATOM 6613 C C . LEU A 1 886 ? -30.204 -18.865 55.702 1.00 95.75 886 LEU A C 1
ATOM 6615 O O . LEU A 1 886 ? -29.023 -19.147 55.908 1.00 95.75 886 LEU A O 1
ATOM 6619 N N . VAL A 1 887 ? -30.955 -19.524 54.828 1.00 97.69 887 VAL A N 1
ATOM 6620 C CA . VAL A 1 887 ? -30.441 -20.508 53.883 1.00 97.69 887 VAL A CA 1
ATOM 6621 C C . VAL A 1 887 ? -30.700 -20.034 52.463 1.00 97.69 887 VAL A C 1
ATOM 6623 O O . VAL A 1 887 ? -31.816 -19.651 52.120 1.00 97.69 887 VAL A O 1
ATOM 6626 N N . ILE A 1 888 ? -29.665 -20.094 51.632 1.00 96.81 888 ILE A N 1
ATOM 6627 C CA . ILE A 1 888 ? -29.756 -19.888 50.189 1.00 96.81 888 ILE A CA 1
ATOM 6628 C C . ILE A 1 888 ? -29.420 -21.225 49.544 1.00 96.81 888 ILE A C 1
ATOM 6630 O O . ILE A 1 888 ? -28.298 -21.715 49.679 1.00 96.81 888 ILE A O 1
ATOM 6634 N N . TYR A 1 889 ? -30.410 -21.836 48.900 1.00 95.50 889 TYR A N 1
ATOM 6635 C CA . TYR A 1 889 ? -30.267 -23.128 48.245 1.00 95.50 889 TYR A CA 1
ATOM 6636 C C . TYR A 1 889 ? -30.586 -22.988 46.760 1.00 95.50 889 TYR A C 1
ATOM 6638 O O . TYR A 1 889 ? -31.738 -22.778 46.372 1.00 95.50 889 TYR A O 1
ATOM 6646 N N . VAL A 1 890 ? -29.539 -23.095 45.950 1.00 91.81 890 VAL A N 1
ATOM 6647 C CA . VAL A 1 890 ? -29.556 -22.862 44.509 1.00 91.81 890 VAL A CA 1
ATOM 6648 C C . VAL A 1 890 ? -28.906 -24.049 43.821 1.00 91.81 890 VAL A C 1
ATOM 6650 O O . VAL A 1 890 ? -27.754 -24.379 44.103 1.00 91.81 890 VAL A O 1
ATOM 6653 N N . ARG A 1 891 ? -29.640 -24.727 42.937 1.00 88.62 891 ARG A N 1
ATOM 6654 C CA . ARG A 1 891 ? -29.147 -25.966 42.327 1.00 88.62 891 ARG A CA 1
ATOM 6655 C C . ARG A 1 891 ? -29.607 -26.151 40.887 1.00 88.62 891 ARG A C 1
ATOM 6657 O O . ARG A 1 891 ? -30.749 -26.550 40.669 1.00 88.62 891 ARG A O 1
ATOM 6664 N N . TYR A 1 892 ? -28.712 -25.949 39.916 1.00 86.81 892 TYR A N 1
ATOM 6665 C CA . TYR A 1 892 ? -29.098 -25.959 38.498 1.00 86.81 892 TYR A CA 1
ATOM 6666 C C . TYR A 1 892 ? -28.620 -27.139 37.643 1.00 86.81 892 TYR A C 1
ATOM 6668 O O . TYR A 1 892 ? -28.967 -27.214 36.467 1.00 86.81 892 TYR A O 1
ATOM 6676 N N . ARG A 1 893 ? -27.880 -28.099 38.205 1.00 81.69 893 ARG A N 1
ATOM 6677 C CA . ARG A 1 893 ? -27.389 -29.251 37.428 1.00 81.69 893 ARG A CA 1
ATOM 6678 C C . ARG A 1 893 ? -28.193 -30.525 37.627 1.00 81.69 893 ARG A C 1
ATOM 6680 O O . ARG A 1 893 ? -28.365 -31.307 36.695 1.00 81.69 893 ARG A O 1
ATOM 6687 N N . THR A 1 894 ? -28.606 -30.797 38.860 1.00 82.12 894 THR A N 1
ATOM 6688 C CA . THR A 1 894 ? -29.189 -32.090 39.232 1.00 82.12 894 THR A CA 1
ATOM 6689 C C . THR A 1 894 ? -30.397 -31.918 40.138 1.00 82.12 894 THR A C 1
ATOM 6691 O O . THR A 1 894 ? -30.531 -30.913 40.831 1.00 82.12 894 THR A O 1
ATOM 6694 N N . GLN A 1 895 ? -31.274 -32.921 40.165 1.00 85.56 895 GLN A N 1
ATOM 6695 C CA . GLN A 1 895 ? -32.431 -32.926 41.055 1.00 85.56 895 GLN A CA 1
ATOM 6696 C C . GLN A 1 895 ? -31.996 -32.972 42.528 1.00 85.56 895 GLN A C 1
ATOM 6698 O O . GLN A 1 895 ? -31.096 -33.732 42.891 1.00 85.56 895 GLN A O 1
ATOM 6703 N N . SER A 1 896 ? -32.651 -32.173 43.371 1.00 88.88 896 SER A N 1
ATOM 6704 C CA . SER A 1 896 ? -32.414 -32.155 44.817 1.00 88.88 896 SER A CA 1
ATOM 6705 C C . SER A 1 896 ? -32.832 -33.462 45.483 1.00 88.88 896 SER A C 1
ATOM 6707 O O . SER A 1 896 ? -33.889 -34.022 45.178 1.00 88.88 896 SER A O 1
ATOM 6709 N N . ALA A 1 897 ? -32.036 -33.931 46.442 1.00 89.56 897 ALA A N 1
ATOM 6710 C CA . ALA A 1 897 ? -32.363 -35.139 47.188 1.00 89.56 897 ALA A CA 1
ATOM 6711 C C . ALA A 1 897 ? -33.618 -34.936 48.078 1.00 89.56 897 ALA A C 1
ATOM 6713 O O . ALA A 1 897 ? -33.764 -33.885 48.713 1.00 89.56 897 ALA A O 1
ATOM 6714 N N . PRO A 1 898 ? -34.533 -35.924 48.188 1.00 89.31 898 PRO A N 1
ATOM 6715 C CA . PRO A 1 898 ? -35.770 -35.767 48.964 1.00 89.31 898 PRO A CA 1
ATOM 6716 C C . PRO A 1 898 ? -35.561 -35.420 50.447 1.00 89.31 898 PRO A C 1
ATOM 6718 O O . PRO A 1 898 ? -36.373 -34.718 51.049 1.00 89.31 898 PRO A O 1
ATOM 6721 N N . ASP A 1 899 ? -34.471 -35.893 51.053 1.00 92.44 899 ASP A N 1
ATOM 6722 C CA . ASP A 1 899 ? -34.117 -35.597 52.443 1.00 92.44 899 ASP A CA 1
ATOM 6723 C C . ASP A 1 899 ? -33.613 -34.159 52.646 1.00 92.44 899 ASP A C 1
ATOM 6725 O O . ASP A 1 899 ? -33.793 -33.603 53.731 1.00 92.44 899 ASP A O 1
ATOM 6729 N N . VAL A 1 900 ? -33.051 -33.537 51.606 1.00 94.94 900 VAL A N 1
ATOM 6730 C CA . VAL A 1 900 ? -32.707 -32.110 51.586 1.00 94.94 900 VAL A CA 1
ATOM 6731 C C . VAL A 1 900 ? -33.966 -31.259 51.540 1.00 94.94 900 VAL A C 1
ATOM 6733 O O . VAL A 1 900 ? -34.109 -30.355 52.359 1.00 94.94 900 VAL A O 1
ATOM 6736 N N . ILE A 1 901 ? -34.916 -31.590 50.661 1.00 94.06 901 ILE A N 1
ATOM 6737 C CA . ILE A 1 901 ? -36.209 -30.893 50.585 1.00 94.06 901 ILE A CA 1
ATOM 6738 C C . ILE A 1 901 ? -36.967 -30.992 51.916 1.00 94.06 901 ILE A C 1
ATOM 6740 O O . ILE A 1 901 ? -37.487 -29.991 52.413 1.00 94.06 901 ILE A O 1
ATOM 6744 N N . ALA A 1 902 ? -36.973 -32.171 52.547 1.00 93.62 902 ALA A N 1
ATOM 6745 C CA . ALA A 1 902 ? -37.566 -32.353 53.870 1.00 93.62 902 ALA A CA 1
ATOM 6746 C C . ALA A 1 902 ? -36.863 -31.508 54.952 1.00 93.62 902 ALA A C 1
ATOM 6748 O O . ALA A 1 902 ? -37.537 -30.891 55.776 1.00 93.62 902 ALA A O 1
ATOM 6749 N N . ALA A 1 903 ? -35.526 -31.440 54.937 1.00 96.50 903 ALA A N 1
ATOM 6750 C CA . ALA A 1 903 ? -34.757 -30.639 55.889 1.00 96.50 903 ALA A CA 1
ATOM 6751 C C . ALA A 1 903 ? -34.970 -29.127 55.702 1.00 96.50 903 ALA A C 1
ATOM 6753 O O . ALA A 1 903 ? -35.143 -28.417 56.689 1.00 96.50 903 ALA A O 1
ATOM 6754 N N . LEU A 1 904 ? -35.021 -28.645 54.456 1.00 97.56 904 LEU A N 1
ATOM 6755 C CA . LEU A 1 904 ? -35.357 -27.257 54.125 1.00 97.56 904 LEU A CA 1
ATOM 6756 C C . LEU A 1 904 ? -36.756 -26.891 54.626 1.00 97.56 904 LEU A C 1
ATOM 6758 O O . LEU A 1 904 ? -36.937 -25.841 55.239 1.00 97.56 904 LEU A O 1
ATOM 6762 N N . LYS A 1 905 ? -37.734 -27.786 54.443 1.00 95.88 905 LYS A N 1
ATOM 6763 C CA . LYS A 1 905 ? -39.081 -27.595 54.987 1.00 95.88 905 LYS A CA 1
ATOM 6764 C C . LYS A 1 905 ? -39.056 -27.474 56.512 1.00 95.88 905 LYS A C 1
ATOM 6766 O O . LYS A 1 905 ? -39.616 -26.525 57.048 1.00 95.88 905 LYS A O 1
ATOM 6771 N N . SER A 1 906 ? -38.390 -28.400 57.207 1.00 96.06 906 SER A N 1
ATOM 6772 C CA . SER A 1 906 ? -38.267 -28.346 58.671 1.00 96.06 906 SER A CA 1
ATOM 6773 C C . SER A 1 906 ? -37.562 -27.079 59.159 1.00 96.06 906 SER A C 1
ATOM 6775 O O . SER A 1 906 ? -37.927 -26.546 60.202 1.00 96.06 906 SER A O 1
ATOM 6777 N N . PHE A 1 907 ? -36.578 -26.582 58.409 1.00 97.12 907 PHE A N 1
ATOM 6778 C CA . PHE A 1 907 ? -35.896 -25.328 58.708 1.00 97.12 907 PHE A CA 1
ATOM 6779 C C . PHE A 1 907 ? -36.842 -24.122 58.611 1.00 97.12 907 PHE A C 1
ATOM 6781 O O . PHE A 1 907 ? -36.891 -23.315 59.537 1.00 97.12 907 PHE A O 1
ATOM 6788 N N . VAL A 1 908 ? -37.646 -24.031 57.547 1.00 95.88 908 VAL A N 1
ATOM 6789 C CA . VAL A 1 908 ? -38.651 -22.964 57.393 1.00 95.88 908 VAL A CA 1
ATOM 6790 C C . VAL A 1 908 ? -39.753 -23.074 58.453 1.00 95.88 908 VAL A C 1
ATOM 6792 O O . VAL A 1 908 ? -40.097 -22.066 59.067 1.00 95.88 908 VAL A O 1
ATOM 6795 N N . ASP A 1 909 ? -40.257 -24.283 58.739 1.00 93.69 909 ASP A N 1
ATOM 6796 C CA . ASP A 1 909 ? -41.254 -24.519 59.802 1.00 93.69 909 ASP A CA 1
ATOM 6797 C C . ASP A 1 909 ? -40.740 -24.061 61.184 1.00 93.69 909 ASP A C 1
ATOM 6799 O O . ASP A 1 909 ? -41.514 -23.594 62.018 1.00 93.69 909 ASP A O 1
ATOM 6803 N N . ALA A 1 910 ? -39.428 -24.174 61.427 1.00 92.44 910 ALA A N 1
ATOM 6804 C CA . ALA A 1 910 ? -38.770 -23.712 62.650 1.00 92.44 910 ALA A CA 1
ATOM 6805 C C . ALA A 1 910 ? -38.515 -22.189 62.682 1.00 92.44 910 ALA A C 1
ATOM 6807 O O . ALA A 1 910 ? -37.924 -21.686 63.637 1.00 92.44 910 ALA A O 1
ATOM 6808 N N . GLY A 1 911 ? -38.959 -21.449 61.662 1.00 91.31 911 GLY A N 1
ATOM 6809 C CA . GLY A 1 911 ? -38.791 -20.002 61.547 1.00 91.31 911 GLY A CA 1
ATOM 6810 C C . GLY A 1 911 ? -37.563 -19.568 60.744 1.00 91.31 911 GLY A C 1
ATOM 6811 O O . GLY A 1 911 ? -37.271 -18.375 60.694 1.00 91.31 911 GLY A O 1
ATOM 6812 N N . GLY A 1 912 ? -36.851 -20.483 60.093 1.00 94.75 912 GLY A N 1
ATOM 6813 C CA . GLY A 1 912 ? -35.754 -20.145 59.190 1.00 94.75 912 GLY A CA 1
ATOM 6814 C C . GLY A 1 912 ? -36.208 -19.357 57.955 1.00 94.75 912 GLY A C 1
ATOM 6815 O O . GLY A 1 912 ? -37.371 -19.434 57.548 1.00 94.75 912 GLY A O 1
ATOM 6816 N N . ARG A 1 913 ? -35.292 -18.590 57.352 1.00 96.25 913 ARG A N 1
ATOM 6817 C CA . ARG A 1 913 ? -35.532 -17.834 56.109 1.00 96.25 913 ARG A CA 1
ATOM 6818 C C . ARG A 1 913 ? -34.871 -18.527 54.926 1.00 96.25 913 ARG A C 1
ATOM 6820 O O . ARG A 1 913 ? -33.715 -18.918 55.036 1.00 96.25 913 ARG A O 1
ATOM 6827 N N . LEU A 1 914 ? -35.571 -18.678 53.806 1.00 97.12 914 LEU A N 1
ATOM 6828 C CA . LEU A 1 914 ? -35.105 -19.489 52.679 1.00 97.12 914 LEU A CA 1
ATOM 6829 C C . LEU A 1 914 ? -35.216 -18.748 51.344 1.00 97.12 914 LEU A C 1
ATOM 6831 O O . LEU A 1 914 ? -36.310 -18.371 50.938 1.00 97.12 914 LEU A O 1
ATOM 6835 N N . VAL A 1 915 ? -34.102 -18.643 50.622 1.00 96.69 915 VAL A N 1
ATOM 6836 C CA . VAL A 1 915 ? -34.109 -18.415 49.171 1.00 96.69 915 VAL A CA 1
ATOM 6837 C C . VAL A 1 915 ? -33.938 -19.764 48.486 1.00 96.69 915 VAL A C 1
ATOM 6839 O O . VAL A 1 915 ? -32.985 -20.487 48.784 1.00 96.69 915 VAL A O 1
ATOM 6842 N N . PHE A 1 916 ? -34.865 -20.123 47.602 1.00 95.62 916 PHE A N 1
ATOM 6843 C CA . PHE A 1 916 ? -34.885 -21.438 46.969 1.00 95.62 916 PHE A CA 1
ATOM 6844 C C . PHE A 1 916 ? -35.035 -21.327 45.455 1.00 95.62 916 PHE A C 1
ATOM 6846 O O . PHE A 1 916 ? -36.007 -20.745 44.966 1.00 95.62 916 PHE A O 1
ATOM 6853 N N . SER A 1 917 ? -34.089 -21.931 44.736 1.00 92.06 917 SER A N 1
ATOM 6854 C CA . SER A 1 917 ? -34.161 -22.112 43.290 1.00 92.06 917 SER A CA 1
ATOM 6855 C C . SER A 1 917 ? -33.523 -23.421 42.839 1.00 92.06 917 SER A C 1
ATOM 6857 O O . SER A 1 917 ? -32.450 -23.803 43.310 1.00 92.06 917 SER A O 1
ATOM 6859 N N . VAL A 1 918 ? -34.178 -24.120 41.914 1.00 91.06 918 VAL A N 1
ATOM 6860 C CA . VAL A 1 918 ? -33.746 -25.437 41.439 1.00 91.06 918 VAL A CA 1
ATOM 6861 C C . VAL A 1 918 ? -34.052 -25.642 39.957 1.00 91.06 918 VAL A C 1
ATOM 6863 O O . VAL A 1 918 ? -35.037 -25.120 39.445 1.00 91.06 918 VAL A O 1
ATOM 6866 N N . TRP A 1 919 ? -33.228 -26.461 39.302 1.00 86.81 919 TRP A N 1
ATOM 6867 C CA . TRP A 1 919 ? -33.309 -26.821 37.882 1.00 86.81 919 TRP A CA 1
ATOM 6868 C C . TRP A 1 919 ? -34.661 -27.398 37.443 1.00 86.81 919 TRP A C 1
ATOM 6870 O O . TRP A 1 919 ? -35.226 -26.967 36.444 1.00 86.81 919 TRP A O 1
ATOM 6880 N N . ASP A 1 920 ? -35.165 -28.396 38.175 1.00 85.75 920 ASP A N 1
ATOM 6881 C CA . ASP A 1 920 ? -36.385 -29.135 37.829 1.00 85.75 920 ASP A CA 1
ATOM 6882 C C . ASP A 1 920 ? -37.277 -29.281 39.073 1.00 85.75 920 ASP A C 1
ATOM 6884 O O . ASP A 1 920 ? -37.154 -30.251 39.833 1.00 85.75 920 ASP A O 1
ATOM 6888 N N . PRO A 1 921 ? -38.103 -28.260 39.367 1.00 89.25 921 PRO A N 1
ATOM 6889 C CA . PRO A 1 921 ? -38.917 -28.220 40.573 1.00 89.25 921 PRO A CA 1
ATOM 6890 C C . PRO A 1 921 ? -40.040 -29.271 40.565 1.00 89.25 921 PRO A C 1
ATOM 6892 O O . PRO A 1 921 ? -40.947 -29.239 39.734 1.00 89.25 921 PRO A O 1
ATOM 6895 N N . ASP A 1 922 ? -40.047 -30.162 41.562 1.00 90.12 922 ASP A N 1
ATOM 6896 C CA . ASP A 1 922 ? -41.186 -31.049 41.837 1.00 90.12 922 ASP A CA 1
ATOM 6897 C C . ASP A 1 922 ? -42.224 -30.319 42.696 1.00 90.12 922 ASP A C 1
ATOM 6899 O O . ASP A 1 922 ? -42.246 -30.442 43.923 1.00 90.12 922 ASP A O 1
ATOM 6903 N N . PHE A 1 923 ? -43.113 -29.564 42.047 1.00 91.38 923 PHE A N 1
ATOM 6904 C CA . PHE A 1 923 ? -44.136 -28.750 42.716 1.00 91.38 923 PHE A CA 1
ATOM 6905 C C . PHE A 1 923 ? -45.121 -29.538 43.604 1.00 91.38 923 PHE A C 1
ATOM 6907 O O . PHE A 1 923 ? -45.929 -28.934 44.302 1.00 91.38 923 PHE A O 1
ATOM 6914 N N . LYS A 1 924 ? -45.062 -30.879 43.625 1.00 88.31 924 LYS A N 1
ATOM 6915 C CA . LYS A 1 924 ? -45.843 -31.713 44.556 1.00 88.31 924 LYS A CA 1
ATOM 6916 C C . LYS A 1 924 ? -45.227 -31.781 45.955 1.00 88.31 924 LYS A C 1
ATOM 6918 O O . LYS A 1 924 ? -45.888 -32.247 46.885 1.00 88.31 924 LYS A O 1
ATOM 6923 N N . GLN A 1 925 ? -43.971 -31.363 46.119 1.00 90.25 925 GLN A N 1
ATOM 6924 C CA . GLN A 1 925 ? -43.297 -31.386 47.413 1.00 90.25 925 GLN A CA 1
ATOM 6925 C C . GLN A 1 925 ? -43.927 -30.364 48.378 1.00 90.25 925 GLN A C 1
ATOM 6927 O O . GLN A 1 925 ? -44.152 -29.216 47.990 1.00 90.25 925 GLN A O 1
ATOM 6932 N N . PRO A 1 926 ? -44.136 -30.710 49.665 1.00 89.75 926 PRO A N 1
ATOM 6933 C CA . PRO A 1 926 ? -44.777 -29.808 50.629 1.00 89.75 926 PRO A CA 1
ATOM 6934 C C . PRO A 1 926 ? -44.055 -28.471 50.866 1.00 89.75 926 PRO A C 1
ATOM 6936 O O . PRO A 1 926 ? -44.667 -27.544 51.390 1.00 89.75 926 PRO A O 1
ATOM 6939 N N . LEU A 1 927 ? -42.767 -28.364 50.512 1.00 95.00 927 LEU A N 1
ATOM 6940 C CA . LEU A 1 927 ? -41.988 -27.128 50.623 1.00 95.00 927 LEU A CA 1
ATOM 6941 C C . LEU A 1 927 ? -42.584 -25.994 49.773 1.00 95.00 927 LEU A C 1
ATOM 6943 O O . LEU A 1 927 ? -42.702 -24.883 50.273 1.00 95.00 927 LEU A O 1
ATOM 6947 N N . TYR A 1 928 ? -43.031 -26.272 48.542 1.00 94.44 928 TYR A N 1
ATOM 6948 C CA . TYR A 1 928 ? -43.611 -25.251 47.654 1.00 94.44 928 TYR A CA 1
ATOM 6949 C C . TYR A 1 928 ? -44.909 -24.657 48.210 1.00 94.44 928 TYR A C 1
ATOM 6951 O O . TYR A 1 928 ? -45.157 -23.463 48.057 1.00 94.44 928 TYR A O 1
ATOM 6959 N N . GLY A 1 929 ? -45.681 -25.453 48.958 1.00 92.06 929 GLY A N 1
ATOM 6960 C CA . GLY A 1 929 ? -46.846 -24.959 49.692 1.00 92.06 929 GLY A CA 1
ATOM 6961 C C . GLY A 1 929 ? -46.486 -23.912 50.754 1.00 92.06 929 GLY A C 1
ATOM 6962 O O . GLY A 1 929 ? -47.221 -22.947 50.915 1.00 92.06 929 GLY A O 1
ATOM 6963 N N . LEU A 1 930 ? -45.329 -24.032 51.425 1.00 92.88 930 LEU A N 1
ATOM 6964 C CA . LEU A 1 930 ? -44.827 -22.999 52.354 1.00 92.88 930 LEU A CA 1
ATOM 6965 C C . LEU A 1 930 ? -44.347 -21.727 51.640 1.00 92.88 930 LEU A C 1
ATOM 6967 O O . LEU A 1 930 ? -44.171 -20.688 52.272 1.00 92.88 930 LEU A O 1
ATOM 6971 N N . MET A 1 931 ? -44.097 -21.813 50.335 1.00 94.81 931 MET A N 1
ATOM 6972 C CA . MET A 1 931 ? -43.690 -20.692 49.484 1.00 94.81 931 MET A CA 1
ATOM 6973 C C . MET A 1 931 ? -44.878 -20.066 48.746 1.00 94.81 931 MET A C 1
ATOM 6975 O O . MET A 1 931 ? -44.695 -19.153 47.948 1.00 94.81 931 MET A O 1
ATOM 6979 N N . GLY A 1 932 ? -46.094 -20.547 49.012 1.00 94.19 932 GLY A N 1
ATOM 6980 C CA . GLY A 1 932 ? -47.323 -20.044 48.414 1.00 94.19 932 GLY A CA 1
ATOM 6981 C C . GLY A 1 932 ? -47.536 -20.433 46.951 1.00 94.19 932 GLY A C 1
ATOM 6982 O O . GLY A 1 932 ? -48.182 -19.693 46.207 1.00 94.19 932 GLY A O 1
ATOM 6983 N N . ILE A 1 933 ? -46.995 -21.580 46.529 1.00 95.06 933 ILE A N 1
ATOM 6984 C CA . ILE A 1 933 ? -47.022 -22.074 45.145 1.00 95.06 933 ILE A CA 1
ATOM 6985 C C . ILE A 1 933 ? -47.876 -23.350 45.053 1.00 95.06 933 ILE A C 1
ATOM 6987 O O . ILE A 1 933 ? -47.692 -24.273 45.845 1.00 95.06 933 ILE A O 1
ATOM 6991 N N . ASP A 1 934 ? -48.787 -23.413 44.071 1.00 90.19 934 ASP A N 1
ATOM 6992 C CA . ASP A 1 934 ? -49.711 -24.552 43.844 1.00 90.19 934 ASP A CA 1
ATOM 6993 C C . ASP A 1 934 ? -49.317 -25.433 42.641 1.00 90.19 934 ASP A C 1
ATOM 6995 O O . ASP A 1 934 ? -49.840 -26.529 42.445 1.00 90.19 934 ASP A O 1
ATOM 6999 N N . GLY A 1 935 ? -48.389 -24.960 41.804 1.00 93.25 935 GLY A N 1
ATOM 7000 C CA . GLY A 1 935 ? -47.924 -25.668 40.612 1.00 93.25 935 GLY A CA 1
ATOM 7001 C C . GLY A 1 935 ? -47.101 -24.777 39.686 1.00 93.25 935 GLY A C 1
ATOM 7002 O O . GLY A 1 935 ? -47.047 -23.564 39.875 1.00 93.25 935 GLY A O 1
ATOM 7003 N N . GLY A 1 936 ? -46.486 -25.356 38.656 1.00 92.94 936 GLY A N 1
ATOM 7004 C CA . GLY A 1 936 ? -45.690 -24.608 37.684 1.00 92.94 936 GLY A CA 1
ATOM 7005 C C . GLY A 1 936 ? -45.182 -25.463 36.529 1.00 92.94 936 GLY A C 1
ATOM 7006 O O . GLY A 1 936 ? -45.404 -26.675 36.490 1.00 92.94 936 GLY A O 1
ATOM 7007 N N . VAL A 1 937 ? -44.516 -24.814 35.576 1.00 93.31 937 VAL A N 1
ATOM 7008 C CA . VAL A 1 937 ? -43.912 -25.441 34.393 1.00 93.31 937 VAL A CA 1
ATOM 7009 C C . VAL A 1 937 ? -42.543 -24.834 34.107 1.00 93.31 937 VAL A C 1
ATOM 7011 O O . VAL A 1 937 ? -42.358 -23.623 34.233 1.00 93.31 937 VAL A O 1
ATOM 7014 N N . THR A 1 938 ? -41.598 -25.673 33.690 1.00 93.50 938 THR A N 1
ATOM 7015 C CA . THR A 1 938 ? -40.261 -25.251 33.260 1.00 93.50 938 THR A CA 1
ATOM 7016 C C . THR A 1 938 ? -40.252 -24.779 31.803 1.00 93.50 938 THR A C 1
ATOM 7018 O O . THR A 1 938 ? -41.132 -25.132 31.009 1.00 93.50 938 THR A O 1
ATOM 7021 N N . TYR A 1 939 ? -39.261 -23.972 31.430 1.00 91.50 939 TYR A N 1
ATOM 7022 C CA . TYR A 1 939 ? -39.005 -23.554 30.048 1.00 91.50 939 TYR A CA 1
ATOM 7023 C C . TYR A 1 939 ? -37.516 -23.665 29.696 1.00 91.50 939 TYR A C 1
ATOM 7025 O O . TYR A 1 939 ? -36.666 -23.831 30.565 1.00 91.50 939 TYR A O 1
ATOM 7033 N N . LYS A 1 940 ? -37.231 -23.653 28.390 1.00 91.62 940 LYS A N 1
ATOM 7034 C CA . LYS A 1 940 ? -35.901 -23.899 27.796 1.00 91.62 940 LYS A CA 1
ATOM 7035 C C . LYS A 1 940 ? -35.502 -22.839 26.765 1.00 91.62 940 LYS A C 1
ATOM 7037 O O . LYS A 1 940 ? -34.842 -23.133 25.776 1.00 91.62 940 LYS A O 1
ATOM 7042 N N . SER A 1 941 ? -36.110 -21.670 26.889 1.00 90.44 941 SER A N 1
ATOM 7043 C CA . SER A 1 941 ? -35.748 -20.494 26.117 1.00 90.44 941 SER A CA 1
ATOM 7044 C C . SER A 1 941 ? -35.728 -19.363 27.127 1.00 90.44 941 SER A C 1
ATOM 7046 O O . SER A 1 941 ? -36.799 -19.085 27.682 1.00 90.44 941 SER A O 1
ATOM 7048 N N . PRO A 1 942 ? -34.571 -18.732 27.379 1.00 91.25 942 PRO A N 1
ATOM 7049 C CA . PRO A 1 942 ? -34.484 -17.620 28.309 1.00 91.25 942 PRO A CA 1
ATOM 7050 C C . PRO A 1 942 ? -35.513 -16.545 27.962 1.00 91.25 942 PRO A C 1
ATOM 7052 O O . PRO A 1 942 ? -35.709 -16.210 26.790 1.00 91.25 942 PRO A O 1
ATOM 7055 N N . ALA A 1 943 ? -36.186 -16.020 28.980 1.00 89.75 943 ALA A N 1
ATOM 7056 C CA . ALA A 1 943 ? -37.202 -14.990 28.832 1.00 89.75 943 ALA A CA 1
ATOM 7057 C C . ALA A 1 943 ? -36.899 -13.808 29.765 1.00 89.75 943 ALA A C 1
ATOM 7059 O O . ALA A 1 943 ? -36.272 -13.998 30.806 1.00 89.75 943 ALA A O 1
ATOM 7060 N N . PRO A 1 944 ? -37.317 -12.580 29.413 1.00 92.31 944 PRO A N 1
ATOM 7061 C CA . PRO A 1 944 ? -37.181 -11.444 30.312 1.00 92.31 944 PRO A CA 1
ATOM 7062 C C . PRO A 1 944 ? -37.995 -11.629 31.593 1.00 92.31 944 PRO A C 1
ATOM 7064 O O . PRO A 1 944 ? -39.191 -11.927 31.535 1.00 92.31 944 PRO A O 1
ATOM 7067 N N . LEU A 1 945 ? -37.363 -11.370 32.737 1.00 94.25 945 LEU A N 1
ATOM 7068 C CA . LEU A 1 945 ? -38.040 -11.292 34.024 1.00 94.25 945 LEU A CA 1
ATOM 7069 C C . LEU A 1 945 ? -38.521 -9.859 34.247 1.00 94.25 945 LEU A C 1
ATOM 7071 O O . LEU A 1 945 ? -37.718 -8.938 34.385 1.00 94.25 945 LEU A O 1
ATOM 7075 N N . ASN A 1 946 ? -39.836 -9.671 34.292 1.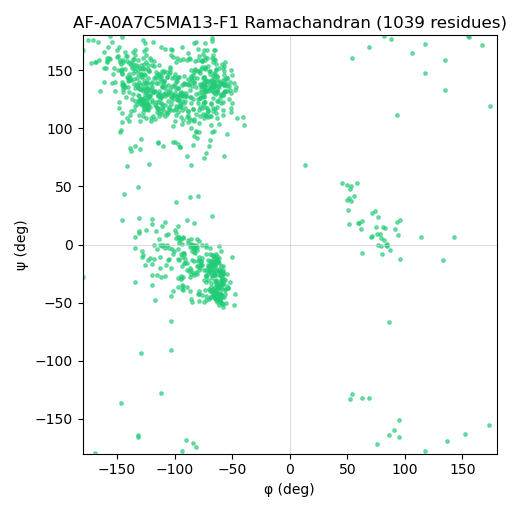00 94.06 946 ASN A N 1
ATOM 7076 C CA . ASN A 1 946 ? -40.459 -8.362 34.447 1.00 94.06 946 ASN A CA 1
ATOM 7077 C C . ASN A 1 946 ? -40.926 -8.165 35.886 1.00 94.06 946 ASN A C 1
ATOM 7079 O O . ASN A 1 946 ? -41.729 -8.951 36.392 1.00 94.06 946 ASN A O 1
ATOM 7083 N N . ALA A 1 947 ? -40.463 -7.093 36.522 1.00 92.69 947 ALA A N 1
ATOM 7084 C CA . ALA A 1 947 ? -41.004 -6.602 37.775 1.00 92.69 947 ALA A CA 1
ATOM 7085 C C . ALA A 1 947 ? -42.464 -6.188 37.563 1.00 92.69 947 ALA A C 1
ATOM 7087 O O . ALA A 1 947 ? -42.782 -5.350 36.718 1.00 92.69 947 ALA A O 1
ATOM 7088 N N . TRP A 1 948 ? -43.362 -6.780 38.341 1.00 92.50 948 TRP A N 1
ATOM 7089 C CA . TRP A 1 948 ? -44.777 -6.404 38.348 1.00 92.50 948 TRP A CA 1
ATOM 7090 C C . TRP A 1 948 ? -45.030 -5.175 39.216 1.00 92.50 948 TRP A C 1
ATOM 7092 O O . TRP A 1 948 ? -45.962 -4.415 38.967 1.00 92.50 948 TRP A O 1
ATOM 7102 N N . GLU A 1 949 ? -44.132 -4.947 40.170 1.00 85.38 949 GLU A N 1
ATOM 7103 C CA . GLU A 1 949 ? -44.045 -3.751 40.995 1.00 85.38 949 GLU A CA 1
ATOM 7104 C C . GLU A 1 949 ? -42.591 -3.250 40.945 1.00 85.38 949 GLU A C 1
ATOM 7106 O O . GLU A 1 949 ? -41.760 -3.697 41.735 1.00 85.38 949 GLU A O 1
ATOM 7111 N N . PRO A 1 950 ? -42.234 -2.361 39.998 1.00 82.06 950 PRO A N 1
ATOM 7112 C CA . PRO A 1 950 ? -40.854 -1.888 39.833 1.00 82.06 950 PRO A CA 1
ATOM 7113 C C . PRO A 1 950 ? -40.269 -1.200 41.074 1.00 82.06 950 PRO A C 1
ATOM 7115 O O . PRO A 1 950 ? -39.068 -1.279 41.314 1.00 82.06 950 PRO A O 1
ATOM 7118 N N . ASP A 1 951 ? -41.123 -0.570 41.883 1.00 82.12 951 ASP A N 1
ATOM 7119 C CA . ASP A 1 951 ? -40.733 0.087 43.136 1.00 82.12 951 ASP A CA 1
ATOM 7120 C C . ASP A 1 951 ? -40.622 -0.891 44.319 1.00 82.12 951 ASP A C 1
ATOM 7122 O O . ASP A 1 951 ? -40.240 -0.496 45.424 1.00 82.12 951 ASP A O 1
ATOM 7126 N N . HIS A 1 952 ? -40.943 -2.175 44.115 1.00 87.50 952 HIS A N 1
ATOM 7127 C CA . HIS A 1 952 ? -40.830 -3.184 45.158 1.00 87.50 952 HIS A CA 1
ATOM 7128 C C . HIS A 1 952 ? -39.369 -3.278 45.632 1.00 87.50 952 HIS A C 1
ATOM 7130 O O . HIS A 1 952 ? -38.459 -3.289 44.797 1.00 87.50 952 HIS A O 1
ATOM 7136 N N . PRO A 1 953 ? -39.094 -3.416 46.945 1.00 86.31 953 PRO A N 1
ATOM 7137 C CA . PRO A 1 953 ? -37.726 -3.445 47.464 1.00 86.31 953 PRO A CA 1
ATOM 7138 C C . PRO A 1 953 ? -36.807 -4.459 46.772 1.00 86.31 953 PRO A C 1
ATOM 7140 O O . PRO A 1 953 ? -35.633 -4.183 46.578 1.00 86.31 953 PRO A O 1
ATOM 7143 N N . LEU A 1 954 ? -37.344 -5.593 46.313 1.00 90.06 954 LEU A N 1
ATOM 7144 C CA . LEU A 1 954 ? -36.584 -6.587 45.541 1.00 90.06 954 LEU A CA 1
ATOM 7145 C C . LEU A 1 954 ? -35.953 -6.042 44.246 1.00 90.06 954 LEU A C 1
ATOM 7147 O O . LEU A 1 954 ? -34.925 -6.558 43.822 1.00 90.06 954 LEU A O 1
ATOM 7151 N N . PHE A 1 955 ? -36.504 -4.983 43.656 1.00 88.06 955 PHE A N 1
ATOM 7152 C CA . PHE A 1 955 ? -35.952 -4.304 42.479 1.00 88.06 955 PHE A CA 1
ATOM 7153 C C . PHE A 1 955 ? -35.363 -2.932 42.809 1.00 88.06 955 PHE A C 1
ATOM 7155 O O . PHE A 1 955 ? -34.447 -2.481 42.132 1.00 88.06 955 PHE A O 1
ATOM 7162 N N . ALA A 1 956 ? -35.848 -2.272 43.859 1.00 80.88 956 ALA A N 1
ATOM 7163 C CA . ALA A 1 956 ? -35.471 -0.896 44.143 1.00 80.88 956 ALA A CA 1
ATOM 7164 C C . ALA A 1 956 ? -34.348 -0.741 45.186 1.00 80.88 956 ALA A C 1
ATOM 7166 O O . ALA A 1 956 ? -33.666 0.287 45.166 1.00 80.88 956 ALA A O 1
ATOM 7167 N N . ARG A 1 957 ? -34.181 -1.671 46.150 1.00 76.88 957 ARG A N 1
ATOM 7168 C CA . ARG A 1 957 ? -33.359 -1.424 47.358 1.00 76.88 957 ARG A CA 1
ATOM 7169 C C . ARG A 1 957 ? -32.713 -2.679 47.974 1.00 76.88 957 ARG A C 1
ATOM 7171 O O . ARG A 1 957 ? -33.386 -3.689 48.158 1.00 76.88 957 ARG A O 1
ATOM 7178 N N . PRO A 1 958 ? -31.451 -2.595 48.446 1.00 66.81 958 PRO A N 1
ATOM 7179 C CA . PRO A 1 958 ? -30.574 -1.417 48.462 1.00 66.81 958 PRO A CA 1
ATOM 7180 C C . PRO A 1 958 ? -29.858 -1.150 47.126 1.00 66.81 958 PRO A C 1
ATOM 7182 O O . PRO A 1 958 ? -29.087 -0.190 47.032 1.00 66.81 958 PRO A O 1
ATOM 7185 N N . PHE A 1 959 ? -30.088 -1.991 46.117 1.00 76.00 959 PHE A N 1
ATOM 7186 C CA . PHE A 1 959 ? -29.572 -1.851 44.761 1.00 76.00 959 PHE A CA 1
ATOM 7187 C C . PHE A 1 959 ? -30.736 -1.543 43.815 1.00 76.00 959 PHE A C 1
ATOM 7189 O O . PHE A 1 959 ? -31.716 -2.282 43.795 1.00 76.00 959 PHE A O 1
ATOM 7196 N N . GLY A 1 960 ? -30.633 -0.470 43.031 1.00 80.50 960 GLY A N 1
ATOM 7197 C CA . GLY A 1 960 ? -31.583 -0.218 41.949 1.00 80.50 960 GLY A CA 1
ATOM 7198 C C . GLY A 1 960 ? -31.313 -1.178 40.794 1.00 80.50 960 GLY A C 1
ATOM 7199 O O . GLY A 1 960 ? -30.198 -1.212 40.278 1.00 80.50 960 GLY A O 1
ATOM 7200 N N . VAL A 1 961 ? -32.319 -1.956 40.417 1.00 84.62 961 VAL A N 1
ATOM 7201 C CA . VAL A 1 961 ? -32.271 -2.972 39.364 1.00 84.62 961 VAL A CA 1
ATOM 7202 C C . VAL A 1 961 ? -33.260 -2.574 38.270 1.00 84.62 961 VAL A C 1
ATOM 7204 O O . VAL A 1 961 ? -34.334 -2.053 38.590 1.00 84.62 961 VAL A O 1
ATOM 7207 N N . PRO A 1 962 ? -32.946 -2.802 36.983 1.00 87.44 962 PRO A N 1
ATOM 7208 C CA . PRO A 1 962 ? -33.905 -2.586 35.911 1.00 87.44 962 PRO A CA 1
ATOM 7209 C C . PRO A 1 962 ? -35.236 -3.304 36.173 1.00 87.44 962 PRO A C 1
ATOM 7211 O O . PRO A 1 962 ? -35.265 -4.459 36.594 1.00 87.44 962 PRO A O 1
ATOM 7214 N N . ALA A 1 963 ? -36.349 -2.635 35.857 1.00 85.94 963 ALA A N 1
ATOM 7215 C CA . ALA A 1 963 ? -37.691 -3.216 35.966 1.00 85.94 963 ALA A CA 1
ATOM 7216 C C . ALA A 1 963 ? -37.884 -4.453 35.068 1.00 85.94 963 ALA A C 1
ATOM 7218 O O . ALA A 1 963 ? -38.766 -5.265 35.322 1.00 85.94 963 ALA A O 1
ATOM 7219 N N . THR A 1 964 ? -37.057 -4.607 34.034 1.00 92.06 964 THR A N 1
ATOM 7220 C CA . THR A 1 964 ? -36.993 -5.811 33.208 1.00 92.06 964 THR A CA 1
ATOM 7221 C C . THR A 1 964 ? -35.556 -6.306 33.167 1.00 92.06 964 THR A C 1
ATOM 7223 O O . THR A 1 964 ? -34.677 -5.627 32.636 1.00 92.06 964 THR A O 1
ATOM 7226 N N . LEU A 1 965 ? -35.331 -7.509 33.684 1.00 91.25 965 LEU A N 1
ATOM 7227 C CA . LEU A 1 965 ? -34.064 -8.220 33.585 1.00 91.25 965 LEU A CA 1
ATOM 7228 C C . LEU A 1 965 ? -34.066 -9.054 32.305 1.00 91.25 965 LEU A C 1
ATOM 7230 O O . LEU A 1 965 ? -34.812 -10.026 32.186 1.00 91.25 965 LEU A O 1
ATOM 7234 N N . SER A 1 966 ? -33.260 -8.639 31.327 1.00 92.38 966 SER A N 1
ATOM 7235 C CA . SER A 1 966 ? -33.174 -9.310 30.027 1.00 92.38 966 SER A CA 1
ATOM 7236 C C . SER A 1 966 ? -32.053 -10.351 30.034 1.00 92.38 966 SER A C 1
ATOM 7238 O O . SER A 1 966 ? -30.933 -10.014 30.422 1.00 92.38 966 SER A O 1
ATOM 7240 N N . PRO A 1 967 ? -32.312 -11.597 29.601 1.00 90.31 967 PRO A N 1
ATOM 7241 C CA . PRO A 1 967 ? -31.262 -12.586 29.426 1.00 90.31 967 PRO A CA 1
ATOM 7242 C C . PRO A 1 967 ? -30.196 -12.092 28.445 1.00 90.31 967 PRO A C 1
ATOM 7244 O O . PRO A 1 967 ? -30.519 -11.683 27.331 1.00 90.31 967 PRO A O 1
ATOM 7247 N N . VAL A 1 968 ? -28.929 -12.150 28.846 1.00 90.50 968 VAL A N 1
ATOM 7248 C CA . VAL A 1 968 ? -27.765 -11.839 27.994 1.00 90.50 968 VAL A CA 1
ATOM 7249 C C . VAL A 1 968 ? -27.079 -13.105 27.481 1.00 90.50 968 VAL A C 1
ATOM 7251 O O . VAL A 1 968 ? -26.184 -13.039 26.641 1.00 90.50 968 VAL A O 1
ATOM 7254 N N . GLN A 1 969 ? -27.497 -14.261 27.995 1.00 85.19 969 GLN A N 1
ATOM 7255 C CA . GLN A 1 969 ? -26.925 -15.565 27.699 1.00 85.19 969 GLN A CA 1
ATOM 7256 C C . GLN A 1 969 ? -27.928 -16.688 27.975 1.00 85.19 969 GLN A C 1
ATOM 7258 O O . GLN A 1 969 ? -28.889 -16.511 28.722 1.00 85.19 969 GLN A O 1
ATOM 7263 N N . ASP A 1 970 ? -27.671 -17.845 27.373 1.00 86.75 970 ASP A N 1
ATOM 7264 C CA . ASP A 1 970 ? -28.406 -19.098 27.551 1.00 86.75 970 ASP A CA 1
ATOM 7265 C C . ASP A 1 970 ? -27.417 -20.133 28.110 1.00 86.75 970 ASP A C 1
ATOM 7267 O O . ASP A 1 970 ? -26.430 -20.477 27.453 1.00 86.75 970 ASP A O 1
ATOM 7271 N N . THR A 1 971 ? -27.598 -20.526 29.374 1.00 76.12 971 THR A N 1
ATOM 7272 C CA . THR A 1 971 ? -26.557 -21.217 30.165 1.00 76.12 971 THR A CA 1
ATOM 7273 C C . THR A 1 971 ? -26.944 -22.624 30.607 1.00 76.12 971 THR A C 1
ATOM 7275 O O . THR A 1 971 ? -26.078 -23.393 31.039 1.00 76.12 971 THR A O 1
ATOM 7278 N N . CYS A 1 972 ? -28.218 -23.001 30.487 1.00 77.62 972 CYS A N 1
ATOM 7279 C CA . CYS A 1 972 ? -28.770 -24.203 31.098 1.00 77.62 972 CYS A CA 1
ATOM 7280 C C . CYS A 1 972 ? -29.749 -24.912 30.154 1.00 77.62 972 CYS A C 1
ATOM 7282 O O . CYS A 1 972 ? -30.341 -24.325 29.269 1.00 77.62 972 CYS A O 1
ATOM 7284 N N . ILE A 1 973 ? -29.962 -26.220 30.343 1.00 83.88 973 ILE A N 1
ATOM 7285 C CA . ILE A 1 973 ? -30.957 -26.967 29.537 1.00 83.88 973 ILE A CA 1
ATOM 7286 C C . ILE A 1 973 ? -32.399 -26.599 29.941 1.00 83.88 973 ILE A C 1
ATOM 7288 O O . ILE A 1 973 ? -33.348 -26.847 29.193 1.00 83.88 973 ILE A O 1
ATOM 7292 N N . VAL A 1 974 ? -32.560 -26.078 31.157 1.00 86.94 974 VAL A N 1
ATOM 7293 C CA . VAL A 1 974 ? -33.795 -25.501 31.686 1.00 86.94 974 VAL A CA 1
ATOM 7294 C C . VAL A 1 974 ? -33.429 -24.113 32.187 1.00 86.94 974 VAL A C 1
ATOM 7296 O O . VAL A 1 974 ? -32.572 -23.994 33.060 1.00 86.94 974 VAL A O 1
ATOM 7299 N N . ASP A 1 975 ? -34.079 -23.099 31.630 1.00 87.88 975 ASP A N 1
ATOM 7300 C CA . ASP A 1 975 ? -33.780 -21.680 31.869 1.00 87.88 975 ASP A CA 1
ATOM 7301 C C . ASP A 1 975 ? -34.613 -21.089 33.005 1.00 87.88 975 ASP A C 1
ATOM 7303 O O . ASP A 1 975 ? -34.380 -19.978 33.469 1.00 87.88 975 ASP A O 1
ATOM 7307 N N . GLY A 1 976 ? -35.563 -21.873 33.501 1.00 91.12 976 GLY A N 1
ATOM 7308 C CA . GLY A 1 976 ? -36.285 -21.586 34.721 1.00 91.12 976 GLY A CA 1
ATOM 7309 C C . GLY A 1 976 ? -37.681 -22.182 34.718 1.00 91.12 976 GLY A C 1
ATOM 7310 O O . GLY A 1 976 ? -38.005 -23.082 33.933 1.00 91.12 976 GLY A O 1
ATOM 7311 N N . ALA A 1 977 ? -38.515 -21.688 35.624 1.00 93.12 977 ALA A N 1
ATOM 7312 C CA . ALA A 1 977 ? -39.888 -22.107 35.807 1.00 93.12 977 ALA A CA 1
ATOM 7313 C C . ALA A 1 977 ? -40.812 -20.925 36.098 1.00 93.12 977 ALA A C 1
ATOM 7315 O O . ALA A 1 977 ? -40.477 -20.001 36.836 1.00 93.12 977 ALA A O 1
ATOM 7316 N N . ARG A 1 978 ? -42.025 -21.012 35.551 1.00 93.38 978 ARG A N 1
ATOM 7317 C CA . ARG A 1 978 ? -43.137 -20.120 35.880 1.00 93.38 978 ARG A CA 1
ATOM 7318 C C . ARG A 1 978 ? -44.188 -20.875 36.681 1.00 93.38 978 ARG A C 1
ATOM 7320 O O . ARG A 1 978 ? -44.455 -22.052 36.418 1.00 93.38 978 ARG A O 1
ATOM 7327 N N . VAL A 1 979 ? -44.766 -20.212 37.672 1.00 94.56 979 VAL A N 1
ATOM 7328 C CA . VAL A 1 979 ? -45.584 -20.828 38.714 1.00 94.56 979 VAL A CA 1
ATOM 7329 C C . VAL A 1 979 ? -46.953 -20.178 38.847 1.00 94.56 979 VAL A C 1
ATOM 7331 O O . VAL A 1 979 ? -47.182 -19.021 38.494 1.00 94.56 979 VAL A O 1
ATOM 7334 N N . THR A 1 980 ? -47.885 -20.965 39.373 1.00 93.31 980 THR A N 1
ATOM 7335 C CA . THR A 1 980 ? -49.197 -20.518 39.833 1.00 93.31 980 THR A CA 1
ATOM 7336 C C . THR A 1 980 ? -49.117 -20.255 41.330 1.00 93.31 980 THR A C 1
ATOM 7338 O O . THR A 1 980 ? -48.768 -21.145 42.110 1.00 93.31 980 THR A O 1
ATOM 7341 N N . VAL A 1 981 ? -49.431 -19.023 41.720 1.00 92.50 981 VAL A N 1
ATOM 7342 C CA . VAL A 1 981 ? -49.393 -18.565 43.113 1.00 92.50 981 VAL A CA 1
ATOM 7343 C C . VAL A 1 981 ? -50.752 -18.797 43.770 1.00 92.50 981 VAL A C 1
ATOM 7345 O O . VAL A 1 981 ? -51.787 -18.569 43.145 1.00 92.50 981 VAL A O 1
ATOM 7348 N N . LYS A 1 982 ? -50.745 -19.263 45.021 1.00 88.25 982 LYS A N 1
ATOM 7349 C CA . LYS A 1 982 ? -51.945 -19.531 45.824 1.00 88.25 982 LYS A CA 1
ATOM 7350 C C . LYS A 1 982 ? -52.184 -18.443 46.865 1.00 88.25 982 LYS A C 1
ATOM 7352 O O . LYS A 1 982 ? -53.187 -17.742 46.807 1.00 88.25 982 LYS A O 1
ATOM 7357 N N . ASP A 1 983 ? -51.268 -18.342 47.819 1.00 90.56 983 ASP A N 1
ATOM 7358 C CA . ASP A 1 983 ? -51.310 -17.450 48.983 1.00 90.56 983 ASP A CA 1
ATOM 7359 C C . ASP A 1 983 ? -49.969 -16.731 49.223 1.00 90.56 983 ASP A C 1
ATOM 7361 O O . ASP A 1 983 ? -49.821 -16.008 50.204 1.00 90.56 983 ASP A O 1
ATOM 7365 N N . GLY A 1 984 ? -49.004 -16.894 48.311 1.00 90.81 984 GLY A N 1
ATOM 7366 C CA . GLY A 1 984 ? -47.805 -16.060 48.241 1.00 90.81 984 GLY A CA 1
ATOM 7367 C C . GLY A 1 984 ? -48.054 -14.728 47.523 1.00 90.81 984 GLY A C 1
ATOM 7368 O O . GLY A 1 984 ? -49.112 -14.498 46.936 1.00 90.81 984 GLY A O 1
ATOM 7369 N N . VAL A 1 985 ? -47.044 -13.861 47.529 1.00 92.69 985 VAL A N 1
ATOM 7370 C CA . VAL A 1 985 ? -47.034 -12.583 46.807 1.00 92.69 985 VAL A CA 1
ATOM 7371 C C . VAL A 1 985 ? -46.082 -12.696 45.622 1.00 92.69 985 VAL A C 1
ATOM 7373 O O . VAL A 1 985 ? -44.875 -12.864 45.795 1.00 92.69 985 VAL A O 1
ATOM 7376 N N . ALA A 1 986 ? -46.624 -12.633 44.407 1.00 93.25 986 ALA A N 1
ATOM 7377 C CA . ALA A 1 986 ? -45.830 -12.641 43.184 1.00 93.25 986 ALA A CA 1
ATOM 7378 C C . ALA A 1 986 ? -45.378 -11.222 42.830 1.00 93.25 986 ALA A C 1
ATOM 7380 O O . ALA A 1 986 ? -46.213 -10.348 42.618 1.00 93.25 986 ALA A O 1
ATOM 7381 N N . VAL A 1 987 ? -44.067 -11.015 42.737 1.00 92.94 987 VAL A N 1
ATOM 7382 C CA . VAL A 1 987 ? -43.467 -9.686 42.513 1.00 92.94 987 VAL A CA 1
ATOM 7383 C C . VAL A 1 987 ? -42.893 -9.515 41.104 1.00 92.94 987 VAL A C 1
ATOM 7385 O O . VAL A 1 987 ? -42.645 -8.390 40.672 1.00 92.94 987 VAL A O 1
ATOM 7388 N N . ALA A 1 988 ? -42.664 -10.620 40.384 1.00 95.00 988 ALA A N 1
ATOM 7389 C CA . ALA A 1 988 ? -42.141 -10.613 39.021 1.00 95.00 988 ALA A CA 1
ATOM 7390 C C . ALA A 1 988 ? -42.452 -11.907 38.255 1.00 95.00 988 ALA A C 1
ATOM 7392 O O . ALA A 1 988 ? -42.658 -12.968 38.859 1.00 95.00 988 ALA A O 1
ATOM 7393 N N . GLY A 1 989 ? -42.439 -11.827 36.922 1.00 94.50 989 GLY A N 1
ATOM 7394 C CA . GLY A 1 989 ? -42.726 -12.948 36.026 1.00 94.50 989 GLY A CA 1
ATOM 7395 C C . GLY A 1 989 ? -42.394 -12.693 34.550 1.00 94.50 989 GLY A C 1
ATOM 7396 O O . GLY A 1 989 ? -41.935 -11.615 34.182 1.00 94.50 989 GLY A O 1
ATOM 7397 N N . LEU A 1 990 ? -42.648 -13.690 33.696 1.00 91.06 990 LEU A N 1
ATOM 7398 C CA . LEU A 1 990 ? -42.315 -13.666 32.256 1.00 91.06 990 LEU A CA 1
ATOM 7399 C C . LEU A 1 990 ? -43.363 -12.927 31.394 1.00 91.06 990 LEU A C 1
ATOM 7401 O O . LEU A 1 990 ? -43.157 -12.717 30.200 1.00 91.06 990 LEU A O 1
ATOM 7405 N N . GLY A 1 991 ? -44.492 -12.544 31.996 1.00 83.38 991 GLY A N 1
ATOM 7406 C CA . GLY A 1 991 ? -45.600 -11.815 31.371 1.00 83.38 991 GLY A CA 1
ATOM 7407 C C . GLY A 1 991 ? -46.051 -10.624 32.219 1.00 83.38 991 GLY A C 1
ATOM 7408 O O . GLY A 1 991 ? -45.335 -10.196 33.126 1.00 83.38 991 GLY A O 1
ATOM 7409 N N . GLY A 1 992 ? -47.238 -10.085 31.937 1.00 80.19 992 GLY A N 1
ATOM 7410 C CA . GLY A 1 992 ? -47.809 -8.976 32.700 1.00 80.19 992 GLY A CA 1
ATOM 7411 C C . GLY A 1 992 ? -48.324 -9.371 34.097 1.00 80.19 992 GLY A C 1
ATOM 7412 O O . GLY A 1 992 ? -48.592 -10.549 34.359 1.00 80.19 992 GLY A O 1
ATOM 7413 N N . PRO A 1 993 ? -48.508 -8.391 35.003 1.00 80.75 993 PRO A N 1
ATOM 7414 C CA . PRO A 1 993 ? -49.078 -8.630 36.327 1.00 80.75 993 PRO A CA 1
ATOM 7415 C C . PRO A 1 993 ? -50.466 -9.276 36.237 1.00 80.75 993 PRO A C 1
ATOM 7417 O O . PRO A 1 993 ? -51.342 -8.807 35.510 1.00 80.75 993 PRO A O 1
ATOM 7420 N N . GLY A 1 994 ? -50.679 -10.350 37.003 1.00 71.75 994 GLY A N 1
ATOM 7421 C CA . GLY A 1 994 ? -51.961 -11.065 37.070 1.00 71.75 994 GLY A CA 1
ATOM 7422 C C . GLY A 1 994 ? -52.188 -12.113 35.973 1.00 71.75 994 GLY A C 1
ATOM 7423 O O . GLY A 1 994 ? -53.226 -12.779 35.983 1.00 71.75 994 GLY A O 1
ATOM 7424 N N . GLU A 1 995 ? -51.237 -12.314 35.055 1.00 83.38 995 GLU A N 1
ATOM 7425 C CA . GLU A 1 995 ? -51.305 -13.423 34.103 1.00 83.38 995 GLU A CA 1
ATOM 7426 C C . GLU A 1 995 ? -51.135 -14.774 34.815 1.00 83.38 995 GLU A C 1
ATOM 7428 O O . GLU A 1 995 ? -50.134 -15.048 35.486 1.00 83.38 995 GLU A O 1
ATOM 7433 N N . ALA A 1 996 ? -52.139 -15.642 34.665 1.00 83.25 996 ALA A N 1
ATOM 7434 C CA . ALA A 1 996 ? -52.166 -16.932 35.338 1.00 83.25 996 ALA A CA 1
ATOM 7435 C C . ALA A 1 996 ? -50.964 -17.801 34.930 1.00 83.25 996 ALA A C 1
ATOM 7437 O O . ALA A 1 996 ? -50.733 -18.062 33.749 1.00 83.25 996 ALA A O 1
ATOM 7438 N N . GLY A 1 997 ? -50.219 -18.278 35.929 1.00 88.25 997 GLY A N 1
ATOM 7439 C CA . GLY A 1 997 ? -49.084 -19.176 35.728 1.00 88.25 997 GLY A CA 1
ATOM 7440 C C . GLY A 1 997 ? -47.818 -18.514 35.175 1.00 88.25 997 GLY A C 1
ATOM 7441 O O . GLY A 1 997 ? -46.959 -19.244 34.693 1.00 88.25 997 GLY A O 1
ATOM 7442 N N . GLN A 1 998 ? -47.701 -17.179 35.205 1.00 93.75 998 GLN A N 1
ATOM 7443 C CA . GLN A 1 998 ? -46.524 -16.445 34.706 1.00 93.75 998 GLN A CA 1
ATOM 7444 C C . GLN A 1 998 ? -45.572 -15.944 35.798 1.00 93.75 998 GLN A C 1
ATOM 7446 O O . GLN A 1 998 ? -44.530 -15.381 35.470 1.00 93.75 998 GLN A O 1
ATOM 7451 N N . ALA A 1 999 ? -45.899 -16.135 37.078 1.00 94.81 999 ALA A N 1
ATOM 7452 C CA . ALA A 1 999 ? -45.044 -15.681 38.171 1.00 94.81 999 ALA A CA 1
ATOM 7453 C C . ALA A 1 999 ? -43.729 -16.467 38.176 1.00 94.81 999 ALA A C 1
ATOM 7455 O O . ALA A 1 999 ? -43.741 -17.682 38.012 1.00 94.81 999 ALA A O 1
ATOM 7456 N N . ALA A 1 1000 ? -42.609 -15.793 38.398 1.00 94.75 1000 ALA A N 1
ATOM 7457 C CA . ALA A 1 1000 ? -41.299 -16.427 38.533 1.00 94.75 1000 ALA A CA 1
ATOM 7458 C C . ALA A 1 1000 ? -40.601 -16.035 39.838 1.00 94.75 1000 ALA A C 1
ATOM 7460 O O . ALA A 1 1000 ? -39.704 -16.742 40.276 1.00 94.75 1000 ALA A O 1
ATOM 7461 N N . VAL A 1 1001 ? -41.029 -14.962 40.506 1.00 96.12 1001 VAL A N 1
ATOM 7462 C CA . VAL A 1 1001 ? -40.505 -14.580 41.822 1.00 96.12 1001 VAL A CA 1
ATOM 7463 C C . VAL A 1 1001 ? -41.664 -14.460 42.794 1.00 96.12 1001 VAL A C 1
ATOM 7465 O O . VAL A 1 1001 ? -42.556 -13.629 42.603 1.00 96.12 1001 VAL A O 1
ATOM 7468 N N . VAL A 1 1002 ? -41.666 -15.315 43.818 1.00 95.62 1002 VAL A N 1
ATOM 7469 C CA . VAL A 1 1002 ? -42.769 -15.423 44.781 1.00 95.62 1002 VAL A CA 1
ATOM 7470 C C . VAL A 1 1002 ? -42.235 -15.329 46.199 1.00 95.62 1002 VAL A C 1
ATOM 7472 O O . VAL A 1 1002 ? -41.371 -16.105 46.602 1.00 95.62 1002 VAL A O 1
ATOM 7475 N N . ILE A 1 1003 ? -42.780 -14.390 46.960 1.00 95.81 1003 ILE A N 1
ATOM 7476 C CA . ILE A 1 1003 ? -42.581 -14.280 48.400 1.00 95.81 1003 ILE A CA 1
ATOM 7477 C C . ILE A 1 1003 ? -43.631 -15.159 49.083 1.00 95.81 1003 ILE A C 1
ATOM 7479 O O . ILE A 1 1003 ? -44.826 -15.026 48.815 1.00 95.81 1003 ILE A O 1
ATOM 7483 N N . GLY A 1 1004 ? -43.206 -16.065 49.962 1.00 93.94 1004 GLY A N 1
ATOM 7484 C CA . GLY A 1 1004 ? -44.129 -16.940 50.681 1.00 93.94 1004 GLY A CA 1
ATOM 7485 C C . GLY A 1 1004 ? -45.025 -16.192 51.677 1.00 93.94 1004 GLY A C 1
ATOM 7486 O O . GLY A 1 1004 ? -44.669 -15.105 52.134 1.00 93.94 1004 GLY A O 1
ATOM 7487 N N . PRO A 1 1005 ? -46.157 -16.793 52.085 1.00 91.19 1005 PRO A N 1
ATOM 7488 C CA . PRO A 1 1005 ? -47.198 -16.141 52.890 1.00 91.19 1005 PRO A CA 1
ATOM 7489 C C . PRO A 1 1005 ? -46.724 -15.581 54.239 1.00 91.19 1005 PRO A C 1
ATOM 7491 O O . PRO A 1 1005 ? -47.347 -14.671 54.770 1.00 91.19 1005 PRO A O 1
ATOM 7494 N N . THR A 1 1006 ? -45.636 -16.108 54.811 1.00 89.38 1006 THR A N 1
ATOM 7495 C CA . THR A 1 1006 ? -45.071 -15.629 56.089 1.00 89.38 1006 THR A CA 1
ATOM 7496 C C . THR A 1 1006 ? -43.913 -14.638 55.911 1.00 89.38 1006 THR A C 1
ATOM 7498 O O . THR A 1 1006 ? -43.148 -14.416 56.850 1.00 89.38 1006 THR A O 1
ATOM 7501 N N . GLY A 1 1007 ? -43.624 -14.219 54.674 1.00 90.00 1007 GLY A N 1
ATOM 7502 C CA . GLY A 1 1007 ? -42.461 -13.395 54.333 1.00 90.00 1007 GLY A CA 1
ATOM 7503 C C . GLY A 1 1007 ? -41.097 -14.039 54.620 1.00 90.00 1007 GLY A C 1
ATOM 7504 O O . GLY A 1 1007 ? -40.080 -13.355 54.627 1.00 90.00 1007 GLY A O 1
ATOM 7505 N N . ARG A 1 1008 ? -41.033 -15.351 54.894 1.00 93.31 1008 ARG A N 1
ATOM 7506 C CA . ARG A 1 1008 ? -39.775 -16.051 55.237 1.00 93.31 1008 ARG A CA 1
ATOM 7507 C C . ARG A 1 1008 ? -39.125 -16.751 54.055 1.00 93.31 1008 ARG A C 1
ATOM 7509 O O . ARG A 1 1008 ? -37.983 -17.184 54.171 1.00 93.31 1008 ARG A O 1
ATOM 7516 N N . THR A 1 1009 ? -39.831 -16.894 52.943 1.00 96.81 1009 THR A N 1
ATOM 7517 C CA . THR A 1 1009 ? -39.336 -17.631 51.785 1.00 96.81 1009 THR A CA 1
ATOM 7518 C C . THR A 1 1009 ? -39.418 -16.778 50.530 1.00 96.81 1009 THR A C 1
ATOM 7520 O O . THR A 1 1009 ? -40.372 -16.026 50.352 1.00 96.81 1009 THR A O 1
ATOM 7523 N N . ILE A 1 1010 ? -38.409 -16.896 49.672 1.00 97.19 1010 ILE A N 1
ATOM 7524 C CA . ILE A 1 1010 ? -38.417 -16.364 48.310 1.00 97.19 1010 ILE A CA 1
ATOM 7525 C C . ILE A 1 1010 ? -38.146 -17.533 47.369 1.00 97.19 1010 ILE A C 1
ATOM 7527 O O . ILE A 1 1010 ? -37.115 -18.202 47.470 1.00 97.19 1010 ILE A O 1
ATOM 7531 N N . TYR A 1 1011 ? -39.090 -17.785 46.468 1.00 96.50 1011 TYR A N 1
ATOM 7532 C CA . TYR A 1 1011 ? -38.899 -18.664 45.325 1.00 96.50 1011 TYR A CA 1
ATOM 7533 C C . TYR A 1 1011 ? -38.388 -17.847 44.150 1.00 96.50 1011 TYR A C 1
ATOM 7535 O O . TYR A 1 1011 ? -39.003 -16.842 43.791 1.00 96.50 1011 TYR A O 1
ATOM 7543 N N . MET A 1 1012 ? -37.286 -18.299 43.563 1.00 93.56 1012 MET A N 1
ATOM 7544 C CA . MET A 1 1012 ? -36.724 -17.754 42.336 1.00 93.56 1012 MET A CA 1
ATOM 7545 C C . MET A 1 1012 ? -36.856 -18.832 41.260 1.00 93.56 1012 MET A C 1
ATOM 7547 O O . MET A 1 1012 ? -36.259 -19.894 41.367 1.00 93.56 1012 MET A O 1
ATOM 7551 N N . GLY A 1 1013 ? -37.719 -18.595 40.280 1.00 91.88 1013 GLY A N 1
ATOM 7552 C CA . GLY A 1 1013 ? -38.005 -19.513 39.182 1.00 91.88 1013 GLY A CA 1
ATOM 7553 C C . GLY A 1 1013 ? -37.049 -19.342 38.008 1.00 91.88 1013 GLY A C 1
ATOM 7554 O O . GLY A 1 1013 ? -36.796 -20.311 37.308 1.00 91.88 1013 GLY A O 1
ATOM 7555 N N . GLU A 1 1014 ? -36.497 -18.145 37.813 1.00 89.56 1014 GLU A N 1
ATOM 7556 C CA . GLU A 1 1014 ? -35.484 -17.861 36.789 1.00 89.56 1014 GLU A CA 1
ATOM 7557 C C . GLU A 1 1014 ? -34.097 -18.320 37.237 1.00 89.56 1014 GLU A C 1
ATOM 7559 O O . GLU A 1 1014 ? -33.755 -18.249 38.420 1.00 89.56 1014 GLU A O 1
ATOM 7564 N N . VAL A 1 1015 ? -33.259 -18.707 36.279 1.00 88.12 1015 VAL A N 1
ATOM 7565 C CA . VAL A 1 1015 ? -31.840 -18.979 36.519 1.00 88.12 1015 VAL A CA 1
ATOM 7566 C C . VAL A 1 1015 ? -31.076 -17.638 36.593 1.00 88.12 1015 VAL A C 1
ATOM 7568 O O . VAL A 1 1015 ? -30.991 -16.939 35.586 1.00 88.12 1015 VAL A O 1
ATOM 7571 N N . PRO A 1 1016 ? -30.458 -17.242 37.731 1.00 82.00 1016 PRO A N 1
ATOM 7572 C CA . PRO A 1 1016 ? -29.759 -15.959 37.854 1.00 82.00 1016 PRO A CA 1
ATOM 7573 C C . PRO A 1 1016 ? -28.600 -15.784 36.875 1.00 82.00 1016 PRO A C 1
ATOM 7575 O O . PRO A 1 1016 ? -28.239 -14.660 36.545 1.00 82.00 1016 PRO A O 1
ATOM 7578 N N . PHE A 1 1017 ? -28.044 -16.897 36.394 1.00 83.69 1017 PHE A N 1
ATOM 7579 C CA . PHE A 1 1017 ? -26.990 -16.939 35.387 1.00 83.69 1017 PHE A CA 1
ATOM 7580 C C . PHE A 1 1017 ? -27.471 -16.505 33.997 1.00 83.69 1017 PHE A C 1
ATOM 7582 O O . PHE A 1 1017 ? -26.662 -16.468 33.088 1.00 83.69 1017 PHE A O 1
ATOM 7589 N N . LEU A 1 1018 ? -28.747 -16.195 33.774 1.00 85.81 1018 LEU A N 1
ATOM 7590 C CA . LEU A 1 1018 ? -29.204 -15.673 32.482 1.00 85.81 1018 LEU A CA 1
ATOM 7591 C C . LEU A 1 1018 ? -28.922 -14.177 32.322 1.00 85.81 1018 LEU A C 1
ATOM 7593 O O . LEU A 1 1018 ? -28.800 -13.698 31.197 1.00 85.81 1018 LEU A O 1
ATOM 7597 N N . PHE A 1 1019 ? -28.820 -13.439 33.427 1.00 88.44 1019 PHE A N 1
ATOM 7598 C CA . PHE A 1 1019 ? -28.750 -11.978 33.426 1.00 88.44 1019 PHE A CA 1
ATOM 7599 C C . PHE A 1 1019 ? -27.308 -11.471 33.529 1.00 88.44 1019 PHE A C 1
ATOM 7601 O O . PHE A 1 1019 ? -26.407 -12.196 33.956 1.00 88.44 1019 PHE A O 1
ATOM 7608 N N . ALA A 1 1020 ? -27.090 -10.208 33.146 1.00 84.94 1020 ALA A N 1
ATOM 7609 C CA . ALA A 1 1020 ? -25.794 -9.556 33.302 1.00 84.94 1020 ALA A CA 1
ATOM 7610 C C . ALA A 1 1020 ? -25.328 -9.623 34.774 1.00 84.94 1020 ALA A C 1
ATOM 7612 O O . ALA A 1 1020 ? -26.159 -9.443 35.674 1.00 84.94 1020 ALA A O 1
ATOM 7613 N N . PRO A 1 1021 ? -24.033 -9.878 35.058 1.00 82.44 1021 PRO A N 1
ATOM 7614 C CA . PRO A 1 1021 ? -23.548 -10.081 36.425 1.00 82.44 1021 PRO A CA 1
ATOM 7615 C C . PRO A 1 1021 ? -23.916 -8.953 37.397 1.00 82.44 1021 PRO A C 1
ATOM 7617 O O . PRO A 1 1021 ? -24.226 -9.208 38.557 1.00 82.44 1021 PRO A O 1
ATOM 7620 N N . GLU A 1 1022 ? -23.903 -7.702 36.943 1.00 76.75 1022 GLU A N 1
ATOM 7621 C CA . GLU A 1 1022 ? -24.263 -6.524 37.727 1.00 76.75 1022 GLU A CA 1
ATOM 7622 C C . GLU A 1 1022 ? -25.743 -6.481 38.121 1.00 76.75 1022 GLU A C 1
ATOM 7624 O O . GLU A 1 1022 ? -26.051 -6.201 39.285 1.00 76.75 1022 GLU A O 1
ATOM 7629 N N . ASP A 1 1023 ? -26.628 -6.816 37.185 1.00 82.44 1023 ASP A N 1
ATOM 7630 C CA . ASP A 1 1023 ? -28.075 -6.815 37.366 1.00 82.44 1023 ASP A CA 1
ATOM 7631 C C . ASP A 1 1023 ? -28.510 -7.994 38.244 1.00 82.44 1023 ASP A C 1
ATOM 7633 O O . ASP A 1 1023 ? -29.265 -7.820 39.205 1.00 82.44 1023 ASP A O 1
ATOM 7637 N N . ALA A 1 1024 ? -27.954 -9.183 37.976 1.00 87.00 1024 ALA A N 1
ATOM 7638 C CA . ALA A 1 1024 ? -28.143 -10.366 38.806 1.00 87.00 1024 ALA A CA 1
ATOM 7639 C C . ALA A 1 1024 ? -27.677 -10.094 40.243 1.00 87.00 1024 ALA A C 1
ATOM 7641 O O . ALA A 1 1024 ? -28.441 -10.274 41.189 1.00 87.00 1024 ALA A O 1
ATOM 7642 N N . ARG A 1 1025 ? -26.452 -9.588 40.428 1.00 89.44 1025 ARG A N 1
ATOM 7643 C CA . ARG A 1 1025 ? -25.895 -9.297 41.757 1.00 89.44 1025 ARG A CA 1
ATOM 7644 C C . ARG A 1 1025 ? -26.776 -8.334 42.553 1.00 89.44 1025 ARG A C 1
ATOM 7646 O O . ARG A 1 1025 ? -27.021 -8.590 43.730 1.00 89.44 1025 ARG A O 1
ATOM 7653 N N . GLY A 1 1026 ? -27.252 -7.249 41.936 1.00 84.94 1026 GLY A N 1
ATOM 7654 C CA . GLY A 1 1026 ? -28.140 -6.284 42.592 1.00 84.94 1026 GLY A CA 1
ATOM 7655 C C . GLY A 1 1026 ? -29.473 -6.911 43.003 1.00 84.94 1026 GLY A C 1
ATOM 7656 O O . GLY A 1 1026 ? -29.871 -6.821 44.165 1.00 84.94 1026 GLY A O 1
ATOM 7657 N N . PHE A 1 1027 ? -30.116 -7.622 42.076 1.00 92.19 1027 PHE A N 1
ATOM 7658 C CA . PHE A 1 1027 ? -31.405 -8.270 42.309 1.00 92.19 1027 PHE A CA 1
ATOM 7659 C C . PHE A 1 1027 ? -31.345 -9.322 43.420 1.00 92.19 1027 PHE A C 1
ATOM 7661 O O . PHE A 1 1027 ? -32.176 -9.340 44.330 1.00 92.19 1027 PHE A O 1
ATOM 7668 N N . LEU A 1 1028 ? -30.322 -10.175 43.396 1.00 93.88 1028 LEU A N 1
ATOM 7669 C CA . LEU A 1 1028 ? -30.131 -11.212 44.405 1.00 93.88 1028 LEU A CA 1
ATOM 7670 C C . LEU A 1 1028 ? -29.772 -10.631 45.779 1.00 93.88 1028 LEU A C 1
ATOM 7672 O O . LEU A 1 1028 ? -30.234 -11.131 46.807 1.00 93.88 1028 LEU A O 1
ATOM 7676 N N . ALA A 1 1029 ? -28.994 -9.548 45.819 1.00 89.69 1029 ALA A N 1
ATOM 7677 C CA . ALA A 1 1029 ? -28.667 -8.865 47.065 1.00 89.69 1029 ALA A CA 1
ATOM 7678 C C . ALA A 1 1029 ? -29.909 -8.226 47.705 1.00 89.69 1029 ALA A C 1
ATOM 7680 O O . ALA A 1 1029 ? -30.079 -8.295 48.925 1.00 89.69 1029 ALA A O 1
ATOM 7681 N N . ASN A 1 1030 ? -30.821 -7.680 46.896 1.00 90.81 1030 ASN A N 1
ATOM 7682 C CA . ASN A 1 1030 ? -32.101 -7.171 47.380 1.00 90.81 1030 ASN A CA 1
ATOM 7683 C C . ASN A 1 1030 ? -32.959 -8.283 48.011 1.00 90.81 1030 ASN A C 1
ATOM 7685 O O . ASN A 1 1030 ? -33.575 -8.048 49.047 1.00 90.81 1030 ASN A O 1
ATOM 7689 N N . GLN A 1 1031 ? -32.955 -9.509 47.465 1.00 92.75 1031 GLN A N 1
ATOM 7690 C CA . GLN A 1 1031 ? -33.657 -10.661 48.066 1.00 92.75 1031 GLN A CA 1
ATOM 7691 C C . GLN A 1 1031 ? -33.140 -10.997 49.466 1.00 92.75 1031 GLN A C 1
ATOM 7693 O O . GLN A 1 1031 ? -33.922 -11.151 50.408 1.00 92.75 1031 GLN A O 1
ATOM 7698 N N . ILE A 1 1032 ? -31.816 -11.074 49.615 1.00 91.94 1032 ILE A N 1
ATOM 7699 C CA . ILE A 1 1032 ? -31.161 -11.353 50.898 1.00 91.94 1032 ILE A CA 1
ATOM 7700 C C . ILE A 1 1032 ? -31.484 -10.250 51.913 1.00 91.94 1032 ILE A C 1
ATOM 7702 O O . ILE A 1 1032 ? -31.872 -10.527 53.052 1.00 91.94 1032 ILE A O 1
ATOM 7706 N N . HIS A 1 1033 ? -31.363 -8.992 51.488 1.00 86.44 1033 HIS A N 1
ATOM 7707 C CA . HIS A 1 1033 ? -31.655 -7.828 52.315 1.00 86.44 1033 HIS A CA 1
ATOM 7708 C C . HIS A 1 1033 ? -33.129 -7.783 52.747 1.00 86.44 1033 HIS A C 1
ATOM 7710 O O . HIS A 1 1033 ? -33.432 -7.518 53.914 1.00 86.44 1033 HIS A O 1
ATOM 7716 N N . TRP A 1 1034 ? -34.053 -8.091 51.835 1.00 88.75 1034 TRP A N 1
ATOM 7717 C CA . TRP A 1 1034 ? -35.486 -8.125 52.117 1.00 88.75 1034 TRP A CA 1
ATOM 7718 C C . TRP A 1 1034 ? -35.828 -9.183 53.170 1.00 88.75 1034 TRP A C 1
ATOM 7720 O O . TRP A 1 1034 ? -36.485 -8.874 54.160 1.00 88.75 1034 TRP A O 1
ATOM 7730 N N . LEU A 1 1035 ? -35.294 -10.403 53.054 1.00 90.31 1035 LEU A N 1
ATOM 7731 C CA . LEU A 1 1035 ? -35.529 -11.450 54.057 1.00 90.31 1035 LEU A CA 1
ATOM 7732 C C . LEU A 1 1035 ? -34.992 -11.083 55.445 1.00 90.31 1035 LEU A C 1
ATOM 7734 O O . LEU A 1 1035 ? -35.589 -11.458 56.456 1.00 90.31 1035 LEU A O 1
ATOM 7738 N N . ALA A 1 1036 ? -33.889 -10.341 55.529 1.00 84.44 1036 ALA A N 1
ATOM 7739 C CA . ALA A 1 1036 ? -33.354 -9.910 56.818 1.00 84.44 1036 ALA A CA 1
ATOM 7740 C C . ALA A 1 1036 ? -34.167 -8.819 57.506 1.00 84.44 1036 ALA A C 1
ATOM 7742 O O . ALA A 1 1036 ? -34.167 -8.757 58.736 1.00 84.44 1036 ALA A O 1
ATOM 7743 N N . THR A 1 1037 ? -34.869 -8.007 56.724 1.00 76.00 1037 THR A N 1
ATOM 7744 C CA . THR A 1 1037 ? -35.681 -6.885 57.204 1.00 76.00 1037 THR A CA 1
ATOM 7745 C C . THR A 1 1037 ? -37.137 -7.287 57.445 1.00 76.00 1037 THR A C 1
ATOM 7747 O O . THR A 1 1037 ? -37.728 -6.861 58.429 1.00 76.00 1037 THR A O 1
ATOM 7750 N N . HIS A 1 1038 ? -37.688 -8.180 56.617 1.00 75.69 1038 HIS A N 1
ATOM 7751 C CA . HIS A 1 1038 ? -39.117 -8.519 56.589 1.00 75.69 1038 HIS A CA 1
ATOM 7752 C C . HIS A 1 1038 ? -39.439 -9.968 56.977 1.00 75.69 1038 HIS A C 1
ATOM 7754 O O . HIS A 1 1038 ? -40.608 -10.341 57.072 1.00 75.69 1038 HIS A O 1
ATOM 7760 N N . GLY A 1 1039 ? -38.426 -10.805 57.229 1.00 61.16 1039 GLY A N 1
ATOM 7761 C CA . GLY A 1 1039 ? -38.623 -12.221 57.530 1.00 61.16 1039 GLY A CA 1
ATOM 7762 C C . GLY A 1 1039 ? -39.263 -12.454 58.898 1.00 61.16 1039 GLY A C 1
ATOM 7763 O O . GLY A 1 1039 ? -38.554 -12.703 59.879 1.00 61.16 1039 GLY A O 1
ATOM 7764 N N . GLY A 1 1040 ? -40.593 -12.394 58.951 1.00 59.59 1040 GLY A N 1
ATOM 7765 C CA . GLY A 1 1040 ? -41.410 -12.590 60.147 1.00 59.59 1040 GLY A CA 1
ATOM 7766 C C . GLY A 1 1040 ? -42.644 -11.691 60.277 1.00 59.59 1040 GLY A C 1
ATOM 7767 O O . GLY A 1 1040 ? -43.243 -11.739 61.352 1.00 59.59 1040 GLY A O 1
ATOM 7768 N N . MET A 1 1041 ? -42.985 -10.891 59.256 1.00 48.38 1041 MET A N 1
ATOM 7769 C CA . MET A 1 1041 ? -44.251 -10.140 59.193 1.00 48.38 1041 MET A CA 1
ATOM 7770 C C . MET A 1 1041 ? -45.461 -11.035 58.930 1.00 48.38 1041 MET A C 1
ATOM 7772 O O . MET A 1 1041 ? -45.306 -12.044 58.200 1.00 48.38 1041 MET A O 1
#

pLDDT: mean 85.38, std 14.16, range [22.02, 98.56]

Radius of gyration: 45.61 Å; Cα contacts (8 Å, |Δi|>4): 2624; chains: 1; bounding box: 108×69×122 Å

Foldseek 3Di:
DDDDPPPPLPVPDPPVFDDDPDDDDDDDDDDDDDDLPPDFDDLQTEAEPWDKFFCQSDPWCRSQNKDKDWPDPDQVVQWGFDCDDFQFNGTFTKGAQPPKDFFTKMKIKGGWYQLQQCACPDPNHDVLLPVSWKKKKKKKKFAFADVFWFKKKFKWKDLDSPPDTDTDDIDGRDPGIDDIDMDMDIDDDCQSRRGGMMIMMIIGGRMSNRTRMMTMGTITMFRADDKAFDWKWKWWAPDLDDDDPDPVGTDTQEICDDDPPPPGHHADAPVPAHFGAAEEALQTKMKMKIKIFRPSDDPCLCVAQHAKWKDKHDGPFDDDPQKDKPIKDAPPDPPYDNDNRIIMIMIMRRSNLVLVPAAKGKIWMKIAHSDDSVHDHHRRDIHIGIYIYGYDYQEWEEEAEQQQWVHDPLSVVLQVLCVVVVTRYHTDNDPVSDVDPLRYLAYEYFQFEPPRGDEDDQVNQVSVLVSQLSAAEYEYEYQCHQPCVRYPDHNNVVVQQKHFPDQDDDPFADADFWAFFAQLHPDTWGFDPDPQRGSFTFMDGHAPQQKAQTIWGDPPDTGGQKIKDWDQRPNRHIHIYIYGRTRLVRTHHDVHHSSVVSVQSSCCSNPNRPFDDFQRNQDRVRLQFDWGRDPRDTGTHGDPPWFFPCWQADHPVVPHGTHDPQWTAQNVRRTTDGDDFALHRQPDKWKQPDAWAWAAQVGKDKRKTFDADWFWFLGKKKWFKKFAQAPLFKWKWKAAQVGDIFTQDDRHPRRRHGIHGGIGPRRHDRPPPTDRCVRGRPIRGHMMIMIMHGHDDDDTMIGGMMMMTTDGDDFFFDFDDAQVVAQAATQDPRGGDQFDAWAEEEEADFQDPPDDGLLVLLCVSVVHDYHYDPDLVSSLVVLVVDDTQEYEHYEAHDDHDPSSLVSVQVCVVVLHFYEDFYNDDPLVRCSVVQLQFNDKDWDQDAAKKAFLPCCPLLQRHNRHADRIFHFPDRGHRTQFMFTAGHQWDAGIFRDHPPPGRGGQWTQGNQSRYIHGGGDLSRGDSSNSSRNSSSSSSSNSVRSGD

Secondary structure (DSSP, 8-state):
----------------SS--SSPPPP------------PPPPTTPEEESSEEE-STT-SSGGGGT-EEEESSS--GGGEEEESSSSS-SS-EEEEESPSP-EEEEEEEE--EEE-GGG-TTSTT--TT-TT--EEEEEEEEEEE-TTPPPEEEEEEEESSSSSS-EEEEEEEEE-SPEEEEEEEEEPPTTGGG-TTBEEEEEEEEEEGGGEEEEEEEEEEEEES---EEEEEEEEEES-SSS--SSTTSEEEEEESS--TTS-PPBPPB-TT--SB-EEEETT--EEEEEEEE-SS--TTHHHHT---EEEE--TTSB--TTEEEEEEEES-STTS---TTEEEEEEEE--TT-GGG-EEEEEEEEEESS--TTS--S---EEEEEEEEEEEPSSSEEEE-TTTGGG-HHHHHHHHHHHHTT--EEEES-TTSSS--TTSSEEEEE---TTS--PPPHHHHHHHHHHHHTT-EEEEE-TTTS-TTTSPPPTTGGGT-EEEEES--TTS---S-EEE-GGGTT-EEEE--STTSSSPPEEEEPTTTT-EEEEEE-SSS-EEEEEEEEEE-TTS-EEEEEEESS-GGGEEESSS-HHHHHHHHHHHHHHS----SSGGGT----TTEEEEEETTEEEEEE-TT--B-SSSSB-TTSSSB-S-TTEEEETTTTEEEE-EETTEE--EEEE--SPPEE-BTTB-EEEEEEE---SEEEEEEEEEEEE-S-GGGEEEEEE-TTS-EEEEE---TT-----EEEEETTTBPPPTT--GGGGTTSB-SEEEEEEEEE-S--S--EEEEEEEEEEEE--TT-B-SSGGG-SSSEEETTEEEPPPPP-EEEEEE-SSTT---HHHHHHHHHT--EEEPSSHHHHHHHHHH---SEEEEEE-SSPPPHHHHHHHHHHHHTT-EEEEEESS--TTSHHHHHTTEEEEEEESS---EEESSTTSHHHHSSS---SEE------SSS-EEEEEESSSEEEEESSSTT-TT-EEEEE-TTS-EEEE-B-GGGS-HHHHHHHHHHHHHHHHHHTT-

Mean predicted aligned error: 17.7 Å

Nearest PDB structures (foldseek):
  2wze-assembly2_B  TM=6.280E-01  e=3.620E-04  Acetivibrio thermocellus
  2e26-assembly1_A  TM=2.446E-01  e=1.381E-07  Mus musculus
  3a7q-assembly1_A  TM=2.531E-01  e=1.808E-07  Mus musculus
  4msv-assembly1_A  TM=5.873E-01  e=1.691E-01  Homo sapiens
  7kp8-assembly1_C  TM=4.092E-01  e=3.408E-01  Mus musculus

Solvent-accessible surface area (backbone atoms only — not comparable to full-atom values): 54724 Å² total; per-residue (Å²): 143,78,87,78,82,72,83,65,78,69,81,68,78,82,68,84,71,70,81,77,91,77,90,82,82,90,86,86,90,82,83,98,67,92,78,78,81,86,65,76,42,58,79,84,44,60,44,60,68,54,38,75,46,54,49,63,90,43,92,45,54,50,54,68,29,33,47,73,51,62,81,51,45,80,51,70,79,20,55,41,74,32,72,70,70,54,82,33,90,50,26,31,45,29,42,43,21,60,70,76,37,57,52,29,31,37,35,43,28,47,39,33,30,28,25,41,48,27,30,48,85,42,99,80,24,30,75,68,28,73,75,65,29,18,21,44,33,31,34,37,35,35,38,46,23,91,91,41,59,50,30,31,42,31,41,28,37,18,76,50,97,70,79,57,77,46,76,78,44,75,47,72,68,37,77,54,61,44,71,78,47,72,47,76,47,72,43,63,89,69,58,24,42,26,65,36,28,29,54,28,46,34,48,35,27,65,27,32,62,25,38,56,34,38,42,38,37,53,40,32,37,22,39,34,72,54,44,38,83,76,41,31,34,42,30,42,32,77,47,88,66,82,74,68,83,49,83,91,26,39,46,81,65,26,25,62,70,60,56,93,86,65,82,58,50,69,41,63,51,55,92,96,50,79,33,55,59,42,78,45,47,22,73,41,26,35,38,42,40,37,26,34,36,31,87,46,53,49,102,52,49,45,79,64,19,14,52,48,38,52,42,67,31,56,43,81,35,43,66,57,88,47,50,42,64,74,43,48,45,78,35,78,54,95,88,48,66,80,49,87,28,18,28,35,37,34,33,38,41,46,49,76,55,38,66,91,64,37,34,75,43,50,32,28,40,31,37,36,32,38,39,36,99,89,43,60,74,45,38,78,34,63,32,73,44,44,35,46,40,36,31,33,66,79,49,32,33,37,35,34,14,67,84,46,20,81,73,23,67,57,45,47,52,52,45,51,55,47,41,73,73,74,44,52,63,38,51,33,45,56,82,76,71,60,90,67,62,78,56,34,54,30,40,38,34,48,29,32,19,60,95,59,57,56,79,81,51,61,70,61,22,46,53,52,33,54,30,30,40,70,34,24,16,42,36,42,23,15,9,45,64,66,37,65,93,72,22,72,88,45,73,38,56,79,67,39,39,56,44,64,75,42,76,37,55,98,86,31,49,68,53,60,57,37,37,30,25,13,79,36,46,92,38,35,25,34,49,34,90,51,75,53,29,18,33,28,30,24,33,40,61,34,76,98,65,71,26,30,41,34,26,29,31,71,48,96,65,65,34,28,40,24,32,35,24,72,46,74,26,94,75,71,29,59,18,28,26,32,42,27,19,49,34,75,75,17,60,33,62,46,94,29,61,56,65,62,56,50,55,50,52,53,43,30,43,72,73,37,86,88,44,24,90,38,40,62,28,30,39,44,85,52,80,42,39,49,54,32,44,55,95,40,38,66,40,67,51,67,46,91,87,55,42,56,20,60,28,26,49,21,22,75,78,72,72,51,77,37,28,55,94,65,25,22,16,23,57,93,61,35,28,44,42,76,60,49,15,69,93,39,68,45,78,40,79,46,64,46,84,64,78,65,39,67,38,38,71,90,39,64,26,72,53,69,35,76,39,82,61,76,46,25,26,61,24,58,32,42,37,40,33,32,48,27,66,36,39,16,27,37,30,35,31,44,30,42,58,89,65,54,68,39,55,47,37,66,67,34,95,84,40,72,48,56,41,44,44,43,22,40,60,78,17,39,71,46,41,90,97,45,55,68,71,79,50,44,72,36,70,50,41,38,54,31,31,44,37,39,41,38,76,65,87,68,76,72,35,30,45,54,41,41,32,47,31,25,16,67,50,81,60,85,71,44,77,30,90,41,45,88,75,22,78,74,30,37,42,53,95,43,24,21,38,66,69,72,76,53,44,30,40,39,34,75,45,63,58,57,94,92,64,86,58,54,66,59,52,9,36,56,74,72,69,47,68,69,46,77,33,95,43,72,70,54,35,50,53,49,62,73,69,53,88,54,50,31,38,38,43,36,32,45,65,58,78,79,55,72,68,48,54,52,48,53,37,54,40,42,76,74,69,30,28,38,41,43,30,57,44,71,77,65,52,85,42,73,50,38,56,64,31,12,36,72,35,67,50,75,41,70,64,71,63,45,42,26,43,60,46,50,78,37,49,51,28,44,30,71,28,74,32,70,48,58,46,55,52,76,49,85,70,52,87,45,37,22,34,26,28,28,72,72,63,28,50,69,47,23,14,70,53,66,77,88,49,85,46,27,33,24,31,27,33,8,62,50,37,29,26,38,40,42,24,57,48,62,76,23,36,50,70,71,53,32,20,27,34,49,30,7,48,57,51,45,43,61,70,45,50,71,95

Sequence (1041 aa):
MASRHHVTLVSMAILAGCDAVGPAPHGVGRAPGALACTVPFDPDCTVSLPWAEGFDAASKLADVGFQVKDFGNPALANWVLAPDGELGPDKFLRFRWTPTANGVKTIIFGPRIDCHTADPMAPDGDSYNKLSTTTVQWRMRFRHATGGKPVTLRLVLSSDSGTTWTPVAEWPELSGDIEYGIFSYPLPGDLWKAPDLRVGFQVEAASTADVQDLQIDDVRVAAGVPNQLVKSFLLRCHSQTGDCSSSASYDLVCDSNPKPSDQVPRCEVKPGESMPELTMGVCERYRLVACYDDPDACYSSWNFFGFPASKLDGSPLESPPFITPEGCVSGSGGMCPTSTGGFICSIEVAPKCQENLAGSYRVGVVTVDEYDPKKKPHSIFETLSKLTITVLLEDGFIVWAPNGGATDPEAMALRNAIASTGRKVQILRDILVPKDLSKYSGILAVLGSRGRTRLVTEAEAQRLAAYLESGGSLYVEGGDFWSEARQPKTSVHPYFKVFTLADGPAGGKLEGPAVGYNFLDGLSYALSQGPVNNYNDLLGHAPASGALEVLRVSDPTPGALAVAYEGLAKSGKTYRTIASSFPWAGLLAGPSPTMAALDKYLTFMEKGHPGCQGQKGCEDLDPCTADACVAGSCKNQRDPQCIECMDDLFMADGVTPSCPPDQACVQALGTCKPIFCGPVPCTVTATYQGPALPFSPKKPAEAALSVSTGGTVRAVQVQVRVTTPYRGGVVLTLIAPDGKSVRLKDPNPSDWGSDIRATYDMGVPLPKDQSLATLVGRGLAGTWRLRAEAVAPPGALEVVSWTLRAAVRQEDGLSCQADDECASAWCDAGTCRTPQPLSTLLYEEDCWTDWPTPYKDALDALGWQYSVATGEKDFLKALKAGGFDLVIYVRYRTQSAPDVIAALKSFVDAGGRLVFSVWDPDFKQPLYGLMGIDGGVTYKSPAPLNAWEPDHPLFARPFGVPATLSPVQDTCIVDGARVTVKDGVAVAGLGGPGEAGQAAVVIGPTGRTIYMGEVPFLFAPEDARGFLANQIHWLATHGGM